Protein AF-0000000080783164 (afdb_homodimer)

Secondary structure (DSSP, 8-state):
--------S--EEEEE--SHHHHHHHHHHHHTT-EEEEE-SSSS------EEEEEHHHHHHHHHH-HHHHHHHHHTT-EESS---TT----EEEEEEEESS--S-TT-TT---EEEEEEEEET-EEEEEHHHHHHHHHHHS-TTSEE-S--EEEEEEPTTS-PEEEEETTS-EEEESEEEE---TT-HHHHHHH-TT-GGGS-EEEEEEEEEEEEEHHHHHHHH-HHHHTS-EEEEETTEEEEEEEETTTTEEEEEEEEE--SPPS-SS--EEEEEHHHHHHHTTTS-HHHHHHHTTS-SEEEEEEEEESSSS--S-SEETTEEE-THHHH---TTSS-HHHHHHHHHHHHHHHHHHHHHHHHH-GGGHHHHHHHHHHHHHHHHHHHHHHHHHHHHHHHHHHT-GGGG-GGGHHHHHTHHHHHHHHHHHHHT--HHHHHHHHHHHHHHHHHHHHHHHH--/--------S--EEEEE--SHHHHHHHHHHHHTT-EEEEE-SSSS------EEEEEHHHHHHHHHH-HHHHHHHHHTT-EESS---TT----EEEEEEEESS--S-TT-TT---EEEEEEEEET-EEEEEHHHHHHHHHHHS-TTTEE-S--EEEEEEPTTS-PEEEEETTS-EEEESEEEE---TT-HHHHHHH-TT-GGGS-EEEEEEEEEEEEEHHHHHHHH-HHHHTS-EEEEETTEEEEEEEETTTTEEEEEEEEE--SPPS-SS--EEEEEHHHHHHHTTTS-HHHHHHHTTS-SEEEEEEEEESSSS--S-SEETTEEE-THHHH---TTSS-HHHHHHHHHHHHHHHHHHHHHHHHH-GGGHHHHHHHHHHHHHHHHHHHHHHHHHHHHHHHHHHT-GGGG-GGGHHHHHTHHHHHHHHHHHHHT--HHHHHHHHHHHHHHHHHHHHHHHH--

Organism: Coccidioides immitis (strain RS) (NCBI:txid246410)

InterPro domains:
  IPR002938 FAD-binding domain [PF01494] (12-357)
  IPR036188 FAD/NAD(P)-binding domain superfamily [G3DSA:3.50.50.60] (12-428)
  IPR036188 FAD/NAD(P)-binding domain superfamily [SSF51905] (11-408)
  IPR051104 FAD-dependent monooxygenase-like [PTHR46720] (3-449)

Radius of gyration: 30.9 Å; Cα contacts (8 Å, |Δi|>4): 1872; chains: 2; bounding box: 73×92×68 Å

Solvent-accessible surface area (backbone atoms only — not comparable to full-atom values): 46858 Å² total; per-residue (Å²): 128,80,78,70,63,65,67,82,70,77,57,34,39,33,31,37,18,70,45,70,47,25,46,53,35,48,53,28,34,43,74,69,70,33,44,61,40,32,31,18,52,48,84,60,81,82,49,78,74,46,79,41,51,34,40,48,50,37,49,52,41,35,38,70,47,38,55,66,51,48,50,20,41,53,70,33,60,42,38,54,63,30,70,32,43,89,87,41,71,56,55,40,19,58,52,33,35,29,46,25,42,36,85,82,41,88,92,37,52,72,50,54,56,78,72,48,73,47,81,53,38,73,54,19,34,39,30,31,37,45,29,43,30,48,53,40,48,53,67,74,47,65,82,81,30,61,40,55,61,35,39,77,64,50,76,44,76,49,86,88,56,72,50,34,36,40,34,28,71,87,69,51,72,50,73,20,58,29,40,37,24,24,42,30,59,77,14,60,55,41,22,66,71,62,29,84,88,36,70,46,31,44,57,42,77,68,38,35,34,37,36,61,39,67,34,52,30,71,59,39,27,72,44,56,33,63,70,54,37,58,25,43,38,32,28,31,20,54,45,25,38,39,38,36,30,48,33,79,90,64,50,25,25,43,38,39,37,40,35,64,38,96,59,82,78,91,47,93,82,58,49,65,42,85,40,44,38,64,63,56,51,60,74,43,59,79,36,14,56,37,54,46,46,51,56,68,56,39,51,62,69,37,49,34,33,54,41,48,21,28,60,80,29,39,55,88,62,39,50,57,64,50,34,31,43,37,32,37,29,45,43,23,38,49,70,68,72,52,45,61,68,33,52,13,42,52,46,35,39,51,50,42,54,42,49,54,53,37,52,57,49,28,73,75,39,42,82,44,40,67,59,43,47,27,39,38,36,53,29,48,37,71,64,43,46,64,60,44,49,43,49,23,51,48,17,55,48,51,46,52,60,43,24,32,64,37,61,74,34,80,85,20,38,61,38,48,59,54,47,54,64,57,51,49,53,57,50,46,57,65,59,64,52,61,63,66,58,52,50,51,48,40,54,51,44,37,51,52,52,46,49,54,48,47,52,51,54,68,70,94,130,77,76,67,60,63,66,83,70,78,57,35,37,33,30,37,19,70,44,70,50,26,46,53,36,48,52,30,36,44,74,68,71,32,46,59,40,33,32,19,52,48,83,62,82,83,48,77,74,46,77,41,52,35,40,48,50,36,48,51,41,35,38,71,47,38,56,65,51,48,50,19,41,52,71,33,60,41,38,54,62,32,70,33,44,88,88,40,72,56,56,42,19,58,53,34,35,29,47,25,38,30,83,83,40,84,90,39,52,73,50,55,55,80,73,47,72,47,80,54,39,72,56,20,34,38,28,30,37,45,32,44,30,46,54,40,47,54,67,73,48,66,81,83,31,62,41,55,62,35,37,76,65,49,76,43,75,49,86,85,57,72,51,34,37,40,35,28,69,88,70,52,71,49,73,20,58,30,41,38,24,24,43,29,59,76,14,60,55,39,23,67,70,62,29,83,87,35,70,46,32,45,57,43,77,68,37,36,34,36,36,61,39,68,32,52,32,70,61,40,27,71,44,56,33,62,69,53,37,56,24,42,38,33,28,31,22,54,46,27,35,39,36,35,30,47,33,80,90,64,50,25,25,42,39,39,37,40,36,64,38,96,62,83,77,92,47,92,81,59,49,64,44,84,40,43,36,63,62,55,51,60,73,43,60,79,36,13,55,38,53,45,45,52,55,70,56,39,51,63,68,37,49,34,32,56,41,47,20,29,60,78,28,39,56,88,61,40,50,58,64,48,33,32,44,35,32,37,30,45,43,23,39,50,70,69,68,52,44,60,68,33,51,14,44,52,46,35,39,50,49,41,54,43,50,53,55,35,52,57,48,28,74,75,38,42,81,45,41,68,60,44,46,26,39,40,35,52,28,46,36,70,64,44,48,64,61,45,48,44,49,23,51,49,18,54,50,52,46,53,60,43,23,33,62,38,61,74,35,82,84,21,41,60,39,48,58,54,47,53,61,57,51,49,51,57,51,47,58,64,58,63,54,61,62,65,58,52,51,50,50,40,54,50,44,38,51,53,54,47,49,54,49,47,52,50,54,68,69,94

pLDDT: mean 91.5, std 12.04, range [27.89, 98.94]

Sequence (920 aa):
MSDTATREGPLDIAIVGSGIVGVVLAVGLIRQKIKVKVYEQAQGFREIGAGMAFTANARQCMDLIDPTITVALRASGSVATSSGDEQDPDPNDYLRWIDGHNQRRKDDPSYQKMLFKIDAGYKGFEGCRRDRFLEELVKILPADVIQCRKRLDTLEEKEGGGKIRLIFCDGTTAEADAVIGCDGIKSRVREIILGEGNPASYAHYTHKIAYRGLIPMAKAIEVLGEYKARNQHIHVGPNAHLIHYPVANQTMINATAFVSDPEEWPDDKRTVAPAIRKDVEDAFEGWSPCVRGLVSQLPEKLDKWAVFDLWDYPAPFYNRGKICLAGDAAHASSPHHGAGACMGIEDVLCLCTLMGEARVLIQKAPTIRDQALISVFDTFNSVRRTRSQWLVNSSRRVCDLYHQPEWADPAKWVKAETCFEEIKDRSHKIWHFDYNVMLQEATQGYKQSLEALIGAVSGLMSDTATREGPLDIAIVGSGIVGVVLAVGLIRQKIKVKVYEQAQGFREIGAGMAFTANARQCMDLIDPTITVALRASGSVATSSGDEQDPDPNDYLRWIDGHNQRRKDDPSYQKMLFKIDAGYKGFEGCRRDRFLEELVKILPADVIQCRKRLDTLEEKEGGGKIRLIFCDGTTAEADAVIGCDGIKSRVREIILGEGNPASYAHYTHKIAYRGLIPMAKAIEVLGEYKARNQHIHVGPNAHLIHYPVANQTMINATAFVSDPEEWPDDKRTVAPAIRKDVEDAFEGWSPCVRGLVSQLPEKLDKWAVFDLWDYPAPFYNRGKICLAGDAAHASSPHHGAGACMGIEDVLCLCTLMGEARVLIQKAPTIRDQALISVFDTFNSVRRTRSQWLVNSSRRVCDLYHQPEWADPAKWVKAETCFEEIKDRSHKIWHFDYNVMLQEATQGYKQSLEALIGAVSGL

Foldseek 3Di:
DPCLPLPDDAAEEEEEALAPLRLLLVLLQVVLVGHYAYEAQAPDLPDDFDKAKAFPVLLVLSVLSPVLLNVLLVVQVKDQLAPCPPVNVAQWAKEWEKAWLQPPDPPDLLDIHTLDMDTCGHCRMIMGTRSSSSVSSVVSDDPRRYDYNFAWDAWDADDPADWIWTAGPVGDIDTGNFYEYPHAQQTPLLCHQVHVPDPLNHWAFLQKKKWKAKFFLVQLCVQNNDVPSAHWYWHFEAQKIKIWTADPVRGIIMIMIMGGHPDGDPDRVDFKDKDALVVVLVRCPSIRSSNNSVSVRGHRITMMGGWIWSLVPADPWQDDQRYGYAFNSHGNAGCQLSCRVSLSSLLSSLLSLLVSVLSVVCNVPSSCNSVSSRLSRVLSRVLRVVVRNVRRVVSSVVVCLRNDNLSVPPVCVVVSSVCVVVVNVVNCCSNVPDSVVSSVSSVVSSVVSVCVVVVVVVVD/DPCLPLPDDAAEEEEEALAPLRLLLVLLQVVLVGHYAYEAQAPDLPDDFDKAKAFPVLLVLSVLSPVLLNVLLVVQVKDQLAPCPPVNVAQWAKEWEKAWLQPPDPPDLQDIHTLDMDTCGHCRMIMGTRSSSSVSSVVSDDPRRYDYNFAWDAWDADDPADWIWTAGPVGDIDTGNFYEYPHAQQTPLLCHQVHVPDPLNHWAFLQKKKWKAKFFLVQLCVQNNDVPSAHWYWHFEAQKIKIWTADPVRGIIMIMIMGGHPDGDPDRVDQKDKDALVVVLVRCPSTRSSNNSVSVRGHRITMMGGWIWSLVPADPWQDDQRYGYAFNSHGNAGCQLSCRVSLSSLLSSLLSLLVSVLSVVCNVPSSCNSVSNRLSRVLSRVLRVVVRNVRRVVSSVVVCLRNDNLRVPPVCVVVSSVCVVVVNVVNCCSNVPDSVVSSVSSVVSSVVSVCVVVVVVVVD

Nearest PDB structures (foldseek):
  6net-assembly2_A  TM=9.746E-01  e=1.159E-63  Talaromyces stipitatus ATCC 10500
  6neu-assembly3_B  TM=9.785E-01  e=6.421E-63  Talaromyces stipitatus ATCC 10500
  6net-assembly3_B  TM=9.787E-01  e=6.421E-63  Talaromyces stipitatus ATCC 10500
  7lo1-assembly2_B  TM=9.317E-01  e=6.517E-48  Aspergillus nidulans FGSC A4
  6foz-assembly1_A  TM=5.412E-01  e=1.505E-19  Pseudomonas fluorescens

Structure (mmCIF, N/CA/C/O backbone):
data_AF-0000000080783164-model_v1
#
loop_
_entity.id
_entity.type
_entity.pdbx_description
1 polymer 'FAD binding domain-containing protein'
#
loop_
_atom_site.group_PDB
_atom_site.id
_atom_site.type_symbol
_atom_site.label_atom_id
_atom_site.label_alt_id
_atom_site.label_comp_id
_atom_site.label_asym_id
_atom_site.label_entity_id
_atom_site.label_seq_id
_atom_site.pdbx_PDB_ins_code
_atom_site.Cartn_x
_atom_site.Cartn_y
_atom_site.Cartn_z
_atom_site.occupancy
_atom_site.B_iso_or_equiv
_atom_site.auth_seq_id
_atom_site.auth_comp_id
_atom_site.auth_asym_id
_atom_site.auth_atom_id
_atom_site.pdbx_PDB_model_num
ATOM 1 N N . MET A 1 1 ? -31.328 42.406 18.406 1 27.89 1 MET A N 1
ATOM 2 C CA . MET A 1 1 ? -31.016 42.688 17.016 1 27.89 1 MET A CA 1
ATOM 3 C C . MET A 1 1 ? -29.516 42.531 16.75 1 27.89 1 MET A C 1
ATOM 5 O O . MET A 1 1 ? -28.75 43.406 17.141 1 27.89 1 MET A O 1
ATOM 9 N N . SER A 1 2 ? -28.953 41.375 17.031 1 33.91 2 SER A N 1
ATOM 10 C CA . SER A 1 2 ? -27.531 41.062 17.094 1 33.91 2 SER A CA 1
ATOM 11 C C . SER A 1 2 ? -26.797 41.656 15.898 1 33.91 2 SER A C 1
ATOM 13 O O . SER A 1 2 ? -27.281 41.594 14.766 1 33.91 2 SER A O 1
ATOM 15 N N . ASP A 1 3 ? -26.25 42.844 16.078 1 34.56 3 ASP A N 1
ATOM 16 C CA . ASP A 1 3 ? -25.531 43.625 15.094 1 34.56 3 ASP A CA 1
ATOM 17 C C . ASP A 1 3 ? -24.734 42.75 14.133 1 34.56 3 ASP A C 1
ATOM 19 O O . ASP A 1 3 ? -23.641 42.312 14.461 1 34.56 3 ASP A O 1
ATOM 23 N N . THR A 1 4 ? -25.328 41.844 13.555 1 43 4 THR A N 1
ATOM 24 C CA . THR A 1 4 ? -24.672 41.188 12.445 1 43 4 THR A CA 1
ATOM 25 C C . THR A 1 4 ? -24.094 42.188 11.469 1 43 4 THR A C 1
ATOM 27 O O . THR A 1 4 ? -24.75 42.594 10.508 1 43 4 THR A O 1
ATOM 30 N N . ALA A 1 5 ? -23.547 43.281 11.992 1 43.91 5 ALA A N 1
ATOM 31 C CA . ALA A 1 5 ? -22.906 44.344 11.234 1 43.91 5 ALA A CA 1
ATOM 32 C C . ALA A 1 5 ? -22.062 43.781 10.086 1 43.91 5 ALA A C 1
ATOM 34 O O . ALA A 1 5 ? -21.25 42.875 10.289 1 43.91 5 ALA A O 1
ATOM 35 N N . THR A 1 6 ? -22.531 43.875 8.922 1 52.53 6 THR A N 1
ATOM 36 C CA . THR A 1 6 ? -21.859 43.625 7.652 1 52.53 6 THR A CA 1
ATOM 37 C C . THR A 1 6 ? -20.406 44.094 7.707 1 52.53 6 THR A C 1
ATOM 39 O O . THR A 1 6 ? -20.141 45.281 7.895 1 52.53 6 THR A O 1
ATOM 42 N N . ARG A 1 7 ? -19.5 43.312 8.367 1 62.16 7 ARG A N 1
ATOM 43 C CA . ARG A 1 7 ? -18.078 43.625 8.383 1 62.16 7 ARG A CA 1
ATOM 44 C C . ARG A 1 7 ? -17.562 43.938 6.977 1 62.16 7 ARG A C 1
ATOM 46 O O . ARG A 1 7 ? -17.594 43.062 6.102 1 62.16 7 ARG A O 1
ATOM 53 N N . GLU A 1 8 ? -17.562 45.281 6.66 1 65.38 8 GLU A N 1
ATOM 54 C CA . GLU A 1 8 ? -17.016 45.812 5.426 1 65.38 8 GLU A CA 1
ATOM 55 C C . GLU A 1 8 ? -15.492 45.938 5.508 1 65.38 8 GLU A C 1
ATOM 57 O O . GLU A 1 8 ? -14.93 46.094 6.598 1 65.38 8 GLU A O 1
ATOM 62 N N . GLY A 1 9 ? -14.625 45.062 4.977 1 74.62 9 GLY A N 1
ATOM 63 C CA . GLY A 1 9 ? -13.172 45.156 4.969 1 74.62 9 GLY A CA 1
ATOM 64 C C . GLY A 1 9 ? -12.484 43.938 4.422 1 74.62 9 GLY A C 1
ATOM 65 O O . GLY A 1 9 ? -13.133 42.938 4.125 1 74.62 9 GLY A O 1
ATOM 66 N N . PRO A 1 10 ? -11.242 44.188 4.344 1 85.94 10 PRO A N 1
ATOM 67 C CA . PRO A 1 10 ? -10.453 43.062 3.805 1 85.94 10 PRO A CA 1
ATOM 68 C C . PRO A 1 10 ? -10.438 41.844 4.734 1 85.94 10 PRO A C 1
ATOM 70 O O . PRO A 1 10 ? -10.594 42 5.949 1 85.94 10 PRO A O 1
ATOM 73 N N . LEU A 1 11 ? -10.438 40.75 4.195 1 92.62 11 LEU A N 1
ATOM 74 C CA . LEU A 1 11 ? -10.312 39.531 4.949 1 92.62 11 LEU A CA 1
ATOM 75 C C . LEU A 1 11 ? -9.039 39.5 5.789 1 92.62 11 LEU A C 1
ATOM 77 O O . LEU A 1 11 ? -7.965 39.875 5.297 1 92.62 11 LEU A O 1
ATOM 81 N N . ASP A 1 12 ? -9.211 39.156 7.051 1 95.12 12 ASP A N 1
ATOM 82 C CA . ASP A 1 12 ? -8.109 39.094 8.008 1 95.12 12 ASP A CA 1
ATOM 83 C C . ASP A 1 12 ? -7.934 37.688 8.555 1 95.12 12 ASP A C 1
ATOM 85 O O . ASP A 1 12 ? -8.781 37.188 9.305 1 95.12 12 ASP A O 1
ATOM 89 N N . ILE A 1 13 ? -6.773 37.125 8.25 1 98.25 13 ILE A N 1
ATOM 90 C CA . ILE A 1 13 ? -6.535 35.719 8.641 1 98.25 13 ILE A CA 1
ATOM 91 C C . ILE A 1 13 ? -5.379 35.656 9.641 1 98.25 13 ILE A C 1
ATOM 93 O O . ILE A 1 13 ? -4.328 36.281 9.422 1 98.25 13 ILE A O 1
ATOM 97 N N . ALA A 1 14 ? -5.547 34.969 10.766 1 98.75 14 ALA A N 1
ATOM 98 C CA . ALA A 1 14 ? -4.473 34.719 11.719 1 98.75 14 ALA A CA 1
ATOM 99 C C . ALA A 1 14 ? -3.902 33.312 11.516 1 98.75 14 ALA A C 1
ATOM 101 O O . ALA A 1 14 ? -4.652 32.344 11.391 1 98.75 14 ALA A O 1
ATOM 102 N N . ILE A 1 15 ? -2.598 33.25 11.414 1 98.88 15 ILE A N 1
ATOM 103 C CA . ILE A 1 15 ? -1.887 31.984 11.367 1 98.88 15 ILE A CA 1
ATOM 104 C C . ILE A 1 15 ? -1.117 31.766 12.672 1 98.88 15 ILE A C 1
ATOM 106 O O . ILE A 1 15 ? -0.369 32.656 13.102 1 98.88 15 ILE A O 1
ATOM 110 N N . VAL A 1 16 ? -1.34 30.672 13.344 1 98.88 16 VAL A N 1
ATOM 111 C CA . VAL A 1 16 ? -0.593 30.359 14.555 1 98.88 16 VAL A CA 1
ATOM 112 C C . VAL A 1 16 ? 0.547 29.391 14.227 1 98.88 16 VAL A C 1
ATOM 114 O O . VAL A 1 16 ? 0.309 28.234 13.875 1 98.88 16 VAL A O 1
ATOM 117 N N . GLY A 1 17 ? 1.801 29.812 14.375 1 98 17 GLY A N 1
ATOM 118 C CA . GLY A 1 17 ? 2.98 29.031 14.039 1 98 17 GLY A CA 1
ATOM 119 C C . GLY A 1 17 ? 3.695 29.547 12.797 1 98 17 GLY A C 1
ATOM 120 O O . GLY A 1 17 ? 3.086 29.688 11.742 1 98 17 GLY A O 1
ATOM 121 N N . SER A 1 18 ? 4.984 29.75 12.945 1 96.62 18 SER A N 1
ATOM 122 C CA . SER A 1 18 ? 5.785 30.266 11.844 1 96.62 18 SER A CA 1
ATOM 123 C C . SER A 1 18 ? 6.797 29.234 11.359 1 96.62 18 SER A C 1
ATOM 125 O O . SER A 1 18 ? 7.953 29.578 11.086 1 96.62 18 SER A O 1
ATOM 127 N N . GLY A 1 19 ? 6.383 27.969 11.383 1 95.19 19 GLY A N 1
ATOM 128 C CA . GLY A 1 19 ? 7.156 26.969 10.68 1 95.19 19 GLY A CA 1
ATOM 129 C C . GLY A 1 19 ? 7.035 27.062 9.172 1 95.19 19 GLY A C 1
ATOM 130 O O . GLY A 1 19 ? 6.453 28.031 8.656 1 95.19 19 GLY A O 1
ATOM 131 N N . ILE A 1 20 ? 7.535 26.094 8.469 1 95.69 20 ILE A N 1
ATOM 132 C CA . ILE A 1 20 ? 7.566 26.109 7.016 1 95.69 20 ILE A CA 1
ATOM 133 C C . ILE A 1 20 ? 6.148 26.281 6.469 1 95.69 20 ILE A C 1
ATOM 135 O O . ILE A 1 20 ? 5.898 27.172 5.652 1 95.69 20 ILE A O 1
ATOM 139 N N . VAL A 1 21 ? 5.215 25.531 6.949 1 98.19 21 VAL A N 1
ATOM 140 C CA . VAL A 1 21 ? 3.848 25.547 6.441 1 98.19 21 VAL A CA 1
ATOM 141 C C . VAL A 1 21 ? 3.201 26.906 6.734 1 98.19 21 VAL A C 1
ATOM 143 O O . VAL A 1 21 ? 2.551 27.484 5.867 1 98.19 21 VAL A O 1
ATOM 146 N N . GLY A 1 22 ? 3.402 27.438 7.93 1 98.5 22 GLY A N 1
ATOM 147 C CA . GLY A 1 22 ? 2.824 28.703 8.312 1 98.5 22 GLY A CA 1
ATOM 148 C C . GLY A 1 22 ? 3.336 29.875 7.48 1 98.5 22 GLY A C 1
ATOM 149 O O . GLY A 1 22 ? 2.553 30.703 7.023 1 98.5 22 GLY A O 1
ATOM 150 N N . VAL A 1 23 ? 4.609 29.906 7.293 1 98 23 VAL A N 1
ATOM 151 C CA . VAL A 1 23 ? 5.219 31.016 6.559 1 98 23 VAL A CA 1
ATOM 152 C C . VAL A 1 23 ? 4.84 30.922 5.082 1 98 23 VAL A C 1
ATOM 154 O O . VAL A 1 23 ? 4.52 31.938 4.457 1 98 23 VAL A O 1
ATOM 157 N N . VAL A 1 24 ? 4.859 29.719 4.52 1 98.69 24 VAL A N 1
ATOM 158 C CA . VAL A 1 24 ? 4.484 29.547 3.117 1 98.69 24 VAL A CA 1
ATOM 159 C C . VAL A 1 24 ? 3.021 29.938 2.926 1 98.69 24 VAL A C 1
ATOM 161 O O . VAL A 1 24 ? 2.668 30.578 1.93 1 98.69 24 VAL A O 1
ATOM 164 N N . LEU A 1 25 ? 2.191 29.578 3.869 1 98.88 25 LEU A N 1
ATOM 165 C CA . LEU A 1 25 ? 0.783 29.969 3.811 1 98.88 25 LEU A CA 1
ATOM 166 C C . LEU A 1 25 ? 0.628 31.484 3.84 1 98.88 25 LEU A C 1
ATOM 168 O O . LEU A 1 25 ? -0.156 32.031 3.072 1 98.88 25 LEU A O 1
ATOM 172 N N . ALA A 1 26 ? 1.366 32.125 4.719 1 98.75 26 ALA A N 1
ATOM 173 C CA . ALA A 1 26 ? 1.328 33.594 4.801 1 98.75 26 ALA A CA 1
ATOM 174 C C . ALA A 1 26 ? 1.702 34.219 3.463 1 98.75 26 ALA A C 1
ATOM 176 O O . ALA A 1 26 ? 1.017 35.125 2.986 1 98.75 26 ALA A O 1
ATOM 177 N N . VAL A 1 27 ? 2.764 33.75 2.844 1 98.62 27 VAL A N 1
ATOM 178 C CA . VAL A 1 27 ? 3.209 34.25 1.551 1 98.62 27 VAL A CA 1
ATOM 179 C C . VAL A 1 27 ? 2.088 34.094 0.524 1 98.62 27 VAL A C 1
ATOM 181 O O . VAL A 1 27 ? 1.777 35.062 -0.201 1 98.62 27 VAL A O 1
ATOM 184 N N . GLY A 1 28 ? 1.492 32.938 0.479 1 98.62 28 GLY A N 1
ATOM 185 C CA . GLY A 1 28 ? 0.445 32.656 -0.492 1 98.62 28 GLY A CA 1
ATOM 186 C C . GLY A 1 28 ? -0.777 33.562 -0.315 1 98.62 28 GLY A C 1
ATOM 187 O O . GLY A 1 28 ? -1.346 34.031 -1.295 1 98.62 28 GLY A O 1
ATOM 188 N N . LEU A 1 29 ? -1.18 33.75 0.91 1 98.31 29 LEU A N 1
ATOM 189 C CA . LEU A 1 29 ? -2.371 34.531 1.192 1 98.31 29 LEU A CA 1
ATOM 190 C C . LEU A 1 29 ? -2.117 36.031 0.908 1 98.31 29 LEU A C 1
ATOM 192 O O . LEU A 1 29 ? -2.984 36.719 0.364 1 98.31 29 LEU A O 1
ATOM 196 N N . ILE A 1 30 ? -0.982 36.5 1.259 1 97.44 30 ILE A N 1
ATOM 197 C CA . ILE A 1 30 ? -0.637 37.906 1.021 1 97.44 30 ILE A CA 1
ATOM 198 C C . ILE A 1 30 ? -0.62 38.188 -0.48 1 97.44 30 ILE A C 1
ATOM 200 O O . ILE A 1 30 ? -1.073 39.25 -0.926 1 97.44 30 ILE A O 1
ATOM 204 N N . ARG A 1 31 ? -0.113 37.25 -1.226 1 95.56 31 ARG A N 1
ATOM 205 C CA . ARG A 1 31 ? -0.114 37.375 -2.68 1 95.56 31 ARG A CA 1
ATOM 206 C C . ARG A 1 31 ? -1.528 37.594 -3.211 1 95.56 31 ARG A C 1
ATOM 208 O O . ARG A 1 31 ? -1.724 38.281 -4.211 1 95.56 31 ARG A O 1
ATOM 215 N N . GLN A 1 32 ? -2.459 37.125 -2.512 1 94.62 32 GLN A N 1
ATOM 216 C CA . GLN A 1 32 ? -3.859 37.219 -2.91 1 94.62 32 GLN A CA 1
ATOM 217 C C . GLN A 1 32 ? -4.527 38.438 -2.271 1 94.62 32 GLN A C 1
ATOM 219 O O . GLN A 1 32 ? -5.754 38.531 -2.271 1 94.62 32 GLN A O 1
ATOM 224 N N . LYS A 1 33 ? -3.781 39.219 -1.663 1 93.38 33 LYS A N 1
ATOM 225 C CA . LYS A 1 33 ? -4.215 40.5 -1.068 1 93.38 33 LYS A CA 1
ATOM 226 C C . LYS A 1 33 ? -5.102 40.25 0.149 1 93.38 33 LYS A C 1
ATOM 228 O O . LYS A 1 33 ? -6.062 41 0.382 1 93.38 33 LYS A O 1
ATOM 233 N N . ILE A 1 34 ? -4.863 39.219 0.779 1 96.44 34 ILE A N 1
ATOM 234 C CA . ILE A 1 34 ? -5.512 38.938 2.059 1 96.44 34 ILE A CA 1
ATOM 235 C C . ILE A 1 34 ? -4.609 39.406 3.201 1 96.44 34 ILE A C 1
ATOM 237 O O . ILE A 1 34 ? -3.396 39.188 3.17 1 96.44 34 ILE A O 1
ATOM 241 N N . LYS A 1 35 ? -5.227 40.094 4.125 1 96.56 35 LYS A N 1
ATOM 242 C CA . LYS A 1 35 ? -4.465 40.531 5.301 1 96.56 35 LYS A CA 1
ATOM 243 C C . LYS A 1 35 ? -4.156 39.312 6.203 1 96.56 35 LYS A C 1
ATOM 245 O O . LYS A 1 35 ? -5.043 38.531 6.52 1 96.56 35 LYS A O 1
ATOM 250 N N . VAL A 1 36 ? -2.844 39.25 6.594 1 98.06 36 VAL A N 1
ATOM 251 C CA . VAL A 1 36 ? -2.42 38.062 7.359 1 98.06 36 VAL A CA 1
ATOM 252 C C . VAL A 1 36 ? -1.533 38.5 8.523 1 98.06 36 VAL A C 1
ATOM 254 O O . VAL A 1 36 ? -0.732 39.438 8.383 1 98.06 36 VAL A O 1
ATOM 257 N N . LYS A 1 37 ? -1.706 37.906 9.656 1 98.31 37 LYS A N 1
ATOM 258 C CA . LYS A 1 37 ? -0.774 37.969 10.773 1 98.31 37 LYS A CA 1
ATOM 259 C C . LYS A 1 37 ? -0.377 36.562 11.234 1 98.31 37 LYS A C 1
ATOM 261 O O . LYS A 1 37 ? -1.226 35.688 11.344 1 98.31 37 LYS A O 1
ATOM 266 N N . VAL A 1 38 ? 0.944 36.406 11.43 1 98.62 38 VAL A N 1
ATOM 267 C CA . VAL A 1 38 ? 1.477 35.125 11.914 1 98.62 38 VAL A CA 1
ATOM 268 C C . VAL A 1 38 ? 1.961 35.281 13.352 1 98.62 38 VAL A C 1
ATOM 270 O O . VAL A 1 38 ? 2.74 36.188 13.656 1 98.62 38 VAL A O 1
ATOM 273 N N . TYR A 1 39 ? 1.525 34.438 14.211 1 98.5 39 TYR A N 1
ATOM 274 C CA . TYR A 1 39 ? 1.93 34.5 15.609 1 98.5 39 TYR A CA 1
ATOM 275 C C . TYR A 1 39 ? 2.824 33.312 15.961 1 98.5 39 TYR A C 1
ATOM 277 O O . TYR A 1 39 ? 2.447 32.156 15.742 1 98.5 39 TYR A O 1
ATOM 285 N N . GLU A 1 40 ? 3.988 33.562 16.469 1 97.38 40 GLU A N 1
ATOM 286 C CA . GLU A 1 40 ? 5 32.562 16.781 1 97.38 40 GLU A CA 1
ATOM 287 C C . GLU A 1 40 ? 5.426 32.656 18.25 1 97.38 40 GLU A C 1
ATOM 289 O O . GLU A 1 40 ? 5.652 33.781 18.766 1 97.38 40 GLU A O 1
ATOM 294 N N . GLN A 1 41 ? 5.477 31.531 18.906 1 95.69 41 GLN A N 1
ATOM 295 C CA . GLN A 1 41 ? 5.812 31.531 20.312 1 95.69 41 GLN A CA 1
ATOM 296 C C . GLN A 1 41 ? 7.297 31.812 20.531 1 95.69 41 GLN A C 1
ATOM 298 O O . GLN A 1 41 ? 7.684 32.375 21.562 1 95.69 41 GLN A O 1
ATOM 303 N N . ALA A 1 42 ? 8.164 31.406 19.609 1 90.62 42 ALA A N 1
ATOM 304 C CA . ALA A 1 42 ? 9.609 31.562 19.75 1 90.62 42 ALA A CA 1
ATOM 305 C C . ALA A 1 42 ? 10.023 33.031 19.672 1 90.62 42 ALA A C 1
ATOM 307 O O . ALA A 1 42 ? 9.273 33.844 19.141 1 90.62 42 ALA A O 1
ATOM 308 N N . GLN A 1 43 ? 11.203 33.281 20.125 1 87.19 43 GLN A N 1
ATOM 309 C CA . GLN A 1 43 ? 11.727 34.625 20.094 1 87.19 43 GLN A CA 1
ATOM 310 C C . GLN A 1 43 ? 12.242 35 18.703 1 87.19 43 GLN A C 1
ATOM 312 O O . GLN A 1 43 ? 12.234 36.156 18.312 1 87.19 43 GLN A O 1
ATOM 317 N N . GLY A 1 44 ? 12.672 34 18.047 1 79.94 44 GLY A N 1
ATOM 318 C CA . GLY A 1 44 ? 13.203 34.156 16.703 1 79.94 44 GLY A CA 1
ATOM 319 C C . GLY A 1 44 ? 13.281 32.875 15.93 1 79.94 44 GLY A C 1
ATOM 320 O O . GLY A 1 44 ? 12.734 31.844 16.359 1 79.94 44 GLY A O 1
ATOM 321 N N . PHE A 1 45 ? 13.797 33.062 14.727 1 70.38 45 PHE A N 1
ATOM 322 C CA . PHE A 1 45 ? 13.805 31.922 13.812 1 70.38 45 PHE A CA 1
ATOM 323 C C . PHE A 1 45 ? 15.055 31.078 14.016 1 70.38 45 PHE A C 1
ATOM 325 O O . PHE A 1 45 ? 15.406 30.266 13.148 1 70.38 45 PHE A O 1
ATOM 332 N N . ARG A 1 46 ? 15.477 30.766 15.266 1 56.38 46 ARG A N 1
ATOM 333 C CA . ARG A 1 46 ? 16.672 29.953 15.461 1 56.38 46 ARG A CA 1
ATOM 334 C C . ARG A 1 46 ? 16.344 28.469 15.359 1 56.38 46 ARG A C 1
ATOM 336 O O . ARG A 1 46 ? 15.664 27.922 16.219 1 56.38 46 ARG A O 1
ATOM 343 N N . GLU A 1 47 ? 16.078 27.953 14.102 1 53.19 47 GLU A N 1
ATOM 344 C CA . GLU A 1 47 ? 15.719 26.547 14 1 53.19 47 GLU A CA 1
ATOM 345 C C . GLU A 1 47 ? 16.953 25.656 13.93 1 53.19 47 GLU A C 1
ATOM 347 O O . GLU A 1 47 ? 18.016 26.109 13.484 1 53.19 47 GLU A O 1
ATOM 352 N N . ILE A 1 48 ? 16.969 24.594 14.781 1 52 48 ILE A N 1
ATOM 353 C CA . ILE A 1 48 ? 17.938 23.516 14.641 1 52 48 ILE A CA 1
ATOM 354 C C . ILE A 1 48 ? 18.031 23.078 13.18 1 52 48 ILE A C 1
ATOM 356 O O . ILE A 1 48 ? 17 22.938 12.508 1 52 48 ILE A O 1
ATOM 360 N N . GLY A 1 49 ? 19.188 23.172 12.523 1 58.66 49 GLY A N 1
ATOM 361 C CA . GLY A 1 49 ? 19.594 22.922 11.148 1 58.66 49 GLY A CA 1
ATOM 362 C C . GLY A 1 49 ? 19.344 21.484 10.711 1 58.66 49 GLY A C 1
ATOM 363 O O . GLY A 1 49 ? 20.266 20.766 10.336 1 58.66 49 GLY A O 1
ATOM 364 N N . ALA A 1 50 ? 18 21.031 10.742 1 66.25 50 ALA A N 1
ATOM 365 C CA . ALA A 1 50 ? 17.75 19.688 10.219 1 66.25 50 ALA A CA 1
ATOM 366 C C . ALA A 1 50 ? 17.547 19.734 8.703 1 66.25 50 ALA A C 1
ATOM 368 O O . ALA A 1 50 ? 17.016 20.703 8.172 1 66.25 50 ALA A O 1
ATOM 369 N N . GLY A 1 51 ? 18.172 18.75 8.047 1 76.69 51 GLY A N 1
ATOM 370 C CA . GLY A 1 51 ? 17.984 18.625 6.613 1 76.69 51 GLY A CA 1
ATOM 371 C C . GLY A 1 51 ? 16.562 18.234 6.227 1 76.69 51 GLY A C 1
ATOM 372 O O . GLY A 1 51 ? 15.914 17.469 6.941 1 76.69 51 GLY A O 1
ATOM 373 N N . MET A 1 52 ? 16.078 18.938 5.234 1 86.94 52 MET A N 1
ATOM 374 C CA . MET A 1 52 ? 14.789 18.578 4.652 1 86.94 52 MET A CA 1
ATOM 375 C C . MET A 1 52 ? 14.875 18.547 3.129 1 86.94 52 MET A C 1
ATOM 377 O O . MET A 1 52 ? 15.781 19.141 2.537 1 86.94 52 MET A O 1
ATOM 381 N N . ALA A 1 53 ? 14.016 17.75 2.604 1 89.5 53 ALA A N 1
ATOM 382 C CA . ALA A 1 53 ? 14 17.656 1.146 1 89.5 53 ALA A CA 1
ATOM 383 C C . ALA A 1 53 ? 12.578 17.781 0.603 1 89.5 53 ALA A C 1
ATOM 385 O O . ALA A 1 53 ? 11.617 17.406 1.276 1 89.5 53 ALA A O 1
ATOM 386 N N . PHE A 1 54 ? 12.508 18.359 -0.607 1 94.81 54 PHE A N 1
ATOM 387 C CA . PHE A 1 54 ? 11.227 18.516 -1.278 1 94.81 54 PHE A CA 1
ATOM 388 C C . PHE A 1 54 ? 11.219 17.766 -2.605 1 94.81 54 PHE A C 1
ATOM 390 O O . PHE A 1 54 ? 12.203 17.797 -3.352 1 94.81 54 PHE A O 1
ATOM 397 N N . THR A 1 55 ? 10.141 17.078 -2.869 1 95.31 55 THR A N 1
ATOM 398 C CA . THR A 1 55 ? 9.953 16.406 -4.145 1 95.31 55 THR A CA 1
ATOM 399 C C . THR A 1 55 ? 9.734 17.406 -5.27 1 95.31 55 THR A C 1
ATOM 401 O O . THR A 1 55 ? 9.445 18.578 -5.012 1 95.31 55 THR A O 1
ATOM 404 N N . ALA A 1 56 ? 9.898 16.906 -6.492 1 94.75 56 ALA A N 1
ATOM 405 C CA . ALA A 1 56 ? 9.586 17.734 -7.648 1 94.75 56 ALA A CA 1
ATOM 406 C C . ALA A 1 56 ? 8.141 18.219 -7.605 1 94.75 56 ALA A C 1
ATOM 408 O O . ALA A 1 56 ? 7.855 19.391 -7.918 1 94.75 56 ALA A O 1
ATOM 409 N N . ASN A 1 57 ? 7.297 17.391 -7.195 1 96.38 57 ASN A N 1
ATOM 410 C CA . ASN A 1 57 ? 5.879 17.719 -7.102 1 96.38 57 ASN A CA 1
ATOM 411 C C . ASN A 1 57 ? 5.625 18.828 -6.086 1 96.38 57 ASN A C 1
ATOM 413 O O . ASN A 1 57 ? 4.852 19.75 -6.348 1 96.38 57 ASN A O 1
ATOM 417 N N . ALA A 1 58 ? 6.215 18.75 -4.926 1 97.19 58 ALA A N 1
ATOM 418 C CA . ALA A 1 58 ? 6.059 19.766 -3.889 1 97.19 58 ALA A CA 1
ATOM 419 C C . ALA A 1 58 ? 6.59 21.125 -4.359 1 97.19 58 ALA A C 1
ATOM 421 O O . ALA A 1 58 ? 6.012 22.172 -4.047 1 97.19 58 ALA A O 1
ATOM 422 N N . ARG A 1 59 ? 7.633 21.109 -5.098 1 96.56 59 ARG A N 1
ATOM 423 C CA . ARG A 1 59 ? 8.211 22.344 -5.617 1 96.56 59 ARG A CA 1
ATOM 424 C C . ARG A 1 59 ? 7.289 22.984 -6.656 1 96.56 59 ARG A C 1
ATOM 426 O O . ARG A 1 59 ? 7.195 24.203 -6.738 1 96.56 59 ARG A O 1
ATOM 433 N N . GLN A 1 60 ? 6.641 22.156 -7.434 1 97.69 60 GLN A N 1
ATOM 434 C CA . GLN A 1 60 ? 5.645 22.688 -8.359 1 97.69 60 GLN A CA 1
ATOM 435 C C . GLN A 1 60 ? 4.488 23.328 -7.609 1 97.69 60 GLN A C 1
ATOM 437 O O . GLN A 1 60 ? 3.994 24.391 -8.008 1 97.69 60 GLN A O 1
ATOM 442 N N . CYS A 1 61 ? 4.105 22.703 -6.539 1 98.56 61 CYS A N 1
ATOM 443 C CA . CYS A 1 61 ? 3.07 23.297 -5.703 1 98.56 61 CYS A CA 1
ATOM 444 C C . CYS A 1 61 ? 3.523 24.641 -5.137 1 98.56 61 CYS A C 1
ATOM 446 O O . CYS A 1 61 ? 2.748 25.594 -5.098 1 98.56 61 CYS A O 1
ATOM 448 N N . MET A 1 62 ? 4.77 24.703 -4.715 1 98.25 62 MET A N 1
ATOM 449 C CA . MET A 1 62 ? 5.328 25.953 -4.215 1 98.25 62 MET A CA 1
ATOM 450 C C . MET A 1 62 ? 5.223 27.047 -5.27 1 98.25 62 MET A C 1
ATOM 452 O O . MET A 1 62 ? 4.812 28.172 -4.961 1 98.25 62 MET A O 1
ATOM 456 N N . ASP A 1 63 ? 5.531 26.688 -6.465 1 98.06 63 ASP A N 1
ATOM 457 C CA . ASP A 1 63 ? 5.512 27.641 -7.57 1 98.06 63 ASP A CA 1
ATOM 458 C C . ASP A 1 63 ? 4.098 28.172 -7.824 1 98.06 63 ASP A C 1
ATOM 460 O O . ASP A 1 63 ? 3.914 29.344 -8.156 1 98.06 63 ASP A O 1
ATOM 464 N N . LEU A 1 64 ? 3.178 27.281 -7.707 1 98.19 64 LEU A N 1
ATOM 465 C CA . LEU A 1 64 ? 1.784 27.641 -7.934 1 98.19 64 LEU A CA 1
ATOM 466 C C . LEU A 1 64 ? 1.271 28.547 -6.82 1 98.19 64 LEU A C 1
ATOM 468 O O . LEU A 1 64 ? 0.417 29.406 -7.055 1 98.19 64 LEU A O 1
ATOM 472 N N . ILE A 1 65 ? 1.79 28.344 -5.625 1 98.62 65 ILE A N 1
ATOM 473 C CA . ILE A 1 65 ? 1.424 29.219 -4.512 1 98.62 65 ILE A CA 1
ATOM 474 C C . ILE A 1 65 ? 2.01 30.609 -4.73 1 98.62 65 ILE A C 1
ATOM 476 O O . ILE A 1 65 ? 1.282 31.609 -4.703 1 98.62 65 ILE A O 1
ATOM 480 N N . ASP A 1 66 ? 3.281 30.672 -4.898 1 98.44 66 ASP A N 1
ATOM 481 C CA . ASP A 1 66 ? 4.051 31.875 -5.188 1 98.44 66 ASP A CA 1
ATOM 482 C C . ASP A 1 66 ? 5.461 31.531 -5.652 1 98.44 66 ASP A C 1
ATOM 484 O O . ASP A 1 66 ? 6.246 30.953 -4.895 1 98.44 66 ASP A O 1
ATOM 488 N N . PRO A 1 67 ? 5.871 31.969 -6.855 1 97.5 67 PRO A N 1
ATOM 489 C CA . PRO A 1 67 ? 7.18 31.594 -7.402 1 97.5 67 PRO A CA 1
ATOM 490 C C . PRO A 1 67 ? 8.336 32.062 -6.523 1 97.5 67 PRO A C 1
ATOM 492 O O . PRO A 1 67 ? 9.445 31.516 -6.625 1 97.5 67 PRO A O 1
ATOM 495 N N . THR A 1 68 ? 8.078 33.031 -5.699 1 97.81 68 THR A N 1
ATOM 496 C CA . THR A 1 68 ? 9.148 33.5 -4.832 1 97.81 68 THR A CA 1
ATOM 497 C C . THR A 1 68 ? 9.531 32.438 -3.799 1 97.81 68 THR A C 1
ATOM 499 O O . THR A 1 68 ? 10.625 32.5 -3.227 1 97.81 68 THR A O 1
ATOM 502 N N . ILE A 1 69 ? 8.672 31.516 -3.57 1 97.75 69 ILE A N 1
ATOM 503 C CA . ILE A 1 69 ? 8.953 30.438 -2.611 1 97.75 69 ILE A CA 1
ATOM 504 C C . ILE A 1 69 ? 10.039 29.531 -3.164 1 97.75 69 ILE A C 1
ATOM 506 O O . ILE A 1 69 ? 10.984 29.172 -2.449 1 97.75 69 ILE A O 1
ATOM 510 N N . THR A 1 70 ? 9.938 29.188 -4.43 1 95.69 70 THR A N 1
ATOM 511 C CA . THR A 1 70 ? 10.953 28.328 -5.043 1 95.69 70 THR A CA 1
ATOM 512 C C . THR A 1 70 ? 12.281 29.078 -5.164 1 95.69 70 THR A C 1
ATOM 514 O O . THR A 1 70 ? 13.352 28.484 -5.047 1 95.69 70 THR A O 1
ATOM 517 N N . VAL A 1 71 ? 12.172 30.359 -5.348 1 95.94 71 VAL A N 1
ATOM 518 C CA . VAL A 1 71 ? 13.375 31.188 -5.371 1 95.94 71 VAL A CA 1
ATOM 519 C C . VAL A 1 71 ? 14.039 31.156 -3.998 1 95.94 71 VAL A C 1
ATOM 521 O O . VAL A 1 71 ? 15.266 31.031 -3.898 1 95.94 71 VAL A O 1
ATOM 524 N N . ALA A 1 72 ? 13.242 31.234 -2.996 1 95.94 72 ALA A N 1
ATOM 525 C CA . ALA A 1 72 ? 13.75 31.156 -1.629 1 95.94 72 ALA A CA 1
ATOM 526 C C . ALA A 1 72 ? 14.406 29.812 -1.354 1 95.94 72 ALA A C 1
ATOM 528 O O . ALA A 1 72 ? 15.43 29.734 -0.665 1 95.94 72 ALA A O 1
ATOM 529 N N . LEU A 1 73 ? 13.844 28.781 -1.866 1 94.19 73 LEU A N 1
ATOM 530 C CA . LEU A 1 73 ? 14.406 27.438 -1.703 1 94.19 73 LEU A CA 1
ATOM 531 C C . LEU A 1 73 ? 15.781 27.344 -2.352 1 94.19 73 LEU A C 1
ATOM 533 O O . LEU A 1 73 ? 16.734 26.859 -1.738 1 94.19 73 LEU A O 1
ATOM 537 N N . ARG A 1 74 ? 15.938 27.875 -3.471 1 90.81 74 ARG A N 1
ATOM 538 C CA . ARG A 1 74 ? 17.219 27.875 -4.168 1 90.81 74 ARG A CA 1
ATOM 539 C C . ARG A 1 74 ? 18.25 28.734 -3.438 1 90.81 74 ARG A C 1
ATOM 541 O O . ARG A 1 74 ? 19.406 28.359 -3.316 1 90.81 74 ARG A O 1
ATOM 548 N N . ALA A 1 75 ? 17.75 29.781 -2.953 1 91.06 75 ALA A N 1
ATOM 549 C CA . ALA A 1 75 ? 18.625 30.719 -2.256 1 91.06 75 ALA A CA 1
ATOM 550 C C . ALA A 1 75 ? 19.125 30.141 -0.941 1 91.06 75 ALA A C 1
ATOM 552 O O . ALA A 1 75 ? 20.172 30.547 -0.43 1 91.06 75 ALA A O 1
ATOM 553 N N . SER A 1 76 ? 18.406 29.203 -0.468 1 87.31 76 SER A N 1
ATOM 554 C CA . SER A 1 76 ? 18.781 28.578 0.789 1 87.31 76 SER A CA 1
ATOM 555 C C . SER A 1 76 ? 19.906 27.547 0.575 1 87.31 76 SER A C 1
ATOM 557 O O . SER A 1 76 ? 20.391 26.953 1.533 1 87.31 76 SER A O 1
ATOM 559 N N . GLY A 1 77 ? 20.344 27.375 -0.617 1 78.38 77 GLY A N 1
ATOM 560 C CA . GLY A 1 77 ? 21.422 26.438 -0.926 1 78.38 77 GLY A CA 1
ATOM 561 C C . GLY A 1 77 ? 20.922 25.031 -1.176 1 78.38 77 GLY A C 1
ATOM 562 O O . GLY A 1 77 ? 21.609 24.062 -0.853 1 78.38 77 GLY A O 1
ATOM 563 N N . SER A 1 78 ? 19.828 24.984 -1.676 1 73.81 78 SER A N 1
ATOM 564 C CA . SER A 1 78 ? 19.266 23.672 -1.938 1 73.81 78 SER A CA 1
ATOM 565 C C . SER A 1 78 ? 20.031 22.953 -3.047 1 73.81 78 SER A C 1
ATOM 567 O O . SER A 1 78 ? 20.453 23.578 -4.02 1 73.81 78 SER A O 1
ATOM 569 N N . VAL A 1 79 ? 20.328 21.656 -2.814 1 69.81 79 VAL A N 1
ATOM 570 C CA . VAL A 1 79 ? 21.062 20.844 -3.777 1 69.81 79 VAL A CA 1
ATOM 571 C C . VAL A 1 79 ? 20.328 19.531 -4.012 1 69.81 79 VAL A C 1
ATOM 573 O O . VAL A 1 79 ? 19.594 19.047 -3.135 1 69.81 79 VAL A O 1
ATOM 576 N N . ALA A 1 80 ? 20.578 19.078 -5.32 1 67.44 80 ALA A N 1
ATOM 577 C CA . ALA A 1 80 ? 20.109 17.719 -5.578 1 67.44 80 ALA A CA 1
ATOM 578 C C . ALA A 1 80 ? 20.766 16.719 -4.633 1 67.44 80 ALA A C 1
ATOM 580 O O . ALA A 1 80 ? 21.922 16.891 -4.25 1 67.44 80 ALA A O 1
ATOM 581 N N . THR A 1 81 ? 20.047 15.75 -4.16 1 63.91 81 THR A N 1
ATOM 582 C CA . THR A 1 81 ? 20.562 14.797 -3.18 1 63.91 81 THR A CA 1
ATOM 583 C C . THR A 1 81 ? 21.531 13.812 -3.834 1 63.91 81 THR A C 1
ATOM 585 O O . THR A 1 81 ? 22.281 13.117 -3.145 1 63.91 81 THR A O 1
ATOM 588 N N . SER A 1 82 ? 21.422 13.68 -5.207 1 61.91 82 SER A N 1
ATOM 589 C CA . SER A 1 82 ? 22.391 12.852 -5.906 1 61.91 82 SER A CA 1
ATOM 590 C C . SER A 1 82 ? 23.297 13.695 -6.801 1 61.91 82 SER A C 1
ATOM 592 O O . SER A 1 82 ? 22.828 14.617 -7.465 1 61.91 82 SER A O 1
ATOM 594 N N . SER A 1 83 ? 24.641 13.977 -6.457 1 55.66 83 SER A N 1
ATOM 595 C CA . SER A 1 83 ? 25.547 14.922 -7.102 1 55.66 83 SER A CA 1
ATOM 596 C C . SER A 1 83 ? 25.906 14.469 -8.508 1 55.66 83 SER A C 1
ATOM 598 O O . SER A 1 83 ? 26.391 15.266 -9.32 1 55.66 83 SER A O 1
ATOM 600 N N . GLY A 1 84 ? 25.219 13.523 -9.094 1 52.31 84 GLY A N 1
ATOM 601 C CA . GLY A 1 84 ? 25.656 13.18 -10.438 1 52.31 84 GLY A CA 1
ATOM 602 C C . GLY A 1 84 ? 27.156 13.297 -10.641 1 52.31 84 GLY A C 1
ATOM 603 O O . GLY A 1 84 ? 27.609 13.711 -11.711 1 52.31 84 GLY A O 1
ATOM 604 N N . ASP A 1 85 ? 27.922 13.07 -9.688 1 50.38 85 ASP A N 1
ATOM 605 C CA . ASP A 1 85 ? 29.359 13.297 -9.898 1 50.38 85 ASP A CA 1
ATOM 606 C C . ASP A 1 85 ? 29.875 12.469 -11.062 1 50.38 85 ASP A C 1
ATOM 608 O O . ASP A 1 85 ? 29.141 11.688 -11.664 1 50.38 85 ASP A O 1
ATOM 612 N N . GLU A 1 86 ? 31.031 12.883 -11.438 1 49.28 86 GLU A N 1
ATOM 613 C CA . GLU A 1 86 ? 31.781 12.352 -12.578 1 49.28 86 GLU A CA 1
ATOM 614 C C . GLU A 1 86 ? 31.688 10.828 -12.633 1 49.28 86 GLU A C 1
ATOM 616 O O . GLU A 1 86 ? 31.625 10.25 -13.719 1 49.28 86 GLU A O 1
ATOM 621 N N . GLN A 1 87 ? 31.594 10.227 -11.547 1 51.19 87 GLN A N 1
ATOM 622 C CA . GLN A 1 87 ? 31.609 8.766 -11.57 1 51.19 87 GLN A CA 1
ATOM 623 C C . GLN A 1 87 ? 30.203 8.195 -11.719 1 51.19 87 GLN A C 1
ATOM 625 O O . GLN A 1 87 ? 30.031 7.047 -12.133 1 51.19 87 GLN A O 1
ATOM 630 N N . ASP A 1 88 ? 29.281 9.039 -11.281 1 57.81 88 ASP A N 1
ATOM 631 C CA . ASP A 1 88 ? 27.922 8.609 -11.586 1 57.81 88 ASP A CA 1
ATOM 632 C C . ASP A 1 88 ? 27.219 9.617 -12.5 1 57.81 88 ASP A C 1
ATOM 634 O O . ASP A 1 88 ? 26.578 10.562 -12.016 1 57.81 88 ASP A O 1
ATOM 638 N N . PRO A 1 89 ? 27.438 9.391 -13.719 1 63.44 89 PRO A N 1
ATOM 639 C CA . PRO A 1 89 ? 26.938 10.336 -14.719 1 63.44 89 PRO A CA 1
ATOM 640 C C . PRO A 1 89 ? 25.422 10.469 -14.703 1 63.44 89 PRO A C 1
ATOM 642 O O . PRO A 1 89 ? 24.859 11.391 -15.312 1 63.44 89 PRO A O 1
ATOM 645 N N . ASP A 1 90 ? 24.859 9.633 -13.898 1 73.12 90 ASP A N 1
ATOM 646 C CA . ASP A 1 90 ? 23.391 9.703 -13.891 1 73.12 90 ASP A CA 1
ATOM 647 C C . ASP A 1 90 ? 22.906 10.844 -13 1 73.12 90 ASP A C 1
ATOM 649 O O . ASP A 1 90 ? 23.078 10.797 -11.781 1 73.12 90 ASP A O 1
ATOM 653 N N . PRO A 1 91 ? 22.359 11.914 -13.57 1 75.88 91 PRO A N 1
ATOM 654 C CA . PRO A 1 91 ? 21.969 13.109 -12.82 1 75.88 91 PRO A CA 1
ATOM 655 C C . PRO A 1 91 ? 20.672 12.914 -12.031 1 75.88 91 PRO A C 1
ATOM 657 O O . PRO A 1 91 ? 20.25 13.812 -11.305 1 75.88 91 PRO A O 1
ATOM 660 N N . ASN A 1 92 ? 20.188 11.688 -12.141 1 82.88 92 ASN A N 1
ATOM 661 C CA . ASN A 1 92 ? 18.906 11.461 -11.469 1 82.88 92 ASN A CA 1
ATOM 662 C C . ASN A 1 92 ? 19.109 11.172 -9.984 1 82.88 92 ASN A C 1
ATOM 664 O O . ASN A 1 92 ? 20.156 10.68 -9.578 1 82.88 92 ASN A O 1
ATOM 668 N N . ASP A 1 93 ? 18.125 11.609 -9.242 1 85.44 93 ASP A N 1
ATOM 669 C CA . ASP A 1 93 ? 18.078 11.25 -7.828 1 85.44 93 ASP A CA 1
ATOM 670 C C . ASP A 1 93 ? 17.469 9.867 -7.629 1 85.44 93 ASP A C 1
ATOM 672 O O . ASP A 1 93 ? 16.531 9.484 -8.344 1 85.44 93 ASP A O 1
ATOM 676 N N . TYR A 1 94 ? 18.078 9.172 -6.652 1 88 94 TYR A N 1
ATOM 677 C CA . TYR A 1 94 ? 17.609 7.824 -6.371 1 88 94 TYR A CA 1
ATOM 678 C C . TYR A 1 94 ? 17.438 7.609 -4.871 1 88 94 TYR A C 1
ATOM 680 O O . TYR A 1 94 ? 18.172 8.188 -4.066 1 88 94 TYR A O 1
ATOM 688 N N . LEU A 1 95 ? 16.438 6.879 -4.488 1 91.62 95 LEU A N 1
ATOM 689 C CA . LEU A 1 95 ? 16.438 6.176 -3.213 1 91.62 95 LEU A CA 1
ATOM 690 C C . LEU A 1 95 ? 17.062 4.789 -3.359 1 91.62 95 LEU A C 1
ATOM 692 O O . LEU A 1 95 ? 16.797 4.086 -4.332 1 91.62 95 LEU A O 1
ATOM 696 N N . ARG A 1 96 ? 17.953 4.496 -2.434 1 94.75 96 ARG A N 1
ATOM 697 C CA . ARG A 1 96 ? 18.672 3.23 -2.504 1 94.75 96 ARG A CA 1
ATOM 698 C C . ARG A 1 96 ? 18.562 2.467 -1.188 1 94.75 96 ARG A C 1
ATOM 700 O O . ARG A 1 96 ? 18.891 3.006 -0.126 1 94.75 96 ARG A O 1
ATOM 707 N N . TRP A 1 97 ? 18.156 1.296 -1.273 1 96.94 97 TRP A N 1
ATOM 708 C CA . TRP A 1 97 ? 18.125 0.396 -0.125 1 96.94 97 TRP A CA 1
ATOM 709 C C . TRP A 1 97 ? 19.188 -0.698 -0.27 1 96.94 97 TRP A C 1
ATOM 711 O O . TRP A 1 97 ? 19.281 -1.332 -1.323 1 96.94 97 TRP A O 1
ATOM 721 N N . ILE A 1 98 ? 19.938 -0.872 0.719 1 95.88 98 ILE A N 1
ATOM 722 C CA . ILE A 1 98 ? 21.047 -1.821 0.697 1 95.88 98 ILE A CA 1
ATOM 723 C C . ILE A 1 98 ? 21 -2.691 1.951 1 95.88 98 ILE A C 1
ATOM 725 O O . ILE A 1 98 ? 20.453 -2.289 2.975 1 95.88 98 ILE A O 1
ATOM 729 N N . ASP A 1 99 ? 21.531 -3.857 1.851 1 95.31 99 ASP A N 1
ATOM 730 C CA . ASP A 1 99 ? 21.562 -4.793 2.973 1 95.31 99 ASP A CA 1
ATOM 731 C C . ASP A 1 99 ? 22.469 -4.273 4.098 1 95.31 99 ASP A C 1
ATOM 733 O O . ASP A 1 99 ? 23.672 -4.113 3.912 1 95.31 99 ASP A O 1
ATOM 737 N N . GLY A 1 100 ? 21.891 -4.062 5.211 1 94.81 100 GLY A N 1
ATOM 738 C CA . GLY A 1 100 ? 22.672 -3.555 6.328 1 94.81 100 GLY A CA 1
ATOM 739 C C . GLY A 1 100 ? 23.141 -4.645 7.277 1 94.81 100 GLY A C 1
ATOM 740 O O . GLY A 1 100 ? 24.047 -4.43 8.086 1 94.81 100 GLY A O 1
ATOM 741 N N . HIS A 1 101 ? 22.688 -5.742 7.301 1 85.5 101 HIS A N 1
ATOM 742 C CA . HIS A 1 101 ? 22.906 -6.766 8.312 1 85.5 101 HIS A CA 1
ATOM 743 C C . HIS A 1 101 ? 23.812 -7.875 7.789 1 85.5 101 HIS A C 1
ATOM 745 O O . HIS A 1 101 ? 24.547 -8.5 8.562 1 85.5 101 HIS A O 1
ATOM 751 N N . ASN A 1 102 ? 24.359 -7.891 6.43 1 64.38 102 ASN A N 1
ATOM 752 C CA . ASN A 1 102 ? 25.422 -8.508 5.652 1 64.38 102 ASN A CA 1
ATOM 753 C C . ASN A 1 102 ? 25.594 -9.984 6.004 1 64.38 102 ASN A C 1
ATOM 755 O O . ASN A 1 102 ? 26.688 -10.414 6.387 1 64.38 102 ASN A O 1
ATOM 759 N N . GLN A 1 103 ? 24.562 -10.844 5.934 1 65.25 103 GLN A N 1
ATOM 760 C CA . GLN A 1 103 ? 24.938 -12.234 6.164 1 65.25 103 GLN A CA 1
ATOM 761 C C . GLN A 1 103 ? 25 -13.016 4.852 1 65.25 103 GLN A C 1
ATOM 763 O O . GLN A 1 103 ? 25.062 -14.25 4.859 1 65.25 103 GLN A O 1
ATOM 768 N N . ARG A 1 104 ? 25.312 -12.266 3.711 1 67.56 104 ARG A N 1
ATOM 769 C CA . ARG A 1 104 ? 25.047 -12.961 2.453 1 67.56 104 ARG A CA 1
ATOM 770 C C . ARG A 1 104 ? 26.344 -13.539 1.872 1 67.56 104 ARG A C 1
ATOM 772 O O . ARG A 1 104 ? 26.312 -14.57 1.199 1 67.56 104 ARG A O 1
ATOM 779 N N . ARG A 1 105 ? 27.484 -12.742 2.182 1 78.19 105 ARG A N 1
ATOM 780 C CA . ARG A 1 105 ? 28.766 -13.234 1.687 1 78.19 105 ARG A CA 1
ATOM 781 C C . ARG A 1 105 ? 29.766 -13.406 2.828 1 78.19 105 ARG A C 1
ATOM 783 O O . ARG A 1 105 ? 30.344 -12.43 3.307 1 78.19 105 ARG A O 1
ATOM 790 N N . LYS A 1 106 ? 30.047 -14.602 3.17 1 74.12 106 LYS A N 1
ATOM 791 C CA . LYS A 1 106 ? 30.953 -14.898 4.266 1 74.12 106 LYS A CA 1
ATOM 792 C C . LYS A 1 106 ? 32.406 -14.523 3.904 1 74.12 106 LYS A C 1
ATOM 794 O O . LYS A 1 106 ? 33.188 -14.117 4.77 1 74.12 106 LYS A O 1
ATOM 799 N N . ASP A 1 107 ? 32.688 -14.547 2.588 1 81.56 107 ASP A N 1
ATOM 800 C CA . ASP A 1 107 ? 34.062 -14.336 2.111 1 81.56 107 ASP A CA 1
ATOM 801 C C . ASP A 1 107 ? 34.344 -12.844 1.962 1 81.56 107 ASP A C 1
ATOM 803 O O . ASP A 1 107 ? 35.531 -12.453 1.844 1 81.56 107 ASP A O 1
ATOM 807 N N . ASP A 1 108 ? 33.344 -12.031 1.996 1 83.44 108 ASP A N 1
ATOM 808 C CA . ASP A 1 108 ? 33.469 -10.578 1.907 1 83.44 108 ASP A CA 1
ATOM 809 C C . ASP A 1 108 ? 32.531 -9.875 2.895 1 83.44 108 ASP A C 1
ATOM 811 O O . ASP A 1 108 ? 31.453 -9.453 2.527 1 83.44 108 ASP A O 1
ATOM 815 N N . PRO A 1 109 ? 33.031 -9.711 4 1 77.44 109 PRO A N 1
ATOM 816 C CA . PRO A 1 109 ? 32.188 -9.141 5.047 1 77.44 109 PRO A CA 1
ATOM 817 C C . PRO A 1 109 ? 31.734 -7.711 4.73 1 77.44 109 PRO A C 1
ATOM 819 O O . PRO A 1 109 ? 30.781 -7.207 5.332 1 77.44 109 PRO A O 1
ATOM 822 N N . SER A 1 110 ? 32.406 -7.129 3.812 1 81.69 110 SER A N 1
ATOM 823 C CA . SER A 1 110 ? 32.062 -5.742 3.496 1 81.69 110 SER A CA 1
ATOM 824 C C . SER A 1 110 ? 31.047 -5.66 2.367 1 81.69 110 SER A C 1
ATOM 826 O O . SER A 1 110 ? 30.516 -4.586 2.084 1 81.69 110 SER A O 1
ATOM 828 N N . TYR A 1 111 ? 30.781 -6.871 1.925 1 87.62 111 TYR A N 1
ATOM 829 C CA . TYR A 1 111 ? 29.812 -6.895 0.842 1 87.62 111 TYR A CA 1
ATOM 830 C C . TYR A 1 111 ? 28.422 -6.539 1.354 1 87.62 111 TYR A C 1
ATOM 832 O O . TYR A 1 111 ? 27.984 -7.023 2.404 1 87.62 111 TYR A O 1
ATOM 840 N N . GLN A 1 112 ? 27.781 -5.617 0.649 1 92.44 112 GLN A N 1
ATOM 841 C CA . GLN A 1 112 ? 26.391 -5.301 0.891 1 92.44 112 GLN A CA 1
ATOM 842 C C . GLN A 1 112 ? 25.578 -5.367 -0.402 1 92.44 112 GLN A C 1
ATOM 844 O O . GLN A 1 112 ? 25.828 -4.613 -1.341 1 92.44 112 GLN A O 1
ATOM 849 N N . LYS A 1 113 ? 24.625 -6.18 -0.401 1 93.19 113 LYS A N 1
ATOM 850 C CA . LYS A 1 113 ? 23.781 -6.344 -1.584 1 93.19 113 LYS A CA 1
ATOM 851 C C . LYS A 1 113 ? 22.891 -5.125 -1.796 1 93.19 113 LYS A C 1
ATOM 853 O O . LYS A 1 113 ? 22.219 -4.668 -0.864 1 93.19 113 LYS A O 1
ATOM 858 N N . MET A 1 114 ? 22.938 -4.543 -3.01 1 93.94 114 MET A N 1
ATOM 859 C CA . MET A 1 114 ? 21.906 -3.576 -3.387 1 93.94 114 MET A CA 1
ATOM 860 C C . MET A 1 114 ? 20.547 -4.25 -3.488 1 93.94 114 MET A C 1
ATOM 862 O O . MET A 1 114 ? 20.344 -5.145 -4.312 1 93.94 114 MET A O 1
ATOM 866 N N . LEU A 1 115 ? 19.656 -3.877 -2.684 1 95.38 115 LEU A N 1
ATOM 867 C CA . LEU A 1 115 ? 18.375 -4.559 -2.604 1 95.38 115 LEU A CA 1
ATOM 868 C C . LEU A 1 115 ? 17.359 -3.936 -3.564 1 95.38 115 LEU A C 1
ATOM 870 O O . LEU A 1 115 ? 16.594 -4.648 -4.207 1 95.38 115 LEU A O 1
ATOM 874 N N . PHE A 1 116 ? 17.375 -2.639 -3.576 1 96.19 116 PHE A N 1
ATOM 875 C CA . PHE A 1 116 ? 16.391 -1.967 -4.418 1 96.19 116 PHE A CA 1
ATOM 876 C C . PHE A 1 116 ? 16.797 -0.514 -4.656 1 96.19 116 PHE A C 1
ATOM 878 O O . PHE A 1 116 ? 17.516 0.078 -3.852 1 96.19 116 PHE A O 1
ATOM 885 N N . LYS A 1 117 ? 16.375 0.005 -5.75 1 94.81 117 LYS A N 1
ATOM 886 C CA . LYS A 1 117 ? 16.609 1.393 -6.133 1 94.81 117 LYS A CA 1
ATOM 887 C C . LYS A 1 117 ? 15.406 1.973 -6.879 1 94.81 117 LYS A C 1
ATOM 889 O O . LYS A 1 117 ? 14.812 1.3 -7.723 1 94.81 117 LYS A O 1
ATOM 894 N N . ILE A 1 118 ? 14.992 3.146 -6.469 1 94.81 118 ILE A N 1
ATOM 895 C CA . ILE A 1 118 ? 13.914 3.828 -7.176 1 94.81 118 ILE A CA 1
ATOM 896 C C . ILE A 1 118 ? 14.438 5.129 -7.781 1 94.81 118 ILE A C 1
ATOM 898 O O . ILE A 1 118 ? 15.094 5.918 -7.098 1 94.81 118 ILE A O 1
ATOM 902 N N . ASP A 1 119 ? 14.133 5.367 -9.008 1 92.25 119 ASP A N 1
ATOM 903 C CA . ASP A 1 119 ? 14.516 6.574 -9.734 1 92.25 119 ASP A CA 1
ATOM 904 C C . ASP A 1 119 ? 13.5 7.691 -9.5 1 92.25 119 ASP A C 1
ATOM 906 O O . ASP A 1 119 ? 12.336 7.574 -9.906 1 92.25 119 ASP A O 1
ATOM 910 N N . ALA A 1 120 ? 13.922 8.711 -8.875 1 91.19 120 ALA A N 1
ATOM 911 C CA . ALA A 1 120 ? 13.039 9.844 -8.609 1 91.19 120 ALA A CA 1
ATOM 912 C C . ALA A 1 120 ? 13.141 10.891 -9.719 1 91.19 120 ALA A C 1
ATOM 914 O O . ALA A 1 120 ? 12.453 11.914 -9.68 1 91.19 120 ALA A O 1
ATOM 915 N N . GLY A 1 121 ? 14.016 10.648 -10.719 1 88.88 121 GLY A N 1
ATOM 916 C CA . GLY A 1 121 ? 14.188 11.547 -11.852 1 88.88 121 GLY A CA 1
ATOM 917 C C . GLY A 1 121 ? 15.156 12.68 -11.578 1 88.88 121 GLY A C 1
ATOM 918 O O . GLY A 1 121 ? 15.789 12.719 -10.516 1 88.88 121 GLY A O 1
ATOM 919 N N . TYR A 1 122 ? 15.273 13.578 -12.594 1 85.75 122 TYR A N 1
ATOM 920 C CA . TYR A 1 122 ? 16.141 14.742 -12.5 1 85.75 122 TYR A CA 1
ATOM 921 C C . TYR A 1 122 ? 15.609 15.742 -11.484 1 85.75 122 TYR A C 1
ATOM 923 O O . TYR A 1 122 ? 14.469 16.203 -11.586 1 85.75 122 TYR A O 1
ATOM 931 N N . LYS A 1 123 ? 16.438 15.992 -10.5 1 85.19 123 LYS A N 1
ATOM 932 C CA . LYS A 1 123 ? 16.031 16.875 -9.414 1 85.19 123 LYS A CA 1
ATOM 933 C C . LYS A 1 123 ? 14.742 16.406 -8.758 1 85.19 123 LYS A C 1
ATOM 935 O O . LYS A 1 123 ? 13.828 17.188 -8.508 1 85.19 123 LYS A O 1
ATOM 940 N N . GLY A 1 124 ? 14.734 15.109 -8.641 1 88.44 124 GLY A N 1
ATOM 941 C CA . GLY A 1 124 ? 13.586 14.516 -7.984 1 88.44 124 GLY A CA 1
ATOM 942 C C . GLY A 1 124 ? 13.406 14.977 -6.551 1 88.44 124 GLY A C 1
ATOM 943 O O . GLY A 1 124 ? 12.281 15.055 -6.055 1 88.44 124 GLY A O 1
ATOM 944 N N . PHE A 1 125 ? 14.547 15.234 -5.914 1 88.5 125 PHE A N 1
ATOM 945 C CA . PHE A 1 125 ? 14.57 15.805 -4.57 1 88.5 125 PHE A CA 1
ATOM 946 C C . PHE A 1 125 ? 15.539 16.984 -4.5 1 88.5 125 PHE A C 1
ATOM 948 O O . PHE A 1 125 ? 16.609 16.938 -5.113 1 88.5 125 PHE A O 1
ATOM 955 N N . GLU A 1 126 ? 15.086 17.922 -3.824 1 87.38 126 GLU A N 1
ATOM 956 C CA . GLU A 1 126 ? 15.992 19.016 -3.479 1 87.38 126 GLU A CA 1
ATOM 957 C C . GLU A 1 126 ? 16.062 19.219 -1.968 1 87.38 126 GLU A C 1
ATOM 959 O O . GLU A 1 126 ? 15.031 19.453 -1.324 1 87.38 126 GLU A O 1
ATOM 964 N N . GLY A 1 127 ? 17.25 19.078 -1.521 1 85.25 127 GLY A N 1
ATOM 965 C CA . GLY A 1 127 ? 17.453 19.188 -0.085 1 85.25 127 GLY A CA 1
ATOM 966 C C . GLY A 1 127 ? 18.016 20.531 0.343 1 85.25 127 GLY A C 1
ATOM 967 O O . GLY A 1 127 ? 18.734 21.172 -0.414 1 85.25 127 GLY A O 1
ATOM 968 N N . CYS A 1 128 ? 17.578 20.969 1.523 1 85.25 128 CYS A N 1
ATOM 969 C CA . CYS A 1 128 ? 18.094 22.203 2.123 1 85.25 128 CYS A CA 1
ATOM 970 C C . CYS A 1 128 ? 18.062 22.109 3.645 1 85.25 128 CYS A C 1
ATOM 972 O O . CYS A 1 128 ? 17.547 21.156 4.207 1 85.25 128 CYS A O 1
ATOM 974 N N . ARG A 1 129 ? 18.734 23 4.156 1 84.44 129 ARG A N 1
ATOM 975 C CA . ARG A 1 129 ? 18.594 23.156 5.602 1 84.44 129 ARG A CA 1
ATOM 976 C C . ARG A 1 129 ? 17.312 23.891 5.953 1 84.44 129 ARG A C 1
ATOM 978 O O . ARG A 1 129 ? 17 24.938 5.363 1 84.44 129 ARG A O 1
ATOM 985 N N . ARG A 1 130 ? 16.703 23.344 6.902 1 88.12 130 ARG A N 1
ATOM 986 C CA . ARG A 1 130 ? 15.406 23.891 7.301 1 88.12 130 ARG A CA 1
ATOM 987 C C . ARG A 1 130 ? 15.531 25.344 7.746 1 88.12 130 ARG A C 1
ATOM 989 O O . ARG A 1 130 ? 14.727 26.188 7.367 1 88.12 130 ARG A O 1
ATOM 996 N N . ASP A 1 131 ? 16.547 25.656 8.547 1 88.06 131 ASP A N 1
ATOM 997 C CA . ASP A 1 131 ? 16.719 26.984 9.109 1 88.06 131 ASP A CA 1
ATOM 998 C C . ASP A 1 131 ? 17.031 28 8.008 1 88.06 131 ASP A C 1
ATOM 1000 O O . ASP A 1 131 ? 16.484 29.109 8.008 1 88.06 131 ASP A O 1
ATOM 1004 N N . ARG A 1 132 ? 17.781 27.578 7.004 1 88.25 132 ARG A N 1
ATOM 1005 C CA . ARG A 1 132 ? 18.125 28.484 5.906 1 88.25 132 ARG A CA 1
ATOM 1006 C C . ARG A 1 132 ? 16.922 28.75 5.012 1 88.25 132 ARG A C 1
ATOM 1008 O O . ARG A 1 132 ? 16.703 29.875 4.562 1 88.25 132 ARG A O 1
ATOM 1015 N N . PHE A 1 133 ? 16.234 27.734 4.738 1 93.38 133 PHE A N 1
ATOM 1016 C CA . PHE A 1 133 ? 15.031 27.906 3.928 1 93.38 133 PHE A CA 1
ATOM 1017 C C . PHE A 1 133 ? 14.031 28.812 4.621 1 93.38 133 PHE A C 1
ATOM 1019 O O . PHE A 1 133 ? 13.469 29.719 3.992 1 93.38 133 PHE A O 1
ATOM 1026 N N . LEU A 1 134 ? 13.828 28.625 5.902 1 93.44 134 LEU A N 1
ATOM 1027 C CA . LEU A 1 134 ? 12.906 29.453 6.668 1 93.44 134 LEU A CA 1
ATOM 1028 C C . LEU A 1 134 ? 13.359 30.906 6.68 1 93.44 134 LEU A C 1
ATOM 1030 O O . LEU A 1 134 ? 12.531 31.812 6.543 1 93.44 134 LEU A O 1
ATOM 1034 N N . GLU A 1 135 ? 14.586 31.109 6.805 1 92.62 135 GLU A N 1
ATOM 1035 C CA . GLU A 1 135 ? 15.141 32.469 6.777 1 92.62 135 GLU A CA 1
ATOM 1036 C C . GLU A 1 135 ? 14.852 33.156 5.445 1 92.62 135 GLU A C 1
ATOM 1038 O O . GLU A 1 135 ? 14.469 34.312 5.418 1 92.62 135 GLU A O 1
ATOM 1043 N N . GLU A 1 136 ? 15.031 32.406 4.41 1 94.81 136 GLU A N 1
ATOM 1044 C CA . GLU A 1 136 ? 14.781 32.969 3.084 1 94.81 136 GLU A CA 1
ATOM 1045 C C . GLU A 1 136 ? 13.289 33.25 2.879 1 94.81 136 GLU A C 1
ATOM 1047 O O . GLU A 1 136 ? 12.922 34.25 2.246 1 94.81 136 GLU A O 1
ATOM 1052 N N . LEU A 1 137 ? 12.516 32.406 3.404 1 95.88 137 LEU A N 1
ATOM 1053 C CA . LEU A 1 137 ? 11.07 32.594 3.283 1 95.88 137 LEU A CA 1
ATOM 1054 C C . LEU A 1 137 ? 10.602 33.844 4.02 1 95.88 137 LEU A C 1
ATOM 1056 O O . LEU A 1 137 ? 9.766 34.594 3.508 1 95.88 137 LEU A O 1
ATOM 1060 N N . VAL A 1 138 ? 11.102 34.031 5.176 1 95.12 138 VAL A N 1
ATOM 1061 C CA . VAL A 1 138 ? 10.695 35.156 6.027 1 95.12 138 VAL A CA 1
ATOM 1062 C C . VAL A 1 138 ? 11.008 36.469 5.336 1 95.12 138 VAL A C 1
ATOM 1064 O O . VAL A 1 138 ? 10.273 37.438 5.484 1 95.12 138 VAL A O 1
ATOM 1067 N N . LYS A 1 139 ? 11.992 36.5 4.48 1 95 139 LYS A N 1
ATOM 1068 C CA . LYS A 1 139 ? 12.398 37.688 3.768 1 95 139 LYS A CA 1
ATOM 1069 C C . LYS A 1 139 ? 11.328 38.125 2.762 1 95 139 LYS A C 1
ATOM 1071 O O . LYS A 1 139 ? 11.273 39.281 2.365 1 95 139 LYS A O 1
ATOM 1076 N N . ILE A 1 140 ? 10.586 37.188 2.369 1 96.31 140 ILE A N 1
ATOM 1077 C CA . ILE A 1 140 ? 9.539 37.469 1.388 1 96.31 140 ILE A CA 1
ATOM 1078 C C . ILE A 1 140 ? 8.422 38.281 2.043 1 96.31 140 ILE A C 1
ATOM 1080 O O . ILE A 1 140 ? 7.75 39.062 1.378 1 96.31 140 ILE A O 1
ATOM 1084 N N . LEU A 1 141 ? 8.234 38.125 3.342 1 96.69 141 LEU A N 1
ATOM 1085 C CA . LEU A 1 141 ? 7.109 38.688 4.066 1 96.69 141 LEU A CA 1
ATOM 1086 C C . LEU A 1 141 ? 7.434 40.125 4.527 1 96.69 141 LEU A C 1
ATOM 1088 O O . LEU A 1 141 ? 8.578 40.406 4.895 1 96.69 141 LEU A O 1
ATOM 1092 N N . PRO A 1 142 ? 6.371 41 4.527 1 95.25 142 PRO A N 1
ATOM 1093 C CA . PRO A 1 142 ? 6.566 42.312 5.188 1 95.25 142 PRO A CA 1
ATOM 1094 C C . PRO A 1 142 ? 6.945 42.156 6.66 1 95.25 142 PRO A C 1
ATOM 1096 O O . PRO A 1 142 ? 6.527 41.219 7.32 1 95.25 142 PRO A O 1
ATOM 1099 N N . ALA A 1 143 ? 7.691 43.031 7.211 1 90.81 143 ALA A N 1
ATOM 1100 C CA . ALA A 1 143 ? 8.297 42.969 8.539 1 90.81 143 ALA A CA 1
ATOM 1101 C C . ALA A 1 143 ? 7.238 42.875 9.625 1 90.81 143 ALA A C 1
ATOM 1103 O O . ALA A 1 143 ? 7.477 42.281 10.68 1 90.81 143 ALA A O 1
ATOM 1104 N N . ASP A 1 144 ? 6.09 43.344 9.438 1 92.56 144 ASP A N 1
ATOM 1105 C CA . ASP A 1 144 ? 5.117 43.438 10.523 1 92.56 144 ASP A CA 1
ATOM 1106 C C . ASP A 1 144 ? 4.148 42.25 10.484 1 92.56 144 ASP A C 1
ATOM 1108 O O . ASP A 1 144 ? 3.238 42.156 11.312 1 92.56 144 ASP A O 1
ATOM 1112 N N . VAL A 1 145 ? 4.418 41.281 9.664 1 96.94 145 VAL A N 1
ATOM 1113 C CA . VAL A 1 145 ? 3.471 40.188 9.469 1 96.94 145 VAL A CA 1
ATOM 1114 C C . VAL A 1 145 ? 3.672 39.156 10.562 1 96.94 145 VAL A C 1
ATOM 1116 O O . VAL A 1 145 ? 2.703 38.625 11.125 1 96.94 145 VAL A O 1
ATOM 1119 N N . ILE A 1 146 ? 4.93 38.812 10.867 1 97.5 146 ILE A N 1
ATOM 1120 C CA . ILE A 1 146 ? 5.219 37.812 11.867 1 97.5 146 ILE A CA 1
ATOM 1121 C C . ILE A 1 146 ? 5.43 38.469 13.227 1 97.5 146 ILE A C 1
ATOM 1123 O O . ILE A 1 146 ? 6.242 39.375 13.359 1 97.5 146 ILE A O 1
ATOM 1127 N N . GLN A 1 147 ? 4.676 38.062 14.195 1 97.12 147 GLN A N 1
ATOM 1128 C CA . GLN A 1 147 ? 4.848 38.5 15.578 1 97.12 147 GLN A CA 1
ATOM 1129 C C . GLN A 1 147 ? 5.395 37.375 16.438 1 97.12 147 GLN A C 1
ATOM 1131 O O . GLN A 1 147 ? 4.711 36.375 16.672 1 97.12 147 GLN A O 1
ATOM 1136 N N . CYS A 1 148 ? 6.578 37.531 16.953 1 95.5 148 CYS A N 1
ATOM 1137 C CA . CYS A 1 148 ? 7.23 36.531 17.797 1 95.5 148 CYS A CA 1
ATOM 1138 C C . CYS A 1 148 ? 6.832 36.719 19.25 1 95.5 148 CYS A C 1
ATOM 1140 O O . CYS A 1 148 ? 6.121 37.656 19.594 1 95.5 148 CYS A O 1
ATOM 1142 N N . ARG A 1 149 ? 7.188 35.781 20.062 1 96.06 149 ARG A N 1
ATOM 1143 C CA . ARG A 1 149 ? 6.91 35.75 21.484 1 96.06 149 ARG A CA 1
ATOM 1144 C C . ARG A 1 149 ? 5.41 35.781 21.75 1 96.06 149 ARG A C 1
ATOM 1146 O O . ARG A 1 149 ? 4.949 36.469 22.656 1 96.06 149 ARG A O 1
ATOM 1153 N N . LYS A 1 150 ? 4.699 35.156 20.891 1 97.5 150 LYS A N 1
ATOM 1154 C CA . LYS A 1 150 ? 3.25 35.031 21.031 1 97.5 150 LYS A CA 1
ATOM 1155 C C . LYS A 1 150 ? 2.82 33.594 21.141 1 97.5 150 LYS A C 1
ATOM 1157 O O . LYS A 1 150 ? 2.488 32.938 20.141 1 97.5 150 LYS A O 1
ATOM 1162 N N . ARG A 1 151 ? 2.807 33.156 22.328 1 97.75 151 ARG A N 1
ATOM 1163 C CA . ARG A 1 151 ? 2.291 31.828 22.594 1 97.75 151 ARG A CA 1
ATOM 1164 C C . ARG A 1 151 ? 0.776 31.844 22.766 1 97.75 151 ARG A C 1
ATOM 1166 O O . ARG A 1 151 ? 0.256 32.562 23.641 1 97.75 151 ARG A O 1
ATOM 1173 N N . LEU A 1 152 ? 0.088 31.094 21.953 1 98.75 152 LEU A N 1
ATOM 1174 C CA . LEU A 1 152 ? -1.369 31.062 22.016 1 98.75 152 LEU A CA 1
ATOM 1175 C C . LEU A 1 152 ? -1.843 30.375 23.297 1 98.75 152 LEU A C 1
ATOM 1177 O O . LEU A 1 152 ? -1.331 29.312 23.656 1 98.75 152 LEU A O 1
ATOM 1181 N N . ASP A 1 153 ? -2.74 31 23.922 1 98.31 153 ASP A N 1
ATOM 1182 C CA . ASP A 1 153 ? -3.387 30.391 25.078 1 98.31 153 ASP A CA 1
ATOM 1183 C C . ASP A 1 153 ? -4.723 29.75 24.688 1 98.31 153 ASP A C 1
ATOM 1185 O O . ASP A 1 153 ? -4.914 28.547 24.875 1 98.31 153 ASP A O 1
ATOM 1189 N N . THR A 1 154 ? -5.562 30.562 24.109 1 98.12 154 THR A N 1
ATOM 1190 C CA . THR A 1 154 ? -6.867 30.047 23.719 1 98.12 154 THR A CA 1
ATOM 1191 C C . THR A 1 154 ? -7.484 30.906 22.609 1 98.12 154 THR A C 1
ATOM 1193 O O . THR A 1 154 ? -6.914 31.922 22.219 1 98.12 154 THR A O 1
ATOM 1196 N N . LEU A 1 155 ? -8.547 30.391 22.062 1 97.94 155 LEU A N 1
ATOM 1197 C CA . LEU A 1 155 ? -9.367 31.078 21.062 1 97.94 155 LEU A CA 1
ATOM 1198 C C . LEU A 1 155 ? -10.797 31.25 21.562 1 97.94 155 LEU A C 1
ATOM 1200 O O . LEU A 1 155 ? -11.352 30.344 22.188 1 97.94 155 LEU A O 1
ATOM 1204 N N . GLU A 1 156 ? -11.344 32.438 21.297 1 95.19 156 GLU A N 1
ATOM 1205 C CA . GLU A 1 156 ? -12.727 32.688 21.688 1 95.19 156 GLU A CA 1
ATOM 1206 C C . GLU A 1 156 ? -13.562 33.125 20.484 1 95.19 156 GLU A C 1
ATOM 1208 O O . GLU A 1 156 ? -13.219 34.062 19.781 1 95.19 156 GLU A O 1
ATOM 1213 N N . GLU A 1 157 ? -14.516 32.312 20.328 1 89.38 157 GLU A N 1
ATOM 1214 C CA . GLU A 1 157 ? -15.484 32.688 19.312 1 89.38 157 GLU A CA 1
ATOM 1215 C C . GLU A 1 157 ? -16.656 33.469 19.922 1 89.38 157 GLU A C 1
ATOM 1217 O O . GLU A 1 157 ? -17.094 33.188 21.031 1 89.38 157 GLU A O 1
ATOM 1222 N N . LYS A 1 158 ? -17 34.562 19.281 1 79.12 158 LYS A N 1
ATOM 1223 C CA . LYS A 1 158 ? -18.141 35.344 19.766 1 79.12 158 LYS A CA 1
ATOM 1224 C C . LYS A 1 158 ? -19.453 34.688 19.375 1 79.12 158 LYS A C 1
ATOM 1226 O O . LYS A 1 158 ? -19.562 34.094 18.297 1 79.12 158 LYS A O 1
ATOM 1231 N N . GLU A 1 159 ? -20.375 34.844 20.344 1 75.12 159 GLU A N 1
ATOM 1232 C CA . GLU A 1 159 ? -21.734 34.375 20.047 1 75.12 159 GLU A CA 1
ATOM 1233 C C . GLU A 1 159 ? -22.344 35.188 18.891 1 75.12 159 GLU A C 1
ATOM 1235 O O . GLU A 1 159 ? -22.219 36.406 18.844 1 75.12 159 GLU A O 1
ATOM 1240 N N . GLY A 1 160 ? -22.859 34.719 17.844 1 67.75 160 GLY A N 1
ATOM 1241 C CA . GLY A 1 160 ? -23.531 35.375 16.75 1 67.75 160 GLY A CA 1
ATOM 1242 C C . GLY A 1 160 ? -22.641 35.562 15.531 1 67.75 160 GLY A C 1
ATOM 1243 O O . GLY A 1 160 ? -23.031 36.219 14.555 1 67.75 160 GLY A O 1
ATOM 1244 N N . GLY A 1 161 ? -21.531 35.219 15.719 1 73.44 161 GLY A N 1
ATOM 1245 C CA . GLY A 1 161 ? -20.656 35.344 14.562 1 73.44 161 GLY A CA 1
ATOM 1246 C C . GLY A 1 161 ? -19.688 36.5 14.68 1 73.44 161 GLY A C 1
ATOM 1247 O O . GLY A 1 161 ? -19.656 37.188 15.695 1 73.44 161 GLY A O 1
ATOM 1248 N N . GLY A 1 162 ? -18.688 36.656 13.82 1 86.81 162 GLY A N 1
ATOM 1249 C CA . GLY A 1 162 ? -17.703 37.719 13.812 1 86.81 162 GLY A CA 1
ATOM 1250 C C . GLY A 1 162 ? -16.281 37.219 13.891 1 86.81 162 GLY A C 1
ATOM 1251 O O . GLY A 1 162 ? -15.992 36.094 13.484 1 86.81 162 GLY A O 1
ATOM 1252 N N . LYS A 1 163 ? -15.484 38.125 14.383 1 93.69 163 LYS A N 1
ATOM 1253 C CA . LYS A 1 163 ? -14.062 37.781 14.398 1 93.69 163 LYS A CA 1
ATOM 1254 C C . LYS A 1 163 ? -13.734 36.844 15.57 1 93.69 163 LYS A C 1
ATOM 1256 O O . LYS A 1 163 ? -14.422 36.875 16.594 1 93.69 163 LYS A O 1
ATOM 1261 N N . ILE A 1 164 ? -12.766 36.094 15.414 1 96.88 164 ILE A N 1
ATOM 1262 C CA . ILE A 1 164 ? -12.219 35.219 16.469 1 96.88 164 ILE A CA 1
ATOM 1263 C C . ILE A 1 164 ? -11.18 36 17.281 1 96.88 164 ILE A C 1
ATOM 1265 O O . ILE A 1 164 ? -10.32 36.656 16.719 1 96.88 164 ILE A O 1
ATOM 1269 N N . ARG A 1 165 ? -11.336 35.938 18.562 1 97.38 165 ARG A N 1
ATOM 1270 C CA . ARG A 1 165 ? -10.359 36.562 19.438 1 97.38 165 ARG A CA 1
ATOM 1271 C C . ARG A 1 165 ? -9.273 35.562 19.844 1 97.38 165 ARG A C 1
ATOM 1273 O O . ARG A 1 165 ? -9.57 34.5 20.359 1 97.38 165 ARG A O 1
ATOM 1280 N N . LEU A 1 166 ? -8.039 35.875 19.562 1 98.5 166 LEU A N 1
ATOM 1281 C CA . LEU A 1 166 ? -6.875 35.125 20.016 1 98.5 166 LEU A CA 1
ATOM 1282 C C . LEU A 1 166 ? -6.336 35.688 21.328 1 98.5 166 LEU A C 1
ATOM 1284 O O . LEU A 1 166 ? -6.059 36.875 21.422 1 98.5 166 LEU A O 1
ATOM 1288 N N . ILE A 1 167 ? -6.215 34.875 22.281 1 98.56 167 ILE A N 1
ATOM 1289 C CA . ILE A 1 167 ? -5.641 35.25 23.562 1 98.56 167 ILE A CA 1
ATOM 1290 C C . ILE A 1 167 ? -4.277 34.594 23.734 1 98.56 167 ILE A C 1
ATOM 1292 O O . ILE A 1 167 ? -4.156 33.375 23.594 1 98.56 167 ILE A O 1
ATOM 1296 N N . PHE A 1 168 ? -3.305 35.375 24.047 1 98.5 168 PHE A N 1
ATOM 1297 C CA . PHE A 1 168 ? -1.947 34.844 24.188 1 98.5 168 PHE A CA 1
ATOM 1298 C C . PHE A 1 168 ? -1.552 34.75 25.656 1 98.5 168 PHE A C 1
ATOM 1300 O O . PHE A 1 168 ? -2.139 35.438 26.5 1 98.5 168 PHE A O 1
ATOM 1307 N N . CYS A 1 169 ? -0.567 34 25.938 1 97.69 169 CYS A N 1
ATOM 1308 C CA . CYS A 1 169 ? -0.136 33.75 27.297 1 97.69 169 CYS A CA 1
ATOM 1309 C C . CYS A 1 169 ? 0.441 35 27.953 1 97.69 169 CYS A C 1
ATOM 1311 O O . CYS A 1 169 ? 0.447 35.125 29.172 1 97.69 169 CYS A O 1
ATOM 1313 N N . ASP A 1 170 ? 0.902 35.969 27.156 1 97 170 ASP A N 1
ATOM 1314 C CA . ASP A 1 170 ? 1.461 37.188 27.719 1 97 170 ASP A CA 1
ATOM 1315 C C . ASP A 1 170 ? 0.359 38.188 28.047 1 97 170 ASP A C 1
ATOM 1317 O O . ASP A 1 170 ? 0.642 39.312 28.438 1 97 170 ASP A O 1
ATOM 1321 N N . GLY A 1 171 ? -0.849 37.844 27.75 1 96.56 171 GLY A N 1
ATOM 1322 C CA . GLY A 1 171 ? -1.985 38.688 28.125 1 96.56 171 GLY A CA 1
ATOM 1323 C C . GLY A 1 171 ? -2.508 39.531 26.969 1 96.56 171 GLY A C 1
ATOM 1324 O O . GLY A 1 171 ? -3.607 40.062 27.047 1 96.56 171 GLY A O 1
ATOM 1325 N N . THR A 1 172 ? -1.805 39.562 25.906 1 97.94 172 THR A N 1
ATOM 1326 C CA . THR A 1 172 ? -2.254 40.344 24.766 1 97.94 172 THR A CA 1
ATOM 1327 C C . THR A 1 172 ? -3.299 39.594 23.969 1 97.94 172 THR A C 1
ATOM 1329 O O . THR A 1 172 ? -3.494 38.375 24.188 1 97.94 172 THR A O 1
ATOM 1332 N N . THR A 1 173 ? -4.016 40.312 23.141 1 97.88 173 THR A N 1
ATOM 1333 C CA . THR A 1 173 ? -5.066 39.719 22.328 1 97.88 173 THR A CA 1
ATOM 1334 C C . THR A 1 173 ? -4.988 40.188 20.891 1 97.88 173 THR A C 1
ATOM 1336 O O . THR A 1 173 ? -4.328 41.188 20.609 1 97.88 173 THR A O 1
ATOM 1339 N N . ALA A 1 174 ? -5.508 39.5 20.031 1 97.56 174 ALA A N 1
ATOM 1340 C CA . ALA A 1 174 ? -5.703 39.844 18.625 1 97.56 174 ALA A CA 1
ATOM 1341 C C . ALA A 1 174 ? -7.031 39.312 18.109 1 97.56 174 ALA A C 1
ATOM 1343 O O . ALA A 1 174 ? -7.672 38.469 18.75 1 97.56 174 ALA A O 1
ATOM 1344 N N . GLU A 1 175 ? -7.477 39.844 17 1 96.38 175 GLU A N 1
ATOM 1345 C CA . GLU A 1 175 ? -8.711 39.406 16.375 1 96.38 175 GLU A CA 1
ATOM 1346 C C . GLU A 1 175 ? -8.5 39.094 14.898 1 96.38 175 GLU A C 1
ATOM 1348 O O . GLU A 1 175 ? -7.699 39.781 14.234 1 96.38 175 GLU A O 1
ATOM 1353 N N . ALA A 1 176 ? -9.219 38.156 14.375 1 97.06 176 ALA A N 1
ATOM 1354 C CA . ALA A 1 176 ? -9.148 37.812 12.961 1 97.06 176 ALA A CA 1
ATOM 1355 C C . ALA A 1 176 ? -10.461 37.156 12.492 1 97.06 176 ALA A C 1
ATOM 1357 O O . ALA A 1 176 ? -11.273 36.719 13.312 1 97.06 176 ALA A O 1
ATOM 1358 N N . ASP A 1 177 ? -10.68 37.188 11.188 1 96.31 177 ASP A N 1
ATOM 1359 C CA . ASP A 1 177 ? -11.875 36.594 10.625 1 96.31 177 ASP A CA 1
ATOM 1360 C C . ASP A 1 177 ? -11.805 35.062 10.719 1 96.31 177 ASP A C 1
ATOM 1362 O O . ASP A 1 177 ? -12.828 34.375 10.836 1 96.31 177 ASP A O 1
ATOM 1366 N N . ALA A 1 178 ? -10.648 34.5 10.602 1 97.56 178 ALA A N 1
ATOM 1367 C CA . ALA A 1 178 ? -10.398 33.094 10.711 1 97.56 178 ALA A CA 1
ATOM 1368 C C . ALA A 1 178 ? -9 32.812 11.258 1 97.56 178 ALA A C 1
ATOM 1370 O O . ALA A 1 178 ? -8.125 33.656 11.195 1 97.56 178 ALA A O 1
ATOM 1371 N N . VAL A 1 179 ? -8.844 31.609 11.859 1 98.75 179 VAL A N 1
ATOM 1372 C CA . VAL A 1 179 ? -7.574 31.203 12.438 1 98.75 179 VAL A CA 1
ATOM 1373 C C . VAL A 1 179 ? -7.133 29.875 11.82 1 98.75 179 VAL A C 1
ATOM 1375 O O . VAL A 1 179 ? -7.922 28.922 11.734 1 98.75 179 VAL A O 1
ATOM 1378 N N . ILE A 1 180 ? -5.91 29.812 11.336 1 98.94 180 ILE A N 1
ATOM 1379 C CA . ILE A 1 180 ? -5.34 28.578 10.82 1 98.94 180 ILE A CA 1
ATOM 1380 C C . ILE A 1 180 ? -4.156 28.156 11.688 1 98.94 180 ILE A C 1
ATOM 1382 O O . ILE A 1 180 ? -3.16 28.875 11.789 1 98.94 180 ILE A O 1
ATOM 1386 N N . GLY A 1 181 ? -4.297 27.031 12.352 1 98.88 181 GLY A N 1
ATOM 1387 C CA . GLY A 1 181 ? -3.225 26.469 13.164 1 98.88 181 GLY A CA 1
ATOM 1388 C C . GLY A 1 181 ? -2.162 25.766 12.344 1 98.88 181 GLY A C 1
ATOM 1389 O O . GLY A 1 181 ? -2.424 24.719 11.75 1 98.88 181 GLY A O 1
ATOM 1390 N N . CYS A 1 182 ? -0.993 26.281 12.32 1 98.75 182 CYS A N 1
ATOM 1391 C CA . CYS A 1 182 ? 0.218 25.703 11.75 1 98.75 182 CYS A CA 1
ATOM 1392 C C . CYS A 1 182 ? 1.299 25.547 12.812 1 98.75 182 CYS A C 1
ATOM 1394 O O . CYS A 1 182 ? 2.482 25.734 12.531 1 98.75 182 CYS A O 1
ATOM 1396 N N . ASP A 1 183 ? 0.863 25.203 13.992 1 98.25 183 ASP A N 1
ATOM 1397 C CA . ASP A 1 183 ? 1.748 25.281 15.156 1 98.25 183 ASP A CA 1
ATOM 1398 C C . ASP A 1 183 ? 2.348 23.906 15.477 1 98.25 183 ASP A C 1
ATOM 1400 O O . ASP A 1 183 ? 2.689 23.625 16.625 1 98.25 183 ASP A O 1
ATOM 1404 N N . GLY A 1 184 ? 2.424 23.078 14.539 1 97 184 GLY A N 1
ATOM 1405 C CA . GLY A 1 184 ? 3.275 21.906 14.57 1 97 184 GLY A CA 1
ATOM 1406 C C . GLY A 1 184 ? 2.664 20.75 15.344 1 97 184 GLY A C 1
ATOM 1407 O O . GLY A 1 184 ? 1.454 20.719 15.57 1 97 184 GLY A O 1
ATOM 1408 N N . ILE A 1 185 ? 3.49 19.75 15.656 1 96.31 185 ILE A N 1
ATOM 1409 C CA . ILE A 1 185 ? 3.102 18.453 16.188 1 96.31 185 ILE A CA 1
ATOM 1410 C C . ILE A 1 185 ? 2.531 18.625 17.594 1 96.31 185 ILE A C 1
ATOM 1412 O O . ILE A 1 185 ? 1.716 17.812 18.047 1 96.31 185 ILE A O 1
ATOM 1416 N N . LYS A 1 186 ? 2.859 19.703 18.312 1 95.75 186 LYS A N 1
ATOM 1417 C CA . LYS A 1 186 ? 2.326 20.016 19.641 1 95.75 186 LYS A CA 1
ATOM 1418 C C . LYS A 1 186 ? 1.282 21.125 19.578 1 95.75 186 LYS A C 1
ATOM 1420 O O . LYS A 1 186 ? 1.228 21.984 20.453 1 95.75 186 LYS A O 1
ATOM 1425 N N . SER A 1 187 ? 0.548 21.094 18.656 1 98 187 SER A N 1
ATOM 1426 C CA . SER A 1 187 ? -0.38 22.156 18.297 1 98 187 SER A CA 1
ATOM 1427 C C . SER A 1 187 ? -1.348 22.469 19.422 1 98 187 SER A C 1
ATOM 1429 O O . SER A 1 187 ? -2.113 21.594 19.844 1 98 187 SER A O 1
ATOM 1431 N N . ARG A 1 188 ? -1.344 23.703 19.844 1 98.38 188 ARG A N 1
ATOM 1432 C CA . ARG A 1 188 ? -2.336 24.234 20.781 1 98.38 188 ARG A CA 1
ATOM 1433 C C . ARG A 1 188 ? -3.688 24.406 20.094 1 98.38 188 ARG A C 1
ATOM 1435 O O . ARG A 1 188 ? -4.734 24.188 20.703 1 98.38 188 ARG A O 1
ATOM 1442 N N . VAL A 1 189 ? -3.689 24.781 18.859 1 98.75 189 VAL A N 1
ATOM 1443 C CA . VAL A 1 189 ? -4.926 24.969 18.109 1 98.75 189 VAL A CA 1
ATOM 1444 C C . VAL A 1 189 ? -5.664 23.641 18 1 98.75 189 VAL A C 1
ATOM 1446 O O . VAL A 1 189 ? -6.887 23.578 18.141 1 98.75 189 VAL A O 1
ATOM 1449 N N . ARG A 1 190 ? -4.938 22.562 17.703 1 98.62 190 ARG A N 1
ATOM 1450 C CA . ARG A 1 190 ? -5.551 21.234 17.656 1 98.62 190 ARG A CA 1
ATOM 1451 C C . ARG A 1 190 ? -6.242 20.891 18.969 1 98.62 190 ARG A C 1
ATOM 1453 O O . ARG A 1 190 ? -7.371 20.391 18.969 1 98.62 190 ARG A O 1
ATOM 1460 N N . GLU A 1 191 ? -5.551 21.156 20.062 1 98.25 191 GLU A N 1
ATOM 1461 C CA . GLU A 1 191 ? -6.113 20.922 21.391 1 98.25 191 GLU A CA 1
ATOM 1462 C C . GLU A 1 191 ? -7.406 21.703 21.594 1 98.25 191 GLU A C 1
ATOM 1464 O O . GLU A 1 191 ? -8.359 21.188 22.172 1 98.25 191 GLU A O 1
ATOM 1469 N N . ILE A 1 192 ? -7.422 22.891 21.109 1 97.94 192 ILE A N 1
ATOM 1470 C CA . ILE A 1 192 ? -8.578 23.75 21.266 1 97.94 192 ILE A CA 1
ATOM 1471 C C . ILE A 1 192 ? -9.75 23.219 20.453 1 97.94 192 ILE A C 1
ATOM 1473 O O . ILE A 1 192 ? -10.891 23.172 20.938 1 97.94 192 ILE A O 1
ATOM 1477 N N . ILE A 1 193 ? -9.5 22.75 19.266 1 96.81 193 ILE A N 1
ATOM 1478 C CA . ILE A 1 193 ? -10.57 22.328 18.375 1 96.81 193 ILE A CA 1
ATOM 1479 C C . ILE A 1 193 ? -11.094 20.953 18.781 1 96.81 193 ILE A C 1
ATOM 1481 O O . ILE A 1 193 ? -12.289 20.703 18.703 1 96.81 193 ILE A O 1
ATOM 1485 N N . LEU A 1 194 ? -10.195 20.094 19.234 1 97 194 LEU A N 1
ATOM 1486 C CA . LEU A 1 194 ? -10.594 18.719 19.5 1 97 194 LEU A CA 1
ATOM 1487 C C . LEU A 1 194 ? -10.953 18.531 20.969 1 97 194 LEU A C 1
ATOM 1489 O O . LEU A 1 194 ? -11.695 17.609 21.328 1 97 194 LEU A O 1
ATOM 1493 N N . GLY A 1 195 ? -10.367 19.297 21.812 1 96.94 195 GLY A N 1
ATOM 1494 C CA . GLY A 1 195 ? -10.617 19.203 23.234 1 96.94 195 GLY A CA 1
ATOM 1495 C C . GLY A 1 195 ? -9.445 18.625 24 1 96.94 195 GLY A C 1
ATOM 1496 O O . GLY A 1 195 ? -8.758 17.719 23.516 1 96.94 195 GLY A O 1
ATOM 1497 N N . GLU A 1 196 ? -9.227 19.047 25.219 1 93.88 196 GLU A N 1
ATOM 1498 C CA . GLU A 1 196 ? -8.094 18.641 26.047 1 93.88 196 GLU A CA 1
ATOM 1499 C C . GLU A 1 196 ? -8.203 17.188 26.469 1 93.88 196 GLU A C 1
ATOM 1501 O O . GLU A 1 196 ? -7.188 16.5 26.656 1 93.88 196 GLU A O 1
ATOM 1506 N N . GLY A 1 197 ? -9.32 16.703 26.594 1 94.5 197 GLY A N 1
ATOM 1507 C CA . GLY A 1 197 ? -9.516 15.328 27.016 1 94.5 197 GLY A CA 1
ATOM 1508 C C . GLY A 1 197 ? -9.484 14.336 25.875 1 94.5 197 GLY A C 1
ATOM 1509 O O . GLY A 1 197 ? -9.555 13.125 26.094 1 94.5 197 GLY A O 1
ATOM 1510 N N . ASN A 1 198 ? -9.312 14.789 24.703 1 96.5 198 ASN A N 1
ATOM 1511 C CA . ASN A 1 198 ? -9.289 13.945 23.516 1 96.5 198 ASN A CA 1
ATOM 1512 C C . ASN A 1 198 ? -7.879 13.477 23.188 1 96.5 198 ASN A C 1
ATOM 1514 O O . ASN A 1 198 ? -6.984 14.289 22.953 1 96.5 198 ASN A O 1
ATOM 1518 N N . PRO A 1 199 ? -7.633 12.164 23.078 1 96.31 199 PRO A N 1
ATOM 1519 C CA . PRO A 1 199 ? -6.285 11.68 22.781 1 96.31 199 PRO A CA 1
ATOM 1520 C C . PRO A 1 199 ? -5.785 12.148 21.406 1 96.31 199 PRO A C 1
ATOM 1522 O O . PRO A 1 199 ? -4.574 12.266 21.203 1 96.31 199 PRO A O 1
ATOM 1525 N N . ALA A 1 200 ? -6.648 12.484 20.516 1 97.5 200 ALA A N 1
ATOM 1526 C CA . ALA A 1 200 ? -6.277 12.953 19.188 1 97.5 200 ALA A CA 1
ATOM 1527 C C . ALA A 1 200 ? -5.668 14.352 19.25 1 97.5 200 ALA A C 1
ATOM 1529 O O . ALA A 1 200 ? -5.082 14.828 18.281 1 97.5 200 ALA A O 1
ATOM 1530 N N . SER A 1 201 ? -5.801 15 20.375 1 97.69 201 SER A N 1
ATOM 1531 C CA . SER A 1 201 ? -5.234 16.344 20.562 1 97.69 201 SER A CA 1
ATOM 1532 C C . SER A 1 201 ? -3.719 16.281 20.719 1 97.69 201 SER A C 1
ATOM 1534 O O . SER A 1 201 ? -3.039 17.297 20.609 1 97.69 201 SER A O 1
ATOM 1536 N N . TYR A 1 202 ? -3.219 15.062 20.891 1 96 202 TYR A N 1
ATOM 1537 C CA . TYR A 1 202 ? -1.812 14.93 21.25 1 96 202 TYR A CA 1
ATOM 1538 C C . TYR A 1 202 ? -1.107 13.93 20.328 1 96 202 TYR A C 1
ATOM 1540 O O . TYR A 1 202 ? -1.74 13.016 19.797 1 96 202 TYR A O 1
ATOM 1548 N N . ALA A 1 203 ? 0.179 14.156 20.109 1 96.06 203 ALA A N 1
ATOM 1549 C CA . ALA A 1 203 ? 0.997 13.188 19.391 1 96.06 203 ALA A CA 1
ATOM 1550 C C . ALA A 1 203 ? 1.349 12 20.297 1 96.06 203 ALA A C 1
ATOM 1552 O O . ALA A 1 203 ? 1.33 12.109 21.516 1 96.06 203 ALA A O 1
ATOM 1553 N N . HIS A 1 204 ? 1.669 10.922 19.703 1 95.81 204 HIS A N 1
ATOM 1554 C CA . HIS A 1 204 ? 1.983 9.703 20.422 1 95.81 204 HIS A CA 1
ATOM 1555 C C . HIS A 1 204 ? 3.305 9.102 19.953 1 95.81 204 HIS A C 1
ATOM 1557 O O . HIS A 1 204 ? 3.676 9.25 18.797 1 95.81 204 HIS A O 1
ATOM 1563 N N . TYR A 1 205 ? 3.941 8.438 20.906 1 96.69 205 TYR A N 1
ATOM 1564 C CA . TYR A 1 205 ? 5.242 7.824 20.656 1 96.69 205 TYR A CA 1
ATOM 1565 C C . TYR A 1 205 ? 5.125 6.656 19.688 1 96.69 205 TYR A C 1
ATOM 1567 O O . TYR A 1 205 ? 4.246 5.805 19.844 1 96.69 205 TYR A O 1
ATOM 1575 N N . THR A 1 206 ? 6.008 6.586 18.688 1 97.12 206 THR A N 1
ATOM 1576 C CA . THR A 1 206 ? 5.93 5.57 17.641 1 97.12 206 THR A CA 1
ATOM 1577 C C . THR A 1 206 ? 6.703 4.32 18.047 1 97.12 206 THR A C 1
ATOM 1579 O O . THR A 1 206 ? 6.684 3.314 17.328 1 97.12 206 THR A O 1
ATOM 1582 N N . HIS A 1 207 ? 7.48 4.395 19.109 1 97.44 207 HIS A N 1
ATOM 1583 C CA . HIS A 1 207 ? 8.367 3.33 19.562 1 97.44 207 HIS A CA 1
ATOM 1584 C C . HIS A 1 207 ? 9.586 3.199 18.656 1 97.44 207 HIS A C 1
ATOM 1586 O O . HIS A 1 207 ? 10.078 2.092 18.438 1 97.44 207 HIS A O 1
ATOM 1592 N N . LYS A 1 208 ? 9.945 4.312 18.078 1 98 208 LYS A N 1
ATOM 1593 C CA . LYS A 1 208 ? 11.18 4.438 17.312 1 98 208 LYS A CA 1
ATOM 1594 C C . LYS A 1 208 ? 12.047 5.574 17.859 1 98 208 LYS A C 1
ATOM 1596 O O . LYS A 1 208 ? 11.531 6.637 18.219 1 98 208 LYS A O 1
ATOM 1601 N N . ILE A 1 209 ? 13.305 5.316 17.922 1 97.5 209 ILE A N 1
ATOM 1602 C CA . ILE A 1 209 ? 14.281 6.309 18.359 1 97.5 209 ILE A CA 1
ATOM 1603 C C . ILE A 1 209 ? 15.242 6.629 17.203 1 97.5 209 ILE A C 1
ATOM 1605 O O . ILE A 1 209 ? 15.68 5.73 16.484 1 97.5 209 ILE A O 1
ATOM 1609 N N . ALA A 1 210 ? 15.508 7.891 17.094 1 97.12 210 ALA A N 1
ATOM 1610 C CA . ALA A 1 210 ? 16.469 8.328 16.078 1 97.12 210 ALA A CA 1
ATOM 1611 C C . ALA A 1 210 ? 17.75 8.844 16.734 1 97.12 210 ALA A C 1
ATOM 1613 O O . ALA A 1 210 ? 17.703 9.586 17.719 1 97.12 210 ALA A O 1
ATOM 1614 N N . TYR A 1 211 ? 18.875 8.414 16.25 1 96.81 211 TYR A N 1
ATOM 1615 C CA . TYR A 1 211 ? 20.203 8.93 16.562 1 96.81 211 TYR A CA 1
ATOM 1616 C C . TYR A 1 211 ? 20.828 9.602 15.344 1 96.81 211 TYR A C 1
ATOM 1618 O O . TYR A 1 211 ? 20.938 8.984 14.281 1 96.81 211 TYR A O 1
ATOM 1626 N N . ARG A 1 212 ? 21.219 10.797 15.539 1 93.12 212 ARG A N 1
ATOM 1627 C CA . ARG A 1 212 ? 21.75 11.547 14.406 1 93.12 212 ARG A CA 1
ATOM 1628 C C . ARG A 1 212 ? 23.188 12 14.672 1 93.12 212 ARG A C 1
ATOM 1630 O O . ARG A 1 212 ? 23.562 12.242 15.82 1 93.12 212 ARG A O 1
ATOM 1637 N N . GLY A 1 213 ? 23.938 12.062 13.555 1 92.25 213 GLY A N 1
ATOM 1638 C CA . GLY A 1 213 ? 25.297 12.586 13.648 1 92.25 213 GLY A CA 1
ATOM 1639 C C . GLY A 1 213 ? 25.875 12.984 12.305 1 92.25 213 GLY A C 1
ATOM 1640 O O . G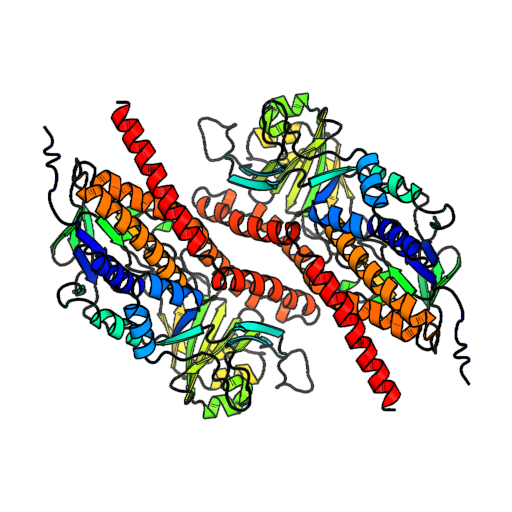LY A 1 213 ? 25.391 12.531 11.266 1 92.25 213 GLY A O 1
ATOM 1641 N N . LEU A 1 214 ? 26.797 13.82 12.383 1 92.81 214 LEU A N 1
ATOM 1642 C CA . LEU A 1 214 ? 27.578 14.219 11.219 1 92.81 214 LEU A CA 1
ATOM 1643 C C . LEU A 1 214 ? 28.938 13.523 11.211 1 92.81 214 LEU A C 1
ATOM 1645 O O . LEU A 1 214 ? 29.578 13.391 12.258 1 92.81 214 LEU A O 1
ATOM 1649 N N . ILE A 1 215 ? 29.234 13.07 10.039 1 96.06 215 ILE A N 1
ATOM 1650 C CA . ILE A 1 215 ? 30.484 12.336 9.867 1 96.06 215 ILE A CA 1
ATOM 1651 C C . ILE A 1 215 ? 31.281 12.953 8.719 1 96.06 215 ILE A C 1
ATOM 1653 O O . ILE A 1 215 ? 30.75 13.211 7.645 1 96.06 215 ILE A O 1
ATOM 1657 N N . PRO A 1 216 ? 32.562 13.227 8.953 1 96.81 216 PRO A N 1
ATOM 1658 C CA . PRO A 1 216 ? 33.406 13.742 7.852 1 96.81 216 PRO A CA 1
ATOM 1659 C C . PRO A 1 216 ? 33.406 12.812 6.641 1 96.81 216 PRO A C 1
ATOM 1661 O O . PRO A 1 216 ? 33.469 11.594 6.797 1 96.81 216 PRO A O 1
ATOM 1664 N N . MET A 1 217 ? 33.406 13.414 5.465 1 95.5 217 MET A N 1
ATOM 1665 C CA . MET A 1 217 ? 33.344 12.664 4.219 1 95.5 217 MET A CA 1
ATOM 1666 C C . MET A 1 217 ? 34.5 11.695 4.078 1 95.5 217 MET A C 1
ATOM 1668 O O . MET A 1 217 ? 34.312 10.547 3.676 1 95.5 217 MET A O 1
ATOM 1672 N N . ALA A 1 218 ? 35.656 12.141 4.453 1 97.31 218 ALA A N 1
ATOM 1673 C CA . ALA A 1 218 ? 36.844 11.305 4.332 1 97.31 218 ALA A CA 1
ATOM 1674 C C . ALA A 1 218 ? 36.688 10.023 5.148 1 97.31 218 ALA A C 1
ATOM 1676 O O . ALA A 1 218 ? 37.062 8.938 4.688 1 97.31 218 ALA A O 1
ATOM 1677 N N . LYS A 1 219 ? 36.125 10.172 6.297 1 97.5 219 LYS A N 1
ATOM 1678 C CA . LYS A 1 219 ? 35.906 9.016 7.164 1 97.5 219 LYS A CA 1
ATOM 1679 C C . LYS A 1 219 ? 34.812 8.102 6.609 1 97.5 219 LYS A C 1
ATOM 1681 O O . LYS A 1 219 ? 34.906 6.879 6.684 1 97.5 219 LYS A O 1
ATOM 1686 N N . ALA A 1 220 ? 33.781 8.688 6.113 1 96.69 220 ALA A N 1
ATOM 1687 C CA . ALA A 1 220 ? 32.688 7.926 5.508 1 96.69 220 ALA A CA 1
ATOM 1688 C C . ALA A 1 220 ? 33.188 7.113 4.316 1 96.69 220 ALA A C 1
ATOM 1690 O O . ALA A 1 220 ? 32.812 5.949 4.148 1 96.69 220 ALA A O 1
ATOM 1691 N N . ILE A 1 221 ? 34.062 7.723 3.523 1 95.94 221 ILE A N 1
ATOM 1692 C CA . ILE A 1 221 ? 34.594 7.051 2.352 1 95.94 221 ILE A CA 1
ATOM 1693 C C . ILE A 1 221 ? 35.469 5.867 2.791 1 95.94 221 ILE A C 1
ATOM 1695 O O . ILE A 1 221 ? 35.406 4.801 2.17 1 95.94 221 ILE A O 1
ATOM 1699 N N . GLU A 1 222 ? 36.125 6.031 3.834 1 96.19 222 GLU A N 1
ATOM 1700 C CA . GLU A 1 222 ? 36.969 4.965 4.355 1 96.19 222 GLU A CA 1
ATOM 1701 C C . GLU A 1 222 ? 36.156 3.738 4.738 1 96.19 222 GLU A C 1
ATOM 1703 O O . GLU A 1 222 ? 36.594 2.604 4.508 1 96.19 222 GLU A O 1
ATOM 1708 N N . VAL A 1 223 ? 35 4.008 5.223 1 94.81 223 VAL A N 1
ATOM 1709 C CA . VAL A 1 223 ? 34.219 2.922 5.809 1 94.81 223 VAL A CA 1
ATOM 1710 C C . VAL A 1 223 ? 33.25 2.369 4.766 1 94.81 223 VAL A C 1
ATOM 1712 O O . VAL A 1 223 ? 33.031 1.16 4.715 1 94.81 223 VAL A O 1
ATOM 1715 N N . LEU A 1 224 ? 32.688 3.16 3.924 1 94.12 224 LEU A N 1
ATOM 1716 C CA . LEU A 1 224 ? 31.594 2.779 3.041 1 94.12 224 LEU A CA 1
ATOM 1717 C C . LEU A 1 224 ? 32.094 2.596 1.609 1 94.12 224 LEU A C 1
ATOM 1719 O O . LEU A 1 224 ? 31.438 1.924 0.806 1 94.12 224 LEU A O 1
ATOM 1723 N N . GLY A 1 225 ? 33.188 3.17 1.311 1 92.69 225 GLY A N 1
ATOM 1724 C CA . GLY A 1 225 ? 33.562 3.367 -0.079 1 92.69 225 GLY A CA 1
ATOM 1725 C C . GLY A 1 225 ? 33 4.641 -0.679 1 92.69 225 GLY A C 1
ATOM 1726 O O . GLY A 1 225 ? 32.031 5.195 -0.164 1 92.69 225 GLY A O 1
ATOM 1727 N N . GLU A 1 226 ? 33.562 5.125 -1.74 1 91.75 226 GLU A N 1
ATOM 1728 C CA . GLU A 1 226 ? 33.25 6.418 -2.346 1 91.75 226 GLU A CA 1
ATOM 1729 C C . GLU A 1 226 ? 31.812 6.469 -2.828 1 91.75 226 GLU A C 1
ATOM 1731 O O . GLU A 1 226 ? 31.094 7.438 -2.566 1 91.75 226 GLU A O 1
ATOM 1736 N N . TYR A 1 227 ? 31.328 5.434 -3.504 1 88.81 227 TYR A N 1
ATOM 1737 C CA . TYR A 1 227 ? 30 5.418 -4.098 1 88.81 227 TYR A CA 1
ATOM 1738 C C . TYR A 1 227 ? 28.922 5.559 -3.031 1 88.81 227 TYR A C 1
ATOM 1740 O O . TYR A 1 227 ? 28.047 6.422 -3.131 1 88.81 227 TYR A O 1
ATOM 1748 N N . LYS A 1 228 ? 29.047 4.793 -2.033 1 91.81 228 LYS A N 1
ATOM 1749 C CA . LYS A 1 228 ? 28.016 4.816 -0.99 1 91.81 228 LYS A CA 1
ATOM 1750 C C . LYS A 1 228 ? 28.094 6.105 -0.177 1 91.81 228 LYS A C 1
ATOM 1752 O O . LYS A 1 228 ? 27.062 6.684 0.18 1 91.81 228 LYS A O 1
ATOM 1757 N N . ALA A 1 229 ? 29.281 6.559 0.094 1 92.44 229 ALA A N 1
ATOM 1758 C CA . ALA A 1 229 ? 29.453 7.77 0.896 1 92.44 229 ALA A CA 1
ATOM 1759 C C . ALA A 1 229 ? 28.891 8.992 0.176 1 92.44 229 ALA A C 1
ATOM 1761 O O . ALA A 1 229 ? 28.344 9.898 0.811 1 92.44 229 ALA A O 1
ATOM 1762 N N . ARG A 1 230 ? 28.969 9.008 -1.099 1 89.44 230 ARG A N 1
ATOM 1763 C CA . ARG A 1 230 ? 28.609 10.211 -1.854 1 89.44 230 ARG A CA 1
ATOM 1764 C C . ARG A 1 230 ? 27.172 10.133 -2.35 1 89.44 230 ARG A C 1
ATOM 1766 O O . ARG A 1 230 ? 26.688 11.047 -3.027 1 89.44 230 ARG A O 1
ATOM 1773 N N . ASN A 1 231 ? 26.484 9.047 -2.043 1 88.25 231 ASN A N 1
ATOM 1774 C CA . ASN A 1 231 ? 25.078 8.883 -2.42 1 88.25 231 ASN A CA 1
ATOM 1775 C C . ASN A 1 231 ? 24.219 8.461 -1.227 1 88.25 231 ASN A C 1
ATOM 1777 O O . ASN A 1 231 ? 24.719 7.832 -0.291 1 88.25 231 ASN A O 1
ATOM 1781 N N . GLN A 1 232 ? 23.031 8.852 -1.281 1 91.31 232 GLN A N 1
ATOM 1782 C CA . GLN A 1 232 ? 22.109 8.453 -0.216 1 91.31 232 GLN A CA 1
ATOM 1783 C C . GLN A 1 232 ? 21.875 6.941 -0.23 1 91.31 232 GLN A C 1
ATOM 1785 O O . GLN A 1 232 ? 21.641 6.355 -1.288 1 91.31 232 GLN A O 1
ATOM 1790 N N . HIS A 1 233 ? 22 6.293 0.865 1 94.25 233 HIS A N 1
ATOM 1791 C CA . HIS A 1 233 ? 21.703 4.875 1.04 1 94.25 233 HIS A CA 1
ATOM 1792 C C . HIS A 1 233 ? 20.938 4.633 2.338 1 94.25 233 HIS A C 1
ATOM 1794 O O . HIS A 1 233 ? 21.188 5.301 3.344 1 94.25 233 HIS A O 1
ATOM 1800 N N . ILE A 1 234 ? 20.031 3.746 2.275 1 97.38 234 ILE A N 1
ATOM 1801 C CA . ILE A 1 234 ? 19.328 3.246 3.451 1 97.38 234 ILE A CA 1
ATOM 1802 C C . ILE A 1 234 ? 19.734 1.8 3.721 1 97.38 234 ILE A C 1
ATOM 1804 O O . ILE A 1 234 ? 19.375 0.896 2.959 1 97.38 234 ILE A O 1
ATOM 1808 N N . HIS A 1 235 ? 20.484 1.589 4.758 1 97.69 235 HIS A N 1
ATOM 1809 C CA . HIS A 1 235 ? 20.844 0.246 5.203 1 97.69 235 HIS A CA 1
ATOM 1810 C C . HIS A 1 235 ? 19.734 -0.369 6.039 1 97.69 235 HIS A C 1
ATOM 1812 O O . HIS A 1 235 ? 19.422 0.118 7.133 1 97.69 235 HIS A O 1
ATOM 1818 N N . VAL A 1 236 ? 19.141 -1.453 5.578 1 97.81 236 VAL A N 1
ATOM 1819 C CA . VAL A 1 236 ? 17.984 -2.016 6.273 1 97.81 236 VAL A CA 1
ATOM 1820 C C . VAL A 1 236 ? 18.391 -3.303 6.988 1 97.81 236 VAL A C 1
ATOM 1822 O O . VAL A 1 236 ? 19.344 -3.98 6.57 1 97.81 236 VAL A O 1
ATOM 1825 N N . GLY A 1 237 ? 17.719 -3.633 7.996 1 96.81 237 GLY A N 1
ATOM 1826 C CA . GLY A 1 237 ? 17.922 -4.824 8.805 1 96.81 237 GLY A CA 1
ATOM 1827 C C . GLY A 1 237 ? 16.891 -4.996 9.891 1 96.81 237 GLY A C 1
ATOM 1828 O O . GLY A 1 237 ? 15.93 -4.227 9.969 1 96.81 237 GLY A O 1
ATOM 1829 N N . PRO A 1 238 ? 17.078 -6.078 10.703 1 96.25 238 PRO A N 1
ATOM 1830 C CA . PRO A 1 238 ? 16.062 -6.352 11.727 1 96.25 238 PRO A CA 1
ATOM 1831 C C . PRO A 1 238 ? 16.016 -5.281 12.812 1 96.25 238 PRO A C 1
ATOM 1833 O O . PRO A 1 238 ? 17.031 -5.016 13.461 1 96.25 238 PRO A O 1
ATOM 1836 N N . ASN A 1 239 ? 14.891 -4.594 12.977 1 97.06 239 ASN A N 1
ATOM 1837 C CA . ASN A 1 239 ? 14.547 -3.719 14.094 1 97.06 239 ASN A CA 1
ATOM 1838 C C . ASN A 1 239 ? 15.25 -2.371 13.984 1 97.06 239 ASN A C 1
ATOM 1840 O O . ASN A 1 239 ? 15.195 -1.559 14.906 1 97.06 239 ASN A O 1
ATOM 1844 N N . ALA A 1 240 ? 15.969 -2.139 12.969 1 98.12 240 ALA A N 1
ATOM 1845 C CA . ALA A 1 240 ? 16.656 -0.86 12.812 1 98.12 240 ALA A CA 1
ATOM 1846 C C . ALA A 1 240 ? 16.953 -0.574 11.344 1 98.12 240 ALA A C 1
ATOM 1848 O O . ALA A 1 240 ? 16.797 -1.449 10.492 1 98.12 240 ALA A O 1
ATOM 1849 N N . HIS A 1 241 ? 17.266 0.623 11.047 1 98.44 241 HIS A N 1
ATOM 1850 C CA . HIS A 1 241 ? 17.875 1.009 9.773 1 98.44 241 HIS A CA 1
ATOM 1851 C C . HIS A 1 241 ? 18.734 2.252 9.93 1 98.44 241 HIS A C 1
ATOM 1853 O O . HIS A 1 241 ? 18.641 2.961 10.93 1 98.44 241 HIS A O 1
ATOM 1859 N N . LEU A 1 242 ? 19.656 2.453 9.047 1 98.19 242 LEU A N 1
ATOM 1860 C CA . LEU A 1 242 ? 20.531 3.617 9.031 1 98.19 242 LEU A CA 1
ATOM 1861 C C . LEU A 1 242 ? 20.516 4.289 7.66 1 98.19 242 LEU A C 1
ATOM 1863 O O . LEU A 1 242 ? 20.781 3.641 6.645 1 98.19 242 LEU A O 1
ATOM 1867 N N . ILE A 1 243 ? 20.203 5.535 7.637 1 96.88 243 ILE A N 1
ATOM 1868 C CA . ILE A 1 243 ? 20.219 6.312 6.402 1 96.88 243 ILE A CA 1
ATOM 1869 C C . ILE A 1 243 ? 21.328 7.367 6.465 1 96.88 243 ILE A C 1
ATOM 1871 O O . ILE A 1 243 ? 21.562 7.957 7.52 1 96.88 243 ILE A O 1
ATOM 1875 N N . HIS A 1 244 ? 21.984 7.512 5.367 1 94.19 244 HIS A N 1
ATOM 1876 C CA . HIS A 1 244 ? 22.984 8.57 5.273 1 94.19 244 HIS A CA 1
ATOM 1877 C C . HIS A 1 244 ? 22.969 9.227 3.898 1 94.19 244 HIS A C 1
ATOM 1879 O O . HIS A 1 244 ? 22.547 8.609 2.916 1 94.19 244 HIS A O 1
ATOM 1885 N N . TYR A 1 245 ? 23.359 10.422 3.838 1 90.5 245 TYR A N 1
ATOM 1886 C CA . TYR A 1 245 ? 23.484 11.188 2.605 1 90.5 245 TYR A CA 1
ATOM 1887 C C . TYR A 1 245 ? 24.469 12.336 2.783 1 90.5 245 TYR A C 1
ATOM 1889 O O . TYR A 1 245 ? 24.672 12.828 3.896 1 90.5 245 TYR A O 1
ATOM 1897 N N . PRO A 1 246 ? 25.047 12.75 1.707 1 88.75 246 PRO A N 1
ATOM 1898 C CA . PRO A 1 246 ? 26.031 13.828 1.805 1 88.75 246 PRO A CA 1
ATOM 1899 C C . PRO A 1 246 ? 25.406 15.18 2.094 1 88.75 246 PRO A C 1
ATOM 1901 O O . PRO A 1 246 ? 24.312 15.477 1.597 1 88.75 246 PRO A O 1
ATOM 1904 N N . VAL A 1 247 ? 26.109 15.93 2.865 1 84.12 247 VAL A N 1
ATOM 1905 C CA . VAL A 1 247 ? 25.672 17.281 3.195 1 84.12 247 VAL A CA 1
ATOM 1906 C C . VAL A 1 247 ? 26.891 18.219 3.191 1 84.12 247 VAL A C 1
ATOM 1908 O O . VAL A 1 247 ? 28 17.797 2.895 1 84.12 247 VAL A O 1
ATOM 1911 N N . ALA A 1 248 ? 26.609 19.453 3.436 1 81.44 248 ALA A N 1
ATOM 1912 C CA . ALA A 1 248 ? 27.672 20.453 3.535 1 81.44 248 ALA A CA 1
ATOM 1913 C C . ALA A 1 248 ? 28.578 20.422 2.305 1 81.44 248 ALA A C 1
ATOM 1915 O O . ALA A 1 248 ? 29.797 20.312 2.428 1 81.44 248 ALA A O 1
ATOM 1916 N N . ASN A 1 249 ? 27.922 20.422 1.165 1 80.19 249 ASN A N 1
ATOM 1917 C CA . ASN A 1 249 ? 28.641 20.422 -0.104 1 80.19 249 ASN A CA 1
ATOM 1918 C C . ASN A 1 249 ? 29.594 19.234 -0.215 1 80.19 249 ASN A C 1
ATOM 1920 O O . ASN A 1 249 ? 30.766 19.406 -0.544 1 80.19 249 ASN A O 1
ATOM 1924 N N . GLN A 1 250 ? 29.234 18.141 0.271 1 84.38 250 GLN A N 1
ATOM 1925 C CA . GLN A 1 250 ? 29.891 16.844 0.117 1 84.38 250 GLN A CA 1
ATOM 1926 C C . GLN A 1 250 ? 31.125 16.75 1.005 1 84.38 250 GLN A C 1
ATOM 1928 O O . GLN A 1 250 ? 32.031 15.945 0.739 1 84.38 250 GLN A O 1
ATOM 1933 N N . THR A 1 251 ? 31.125 17.531 2.039 1 88.94 251 THR A N 1
ATOM 1934 C CA . THR A 1 251 ? 32.281 17.453 2.938 1 88.94 251 THR A CA 1
ATOM 1935 C C . THR A 1 251 ? 31.938 16.594 4.156 1 88.94 251 THR A C 1
ATOM 1937 O O . THR A 1 251 ? 32.844 16.172 4.887 1 88.94 251 THR A O 1
ATOM 1940 N N . MET A 1 252 ? 30.703 16.422 4.359 1 91.75 252 MET A N 1
ATOM 1941 C CA . MET A 1 252 ? 30.219 15.602 5.461 1 91.75 252 MET A CA 1
ATOM 1942 C C . MET A 1 252 ? 29.062 14.711 5.004 1 91.75 252 MET A C 1
ATOM 1944 O O . MET A 1 252 ? 28.516 14.914 3.924 1 91.75 252 MET A O 1
ATOM 1948 N N . ILE A 1 253 ? 28.781 13.711 5.785 1 91.94 253 ILE A N 1
ATOM 1949 C CA . ILE A 1 253 ? 27.516 13.016 5.602 1 91.94 253 ILE A CA 1
ATOM 1950 C C . ILE A 1 253 ? 26.656 13.164 6.859 1 91.94 253 ILE A C 1
ATOM 1952 O O . ILE A 1 253 ? 27.188 13.266 7.969 1 91.94 253 ILE A O 1
ATOM 1956 N N . ASN A 1 254 ? 25.406 13.273 6.629 1 92.31 254 ASN A N 1
ATOM 1957 C CA . ASN A 1 254 ? 24.422 13.094 7.699 1 92.31 254 ASN A CA 1
ATOM 1958 C C . ASN A 1 254 ? 24.031 11.625 7.867 1 92.31 254 ASN A C 1
ATOM 1960 O O . ASN A 1 254 ? 23.625 10.977 6.902 1 92.31 254 ASN A O 1
ATOM 1964 N N . ALA A 1 255 ? 24.234 11.117 9.039 1 95.5 255 ALA A N 1
ATOM 1965 C CA . ALA A 1 255 ? 23.844 9.75 9.344 1 95.5 255 ALA A CA 1
ATOM 1966 C C . ALA A 1 255 ? 22.766 9.711 10.43 1 95.5 255 ALA A C 1
ATOM 1968 O O . ALA A 1 255 ? 22.938 10.32 11.492 1 95.5 255 ALA A O 1
ATOM 1969 N N . THR A 1 256 ? 21.719 9.062 10.125 1 96.44 256 THR A N 1
ATOM 1970 C CA . THR A 1 256 ? 20.641 8.891 11.094 1 96.44 256 THR A CA 1
ATOM 1971 C C . THR A 1 256 ? 20.312 7.414 11.281 1 96.44 256 THR A C 1
ATOM 1973 O O . THR A 1 256 ? 20 6.715 10.312 1 96.44 256 THR A O 1
ATOM 1976 N N . ALA A 1 257 ? 20.406 6.949 12.508 1 98 257 ALA A N 1
ATOM 1977 C CA . ALA A 1 257 ? 20.031 5.594 12.883 1 98 257 ALA A CA 1
ATOM 1978 C C . ALA A 1 257 ? 18.656 5.57 13.539 1 98 257 ALA A C 1
ATOM 1980 O O . ALA A 1 257 ? 18.406 6.289 14.516 1 98 257 ALA A O 1
ATOM 1981 N N . PHE A 1 258 ? 17.781 4.832 12.984 1 98.44 258 PHE A N 1
ATOM 1982 C CA . PHE A 1 258 ? 16.484 4.59 13.602 1 98.44 258 PHE A CA 1
ATOM 1983 C C . PHE A 1 258 ? 16.438 3.205 14.234 1 98.44 258 PHE A C 1
ATOM 1985 O O . PHE A 1 258 ? 16.734 2.207 13.578 1 98.44 258 PHE A O 1
ATOM 1992 N N . VAL A 1 259 ? 16.031 3.121 15.508 1 98.31 259 VAL A N 1
ATOM 1993 C CA . VAL A 1 259 ? 16.016 1.873 16.266 1 98.31 259 VAL A CA 1
ATOM 1994 C C . VAL A 1 259 ? 14.641 1.661 16.891 1 98.31 259 VAL A C 1
ATOM 1996 O O . VAL A 1 259 ? 14.055 2.596 17.438 1 98.31 259 VAL A O 1
ATOM 1999 N N . SER A 1 260 ? 14.133 0.409 16.734 1 98.06 260 SER A N 1
ATOM 2000 C CA . SER A 1 260 ? 12.891 0.059 17.406 1 98.06 260 SER A CA 1
ATOM 2001 C C . SER A 1 260 ? 13.07 0.064 18.922 1 98.06 260 SER A C 1
ATOM 2003 O O . SER A 1 260 ? 14.086 -0.402 19.438 1 98.06 260 SER A O 1
ATOM 2005 N N . ASP A 1 261 ? 12.109 0.672 19.578 1 96.31 261 ASP A N 1
ATOM 2006 C CA . ASP A 1 261 ? 12.102 0.784 21.031 1 96.31 261 ASP A CA 1
ATOM 2007 C C . ASP A 1 261 ? 10.836 0.167 21.625 1 96.31 261 ASP A C 1
ATOM 2009 O O . ASP A 1 261 ? 9.75 0.758 21.547 1 96.31 261 ASP A O 1
ATOM 2013 N N . PRO A 1 262 ? 10.914 -0.993 22.266 1 93.5 262 PRO A N 1
ATOM 2014 C CA . PRO A 1 262 ? 9.727 -1.64 22.812 1 93.5 262 PRO A CA 1
ATOM 2015 C C . PRO A 1 262 ? 9.195 -0.934 24.062 1 93.5 262 PRO A C 1
ATOM 2017 O O . PRO A 1 262 ? 8.078 -1.207 24.5 1 93.5 262 PRO A O 1
ATOM 2020 N N . GLU A 1 263 ? 9.898 -0.01 24.609 1 92.69 263 GLU A N 1
ATOM 2021 C CA . GLU A 1 263 ? 9.5 0.669 25.844 1 92.69 263 GLU A CA 1
ATOM 2022 C C . GLU A 1 263 ? 8.711 1.94 25.547 1 92.69 263 GLU A C 1
ATOM 2024 O O . GLU A 1 263 ? 8.727 2.432 24.406 1 92.69 263 GLU A O 1
ATOM 2029 N N . GLU A 1 264 ? 8.078 2.398 26.547 1 92.31 264 GLU A N 1
ATOM 2030 C CA . GLU A 1 264 ? 7.406 3.688 26.453 1 92.31 264 GLU A CA 1
ATOM 2031 C C . GLU A 1 264 ? 8.383 4.844 26.641 1 92.31 264 GLU A C 1
ATOM 2033 O O . GLU A 1 264 ? 9.414 4.684 27.297 1 92.31 264 GLU A O 1
ATOM 2038 N N . TRP A 1 265 ? 8.062 5.934 26.016 1 91.19 265 TRP A N 1
ATOM 2039 C CA . TRP A 1 265 ? 8.844 7.148 26.234 1 91.19 265 TRP A CA 1
ATOM 2040 C C . TRP A 1 265 ? 8.367 7.875 27.484 1 91.19 265 TRP A C 1
ATOM 2042 O O . TRP A 1 265 ? 7.168 8.078 27.688 1 91.19 265 TRP A O 1
ATOM 2052 N N . PRO A 1 266 ? 9.18 8.188 28.375 1 82.81 266 PRO A N 1
ATOM 2053 C CA . PRO A 1 266 ? 8.797 8.648 29.719 1 82.81 266 PRO A CA 1
ATOM 2054 C C . PRO A 1 266 ? 8.203 10.055 29.703 1 82.81 266 PRO A C 1
ATOM 2056 O O . PRO A 1 266 ? 7.527 10.453 30.656 1 82.81 266 PRO A O 1
ATOM 2059 N N . ASP A 1 267 ? 8.484 10.891 28.734 1 73.88 267 ASP A N 1
ATOM 2060 C CA . ASP A 1 267 ? 8.078 12.289 28.781 1 73.88 267 ASP A CA 1
ATOM 2061 C C . ASP A 1 267 ? 7.297 12.672 27.516 1 73.88 267 ASP A C 1
ATOM 2063 O O . ASP A 1 267 ? 7.773 12.469 26.406 1 73.88 267 ASP A O 1
ATOM 2067 N N . ASP A 1 268 ? 6.207 13.234 27.719 1 67.81 268 ASP A N 1
ATOM 2068 C CA . ASP A 1 268 ? 5.406 13.609 26.562 1 67.81 268 ASP A CA 1
ATOM 2069 C C . ASP A 1 268 ? 5.859 14.953 25.984 1 67.81 268 ASP A C 1
ATOM 2071 O O . ASP A 1 268 ? 5.551 15.281 24.844 1 67.81 268 ASP A O 1
ATOM 2075 N N . LYS A 1 269 ? 6.508 15.648 26.828 1 71.31 269 LYS A N 1
ATOM 2076 C CA . LYS A 1 269 ? 6.879 16.984 26.391 1 71.31 269 LYS A CA 1
ATOM 2077 C C . LYS A 1 269 ? 8.289 17 25.797 1 71.31 269 LYS A C 1
ATOM 2079 O O . LYS A 1 269 ? 8.523 17.641 24.766 1 71.31 269 LYS A O 1
ATOM 2084 N N . ARG A 1 270 ? 9.164 16.281 26.438 1 81.25 270 ARG A N 1
ATOM 2085 C CA . ARG A 1 270 ? 10.539 16.219 25.953 1 81.25 270 ARG A CA 1
ATOM 2086 C C . ARG A 1 270 ? 10.727 15.039 25 1 81.25 270 ARG A C 1
ATOM 2088 O O . ARG A 1 270 ? 10.578 13.883 25.406 1 81.25 270 ARG A O 1
ATOM 2095 N N . THR A 1 271 ? 11.086 15.352 23.797 1 90 271 THR A N 1
ATOM 2096 C CA . THR A 1 271 ? 11.203 14.305 22.797 1 90 271 THR A CA 1
ATOM 2097 C C . THR A 1 271 ? 12.664 14 22.5 1 90 271 THR A C 1
ATOM 2099 O O . THR A 1 271 ? 12.969 13.172 21.641 1 90 271 THR A O 1
ATOM 2102 N N . VAL A 1 272 ? 13.609 14.695 23.25 1 91.62 272 VAL A N 1
ATOM 2103 C CA . VAL A 1 272 ? 15.039 14.492 23.062 1 91.62 272 VAL A CA 1
ATOM 2104 C C . VAL A 1 272 ? 15.695 14.148 24.391 1 91.62 272 VAL A C 1
ATOM 2106 O O . VAL A 1 272 ? 15.32 14.688 25.438 1 91.62 272 VAL A O 1
ATOM 2109 N N . ALA A 1 273 ? 16.594 13.242 24.391 1 92.62 273 ALA A N 1
ATOM 2110 C CA . ALA A 1 273 ? 17.359 12.844 25.562 1 92.62 273 ALA A CA 1
ATOM 2111 C C . ALA A 1 273 ? 18.812 12.57 25.203 1 92.62 273 ALA A C 1
ATOM 2113 O O . ALA A 1 273 ? 19.125 12.266 24.062 1 92.62 273 ALA A O 1
ATOM 2114 N N . PRO A 1 274 ? 19.656 12.836 26.172 1 94.06 274 PRO A N 1
ATOM 2115 C CA . PRO A 1 274 ? 21.047 12.484 25.922 1 94.06 274 PRO A CA 1
ATOM 2116 C C . PRO A 1 274 ? 21.266 10.984 25.719 1 94.06 274 PRO A C 1
ATOM 2118 O O . PRO A 1 274 ? 20.562 10.18 26.328 1 94.06 274 PRO A O 1
ATOM 2121 N N . ALA A 1 275 ? 22.188 10.727 24.859 1 95.94 275 ALA A N 1
ATOM 2122 C CA . ALA A 1 275 ? 22.578 9.344 24.609 1 95.94 275 ALA A CA 1
ATOM 2123 C C . ALA A 1 275 ? 24.078 9.234 24.359 1 95.94 275 ALA A C 1
ATOM 2125 O O . ALA A 1 275 ? 24.797 10.242 24.391 1 95.94 275 ALA A O 1
ATOM 2126 N N . ILE A 1 276 ? 24.531 7.996 24.328 1 97 276 ILE A N 1
ATOM 2127 C CA . ILE A 1 276 ? 25.938 7.746 24.031 1 97 276 ILE A CA 1
ATOM 2128 C C . ILE A 1 276 ? 26.062 6.832 22.812 1 97 276 ILE A C 1
ATOM 2130 O O . ILE A 1 276 ? 25.125 6.078 22.5 1 97 276 ILE A O 1
ATOM 2134 N N . ARG A 1 277 ? 27.156 6.969 22.172 1 97.5 277 ARG A N 1
ATOM 2135 C CA . ARG A 1 277 ? 27.391 6.18 20.969 1 97.5 277 ARG A CA 1
ATOM 2136 C C . ARG A 1 277 ? 27.203 4.691 21.234 1 97.5 277 ARG A C 1
ATOM 2138 O O . ARG A 1 277 ? 26.734 3.951 20.375 1 97.5 277 ARG A O 1
ATOM 2145 N N . LYS A 1 278 ? 27.531 4.223 22.391 1 97.56 278 LYS A N 1
ATOM 2146 C CA . LYS A 1 278 ? 27.422 2.812 22.75 1 97.56 278 LYS A CA 1
ATOM 2147 C C . LYS A 1 278 ? 26 2.301 22.578 1 97.56 278 LYS A C 1
ATOM 2149 O O . LYS A 1 278 ? 25.781 1.14 22.219 1 97.56 278 LYS A O 1
ATOM 2154 N N . ASP A 1 279 ? 25.016 3.182 22.812 1 96.62 279 ASP A N 1
ATOM 2155 C CA . ASP A 1 279 ? 23.609 2.812 22.609 1 96.62 279 ASP A CA 1
ATOM 2156 C C . ASP A 1 279 ? 23.375 2.393 21.156 1 96.62 279 ASP A C 1
ATOM 2158 O O . ASP A 1 279 ? 22.672 1.409 20.891 1 96.62 279 ASP A O 1
ATOM 2162 N N . VAL A 1 280 ? 23.984 3.135 20.266 1 98 280 VAL A N 1
ATOM 2163 C CA . VAL A 1 280 ? 23.828 2.869 18.844 1 98 280 VAL A CA 1
ATOM 2164 C C . VAL A 1 280 ? 24.625 1.632 18.453 1 98 280 VAL A C 1
ATOM 2166 O O . VAL A 1 280 ? 24.156 0.787 17.688 1 98 280 VAL A O 1
ATOM 2169 N N . GLU A 1 281 ? 25.828 1.546 18.984 1 98 281 GLU A N 1
ATOM 2170 C CA . GLU A 1 281 ? 26.672 0.384 18.719 1 98 281 GLU A CA 1
ATOM 2171 C C . GLU A 1 281 ? 25.984 -0.908 19.156 1 98 281 GLU A C 1
ATOM 2173 O O . GLU A 1 281 ? 26.031 -1.914 18.438 1 98 281 GLU A O 1
ATOM 2178 N N . ASP A 1 282 ? 25.328 -0.849 20.25 1 97.12 282 ASP A N 1
ATOM 2179 C CA . ASP A 1 282 ? 24.625 -2.02 20.766 1 97.12 282 ASP A CA 1
ATOM 2180 C C . ASP A 1 282 ? 23.453 -2.393 19.859 1 97.12 282 ASP A C 1
ATOM 2182 O O . ASP A 1 282 ? 23.219 -3.574 19.609 1 97.12 282 ASP A O 1
ATOM 2186 N N . ALA A 1 283 ? 22.75 -1.442 19.391 1 96.5 283 ALA A N 1
ATOM 2187 C CA . ALA A 1 283 ? 21.609 -1.671 18.531 1 96.5 283 ALA A CA 1
ATOM 2188 C C . ALA A 1 283 ? 22.031 -2.287 17.203 1 96.5 283 ALA A C 1
ATOM 2190 O O . ALA A 1 283 ? 21.266 -3.025 16.578 1 96.5 283 ALA A O 1
ATOM 2191 N N . PHE A 1 284 ? 23.25 -2.039 16.766 1 96.62 284 PHE A N 1
ATOM 2192 C CA . PHE A 1 284 ? 23.719 -2.502 15.461 1 96.62 284 PHE A CA 1
ATOM 2193 C C . PHE A 1 284 ? 24.75 -3.613 15.617 1 96.62 284 PHE A C 1
ATOM 2195 O O . PHE A 1 284 ? 25.516 -3.885 14.695 1 96.62 284 PHE A O 1
ATOM 2202 N N . GLU A 1 285 ? 24.641 -4.172 16.781 1 93.31 285 GLU A N 1
ATOM 2203 C CA . GLU A 1 285 ? 25.5 -5.336 16.969 1 93.31 285 GLU A CA 1
ATOM 2204 C C . GLU A 1 285 ? 25.203 -6.418 15.938 1 93.31 285 GLU A C 1
ATOM 2206 O O . GLU A 1 285 ? 24.047 -6.746 15.688 1 93.31 285 GLU A O 1
ATOM 2211 N N . GLY A 1 286 ? 26.172 -6.949 15.258 1 88.69 286 GLY A N 1
ATOM 2212 C CA . GLY A 1 286 ? 25.984 -8.023 14.289 1 88.69 286 GLY A CA 1
ATOM 2213 C C . GLY A 1 286 ? 25.719 -7.527 12.883 1 88.69 286 GLY A C 1
ATOM 2214 O O . GLY A 1 286 ? 25.594 -8.32 11.953 1 88.69 286 GLY A O 1
ATOM 2215 N N . TRP A 1 287 ? 25.562 -6.27 12.742 1 94 287 TRP A N 1
ATOM 2216 C CA . TRP A 1 287 ? 25.312 -5.703 11.422 1 94 287 TRP A CA 1
ATOM 2217 C C . TRP A 1 287 ? 26.594 -5.711 10.578 1 94 287 TRP A C 1
ATOM 2219 O O . TRP A 1 287 ? 27.656 -6.125 11.047 1 94 287 TRP A O 1
ATOM 2229 N N . SER A 1 288 ? 26.484 -5.328 9.336 1 93.19 288 SER A N 1
ATOM 2230 C CA . SER A 1 288 ? 27.609 -5.316 8.422 1 93.19 288 SER A CA 1
ATOM 2231 C C . SER A 1 288 ? 28.75 -4.438 8.945 1 93.19 288 SER A C 1
ATOM 2233 O O . SER A 1 288 ? 28.5 -3.416 9.586 1 93.19 288 SER A O 1
ATOM 2235 N N . PRO A 1 289 ? 29.953 -4.797 8.625 1 93.25 289 PRO A N 1
ATOM 2236 C CA . PRO A 1 289 ? 31.094 -3.971 9.039 1 93.25 289 PRO A CA 1
ATOM 2237 C C . PRO A 1 289 ? 31 -2.533 8.531 1 93.25 289 PRO A C 1
ATOM 2239 O O . PRO A 1 289 ? 31.469 -1.607 9.203 1 93.25 289 PRO A O 1
ATOM 2242 N N . CYS A 1 290 ? 30.359 -2.377 7.418 1 93.81 290 CYS A N 1
ATOM 2243 C CA . CYS A 1 290 ? 30.188 -1.034 6.879 1 93.81 290 CYS A CA 1
ATOM 2244 C C . CYS A 1 290 ? 29.312 -0.189 7.797 1 93.81 290 CYS A C 1
ATOM 2246 O O . CYS A 1 290 ? 29.656 0.948 8.117 1 93.81 290 CYS A O 1
ATOM 2248 N N . VAL A 1 291 ? 28.234 -0.768 8.258 1 96.31 291 VAL A N 1
ATOM 2249 C CA . VAL A 1 291 ? 27.297 -0.052 9.117 1 96.31 291 VAL A CA 1
ATOM 2250 C C . VAL A 1 291 ? 27.938 0.188 10.484 1 96.31 291 VAL A C 1
ATOM 2252 O O . VAL A 1 291 ? 27.875 1.298 11.016 1 96.31 291 VAL A O 1
ATOM 2255 N N . ARG A 1 292 ? 28.562 -0.812 11 1 96.12 292 ARG A N 1
ATOM 2256 C CA . ARG A 1 292 ? 29.234 -0.679 12.289 1 96.12 292 ARG A CA 1
ATOM 2257 C C . ARG A 1 292 ? 30.359 0.351 12.219 1 96.12 292 ARG A C 1
ATOM 2259 O O . ARG A 1 292 ? 30.578 1.096 13.172 1 96.12 292 ARG A O 1
ATOM 2266 N N . GLY A 1 293 ? 31.078 0.32 11.125 1 96.31 293 GLY A N 1
ATOM 2267 C CA . GLY A 1 293 ? 32.094 1.318 10.898 1 96.31 293 GLY A CA 1
ATOM 2268 C C . GLY A 1 293 ? 31.578 2.738 10.914 1 96.31 293 GLY A C 1
ATOM 2269 O O . GLY A 1 293 ? 32.188 3.631 11.508 1 96.31 293 GLY A O 1
ATOM 2270 N N . LEU A 1 294 ? 30.484 2.91 10.25 1 96.88 294 LEU A N 1
ATOM 2271 C CA . LEU A 1 294 ? 29.875 4.23 10.227 1 96.88 294 LEU A CA 1
ATOM 2272 C C . LEU A 1 294 ? 29.438 4.656 11.625 1 96.88 294 LEU A C 1
ATOM 2274 O O . LEU A 1 294 ? 29.656 5.801 12.023 1 96.88 294 LEU A O 1
ATOM 2278 N N . VAL A 1 295 ? 28.797 3.75 12.336 1 97.88 295 VAL A N 1
ATOM 2279 C CA . VAL A 1 295 ? 28.312 4.004 13.688 1 97.88 295 VAL A CA 1
ATOM 2280 C C . VAL A 1 295 ? 29.484 4.402 14.586 1 97.88 295 VAL A C 1
ATOM 2282 O O . VAL A 1 295 ? 29.344 5.285 15.438 1 97.88 295 VAL A O 1
ATOM 2285 N N . SER A 1 296 ? 30.641 3.818 14.367 1 97.56 296 SER A N 1
ATOM 2286 C CA . SER A 1 296 ? 31.812 4.082 15.195 1 97.56 296 SER A CA 1
ATOM 2287 C C . SER A 1 296 ? 32.344 5.496 14.977 1 97.56 296 SER A C 1
ATOM 2289 O O . SER A 1 296 ? 33.156 5.992 15.758 1 97.56 296 SER A O 1
ATOM 2291 N N . GLN A 1 297 ? 31.844 6.113 13.891 1 97.25 297 GLN A N 1
ATOM 2292 C CA . GLN A 1 297 ? 32.281 7.469 13.586 1 97.25 297 GLN A CA 1
ATOM 2293 C C . GLN A 1 297 ? 31.375 8.508 14.219 1 97.25 297 GLN A C 1
ATOM 2295 O O . GLN A 1 297 ? 31.656 9.703 14.18 1 97.25 297 GLN A O 1
ATOM 2300 N N . LEU A 1 298 ? 30.281 8.047 14.82 1 96.69 298 LEU A N 1
ATOM 2301 C CA . LEU A 1 298 ? 29.391 8.969 15.523 1 96.69 298 LEU A CA 1
ATOM 2302 C C . LEU A 1 298 ? 30.062 9.531 16.766 1 96.69 298 LEU A C 1
ATOM 2304 O O . LEU A 1 298 ? 30.969 8.898 17.328 1 96.69 298 LEU A O 1
ATOM 2308 N N . PRO A 1 299 ? 29.578 10.727 17.203 1 95.25 299 PRO A N 1
ATOM 2309 C CA . PRO A 1 299 ? 30.141 11.266 18.438 1 95.25 299 PRO A CA 1
ATOM 2310 C C . PRO A 1 299 ? 29.859 10.391 19.656 1 95.25 299 PRO A C 1
ATOM 2312 O O . PRO A 1 299 ? 28.828 9.719 19.703 1 95.25 299 PRO A O 1
ATOM 2315 N N . GLU A 1 300 ? 30.781 10.406 20.547 1 96.19 300 GLU A N 1
ATOM 2316 C CA . GLU A 1 300 ? 30.609 9.609 21.766 1 96.19 300 GLU A CA 1
ATOM 2317 C C . GLU A 1 300 ? 29.328 9.992 22.5 1 96.19 300 GLU A C 1
ATOM 2319 O O . GLU A 1 300 ? 28.625 9.125 23.016 1 96.19 300 GLU A O 1
ATOM 2324 N N . LYS A 1 301 ? 29.219 11.312 22.609 1 96 301 LYS A N 1
ATOM 2325 C CA . LYS A 1 301 ? 27.969 11.836 23.156 1 96 301 LYS A CA 1
ATOM 2326 C C . LYS A 1 301 ? 27.062 12.383 22.047 1 96 301 LYS A C 1
A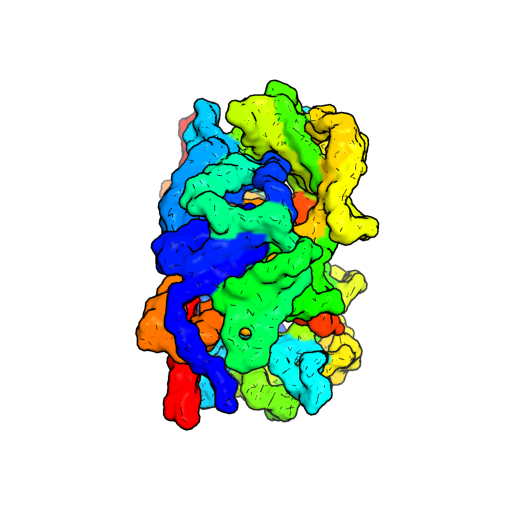TOM 2328 O O . LYS A 1 301 ? 27.516 13.141 21.188 1 96 301 LYS A O 1
ATOM 2333 N N . LEU A 1 302 ? 25.906 11.891 22.062 1 94.56 302 LEU A N 1
ATOM 2334 C CA . LEU A 1 302 ? 24.922 12.359 21.109 1 94.56 302 LEU A CA 1
ATOM 2335 C C . LEU A 1 302 ? 23.516 12.391 21.719 1 94.56 302 LEU A C 1
ATOM 2337 O O . LEU A 1 302 ? 23.375 12.227 22.938 1 94.56 302 LEU A O 1
ATOM 2341 N N . ASP A 1 303 ? 22.578 12.781 20.938 1 92.69 303 ASP A N 1
ATOM 2342 C CA . ASP A 1 303 ? 21.188 12.852 21.391 1 92.69 303 ASP A CA 1
ATOM 2343 C C . ASP A 1 303 ? 20.344 11.75 20.766 1 92.69 303 ASP A C 1
ATOM 2345 O O . ASP A 1 303 ? 20.625 11.305 19.641 1 92.69 303 ASP A O 1
ATOM 2349 N N . LYS A 1 304 ? 19.453 11.25 21.562 1 94.12 304 LYS A N 1
ATOM 2350 C CA . LYS A 1 304 ? 18.422 10.406 20.969 1 94.12 304 LYS A CA 1
ATOM 2351 C C . LYS A 1 304 ? 17.094 11.148 20.906 1 94.12 304 LYS A C 1
ATOM 2353 O O . LYS A 1 304 ? 16.734 11.891 21.812 1 94.12 304 LYS A O 1
ATOM 2358 N N . TRP A 1 305 ? 16.484 11 19.797 1 94.31 305 TRP A N 1
ATOM 2359 C CA . TRP A 1 305 ? 15.203 11.656 19.516 1 94.31 305 TRP A CA 1
ATOM 2360 C C . TRP A 1 305 ? 14.078 10.633 19.453 1 94.31 305 TRP A C 1
ATOM 2362 O O . TRP A 1 305 ? 14.109 9.711 18.641 1 94.31 305 TRP A O 1
ATOM 2372 N N . ALA A 1 306 ? 13.078 10.781 20.344 1 96.5 306 ALA A N 1
ATOM 2373 C CA . ALA A 1 306 ? 11.875 9.969 20.25 1 96.5 306 ALA A CA 1
ATOM 2374 C C . ALA A 1 306 ? 10.992 10.438 19.094 1 96.5 306 ALA A C 1
ATOM 2376 O O . ALA A 1 306 ? 10.695 11.625 18.984 1 96.5 306 ALA A O 1
ATOM 2377 N N . VAL A 1 307 ? 10.617 9.531 18.266 1 96.5 307 VAL A N 1
ATOM 2378 C CA . VAL A 1 307 ? 9.781 9.883 17.125 1 96.5 307 VAL A CA 1
ATOM 2379 C C . VAL A 1 307 ? 8.312 9.805 17.516 1 96.5 307 VAL A C 1
ATOM 2381 O O . VAL A 1 307 ? 7.844 8.773 18 1 96.5 307 VAL A O 1
ATOM 2384 N N . PHE A 1 308 ? 7.602 10.922 17.344 1 96.75 308 PHE A N 1
ATOM 2385 C CA . PHE A 1 308 ? 6.172 11 17.609 1 96.75 308 PHE A CA 1
ATOM 2386 C C . PHE A 1 308 ? 5.391 11.281 16.328 1 96.75 308 PHE A C 1
ATOM 2388 O O . PHE A 1 308 ? 5.945 11.805 15.367 1 96.75 308 PHE A O 1
ATOM 2395 N N . ASP A 1 309 ? 4.137 10.883 16.297 1 97.62 309 ASP A N 1
ATOM 2396 C CA . ASP A 1 309 ? 3.24 11.227 15.203 1 97.62 309 ASP A CA 1
ATOM 2397 C C . ASP A 1 309 ? 1.781 11.164 15.648 1 97.62 309 ASP A C 1
ATOM 2399 O O . ASP A 1 309 ? 1.493 11.094 16.844 1 97.62 309 ASP A O 1
ATOM 2403 N N . LEU A 1 310 ? 0.86 11.281 14.719 1 98.31 310 LEU A N 1
ATOM 2404 C CA . LEU A 1 310 ? -0.564 11.297 15.031 1 98.31 310 LEU A CA 1
ATOM 2405 C C . LEU A 1 310 ? -1.249 10.031 14.531 1 98.31 310 LEU A C 1
ATOM 2407 O O . LEU A 1 310 ? -2.449 10.039 14.25 1 98.31 310 LEU A O 1
ATOM 2411 N N . TRP A 1 311 ? -0.545 8.945 14.477 1 98.12 311 TRP A N 1
ATOM 2412 C CA . TRP A 1 311 ? -1.029 7.711 13.867 1 98.12 311 TRP A CA 1
ATOM 2413 C C . TRP A 1 311 ? -2.027 7.004 14.773 1 98.12 311 TRP A C 1
ATOM 2415 O O . TRP A 1 311 ? -3.043 6.484 14.305 1 98.12 311 TRP A O 1
ATOM 2425 N N . ASP A 1 312 ? -1.826 6.965 16.062 1 97.25 312 ASP A N 1
ATOM 2426 C CA . ASP A 1 312 ? -2.637 6.191 17 1 97.25 312 ASP A CA 1
ATOM 2427 C C . ASP A 1 312 ? -4.051 6.758 17.109 1 97.25 312 ASP A C 1
ATOM 2429 O O . ASP A 1 312 ? -5.016 6.004 17.266 1 97.25 312 ASP A O 1
ATOM 2433 N N . TYR A 1 313 ? -4.137 8.07 17.047 1 98 313 TYR A N 1
ATOM 2434 C CA . TYR A 1 313 ? -5.398 8.797 17.094 1 98 313 TYR A CA 1
ATOM 2435 C C . TYR A 1 313 ? -5.414 9.938 16.094 1 98 313 TYR A C 1
ATOM 2437 O O . TYR A 1 313 ? -5.25 11.102 16.453 1 98 313 TYR A O 1
ATOM 2445 N N . PRO A 1 314 ? -5.691 9.617 14.82 1 98.12 314 PRO A N 1
ATOM 2446 C CA . PRO A 1 314 ? -5.734 10.672 13.812 1 98.12 314 PRO A CA 1
ATOM 2447 C C . PRO A 1 314 ? -6.836 11.695 14.07 1 98.12 314 PRO A C 1
ATOM 2449 O O . PRO A 1 314 ? -7.883 11.352 14.633 1 98.12 314 PRO A O 1
ATOM 2452 N N . ALA A 1 315 ? -6.547 12.898 13.672 1 97.81 315 ALA A N 1
ATOM 2453 C CA . ALA A 1 315 ? -7.57 13.93 13.82 1 97.81 315 ALA A CA 1
ATOM 2454 C C . ALA A 1 315 ? -8.82 13.578 13.008 1 97.81 315 ALA A C 1
ATOM 2456 O O . ALA A 1 315 ? -8.734 13.367 11.797 1 97.81 315 ALA A O 1
ATOM 2457 N N . PRO A 1 316 ? -9.984 13.555 13.656 1 97 316 PRO A N 1
ATOM 2458 C CA . PRO A 1 316 ? -11.203 13.195 12.938 1 97 316 PRO A CA 1
ATOM 2459 C C . PRO A 1 316 ? -11.664 14.289 11.977 1 97 316 PRO A C 1
ATOM 2461 O O . PRO A 1 316 ? -12.469 14.031 11.078 1 97 316 PRO A O 1
ATOM 2464 N N . PHE A 1 317 ? -11.211 15.492 12.25 1 97.81 317 PHE A N 1
ATOM 2465 C CA . PHE A 1 317 ? -11.461 16.656 11.414 1 97.81 317 PHE A CA 1
ATOM 2466 C C . PHE A 1 317 ? -10.344 17.688 11.562 1 97.81 317 PHE A C 1
ATOM 2468 O O . PHE A 1 317 ? -9.664 17.719 12.594 1 97.81 317 PHE A O 1
ATOM 2475 N N . TYR A 1 318 ? -10.195 18.5 10.539 1 98.62 318 TYR A N 1
ATOM 2476 C CA . TYR A 1 318 ? -9.133 19.5 10.555 1 98.62 318 TYR A CA 1
ATOM 2477 C C . TYR A 1 318 ? -9.68 20.875 10.922 1 98.62 318 TYR A C 1
ATOM 2479 O O . TYR A 1 318 ? -8.914 21.828 11.094 1 98.62 318 TYR A O 1
ATOM 2487 N N . ASN A 1 319 ? -11.047 20.938 11.078 1 98.25 319 ASN A N 1
ATOM 2488 C CA . ASN A 1 319 ? -11.594 22.281 11.273 1 98.25 319 ASN A CA 1
ATOM 2489 C C . ASN A 1 319 ? -12.797 22.266 12.211 1 98.25 319 ASN A C 1
ATOM 2491 O O . ASN A 1 319 ? -13.43 21.219 12.391 1 98.25 319 ASN A O 1
ATOM 2495 N N . ARG A 1 320 ? -13.062 23.312 12.82 1 96.69 320 ARG A N 1
ATOM 2496 C CA . ARG A 1 320 ? -14.273 23.641 13.547 1 96.69 320 ARG A CA 1
ATOM 2497 C C . ARG A 1 320 ? -14.664 25.094 13.312 1 96.69 320 ARG A C 1
ATOM 2499 O O . ARG A 1 320 ? -14.023 26.016 13.828 1 96.69 320 ARG A O 1
ATOM 2506 N N . GLY A 1 321 ? -15.727 25.266 12.508 1 95.19 321 GLY A N 1
ATOM 2507 C CA . GLY A 1 321 ? -16.094 26.625 12.141 1 95.19 321 GLY A CA 1
ATOM 2508 C C . GLY A 1 321 ? -15.023 27.328 11.336 1 95.19 321 GLY A C 1
ATOM 2509 O O . GLY A 1 321 ? -14.57 26.828 10.305 1 95.19 321 GLY A O 1
ATOM 2510 N N . LYS A 1 322 ? -14.57 28.469 11.914 1 97.06 322 LYS A N 1
ATOM 2511 C CA . LYS A 1 322 ? -13.625 29.328 11.203 1 97.06 322 LYS A CA 1
ATOM 2512 C C . LYS A 1 322 ? -12.195 29.078 11.695 1 97.06 322 LYS A C 1
ATOM 2514 O O . LYS A 1 322 ? -11.32 29.922 11.508 1 97.06 322 LYS A O 1
ATOM 2519 N N . ILE A 1 323 ? -11.992 27.938 12.344 1 98.19 323 ILE A N 1
ATOM 2520 C CA . ILE A 1 323 ? -10.672 27.516 12.781 1 98.19 323 ILE A CA 1
ATOM 2521 C C . ILE A 1 323 ? -10.258 26.25 12.031 1 98.19 323 ILE A C 1
ATOM 2523 O O . ILE A 1 323 ? -11.055 25.312 11.898 1 98.19 323 ILE A O 1
ATOM 2527 N N . CYS A 1 324 ? -9.016 26.234 11.531 1 98.56 324 CYS A N 1
ATOM 2528 C CA . CYS A 1 324 ? -8.555 25.109 10.734 1 98.56 324 CYS A CA 1
ATOM 2529 C C . CYS A 1 324 ? -7.117 24.734 11.086 1 98.56 324 CYS A C 1
ATOM 2531 O O . CYS A 1 324 ? -6.359 25.578 11.578 1 98.56 324 CYS A O 1
ATOM 2533 N N . LEU A 1 325 ? -6.777 23.453 10.891 1 98.88 325 LEU A N 1
ATOM 2534 C CA . LEU A 1 325 ? -5.418 22.953 11.07 1 98.88 325 LEU A CA 1
ATOM 2535 C C . LEU A 1 325 ? -4.762 22.688 9.719 1 98.88 325 LEU A C 1
ATOM 2537 O O . LEU A 1 325 ? -5.43 22.266 8.773 1 98.88 325 LEU A O 1
ATOM 2541 N N . ALA A 1 326 ? -3.445 22.859 9.641 1 98.81 326 ALA A N 1
ATOM 2542 C CA . ALA A 1 326 ? -2.674 22.5 8.453 1 98.81 326 ALA A CA 1
ATOM 2543 C C . ALA A 1 326 ? -1.267 22.047 8.836 1 98.81 326 ALA A C 1
ATOM 2545 O O . ALA A 1 326 ? -0.735 22.453 9.867 1 98.81 326 ALA A O 1
ATOM 2546 N N . GLY A 1 327 ? -0.662 21.203 7.996 1 98.62 327 GLY A N 1
ATOM 2547 C CA . GLY A 1 327 ? 0.671 20.688 8.266 1 98.62 327 GLY A CA 1
ATOM 2548 C C . GLY A 1 327 ? 0.713 19.719 9.43 1 98.62 327 GLY A C 1
ATOM 2549 O O . GLY A 1 327 ? -0.223 18.953 9.641 1 98.62 327 GLY A O 1
ATOM 2550 N N . ASP A 1 328 ? 1.815 19.781 10.18 1 98.12 328 ASP A N 1
ATOM 2551 C CA . ASP A 1 328 ? 2.033 18.844 11.273 1 98.12 328 ASP A CA 1
ATOM 2552 C C . ASP A 1 328 ? 1.001 19.047 12.383 1 98.12 328 ASP A C 1
ATOM 2554 O O . ASP A 1 328 ? 0.738 18.141 13.164 1 98.12 328 ASP A O 1
ATOM 2558 N N . ALA A 1 329 ? 0.411 20.234 12.422 1 98.75 329 ALA A N 1
ATOM 2559 C CA . ALA A 1 329 ? -0.673 20.453 13.383 1 98.75 329 ALA A CA 1
ATOM 2560 C C . ALA A 1 329 ? -1.853 19.516 13.086 1 98.75 329 ALA A C 1
ATOM 2562 O O . ALA A 1 329 ? -2.58 19.125 14 1 98.75 329 ALA A O 1
ATOM 2563 N N . ALA A 1 330 ? -2.016 19.156 11.852 1 98.81 330 ALA A N 1
ATOM 2564 C CA . ALA A 1 330 ? -3.158 18.344 11.43 1 98.81 330 ALA A CA 1
ATOM 2565 C C . ALA A 1 330 ? -2.764 16.891 11.258 1 98.81 330 ALA A C 1
ATOM 2567 O O . ALA A 1 330 ? -3.557 15.984 11.531 1 98.81 330 ALA A O 1
ATOM 2568 N N . HIS A 1 331 ? -1.55 16.656 10.789 1 98.69 331 HIS A N 1
ATOM 2569 C CA . HIS A 1 331 ? -1.219 15.305 10.336 1 98.69 331 HIS A CA 1
ATOM 2570 C C . HIS A 1 331 ? 0.27 15.016 10.5 1 98.69 331 HIS A C 1
ATOM 2572 O O . HIS A 1 331 ? 0.925 14.555 9.562 1 98.69 331 HIS A O 1
ATOM 2578 N N . ALA A 1 332 ? 0.791 15.258 11.656 1 98.44 332 ALA A N 1
ATOM 2579 C CA . ALA A 1 332 ? 2.197 14.969 11.914 1 98.44 332 ALA A CA 1
ATOM 2580 C C . ALA A 1 332 ? 2.518 13.508 11.633 1 98.44 332 ALA A C 1
ATOM 2582 O O . ALA A 1 332 ? 1.817 12.609 12.109 1 98.44 332 ALA A O 1
ATOM 2583 N N . SER A 1 333 ? 3.545 13.305 10.844 1 98.06 333 SER A N 1
ATOM 2584 C CA . SER A 1 333 ? 3.969 11.961 10.461 1 98.06 333 SER A CA 1
ATOM 2585 C C . SER A 1 333 ? 5.379 11.664 10.961 1 98.06 333 SER A C 1
ATOM 2587 O O . SER A 1 333 ? 6.156 12.578 11.219 1 98.06 333 SER A O 1
ATOM 2589 N N . SER A 1 334 ? 5.672 10.375 11.133 1 97.69 334 SER A N 1
ATOM 2590 C CA . SER A 1 334 ? 7.066 9.969 11.273 1 97.69 334 SER A CA 1
ATOM 2591 C C . SER A 1 334 ? 7.859 10.273 10.008 1 97.69 334 SER A C 1
ATOM 2593 O O . SER A 1 334 ? 7.281 10.555 8.961 1 97.69 334 SER A O 1
ATOM 2595 N N . PRO A 1 335 ? 9.125 10.273 10.062 1 96.25 335 PRO A N 1
ATOM 2596 C CA . PRO A 1 335 ? 9.914 10.852 8.969 1 96.25 335 PRO A CA 1
ATOM 2597 C C . PRO A 1 335 ? 10.336 9.812 7.93 1 96.25 335 PRO A C 1
ATOM 2599 O O . PRO A 1 335 ? 11.25 10.062 7.141 1 96.25 335 PRO A O 1
ATOM 2602 N N . HIS A 1 336 ? 9.688 8.734 7.805 1 97.38 336 HIS A N 1
ATOM 2603 C CA . HIS A 1 336 ? 10.266 7.613 7.066 1 97.38 336 HIS A CA 1
ATOM 2604 C C . HIS A 1 336 ? 10.055 7.773 5.566 1 97.38 336 HIS A C 1
ATOM 2606 O O . HIS A 1 336 ? 10.734 7.125 4.766 1 97.38 336 HIS A O 1
ATOM 2612 N N . HIS A 1 337 ? 9.133 8.609 5.164 1 96.56 337 HIS A N 1
ATOM 2613 C CA . HIS A 1 337 ? 9.023 8.992 3.762 1 96.56 337 HIS A CA 1
ATOM 2614 C C . HIS A 1 337 ? 9.734 10.32 3.496 1 96.56 337 HIS A C 1
ATOM 2616 O O . HIS A 1 337 ? 9.961 10.688 2.34 1 96.56 337 HIS A O 1
ATOM 2622 N N . GLY A 1 338 ? 10.016 11.055 4.535 1 94.56 338 GLY A N 1
ATOM 2623 C CA . GLY A 1 338 ? 10.547 12.398 4.371 1 94.56 338 GLY A CA 1
ATOM 2624 C C . GLY A 1 338 ? 9.617 13.32 3.615 1 94.56 338 GLY A C 1
ATOM 2625 O O . GLY A 1 338 ? 10.062 14.172 2.842 1 94.56 338 GLY A O 1
ATOM 2626 N N . ALA A 1 339 ? 8.336 13.172 3.789 1 96.62 339 ALA A N 1
ATOM 2627 C CA . ALA A 1 339 ? 7.406 13.883 2.926 1 96.62 339 ALA A CA 1
ATOM 2628 C C . ALA A 1 339 ? 6.457 14.758 3.746 1 96.62 339 ALA A C 1
ATOM 2630 O O . ALA A 1 339 ? 5.48 15.289 3.217 1 96.62 339 ALA A O 1
ATOM 2631 N N . GLY A 1 340 ? 6.68 14.922 5.051 1 96.75 340 GLY A N 1
ATOM 2632 C CA . GLY A 1 340 ? 5.797 15.719 5.891 1 96.75 340 GLY A CA 1
ATOM 2633 C C . GLY A 1 340 ? 5.66 17.156 5.426 1 96.75 340 GLY A C 1
ATOM 2634 O O . GLY A 1 340 ? 4.547 17.656 5.277 1 96.75 340 GLY A O 1
ATOM 2635 N N . ALA A 1 341 ? 6.793 17.75 5.203 1 96.38 341 ALA A N 1
ATOM 2636 C CA . ALA A 1 341 ? 6.777 19.141 4.75 1 96.38 341 ALA A CA 1
ATOM 2637 C C . ALA A 1 341 ? 6.141 19.266 3.369 1 96.38 341 ALA A C 1
ATOM 2639 O O . ALA A 1 341 ? 5.449 20.25 3.082 1 96.38 341 ALA A O 1
ATOM 2640 N N . CYS A 1 342 ? 6.41 18.266 2.512 1 98 342 CYS A N 1
ATOM 2641 C CA . CYS A 1 342 ? 5.801 18.25 1.187 1 98 342 CYS A CA 1
ATOM 2642 C C . CYS A 1 342 ? 4.281 18.219 1.284 1 98 342 CYS A C 1
ATOM 2644 O O . CYS A 1 342 ? 3.6 18.953 0.569 1 98 342 CYS A O 1
ATOM 2646 N N . MET A 1 343 ? 3.77 17.422 2.176 1 98.44 343 MET A N 1
ATOM 2647 C CA . MET A 1 343 ? 2.328 17.344 2.396 1 98.44 343 MET A CA 1
ATOM 2648 C C . MET A 1 343 ? 1.784 18.672 2.918 1 98.44 343 MET A C 1
ATOM 2650 O O . MET A 1 343 ? 0.682 19.078 2.551 1 98.44 343 MET A O 1
ATOM 2654 N N . GLY A 1 344 ? 2.539 19.281 3.762 1 98.62 344 GLY A N 1
ATOM 2655 C CA . GLY A 1 344 ? 2.168 20.609 4.234 1 98.62 344 GLY A CA 1
ATOM 2656 C C . GLY A 1 344 ? 2.051 21.625 3.117 1 98.62 344 GLY A C 1
ATOM 2657 O O . GLY A 1 344 ? 1.146 22.469 3.127 1 98.62 344 GLY A O 1
ATOM 2658 N N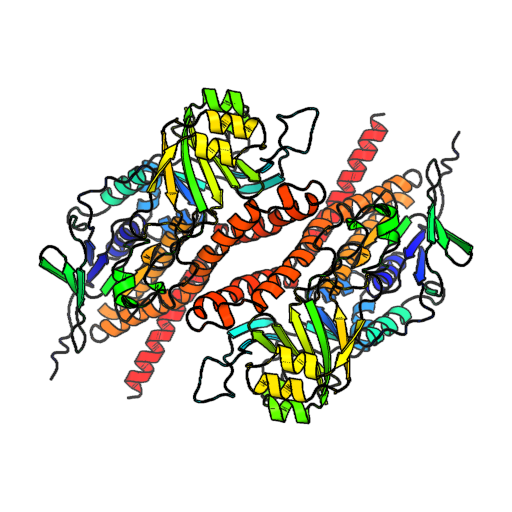 . ILE A 1 345 ? 2.951 21.578 2.164 1 98.75 345 ILE A N 1
ATOM 2659 C CA . ILE A 1 345 ? 2.928 22.469 1.02 1 98.75 345 ILE A CA 1
ATOM 2660 C C . ILE A 1 345 ? 1.66 22.234 0.202 1 98.75 345 ILE A C 1
ATOM 2662 O O . ILE A 1 345 ? 1.04 23.188 -0.282 1 98.75 345 ILE A O 1
ATOM 2666 N N . GLU A 1 346 ? 1.276 20.969 0.049 1 98.88 346 GLU A N 1
ATOM 2667 C CA . GLU A 1 346 ? 0.025 20.641 -0.629 1 98.88 346 GLU A CA 1
ATOM 2668 C C . GLU A 1 346 ? -1.17 21.25 0.099 1 98.88 346 GLU A C 1
ATOM 2670 O O . GLU A 1 346 ? -2.104 21.75 -0.537 1 98.88 346 GLU A O 1
ATOM 2675 N N . ASP A 1 347 ? -1.131 21.188 1.453 1 98.88 347 ASP A N 1
ATOM 2676 C CA . ASP A 1 347 ? -2.178 21.828 2.244 1 98.88 347 ASP A CA 1
ATOM 2677 C C . ASP A 1 347 ? -2.285 23.312 1.913 1 98.88 347 ASP A C 1
ATOM 2679 O O . ASP A 1 347 ? -3.387 23.828 1.715 1 98.88 347 ASP A O 1
ATOM 2683 N N . VAL A 1 348 ? -1.158 23.938 1.858 1 98.94 348 VAL A N 1
ATOM 2684 C CA . VAL A 1 348 ? -1.11 25.391 1.644 1 98.94 348 VAL A CA 1
ATOM 2685 C C . VAL A 1 348 ? -1.684 25.719 0.269 1 98.94 348 VAL A C 1
ATOM 2687 O O . VAL A 1 348 ? -2.463 26.672 0.128 1 98.94 348 VAL A O 1
ATOM 2690 N N . LEU A 1 349 ? -1.288 24.922 -0.72 1 98.94 349 LEU A N 1
ATOM 2691 C CA . LEU A 1 349 ? -1.811 25.156 -2.061 1 98.94 349 LEU A CA 1
ATOM 2692 C C . LEU A 1 349 ? -3.332 25.062 -2.078 1 98.94 349 LEU A C 1
ATOM 2694 O O . LEU A 1 349 ? -4.008 25.906 -2.67 1 98.94 349 LEU A O 1
ATOM 2698 N N . CYS A 1 350 ? -3.855 24.094 -1.416 1 98.88 350 CYS A N 1
ATOM 2699 C CA . CYS A 1 350 ? -5.297 23.906 -1.335 1 98.88 350 CYS A CA 1
ATOM 2700 C C . CYS A 1 350 ? -5.969 25.078 -0.626 1 98.88 350 CYS A C 1
ATOM 2702 O O . CYS A 1 350 ? -6.926 25.656 -1.143 1 98.88 350 CYS A O 1
ATOM 2704 N N . LEU A 1 351 ? -5.445 25.469 0.504 1 98.88 351 LEU A N 1
ATOM 2705 C CA . LEU A 1 351 ? -6.016 26.547 1.304 1 98.88 351 LEU A CA 1
ATOM 2706 C C . LEU A 1 351 ? -5.973 27.875 0.544 1 98.88 351 LEU A C 1
ATOM 2708 O O . LEU A 1 351 ? -6.941 28.641 0.556 1 98.88 351 LEU A O 1
ATOM 2712 N N . CYS A 1 352 ? -4.836 28.141 -0.068 1 98.75 352 CYS A N 1
ATOM 2713 C CA . CYS A 1 352 ? -4.699 29.375 -0.825 1 98.75 352 CYS A CA 1
ATOM 2714 C C . CYS A 1 352 ? -5.719 29.438 -1.958 1 98.75 352 CYS A C 1
ATOM 2716 O O . CYS A 1 352 ? -6.316 30.484 -2.205 1 98.75 352 CYS A O 1
ATOM 2718 N N . THR A 1 353 ? -5.887 28.328 -2.621 1 98.56 353 THR A N 1
ATOM 2719 C CA . THR A 1 353 ? -6.848 28.266 -3.717 1 98.56 353 THR A CA 1
ATOM 2720 C C . THR A 1 353 ? -8.266 28.531 -3.215 1 98.56 353 THR A C 1
ATOM 2722 O O . THR A 1 353 ? -8.984 29.359 -3.791 1 98.56 353 THR A O 1
ATOM 2725 N N . LEU A 1 354 ? -8.633 27.922 -2.17 1 98.56 354 LEU A N 1
ATOM 2726 C CA . LEU A 1 354 ? -9.969 28.078 -1.602 1 98.56 354 LEU A CA 1
ATOM 2727 C C . LEU A 1 354 ? -10.172 29.484 -1.049 1 98.56 354 LEU A C 1
ATOM 2729 O O . LEU A 1 354 ? -11.242 30.062 -1.222 1 98.56 354 LEU A O 1
ATOM 2733 N N . MET A 1 355 ? -9.18 30.062 -0.394 1 98.12 355 MET A N 1
ATOM 2734 C CA . MET A 1 355 ? -9.266 31.406 0.183 1 98.12 355 MET A CA 1
ATOM 2735 C C . MET A 1 355 ? -9.406 32.469 -0.909 1 98.12 355 MET A C 1
ATOM 2737 O O . MET A 1 355 ? -10.078 33.469 -0.714 1 98.12 355 MET A O 1
ATOM 2741 N N . GLY A 1 356 ? -8.711 32.188 -2 1 96.38 356 GLY A N 1
ATOM 2742 C CA . GLY A 1 356 ? -8.883 33.062 -3.143 1 96.38 356 GLY A CA 1
ATOM 2743 C C . GLY A 1 356 ? -10.32 33.125 -3.635 1 96.38 356 GLY A C 1
ATOM 2744 O O . GLY A 1 356 ? -10.844 34.219 -3.902 1 96.38 356 GLY A O 1
ATOM 2745 N N . GLU A 1 357 ? -10.93 32 -3.713 1 95.38 357 GLU A N 1
ATOM 2746 C CA . GLU A 1 357 ? -12.336 31.922 -4.098 1 95.38 357 GLU A CA 1
ATOM 2747 C C . GLU A 1 357 ? -13.227 32.625 -3.082 1 95.38 357 GLU A C 1
ATOM 2749 O O . GLU A 1 357 ? -14.148 33.375 -3.455 1 95.38 357 GLU A O 1
ATOM 2754 N N . ALA A 1 358 ? -12.953 32.406 -1.882 1 95.62 358 ALA A N 1
ATOM 2755 C CA . ALA A 1 358 ? -13.75 33 -0.809 1 95.62 358 ALA A CA 1
ATOM 2756 C C . ALA A 1 358 ? -13.633 34.531 -0.813 1 95.62 358 ALA A C 1
ATOM 2758 O O . ALA A 1 358 ? -14.617 35.25 -0.587 1 95.62 358 ALA A O 1
ATOM 2759 N N . ARG A 1 359 ? -12.469 35.031 -1.031 1 94.5 359 ARG A N 1
ATOM 2760 C CA . ARG A 1 359 ? -12.234 36.469 -1.055 1 94.5 359 ARG A CA 1
ATOM 2761 C C . ARG A 1 359 ? -13.109 37.156 -2.104 1 94.5 359 ARG A C 1
ATOM 2763 O O . ARG A 1 359 ? -13.742 38.156 -1.825 1 94.5 359 ARG A O 1
ATOM 2770 N N . VAL A 1 360 ? -13.133 36.531 -3.26 1 92.12 360 VAL A N 1
ATOM 2771 C CA . VAL A 1 360 ? -13.914 37.094 -4.359 1 92.12 360 VAL A CA 1
ATOM 2772 C C . VAL A 1 360 ? -15.398 37.062 -3.996 1 92.12 360 VAL A C 1
ATOM 2774 O O . VAL A 1 360 ? -16.109 38.062 -4.227 1 92.12 360 VAL A O 1
ATOM 2777 N N . LEU A 1 361 ? -15.82 36.062 -3.438 1 90.81 361 LEU A N 1
ATOM 2778 C CA . LEU A 1 361 ? -17.219 35.906 -3.068 1 90.81 361 LEU A CA 1
ATOM 2779 C C . LEU A 1 361 ? -17.609 36.906 -1.979 1 90.81 361 LEU A C 1
ATOM 2781 O O . LEU A 1 361 ? -18.688 37.5 -2.037 1 90.81 361 LEU A O 1
ATOM 2785 N N . ILE A 1 362 ? -16.797 37.062 -1.007 1 91.69 362 ILE A N 1
ATOM 2786 C CA . ILE A 1 362 ? -17.062 37.906 0.133 1 91.69 362 ILE A CA 1
ATOM 2787 C C . ILE A 1 362 ? -17.094 39.375 -0.324 1 91.69 362 ILE A C 1
ATOM 2789 O O . ILE A 1 362 ? -17.891 40.188 0.175 1 91.69 362 ILE A O 1
ATOM 2793 N N . GLN A 1 363 ? -16.25 39.688 -1.29 1 89.56 363 GLN A N 1
ATOM 2794 C CA . GLN A 1 363 ? -16.266 41.031 -1.855 1 89.56 363 GLN A CA 1
ATOM 2795 C C . GLN A 1 363 ? -17.609 41.344 -2.51 1 89.56 363 GLN A C 1
ATOM 2797 O O . GLN A 1 363 ? -18.109 42.469 -2.412 1 89.56 363 GLN A O 1
ATOM 2802 N N . LYS A 1 364 ? -18.156 40.312 -3.098 1 87.75 364 LYS A N 1
ATOM 2803 C CA . LYS A 1 364 ? -19.438 40.469 -3.789 1 87.75 364 LYS A CA 1
ATOM 2804 C C . LYS A 1 364 ? -20.594 40.406 -2.809 1 87.75 364 LYS A C 1
ATOM 2806 O O . LYS A 1 364 ? -21.625 41.062 -3.012 1 87.75 364 LYS A O 1
ATOM 2811 N N . ALA A 1 365 ? -20.453 39.656 -1.821 1 88.25 365 ALA A N 1
ATOM 2812 C CA . ALA A 1 365 ? -21.516 39.438 -0.838 1 88.25 365 ALA A CA 1
ATOM 2813 C C . ALA A 1 365 ? -20.938 39.406 0.577 1 88.25 365 ALA A C 1
ATOM 2815 O O . ALA A 1 365 ? -20.828 38.312 1.161 1 88.25 365 ALA A O 1
ATOM 2816 N N . PRO A 1 366 ? -20.766 40.5 1.162 1 87.94 366 PRO A N 1
ATOM 2817 C CA . PRO A 1 366 ? -20.109 40.562 2.471 1 87.94 366 PRO A CA 1
ATOM 2818 C C . PRO A 1 366 ? -20.938 39.906 3.576 1 87.94 366 PRO A C 1
ATOM 2820 O O . PRO A 1 366 ? -20.391 39.5 4.609 1 87.94 366 PRO A O 1
ATOM 2823 N N . THR A 1 367 ? -22.188 39.719 3.371 1 86.5 367 THR A N 1
ATOM 2824 C CA . THR A 1 367 ? -23.094 39.219 4.395 1 86.5 367 THR A CA 1
ATOM 2825 C C . THR A 1 367 ? -22.875 37.719 4.625 1 86.5 367 THR A C 1
ATOM 2827 O O . THR A 1 367 ? -23.297 37.188 5.645 1 86.5 367 THR A O 1
ATOM 2830 N N . ILE A 1 368 ? -22.156 37.094 3.699 1 88.69 368 ILE A N 1
ATOM 2831 C CA . ILE A 1 368 ? -21.984 35.656 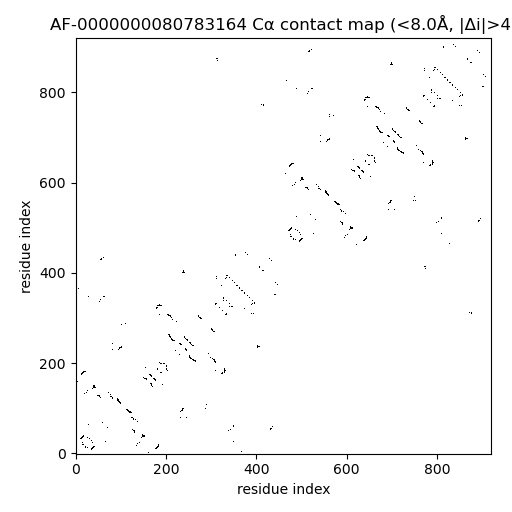3.848 1 88.69 368 ILE A CA 1
ATOM 2832 C C . ILE A 1 368 ? -20.547 35.344 4.227 1 88.69 368 ILE A C 1
ATOM 2834 O O . ILE A 1 368 ? -20.062 34.219 4.012 1 88.69 368 ILE A O 1
ATOM 2838 N N . ARG A 1 369 ? -19.875 36.281 4.738 1 91.75 369 ARG A N 1
ATOM 2839 C CA . ARG A 1 369 ? -18.453 36.188 5.059 1 91.75 369 ARG A CA 1
ATOM 2840 C C . ARG A 1 369 ? -18.156 34.969 5.93 1 91.75 369 ARG A C 1
ATOM 2842 O O . ARG A 1 369 ? -17.281 34.156 5.605 1 91.75 369 ARG A O 1
ATOM 2849 N N . ASP A 1 370 ? -18.891 34.812 6.988 1 92.88 370 ASP A N 1
ATOM 2850 C CA . ASP A 1 370 ? -18.641 33.719 7.918 1 92.88 370 ASP A CA 1
ATOM 2851 C C . ASP A 1 370 ? -18.906 32.375 7.254 1 92.88 370 ASP A C 1
ATOM 2853 O O . ASP A 1 370 ? -18.094 31.453 7.363 1 92.88 370 ASP A O 1
ATOM 2857 N N . GLN A 1 371 ? -19.953 32.312 6.508 1 92.62 371 GLN A N 1
ATOM 2858 C CA . GLN A 1 371 ? -20.312 31.062 5.832 1 92.62 371 GLN A CA 1
ATOM 2859 C C . GLN A 1 371 ? -19.297 30.719 4.754 1 92.62 371 GLN A C 1
ATOM 2861 O O . GLN A 1 371 ? -19 29.531 4.543 1 92.62 371 GLN A O 1
ATOM 2866 N N . ALA A 1 372 ? -18.844 31.719 4.09 1 94.38 372 ALA A N 1
ATOM 2867 C CA . ALA A 1 372 ? -17.844 31.5 3.049 1 94.38 372 ALA A CA 1
ATOM 2868 C C . ALA A 1 372 ? -16.562 30.922 3.633 1 94.38 372 ALA A C 1
ATOM 2870 O O . ALA A 1 372 ? -15.969 30 3.055 1 94.38 372 ALA A O 1
ATOM 2871 N N . LEU A 1 373 ? -16.219 31.422 4.773 1 96.25 373 LEU A N 1
ATOM 2872 C CA . LEU A 1 373 ? -15 30.953 5.414 1 96.25 373 LEU A CA 1
ATOM 2873 C C . LEU A 1 373 ? -15.172 29.547 5.973 1 96.25 373 LEU A C 1
ATOM 2875 O O . LEU A 1 373 ? -14.273 28.719 5.848 1 96.25 373 LEU A O 1
ATOM 2879 N N . ILE A 1 374 ? -16.266 29.297 6.574 1 96.44 374 ILE A N 1
ATOM 2880 C CA . ILE A 1 374 ? -16.562 27.969 7.094 1 96.44 374 ILE A CA 1
ATOM 2881 C C . ILE A 1 374 ? -16.516 26.953 5.961 1 96.44 374 ILE A C 1
ATOM 2883 O O . ILE A 1 374 ? -15.922 25.875 6.109 1 96.44 374 ILE A O 1
ATOM 2887 N N . SER A 1 375 ? -17.016 27.328 4.805 1 97.31 375 SER A N 1
ATOM 2888 C CA . SER A 1 375 ? -17.047 26.438 3.652 1 97.31 375 SER A CA 1
ATOM 2889 C C . SER A 1 375 ? -15.641 26.156 3.133 1 97.31 375 SER A C 1
ATOM 2891 O O . SER A 1 375 ? -15.367 25.047 2.641 1 97.31 375 SER A O 1
ATOM 2893 N N . VAL A 1 376 ? -14.766 27.125 3.238 1 98.38 376 VAL A N 1
ATOM 2894 C CA . VAL A 1 376 ? -13.375 26.922 2.859 1 98.38 376 VAL A CA 1
ATOM 2895 C C . VAL A 1 376 ? -12.773 25.781 3.674 1 98.38 376 VAL A C 1
ATOM 2897 O O . VAL A 1 376 ? -12.188 24.844 3.113 1 98.38 376 VAL A O 1
ATOM 2900 N N . PHE A 1 377 ? -13 25.859 4.918 1 98.56 377 PHE A N 1
ATOM 2901 C CA . PHE A 1 377 ? -12.328 24.906 5.805 1 98.56 377 PHE A CA 1
ATOM 2902 C C . PHE A 1 377 ? -13.008 23.547 5.754 1 98.56 377 PHE A C 1
ATOM 2904 O O . PHE A 1 377 ? -12.344 22.516 5.875 1 98.56 377 PHE A O 1
ATOM 2911 N N . ASP A 1 378 ? -14.305 23.531 5.539 1 97.94 378 ASP A N 1
ATOM 2912 C CA . ASP A 1 378 ? -15 22.266 5.328 1 97.94 378 ASP A CA 1
ATOM 2913 C C . ASP A 1 378 ? -14.484 21.562 4.074 1 97.94 378 ASP A C 1
ATOM 2915 O O . ASP A 1 378 ? -14.266 20.344 4.082 1 97.94 378 ASP A O 1
ATOM 2919 N N . THR A 1 379 ? -14.344 22.344 3.047 1 98.5 379 THR A N 1
ATOM 2920 C CA . THR A 1 379 ? -13.875 21.781 1.786 1 98.5 379 THR A CA 1
ATOM 2921 C C . THR A 1 379 ? -12.43 21.312 1.911 1 98.5 379 THR A C 1
ATOM 2923 O O . THR A 1 379 ? -12.078 20.234 1.431 1 98.5 379 THR A O 1
ATOM 2926 N N . PHE A 1 380 ? -11.633 22.125 2.564 1 98.81 380 PHE A N 1
ATOM 2927 C CA . PHE A 1 380 ? -10.242 21.75 2.812 1 98.81 380 PHE A CA 1
ATOM 2928 C C . PHE A 1 380 ? -10.164 20.422 3.545 1 98.81 380 PHE A C 1
ATOM 2930 O O . PHE A 1 380 ? -9.414 19.531 3.139 1 98.81 380 PHE A O 1
ATOM 2937 N N . ASN A 1 381 ? -10.875 20.312 4.598 1 98.56 381 ASN A N 1
ATOM 2938 C CA . ASN A 1 381 ? -10.945 19.062 5.355 1 98.56 381 ASN A CA 1
ATOM 2939 C C . ASN A 1 381 ? -11.32 17.891 4.461 1 98.56 381 ASN A C 1
ATOM 2941 O O . ASN A 1 381 ? -10.672 16.844 4.504 1 98.56 381 ASN A O 1
ATOM 2945 N N . SER A 1 382 ? -12.289 18.047 3.633 1 97.5 382 SER A N 1
ATOM 2946 C CA . SER A 1 382 ? -12.797 16.984 2.775 1 97.5 382 SER A CA 1
ATOM 2947 C C . SER A 1 382 ? -11.758 16.578 1.733 1 97.5 382 SER A C 1
ATOM 2949 O O . SER A 1 382 ? -11.656 15.398 1.384 1 97.5 382 SER A O 1
ATOM 2951 N N . VAL A 1 383 ? -10.977 17.484 1.312 1 98.12 383 VAL A N 1
ATOM 2952 C CA . VAL A 1 383 ? -10.078 17.266 0.184 1 98.12 383 VAL A CA 1
ATOM 2953 C C . VAL A 1 383 ? -8.742 16.719 0.686 1 98.12 383 VAL A C 1
ATOM 2955 O O . VAL A 1 383 ? -8.133 15.859 0.049 1 98.12 383 VAL A O 1
ATOM 2958 N N . ARG A 1 384 ? -8.344 17.156 1.842 1 98.62 384 ARG A N 1
ATOM 2959 C CA . ARG A 1 384 ? -6.953 16.922 2.219 1 98.62 384 ARG A CA 1
ATOM 2960 C C . ARG A 1 384 ? -6.844 15.82 3.264 1 98.62 384 ARG A C 1
ATOM 2962 O O . ARG A 1 384 ? -5.805 15.172 3.377 1 98.62 384 ARG A O 1
ATOM 2969 N N . ARG A 1 385 ? -7.836 15.562 4.043 1 98.25 385 ARG A N 1
ATOM 2970 C CA . ARG A 1 385 ? -7.719 14.727 5.234 1 98.25 385 ARG A CA 1
ATOM 2971 C C . ARG A 1 385 ? -7.324 13.305 4.859 1 98.25 385 ARG A C 1
ATOM 2973 O O . ARG A 1 385 ? -6.398 12.734 5.445 1 98.25 385 ARG A O 1
ATOM 2980 N N . THR A 1 386 ? -7.934 12.711 3.842 1 97.44 386 THR A N 1
ATOM 2981 C CA . THR A 1 386 ? -7.66 11.328 3.461 1 97.44 386 THR A CA 1
ATOM 2982 C C . THR A 1 386 ? -6.203 11.156 3.043 1 97.44 386 THR A C 1
ATOM 2984 O O . THR A 1 386 ? -5.5 10.289 3.561 1 97.44 386 THR A O 1
ATOM 2987 N N . ARG A 1 387 ? -5.734 12.008 2.168 1 97.81 387 ARG A N 1
ATOM 2988 C CA . ARG A 1 387 ? -4.375 11.898 1.646 1 97.81 387 ARG A CA 1
ATOM 2989 C C . ARG A 1 387 ? -3.346 12.117 2.748 1 97.81 387 ARG A C 1
ATOM 2991 O O . ARG A 1 387 ? -2.375 11.367 2.855 1 97.81 387 ARG A O 1
ATOM 2998 N N . SER A 1 388 ? -3.57 13.125 3.541 1 98.31 388 SER A N 1
ATOM 2999 C CA . SER A 1 388 ? -2.584 13.453 4.566 1 98.31 388 SER A CA 1
ATOM 3000 C C . SER A 1 388 ? -2.547 12.391 5.656 1 98.31 388 SER A C 1
ATOM 3002 O O . SER A 1 388 ? -1.477 12.047 6.168 1 98.31 388 SER A O 1
ATOM 3004 N N . GLN A 1 389 ? -3.666 11.852 6 1 97.75 389 GLN A N 1
ATOM 3005 C CA . GLN A 1 389 ? -3.689 10.773 6.988 1 97.75 389 GLN A CA 1
ATOM 3006 C C . GLN A 1 389 ? -3.096 9.492 6.418 1 97.75 389 GLN A C 1
ATOM 3008 O O . GLN A 1 389 ? -2.463 8.719 7.141 1 97.75 389 GLN A O 1
ATOM 3013 N N . TRP A 1 390 ? -3.312 9.234 5.141 1 98.12 390 TRP A N 1
ATOM 3014 C CA . TRP A 1 390 ? -2.652 8.109 4.488 1 98.12 390 TRP A CA 1
ATOM 3015 C C . TRP A 1 390 ? -1.138 8.203 4.633 1 98.12 390 TRP A C 1
ATOM 3017 O O . TRP A 1 390 ? -0.465 7.199 4.863 1 98.12 390 TRP A O 1
ATOM 3027 N N . LEU A 1 391 ? -0.57 9.406 4.492 1 98.56 391 LEU A N 1
ATOM 3028 C CA . LEU A 1 391 ? 0.871 9.57 4.648 1 98.56 391 LEU A CA 1
ATOM 3029 C C . LEU A 1 391 ? 1.321 9.125 6.035 1 98.56 391 LEU A C 1
ATOM 3031 O O . LEU A 1 391 ? 2.365 8.484 6.18 1 98.56 391 LEU A O 1
ATOM 3035 N N . VAL A 1 392 ? 0.542 9.539 7.035 1 98.62 392 VAL A N 1
ATOM 3036 C CA . VAL A 1 392 ? 0.88 9.18 8.406 1 98.62 392 VAL A CA 1
ATOM 3037 C C . VAL A 1 392 ? 0.913 7.656 8.547 1 98.62 392 VAL A C 1
ATOM 3039 O O . VAL A 1 392 ? 1.872 7.098 9.078 1 98.62 392 VAL A O 1
ATOM 3042 N N . ASN A 1 393 ? -0.035 6.945 7.965 1 97.81 393 ASN A N 1
ATOM 3043 C CA . ASN A 1 393 ? -0.081 5.488 7.953 1 97.81 393 ASN A CA 1
ATOM 3044 C C . ASN A 1 393 ? 1.096 4.895 7.184 1 97.81 393 ASN A C 1
ATOM 3046 O O . ASN A 1 393 ? 1.746 3.961 7.656 1 97.81 393 ASN A O 1
ATOM 3050 N N . SER A 1 394 ? 1.249 5.469 6.066 1 98.5 394 SER A N 1
ATOM 3051 C CA . SER A 1 394 ? 2.264 4.945 5.16 1 98.5 394 SER A CA 1
ATOM 3052 C C . SER A 1 394 ? 3.66 5.07 5.762 1 98.5 394 SER A C 1
ATOM 3054 O O . SER A 1 394 ? 4.5 4.188 5.582 1 98.5 394 SER A O 1
ATOM 3056 N N . SER A 1 395 ? 3.879 6.164 6.43 1 98.56 395 SER A N 1
ATOM 3057 C CA . SER A 1 395 ? 5.184 6.379 7.043 1 98.56 395 SER A CA 1
ATOM 3058 C C . SER A 1 395 ? 5.48 5.324 8.102 1 98.56 395 SER A C 1
ATOM 3060 O O . SER A 1 395 ? 6.582 4.777 8.148 1 98.56 395 SER A O 1
ATOM 3062 N N . ARG A 1 396 ? 4.535 4.941 8.914 1 98 396 ARG A N 1
ATOM 3063 C CA . ARG A 1 396 ? 4.695 3.861 9.883 1 98 396 ARG A CA 1
ATOM 3064 C C . ARG A 1 396 ? 4.938 2.529 9.18 1 98 396 ARG A C 1
ATOM 3066 O O . ARG A 1 396 ? 5.816 1.762 9.586 1 98 396 ARG A O 1
ATOM 3073 N N . ARG A 1 397 ? 4.203 2.34 8.164 1 97.94 397 ARG A N 1
ATOM 3074 C CA . ARG A 1 397 ? 4.277 1.077 7.441 1 97.94 397 ARG A CA 1
ATOM 3075 C C . ARG A 1 397 ? 5.652 0.885 6.816 1 97.94 397 ARG A C 1
ATOM 3077 O O . ARG A 1 397 ? 6.242 -0.194 6.914 1 97.94 397 ARG A O 1
ATOM 3084 N N . VAL A 1 398 ? 6.16 1.856 6.227 1 98.38 398 VAL A N 1
ATOM 3085 C CA . VAL A 1 398 ? 7.453 1.761 5.555 1 98.38 398 VAL A CA 1
ATOM 3086 C C . VAL A 1 398 ? 8.547 1.453 6.574 1 98.38 398 VAL A C 1
ATOM 3088 O O . VAL A 1 398 ? 9.438 0.645 6.312 1 98.38 398 VAL A O 1
ATOM 3091 N N . CYS A 1 399 ? 8.438 2.074 7.707 1 98.56 399 CYS A N 1
ATOM 3092 C CA . CYS A 1 399 ? 9.414 1.773 8.75 1 98.56 399 CYS A CA 1
ATOM 3093 C C . CYS A 1 399 ? 9.336 0.308 9.156 1 98.56 399 CYS A C 1
ATOM 3095 O O . CYS A 1 399 ? 10.367 -0.347 9.328 1 98.56 399 CYS A O 1
ATOM 3097 N N . ASP A 1 400 ? 8.172 -0.189 9.312 1 97.62 400 ASP A N 1
ATOM 3098 C CA . ASP A 1 400 ? 7.988 -1.598 9.648 1 97.62 400 ASP A CA 1
ATOM 3099 C C . ASP A 1 400 ? 8.617 -2.502 8.586 1 97.62 400 ASP A C 1
ATOM 3101 O O . ASP A 1 400 ? 9.195 -3.541 8.914 1 97.62 400 ASP A O 1
ATOM 3105 N N . LEU A 1 401 ? 8.43 -2.105 7.375 1 98.06 401 LEU A N 1
ATOM 3106 C CA . LEU A 1 401 ? 8.992 -2.889 6.277 1 98.06 401 LEU A CA 1
ATOM 3107 C C . LEU A 1 401 ? 10.516 -2.857 6.312 1 98.06 401 LEU A C 1
ATOM 3109 O O . LEU A 1 401 ? 11.172 -3.865 6.031 1 98.06 401 LEU A O 1
ATOM 3113 N N . TYR A 1 402 ? 11.086 -1.716 6.695 1 98.06 402 TYR A N 1
ATOM 3114 C CA . TYR A 1 402 ? 12.531 -1.619 6.863 1 98.06 402 TYR A CA 1
ATOM 3115 C C . TYR A 1 402 ? 13.023 -2.549 7.965 1 98.06 402 TYR A C 1
ATOM 3117 O O . TYR A 1 402 ? 14.078 -3.164 7.844 1 98.06 402 TYR A O 1
ATOM 3125 N N . HIS A 1 403 ? 12.266 -2.682 9 1 98 403 HIS A N 1
ATOM 3126 C CA . HIS A 1 403 ? 12.703 -3.279 10.258 1 98 403 HIS A CA 1
ATOM 3127 C C . HIS A 1 403 ? 12.281 -4.742 10.352 1 98 403 HIS A C 1
ATOM 3129 O O . HIS A 1 403 ? 12.258 -5.316 11.438 1 98 403 HIS A O 1
ATOM 3135 N N . GLN A 1 404 ? 11.891 -5.34 9.281 1 96.69 404 GLN A N 1
ATOM 3136 C CA . GLN A 1 404 ? 11.383 -6.703 9.297 1 96.69 404 GLN A CA 1
ATOM 3137 C C . GLN A 1 404 ? 12.359 -7.648 9.992 1 96.69 404 GLN A C 1
ATOM 3139 O O . GLN A 1 404 ? 13.555 -7.641 9.703 1 96.69 404 GLN A O 1
ATOM 3144 N N . PRO A 1 405 ? 11.859 -8.492 10.859 1 95.56 405 PRO A N 1
ATOM 3145 C CA . PRO A 1 405 ? 12.734 -9.484 11.492 1 95.56 405 PRO A CA 1
ATOM 3146 C C . PRO A 1 405 ? 13.289 -10.5 10.5 1 95.56 405 PRO A C 1
ATOM 3148 O O . PRO A 1 405 ? 14.344 -11.094 10.75 1 95.56 405 PRO A O 1
ATOM 3151 N N . GLU A 1 406 ? 12.625 -10.664 9.383 1 95.31 406 GLU A N 1
ATOM 3152 C CA . GLU A 1 406 ? 13 -11.641 8.359 1 95.31 406 GLU A CA 1
ATOM 3153 C C . GLU A 1 406 ? 14.398 -11.367 7.82 1 95.31 406 GLU A C 1
ATOM 3155 O O . GLU A 1 406 ? 15.07 -12.273 7.328 1 95.31 406 GLU A O 1
ATOM 3160 N N . TRP A 1 407 ? 14.875 -10.141 7.953 1 95.12 407 TRP A N 1
ATOM 3161 C CA . TRP A 1 407 ? 16.219 -9.805 7.5 1 95.12 407 TRP A CA 1
ATOM 3162 C C . TRP A 1 407 ? 17.266 -10.633 8.25 1 95.12 407 TRP A C 1
ATOM 3164 O O . TRP A 1 407 ? 18.359 -10.859 7.738 1 95.12 407 TRP A O 1
ATOM 3174 N N . ALA A 1 408 ? 16.953 -11.109 9.461 1 93.25 408 ALA A N 1
ATOM 3175 C CA . ALA A 1 408 ? 17.906 -11.836 10.297 1 93.25 408 ALA A CA 1
ATOM 3176 C C . ALA A 1 408 ? 17.891 -13.328 9.977 1 93.25 408 ALA A C 1
ATOM 3178 O O . ALA A 1 408 ? 18.703 -14.086 10.508 1 93.25 408 ALA A O 1
ATOM 3179 N N . ASP A 1 409 ? 17.016 -13.789 9.102 1 92.94 409 ASP A N 1
ATOM 3180 C CA . ASP A 1 409 ? 16.859 -15.203 8.773 1 92.94 409 ASP A CA 1
ATOM 3181 C C . ASP A 1 409 ? 17.125 -15.453 7.285 1 92.94 409 ASP A C 1
ATOM 3183 O O . ASP A 1 409 ? 16.25 -15.172 6.449 1 92.94 409 ASP A O 1
ATOM 3187 N N . PRO A 1 410 ? 18.234 -16.031 6.992 1 89.81 410 PRO A N 1
ATOM 3188 C CA . PRO A 1 410 ? 18.578 -16.266 5.586 1 89.81 410 PRO A CA 1
ATOM 3189 C C . PRO A 1 410 ? 17.484 -17.016 4.828 1 89.81 410 PRO A C 1
ATOM 3191 O O . PRO A 1 410 ? 17.297 -16.781 3.631 1 89.81 410 PRO A O 1
ATOM 3194 N N . ALA A 1 411 ? 16.781 -17.797 5.492 1 90.38 411 ALA A N 1
ATOM 3195 C CA . ALA A 1 411 ? 15.719 -18.578 4.852 1 90.38 411 ALA A CA 1
ATOM 3196 C C . ALA A 1 411 ? 14.547 -17.672 4.453 1 90.38 411 ALA A C 1
ATOM 3198 O O . ALA A 1 411 ? 13.688 -18.078 3.67 1 90.38 411 ALA A O 1
ATOM 3199 N N . LYS A 1 412 ? 14.57 -16.422 4.93 1 94.69 412 LYS A N 1
ATOM 3200 C CA . LYS A 1 412 ? 13.422 -15.555 4.711 1 94.69 412 LYS A CA 1
ATOM 3201 C C . LYS A 1 412 ? 13.82 -14.289 3.959 1 94.69 412 LYS A C 1
ATOM 3203 O O . LYS A 1 412 ? 13.055 -13.32 3.916 1 94.69 412 LYS A O 1
ATOM 3208 N N . TRP A 1 413 ? 14.977 -14.336 3.381 1 93.5 413 TRP A N 1
ATOM 3209 C CA . TRP A 1 413 ? 15.438 -13.148 2.662 1 93.5 413 TRP A CA 1
ATOM 3210 C C . TRP A 1 413 ? 14.547 -12.859 1.462 1 93.5 413 TRP A C 1
ATOM 3212 O O . TRP A 1 413 ? 14.25 -11.695 1.173 1 93.5 413 TRP A O 1
ATOM 3222 N N . VAL A 1 414 ? 14.109 -13.938 0.814 1 93.75 414 VAL A N 1
ATOM 3223 C CA . VAL A 1 414 ? 13.234 -13.75 -0.338 1 93.75 414 VAL A CA 1
ATOM 3224 C C . VAL A 1 414 ? 11.953 -13.055 0.099 1 93.75 414 VAL A C 1
ATOM 3226 O O . VAL A 1 414 ? 11.516 -12.086 -0.534 1 93.75 414 VAL A O 1
ATOM 3229 N N . LYS A 1 415 ? 11.461 -13.453 1.223 1 96.31 415 LYS A N 1
ATOM 3230 C CA . LYS A 1 415 ? 10.266 -12.828 1.783 1 96.31 415 LYS A CA 1
ATOM 3231 C C . LYS A 1 415 ? 10.516 -11.367 2.129 1 96.31 415 LYS A C 1
ATOM 3233 O O . LYS A 1 415 ? 9.727 -10.492 1.772 1 96.31 415 LYS A O 1
ATOM 3238 N N . ALA A 1 416 ? 11.578 -11.125 2.777 1 95.88 416 ALA A N 1
ATOM 3239 C CA . ALA A 1 416 ? 11.906 -9.766 3.199 1 95.88 416 ALA A CA 1
ATOM 3240 C C . ALA A 1 416 ? 12.016 -8.828 1.998 1 95.88 416 ALA A C 1
ATOM 3242 O O . ALA A 1 416 ? 11.523 -7.699 2.035 1 95.88 416 ALA A O 1
ATOM 3243 N N . GLU A 1 417 ? 12.547 -9.336 0.964 1 95.5 417 GLU A N 1
ATOM 3244 C CA . GLU A 1 417 ? 12.852 -8.516 -0.207 1 95.5 417 GLU A CA 1
ATOM 3245 C C . GLU A 1 417 ? 11.578 -8.18 -0.98 1 95.5 417 GLU A C 1
ATOM 3247 O O . GLU A 1 417 ? 11.57 -7.262 -1.806 1 95.5 417 GLU A O 1
ATOM 3252 N N . THR A 1 418 ? 10.469 -8.844 -0.682 1 95.62 418 THR A N 1
ATOM 3253 C CA . THR A 1 418 ? 9.219 -8.57 -1.383 1 95.62 418 THR A CA 1
ATOM 3254 C C . THR A 1 418 ? 8.648 -7.215 -0.956 1 95.62 418 THR A C 1
ATOM 3256 O O . THR A 1 418 ? 7.758 -6.676 -1.613 1 95.62 418 THR A O 1
ATOM 3259 N N . CYS A 1 419 ? 9.18 -6.57 0.036 1 96.81 419 CYS A N 1
ATOM 3260 C CA . CYS A 1 419 ? 8.625 -5.344 0.592 1 96.81 419 CYS A CA 1
ATOM 3261 C C . CYS A 1 419 ? 8.836 -4.172 -0.358 1 96.81 419 CYS A C 1
ATOM 3263 O O . CYS A 1 419 ? 8.109 -3.174 -0.291 1 96.81 419 CYS A O 1
ATOM 3265 N N . PHE A 1 420 ? 9.789 -4.324 -1.262 1 97.44 420 PHE A N 1
ATOM 3266 C CA . PHE A 1 420 ? 10.227 -3.146 -2.006 1 97.44 420 PHE A CA 1
ATOM 3267 C C . PHE A 1 420 ? 9.203 -2.766 -3.066 1 97.44 420 PHE A C 1
ATOM 3269 O O . PHE A 1 420 ? 9.094 -1.597 -3.441 1 97.44 420 PHE A O 1
ATOM 3276 N N . GLU A 1 421 ? 8.391 -3.756 -3.525 1 97.62 421 GLU A N 1
ATOM 3277 C CA . GLU A 1 421 ? 7.301 -3.396 -4.426 1 97.62 421 GLU A CA 1
ATOM 3278 C C . GLU A 1 421 ? 6.297 -2.477 -3.74 1 97.62 421 GLU A C 1
ATOM 3280 O O . GLU A 1 421 ? 5.82 -1.51 -4.34 1 97.62 421 GLU A O 1
ATOM 3285 N N . GLU A 1 422 ? 6 -2.791 -2.512 1 97.94 422 GLU A N 1
ATOM 3286 C CA . GLU A 1 422 ? 5.094 -1.946 -1.737 1 97.94 422 GLU A CA 1
ATOM 3287 C C . GLU A 1 422 ? 5.711 -0.579 -1.464 1 97.94 422 GLU A C 1
ATOM 3289 O O . GLU A 1 422 ? 5.035 0.447 -1.57 1 97.94 422 GLU A O 1
ATOM 3294 N N . ILE A 1 423 ? 6.953 -0.537 -1.106 1 98.25 423 ILE A N 1
ATOM 3295 C CA . ILE A 1 423 ? 7.668 0.708 -0.839 1 98.25 423 ILE A CA 1
ATOM 3296 C C . ILE A 1 423 ? 7.672 1.579 -2.094 1 98.25 423 ILE A C 1
ATOM 3298 O O . ILE A 1 423 ? 7.441 2.789 -2.016 1 98.25 423 ILE A O 1
ATOM 3302 N N . LYS A 1 424 ? 7.898 0.94 -3.215 1 98.06 424 LYS A N 1
ATOM 3303 C CA . LYS A 1 424 ? 7.863 1.646 -4.492 1 98.06 424 LYS A CA 1
ATOM 3304 C C . LYS A 1 424 ? 6.488 2.266 -4.738 1 98.06 424 LYS A C 1
ATOM 3306 O O . LYS A 1 424 ? 6.387 3.447 -5.078 1 98.06 424 LYS A O 1
ATOM 3311 N N . ASP A 1 425 ? 5.453 1.499 -4.523 1 97.94 425 ASP A N 1
ATOM 3312 C CA . ASP A 1 425 ? 4.094 1.983 -4.727 1 97.94 425 ASP A CA 1
ATOM 3313 C C . ASP A 1 425 ? 3.809 3.203 -3.852 1 97.94 425 ASP A C 1
ATOM 3315 O O . ASP A 1 425 ? 3.252 4.195 -4.324 1 97.94 425 ASP A O 1
ATOM 3319 N N . ARG A 1 426 ? 4.148 3.119 -2.65 1 98.25 426 ARG A N 1
ATOM 3320 C CA . ARG A 1 426 ? 3.885 4.184 -1.69 1 98.25 426 ARG A CA 1
ATOM 3321 C C . ARG A 1 426 ? 4.691 5.434 -2.023 1 98.25 426 ARG A C 1
ATOM 3323 O O . ARG A 1 426 ? 4.18 6.555 -1.927 1 98.25 426 ARG A O 1
ATOM 3330 N N . SER A 1 427 ? 5.965 5.27 -2.418 1 98 427 SER A N 1
ATOM 3331 C CA . SER A 1 427 ? 6.797 6.398 -2.824 1 98 427 SER A CA 1
ATOM 3332 C C . SER A 1 427 ? 6.215 7.105 -4.043 1 98 427 SER A C 1
ATOM 3334 O O . SER A 1 427 ? 6.094 8.336 -4.055 1 98 427 SER A O 1
ATOM 3336 N N . HIS A 1 428 ? 5.812 6.32 -4.988 1 97.75 428 HIS A N 1
ATOM 3337 C CA . HIS A 1 428 ? 5.281 6.883 -6.227 1 97.75 428 HIS A CA 1
ATOM 3338 C C . HIS A 1 428 ? 3.973 7.621 -5.98 1 97.75 428 HIS A C 1
ATOM 3340 O O . HIS A 1 428 ? 3.691 8.625 -6.637 1 97.75 428 HIS A O 1
ATOM 3346 N N . LYS A 1 429 ? 3.17 7.129 -5.062 1 98 429 LYS A N 1
ATOM 3347 C CA . LYS A 1 429 ? 1.919 7.801 -4.727 1 98 429 LYS A CA 1
ATOM 3348 C C . LYS A 1 429 ? 2.178 9.203 -4.188 1 98 429 LYS A C 1
ATOM 3350 O O . LYS A 1 429 ? 1.369 10.117 -4.391 1 98 429 LYS A O 1
ATOM 3355 N N . ILE A 1 430 ? 3.27 9.367 -3.516 1 98.06 430 ILE A N 1
ATOM 3356 C CA . ILE A 1 430 ? 3.645 10.68 -2.99 1 98.06 430 ILE A CA 1
ATOM 3357 C C . ILE A 1 430 ? 4.223 11.539 -4.109 1 98.06 430 ILE A C 1
ATOM 3359 O O . ILE A 1 430 ? 3.77 12.664 -4.332 1 98.06 430 ILE A O 1
ATOM 3363 N N . TRP A 1 431 ? 5.137 10.953 -4.934 1 97.12 431 TRP A N 1
ATOM 3364 C CA . TRP A 1 431 ? 5.93 11.711 -5.898 1 97.12 431 TRP A CA 1
ATOM 3365 C C . TRP A 1 431 ? 5.082 12.125 -7.098 1 97.12 431 TRP A C 1
ATOM 3367 O O . TRP A 1 431 ? 5.34 13.148 -7.723 1 97.12 431 TRP A O 1
ATOM 3377 N N . HIS A 1 432 ? 4.078 11.32 -7.375 1 96.5 432 HIS A N 1
ATOM 3378 C CA . HIS A 1 432 ? 3.318 11.547 -8.602 1 96.5 432 HIS A CA 1
ATOM 3379 C C . HIS A 1 432 ? 1.902 12.023 -8.289 1 96.5 432 HIS A C 1
ATOM 3381 O O . HIS A 1 432 ? 0.994 11.859 -9.109 1 96.5 432 HIS A O 1
ATOM 3387 N N . PHE A 1 433 ? 1.735 12.578 -7.16 1 97.38 433 PHE A N 1
ATOM 3388 C CA . PHE A 1 433 ? 0.448 13.141 -6.77 1 97.38 433 PHE A CA 1
ATOM 3389 C C . PHE A 1 433 ? -0.03 14.156 -7.797 1 97.38 433 PHE A C 1
ATOM 3391 O O . PHE A 1 433 ? 0.731 15.039 -8.211 1 97.38 433 PHE A O 1
ATOM 3398 N N . ASP A 1 434 ? -1.265 14.047 -8.188 1 97.5 434 ASP A N 1
ATOM 3399 C CA . ASP A 1 434 ? -1.851 14.977 -9.148 1 97.5 434 ASP A CA 1
ATOM 3400 C C . ASP A 1 434 ? -2.531 16.141 -8.43 1 97.5 434 ASP A C 1
ATOM 3402 O O . ASP A 1 434 ? -3.727 16.094 -8.141 1 97.5 434 ASP A O 1
ATOM 3406 N N . TYR A 1 435 ? -1.782 17.203 -8.211 1 97.94 435 TYR A N 1
ATOM 3407 C CA . TYR A 1 435 ? -2.326 18.344 -7.5 1 97.94 435 TYR A CA 1
ATOM 3408 C C . TYR A 1 435 ? -3.389 19.062 -8.336 1 97.94 435 TYR A C 1
ATOM 3410 O O . TYR A 1 435 ? -4.195 19.828 -7.805 1 97.94 435 TYR A O 1
ATOM 3418 N N . ASN A 1 436 ? -3.43 18.859 -9.703 1 97.94 436 ASN A N 1
ATOM 3419 C CA . ASN A 1 436 ? -4.484 19.438 -10.523 1 97.94 436 ASN A CA 1
ATOM 3420 C C . ASN A 1 436 ? -5.852 18.859 -10.18 1 97.94 436 ASN A C 1
ATOM 3422 O O . ASN A 1 436 ? -6.848 19.594 -10.125 1 97.94 436 ASN A O 1
ATOM 3426 N N . VAL A 1 437 ? -5.848 17.594 -9.961 1 97.81 437 VAL A N 1
ATOM 3427 C CA . VAL A 1 437 ? -7.098 16.938 -9.562 1 97.81 437 VAL A CA 1
ATOM 3428 C C . VAL A 1 437 ? -7.531 17.469 -8.195 1 97.81 437 VAL A C 1
ATOM 3430 O O . VAL A 1 437 ? -8.719 17.719 -7.973 1 97.81 437 VAL A O 1
ATOM 3433 N N . MET A 1 438 ? -6.609 17.609 -7.258 1 98.06 438 MET A N 1
ATOM 3434 C CA . MET A 1 438 ? -6.906 18.156 -5.938 1 98.06 438 MET A CA 1
ATOM 3435 C C . MET A 1 438 ? -7.535 19.547 -6.055 1 98.06 438 MET A C 1
ATOM 3437 O O . MET A 1 438 ? -8.531 19.844 -5.398 1 98.06 438 MET A O 1
ATOM 3441 N N . LEU A 1 439 ? -6.965 20.406 -6.902 1 98.38 439 LEU A N 1
ATOM 3442 C CA . LEU A 1 439 ? -7.441 21.781 -7.066 1 98.38 439 LEU A CA 1
ATOM 3443 C C . LEU A 1 439 ? -8.844 21.797 -7.672 1 98.38 439 LEU A C 1
ATOM 3445 O O . LEU A 1 439 ? -9.688 22.609 -7.277 1 98.38 439 LEU A O 1
ATOM 3449 N N . GLN A 1 440 ? -9.062 20.891 -8.625 1 98.19 440 GLN A N 1
ATOM 3450 C CA . GLN A 1 440 ? -10.391 20.766 -9.211 1 98.19 440 GLN A CA 1
ATOM 3451 C C . GLN A 1 440 ? -11.414 20.328 -8.172 1 98.19 440 GLN A C 1
ATOM 3453 O O . GLN A 1 440 ? -12.516 20.891 -8.102 1 98.19 440 GLN A O 1
ATOM 3458 N N . GLU A 1 441 ? -11.039 19.375 -7.391 1 97.94 441 GLU A N 1
ATOM 3459 C CA . GLU A 1 441 ? -11.922 18.906 -6.332 1 97.94 441 GLU A CA 1
ATOM 3460 C C . GLU A 1 441 ? -12.195 20 -5.305 1 97.94 441 GLU A C 1
ATOM 3462 O O . GLU A 1 441 ? -13.32 20.141 -4.824 1 97.94 441 GLU A O 1
ATOM 3467 N N . ALA A 1 442 ? -11.195 20.734 -4.957 1 98.19 442 ALA A N 1
ATOM 3468 C CA . ALA A 1 442 ? -11.328 21.812 -3.98 1 98.19 442 ALA A CA 1
ATOM 3469 C C . ALA A 1 442 ? -12.273 22.906 -4.488 1 98.19 442 ALA A C 1
ATOM 3471 O O . ALA A 1 442 ? -13.203 23.297 -3.787 1 98.19 442 ALA A O 1
ATOM 3472 N N . THR A 1 443 ? -12.07 23.344 -5.703 1 97.69 443 THR A N 1
ATOM 3473 C CA . THR A 1 443 ? -12.875 24.422 -6.266 1 97.69 443 THR A CA 1
ATOM 3474 C C . THR A 1 443 ? -14.32 23.969 -6.469 1 97.69 443 THR A C 1
ATOM 3476 O O . THR A 1 443 ? -15.25 24.703 -6.121 1 97.69 443 THR A O 1
ATOM 3479 N N . GLN A 1 444 ? -14.469 22.75 -7.012 1 97.19 444 GLN A N 1
ATOM 3480 C CA . GLN A 1 444 ? -15.812 22.234 -7.23 1 97.19 444 GLN A CA 1
ATOM 3481 C C . GLN A 1 444 ? -16.531 21.984 -5.902 1 97.19 444 GLN A C 1
ATOM 3483 O O . GLN A 1 444 ? -17.719 22.281 -5.773 1 97.19 444 GLN A O 1
ATOM 3488 N N . GLY A 1 445 ? -15.773 21.391 -5 1 96.75 445 GLY A N 1
ATOM 3489 C CA . GLY A 1 445 ? -16.359 21.172 -3.686 1 96.75 445 GLY A CA 1
ATOM 3490 C C . GLY A 1 445 ? -16.797 22.438 -2.994 1 96.75 445 GLY A C 1
ATOM 3491 O O . GLY A 1 445 ? -17.859 22.469 -2.361 1 96.75 445 GLY A O 1
ATOM 3492 N N . TYR A 1 446 ? -16.016 23.484 -3.096 1 97 446 TYR A N 1
ATOM 3493 C CA . TYR A 1 446 ? -16.328 24.781 -2.5 1 97 446 TYR A CA 1
ATOM 3494 C C . TYR A 1 446 ? -17.594 25.359 -3.121 1 97 446 TYR A C 1
ATOM 3496 O O . TYR A 1 446 ? -18.484 25.828 -2.408 1 97 446 TYR A O 1
ATOM 3504 N N . LYS A 1 447 ? -17.703 25.281 -4.441 1 94.62 447 LYS A N 1
ATOM 3505 C CA . LYS A 1 447 ? -18.875 25.797 -5.148 1 94.62 447 LYS A CA 1
ATOM 3506 C C . LYS A 1 447 ? -20.141 25.031 -4.746 1 94.62 447 LYS A C 1
ATOM 3508 O O . LYS A 1 447 ? -21.188 25.641 -4.516 1 94.62 447 LYS A O 1
ATOM 3513 N N . GLN A 1 448 ? -20 23.766 -4.641 1 93.88 448 GLN A N 1
ATOM 3514 C CA . GLN A 1 448 ? -21.141 22.938 -4.262 1 93.88 448 GLN A CA 1
ATOM 3515 C C . GLN A 1 448 ? -21.594 23.25 -2.838 1 93.88 448 GLN A C 1
ATOM 3517 O O . GLN A 1 448 ? -22.797 23.25 -2.551 1 93.88 448 GLN A O 1
ATOM 3522 N N . SER A 1 449 ? -20.641 23.484 -1.997 1 92.06 449 SER A N 1
ATOM 3523 C CA . SER A 1 449 ? -20.953 23.766 -0.601 1 92.06 449 SER A CA 1
ATOM 3524 C C . SER A 1 449 ? -21.703 25.094 -0.462 1 92.06 449 SER A C 1
ATOM 3526 O O . SER A 1 449 ? -22.578 25.219 0.386 1 92.06 449 SER A O 1
ATOM 3528 N N . LEU A 1 450 ? -21.484 26.062 -1.243 1 89.31 450 LEU A N 1
ATOM 3529 C CA . LEU A 1 450 ? -22.109 27.375 -1.192 1 89.31 450 LEU A CA 1
ATOM 3530 C C . LEU A 1 450 ? -23.5 27.344 -1.826 1 89.31 450 LEU A C 1
ATOM 3532 O O . LEU A 1 450 ? -24.406 28.031 -1.369 1 89.31 450 LEU A O 1
ATOM 3536 N N . GLU A 1 451 ? -23.562 26.594 -2.943 1 85.94 451 GLU A N 1
ATOM 3537 C CA . GLU A 1 451 ? -24.875 26.438 -3.566 1 85.94 451 GLU A CA 1
ATOM 3538 C C . GLU A 1 451 ? -25.875 25.812 -2.6 1 85.94 451 GLU A C 1
ATOM 3540 O O . GLU A 1 451 ? -27.047 26.219 -2.555 1 85.94 451 GLU A O 1
ATOM 3545 N N . ALA A 1 452 ? -25.375 24.938 -1.896 1 77.69 452 ALA A N 1
ATOM 3546 C CA . ALA A 1 452 ? -26.219 24.281 -0.9 1 77.69 452 ALA A CA 1
ATOM 3547 C C . ALA A 1 452 ? -26.656 25.281 0.176 1 77.69 452 ALA A C 1
ATOM 3549 O O . ALA A 1 452 ? -27.781 25.219 0.664 1 77.69 452 ALA A O 1
ATOM 3550 N N . LEU A 1 453 ? -25.812 26.234 0.483 1 73.94 453 LEU A N 1
ATOM 3551 C CA . LEU A 1 453 ? -26.078 27.25 1.492 1 73.94 453 LEU A CA 1
ATOM 3552 C C . LEU A 1 453 ? -27.047 28.312 0.956 1 73.94 453 LEU A C 1
ATOM 3554 O O . LEU A 1 453 ? -27.969 28.734 1.66 1 73.94 453 LEU A O 1
ATOM 3558 N N . ILE A 1 454 ? -26.781 28.688 -0.335 1 68.5 454 ILE A N 1
ATOM 3559 C CA . ILE A 1 454 ? -27.656 29.688 -0.944 1 68.5 454 ILE A CA 1
ATOM 3560 C C . ILE A 1 454 ? -29.047 29.094 -1.169 1 68.5 454 ILE A C 1
ATOM 3562 O O . ILE A 1 454 ? -30.062 29.766 -0.936 1 68.5 454 ILE A O 1
ATOM 3566 N N . GLY A 1 455 ? -28.984 27.891 -1.758 1 61.62 455 GLY A N 1
ATOM 3567 C CA . GLY A 1 455 ? -30.281 27.25 -1.915 1 61.62 455 GLY A CA 1
ATOM 3568 C C . GLY A 1 455 ? -31.031 27.078 -0.604 1 61.62 455 GLY A C 1
ATOM 3569 O O . GLY A 1 455 ? -32.25 27.219 -0.556 1 61.62 455 GLY A O 1
ATOM 3570 N N . ALA A 1 456 ? -30.344 26.859 0.422 1 56.16 456 ALA A N 1
ATOM 3571 C CA . ALA A 1 456 ? -30.953 26.719 1.741 1 56.16 456 ALA A CA 1
ATOM 3572 C C . ALA A 1 456 ? -31.469 28.062 2.264 1 56.16 456 ALA A C 1
ATOM 3574 O O . ALA A 1 456 ? -32.5 28.109 2.943 1 56.16 456 ALA A O 1
ATOM 3575 N N . VAL A 1 457 ? -30.703 29.141 1.919 1 54.5 457 VAL A N 1
ATOM 3576 C CA . VAL A 1 457 ? -31.109 30.469 2.355 1 54.5 457 VAL A CA 1
ATOM 3577 C C . VAL A 1 457 ? -32.281 30.969 1.495 1 54.5 457 VAL A C 1
ATOM 3579 O O . VAL A 1 457 ? -33.188 31.625 1.995 1 54.5 457 VAL A O 1
ATOM 3582 N N . SER A 1 458 ? -32.094 30.641 0.179 1 51.06 458 SER A N 1
ATOM 3583 C CA . SER A 1 458 ? -33.219 31.047 -0.663 1 51.06 458 SER A CA 1
ATOM 3584 C C . SER A 1 458 ? -34.469 30.219 -0.378 1 51.06 458 SER A C 1
ATOM 3586 O O . SER A 1 458 ? -35.562 30.656 -0.676 1 51.06 458 SER A O 1
ATOM 3588 N N . GLY A 1 459 ? -34.344 29.031 -0.01 1 42.5 459 GLY A N 1
ATOM 3589 C CA . GLY A 1 459 ? -35.5 28.234 0.371 1 42.5 459 GLY A CA 1
ATOM 3590 C C . GLY A 1 459 ? -36.062 28.578 1.744 1 42.5 459 GLY A C 1
ATOM 3591 O O . GLY A 1 459 ? -37.031 28 2.191 1 42.5 459 GLY A O 1
ATOM 3592 N N . LEU A 1 460 ? -35.406 29.156 2.58 1 35.38 460 LEU A N 1
ATOM 3593 C CA . LEU A 1 460 ? -36 29.688 3.801 1 35.38 460 LEU A CA 1
ATOM 3594 C C . LEU A 1 460 ? -36.688 31.016 3.535 1 35.38 460 LEU A C 1
ATOM 3596 O O . LEU A 1 460 ? -36.156 31.844 2.777 1 35.38 460 LEU A O 1
ATOM 3600 N N . MET B 1 1 ? 30.609 -37.812 -28.578 1 28.62 1 MET B N 1
ATOM 3601 C CA . MET B 1 1 ? 29.922 -36.969 -29.547 1 28.62 1 MET B CA 1
ATOM 3602 C C . MET B 1 1 ? 28.422 -36.906 -29.219 1 28.62 1 MET B C 1
ATOM 3604 O O . MET B 1 1 ? 27.688 -37.875 -29.422 1 28.62 1 MET B O 1
ATOM 3608 N N . SER B 1 2 ? 28.078 -36.344 -28.062 1 33.12 2 SER B N 1
ATOM 3609 C CA . SER B 1 2 ? 26.766 -36.344 -27.422 1 33.12 2 SER B CA 1
ATOM 3610 C C . SER B 1 2 ? 25.688 -35.938 -28.422 1 33.12 2 SER B C 1
ATOM 3612 O O . SER B 1 2 ? 25.875 -35 -29.219 1 33.12 2 SER B O 1
ATOM 3614 N N . ASP B 1 3 ? 25.078 -36.938 -28.953 1 35.78 3 ASP B N 1
ATOM 3615 C CA . ASP B 1 3 ? 24.047 -36.812 -29.969 1 35.78 3 ASP B CA 1
ATOM 3616 C C . ASP B 1 3 ? 23.109 -35.625 -29.672 1 35.78 3 ASP B C 1
ATOM 3618 O O . ASP B 1 3 ? 22.172 -35.75 -28.875 1 35.78 3 ASP B O 1
ATOM 3622 N N . THR B 1 4 ? 23.688 -34.469 -29.359 1 42 4 THR B N 1
ATOM 3623 C CA . THR B 1 4 ? 22.812 -33.312 -29.406 1 42 4 THR B CA 1
ATOM 3624 C C . THR B 1 4 ? 21.984 -33.312 -30.688 1 42 4 THR B C 1
ATOM 3626 O O . THR B 1 4 ? 22.375 -32.719 -31.688 1 42 4 THR B O 1
ATOM 3629 N N . ALA B 1 5 ? 21.625 -34.469 -31.078 1 47.25 5 ALA B N 1
ATOM 3630 C CA . ALA B 1 5 ? 20.797 -34.688 -32.281 1 47.25 5 ALA B CA 1
ATOM 3631 C C . ALA B 1 5 ? 19.734 -33.625 -32.406 1 47.25 5 ALA B C 1
ATOM 3633 O O . ALA B 1 5 ? 19 -33.344 -31.438 1 47.25 5 ALA B O 1
ATOM 3634 N N . THR B 1 6 ? 19.906 -32.75 -33.188 1 53.81 6 THR B N 1
ATOM 3635 C CA . THR B 1 6 ? 18.984 -31.734 -33.656 1 53.81 6 THR B CA 1
ATOM 3636 C C . THR B 1 6 ? 17.547 -32.25 -33.688 1 53.81 6 THR B C 1
ATOM 3638 O O . THR B 1 6 ? 17.25 -33.219 -34.375 1 53.81 6 THR B O 1
ATOM 3641 N N . ARG B 1 7 ? 16.812 -32.25 -32.531 1 62.19 7 ARG B N 1
ATOM 3642 C CA . ARG B 1 7 ? 15.398 -32.656 -32.469 1 62.19 7 ARG B CA 1
ATOM 3643 C C . ARG B 1 7 ? 14.555 -31.844 -33.438 1 62.19 7 ARG B C 1
ATOM 3645 O O . ARG B 1 7 ? 14.438 -30.625 -33.312 1 62.19 7 ARG B O 1
ATOM 3652 N N . GLU B 1 8 ? 14.289 -32.5 -34.656 1 65.56 8 GLU B N 1
ATOM 3653 C CA . GLU B 1 8 ? 13.422 -31.984 -35.719 1 65.56 8 GLU B CA 1
ATOM 3654 C C . GLU B 1 8 ? 11.953 -32.281 -35.438 1 65.56 8 GLU B C 1
ATOM 3656 O O . GLU B 1 8 ? 11.648 -33.25 -34.719 1 65.56 8 GLU B O 1
ATOM 3661 N N . GLY B 1 9 ? 11.062 -31.391 -34.938 1 74.81 9 GLY B N 1
ATOM 3662 C CA . GLY B 1 9 ? 9.641 -31.609 -34.719 1 74.81 9 GLY B CA 1
ATOM 3663 C C . GLY B 1 9 ? 8.977 -30.484 -33.969 1 74.81 9 GLY B C 1
ATOM 3664 O O . GLY B 1 9 ? 9.641 -29.562 -33.5 1 74.81 9 GLY B O 1
ATOM 3665 N N . PRO B 1 10 ? 7.699 -30.734 -33.938 1 85.75 10 PRO B N 1
ATOM 3666 C CA . PRO B 1 10 ? 6.934 -29.688 -33.219 1 85.75 10 PRO B CA 1
ATOM 3667 C C . PRO B 1 10 ? 7.242 -29.641 -31.734 1 85.75 10 PRO B C 1
ATOM 3669 O O . PRO B 1 10 ? 7.645 -30.641 -31.156 1 85.75 10 PRO B O 1
ATOM 3672 N N . LEU B 1 11 ? 7.242 -28.562 -31.234 1 92.62 11 LEU B N 1
ATOM 3673 C CA . LEU B 1 11 ? 7.414 -28.359 -29.797 1 92.62 11 LEU B CA 1
ATOM 3674 C C . LEU B 1 11 ? 6.363 -29.125 -29.016 1 92.62 11 LEU B C 1
ATOM 3676 O O . LEU B 1 11 ? 5.176 -29.094 -29.344 1 92.62 11 LEU B O 1
ATOM 3680 N N . ASP B 1 12 ? 6.844 -29.844 -28.016 1 95.06 12 ASP B N 1
ATOM 3681 C CA . ASP B 1 12 ? 5.996 -30.656 -27.156 1 95.06 12 ASP B CA 1
ATOM 3682 C C . ASP B 1 12 ? 6.09 -30.203 -25.703 1 95.06 12 ASP B C 1
ATOM 3684 O O . ASP B 1 12 ? 7.129 -30.359 -25.047 1 95.06 12 ASP B O 1
ATOM 3688 N N . ILE B 1 13 ? 4.965 -29.734 -25.203 1 98.19 13 ILE B N 1
ATOM 3689 C CA . ILE B 1 13 ? 4.961 -29.172 -23.859 1 98.19 13 ILE B CA 1
ATOM 3690 C C . ILE B 1 13 ? 4.066 -30.016 -22.953 1 98.19 13 ILE B C 1
ATOM 3692 O O . ILE B 1 13 ? 2.936 -30.344 -23.312 1 98.19 13 ILE B O 1
ATOM 3696 N N . ALA B 1 14 ? 4.555 -30.406 -21.766 1 98.75 14 ALA B N 1
ATOM 3697 C CA . ALA B 1 14 ? 3.748 -31.078 -20.75 1 98.75 14 ALA B CA 1
ATOM 3698 C C . ALA B 1 14 ? 3.297 -30.094 -19.672 1 98.75 14 ALA B C 1
ATOM 3700 O O . ALA B 1 14 ? 4.102 -29.297 -19.172 1 98.75 14 ALA B O 1
ATOM 3701 N N . ILE B 1 15 ? 2.008 -30.109 -19.406 1 98.88 15 ILE B N 1
ATOM 3702 C CA . ILE B 1 15 ? 1.442 -29.344 -18.312 1 98.88 15 ILE B CA 1
ATOM 3703 C C . ILE B 1 15 ? 1.004 -30.281 -17.188 1 98.88 15 ILE B C 1
ATOM 3705 O O . ILE B 1 15 ? 0.283 -31.266 -17.438 1 98.88 15 ILE B O 1
ATOM 3709 N N . VAL B 1 16 ? 1.487 -30.078 -15.984 1 98.88 16 VAL B N 1
ATOM 3710 C CA . VAL B 1 16 ? 1.062 -30.875 -14.844 1 98.88 16 VAL B CA 1
ATOM 3711 C C . VAL B 1 16 ? -0.013 -30.141 -14.055 1 98.88 16 VAL B C 1
ATOM 3713 O O . VAL B 1 16 ? 0.265 -29.109 -13.43 1 98.88 16 VAL B O 1
ATOM 3716 N N . GLY B 1 17 ? -1.25 -30.656 -14.016 1 98 17 GLY B N 1
ATOM 3717 C CA . GLY B 1 17 ? -2.383 -30.016 -13.359 1 98 17 GLY B CA 1
ATOM 3718 C C . GLY B 1 17 ? -3.402 -29.469 -14.336 1 98 17 GLY B C 1
ATOM 3719 O O . GLY B 1 17 ? -3.061 -28.672 -15.219 1 98 17 GLY B O 1
ATOM 3720 N N . SER B 1 18 ? -4.637 -29.844 -14.141 1 96.56 18 SER B N 1
ATOM 3721 C CA . SER B 1 18 ? -5.711 -29.422 -15.031 1 96.56 18 SER B CA 1
ATOM 3722 C C . SER B 1 18 ? -6.695 -28.5 -14.305 1 96.56 18 SER B C 1
ATOM 3724 O O . SER B 1 18 ? -7.906 -28.625 -14.477 1 96.56 18 SER B O 1
ATOM 3726 N N . GLY B 1 19 ? -6.152 -27.672 -13.414 1 95.12 19 GLY B N 1
ATOM 3727 C CA . GLY B 1 19 ? -6.957 -26.578 -12.898 1 95.12 19 GLY B CA 1
ATOM 3728 C C . GLY B 1 19 ? -7.18 -25.469 -13.922 1 95.12 19 GLY B C 1
ATOM 3729 O O . GLY B 1 19 ? -6.828 -25.625 -15.094 1 95.12 19 GLY B O 1
ATOM 3730 N N . ILE B 1 20 ? -7.711 -24.375 -13.5 1 95.69 20 ILE B N 1
ATOM 3731 C CA . ILE B 1 20 ? -8.062 -23.281 -14.398 1 95.69 20 ILE B CA 1
ATOM 3732 C C . ILE B 1 20 ? -6.828 -22.828 -15.172 1 95.69 20 ILE B C 1
ATOM 3734 O O . ILE B 1 20 ? -6.855 -22.75 -16.406 1 95.69 20 ILE B O 1
ATOM 3738 N N . VAL B 1 21 ? -5.742 -22.609 -14.5 1 98.19 21 VAL B N 1
ATOM 3739 C CA . VAL B 1 21 ? -4.527 -22.094 -15.117 1 98.19 21 VAL B CA 1
ATOM 3740 C C . VAL B 1 21 ? -3.977 -23.109 -16.109 1 98.19 21 VAL B C 1
ATOM 3742 O O . VAL B 1 21 ? -3.596 -22.75 -17.234 1 98.19 21 VAL B O 1
ATOM 3745 N N . GLY B 1 22 ? -3.965 -24.375 -15.75 1 98.5 22 GLY B N 1
ATOM 3746 C CA . GLY B 1 22 ? -3.453 -25.422 -16.625 1 98.5 22 GLY B CA 1
ATOM 3747 C C . GLY B 1 22 ? -4.254 -25.578 -17.906 1 98.5 22 GLY B C 1
ATOM 3748 O O . GLY B 1 22 ? -3.682 -25.672 -19 1 98.5 22 GLY B O 1
ATOM 3749 N N . VAL B 1 23 ? -5.535 -25.578 -17.766 1 98 23 VAL B N 1
ATOM 3750 C CA . VAL B 1 23 ? -6.398 -25.781 -18.922 1 98 23 VAL B CA 1
ATOM 3751 C C . VAL B 1 23 ? -6.348 -24.562 -19.844 1 98 23 VAL B C 1
ATOM 3753 O O . VAL B 1 23 ? -6.273 -24.688 -21.062 1 98 23 VAL B O 1
ATOM 3756 N N . VAL B 1 24 ? -6.367 -23.375 -19.25 1 98.69 24 VAL B N 1
ATOM 3757 C CA . VAL B 1 24 ? -6.289 -22.156 -20.062 1 98.69 24 VAL B CA 1
ATOM 3758 C C . VAL B 1 24 ? -4.953 -22.109 -20.797 1 98.69 24 VAL B C 1
ATOM 3760 O O . VAL B 1 24 ? -4.895 -21.719 -21.969 1 98.69 24 VAL B O 1
ATOM 3763 N N . LEU B 1 25 ? -3.902 -22.516 -20.125 1 98.88 25 LEU B N 1
ATOM 3764 C CA . LEU B 1 25 ? -2.59 -22.562 -20.766 1 98.88 25 LEU B CA 1
ATOM 3765 C C . LEU B 1 25 ? -2.594 -23.531 -21.938 1 98.88 25 LEU B C 1
ATOM 3767 O O . LEU B 1 25 ? -2.066 -23.219 -23 1 98.88 25 LEU B O 1
ATOM 3771 N N . ALA B 1 26 ? -3.182 -24.703 -21.734 1 98.75 26 ALA B N 1
ATOM 3772 C CA . ALA B 1 26 ? -3.281 -25.688 -22.812 1 98.75 26 ALA B CA 1
ATOM 3773 C C . ALA B 1 26 ? -4.004 -25.109 -24.031 1 98.75 26 ALA B C 1
ATOM 3775 O O . ALA B 1 26 ? -3.537 -25.25 -25.156 1 98.75 26 ALA B O 1
ATOM 3776 N N . VAL B 1 27 ? -5.113 -24.422 -23.797 1 98.62 27 VAL B N 1
ATOM 3777 C CA . VAL B 1 27 ? -5.883 -23.812 -24.875 1 98.62 27 VAL B CA 1
ATOM 3778 C C . VAL B 1 27 ? -5.004 -22.812 -25.641 1 98.62 27 VAL B C 1
ATOM 3780 O O . VAL B 1 27 ? -4.957 -22.828 -26.859 1 98.62 27 VAL B O 1
ATOM 3783 N N . GLY B 1 28 ? -4.316 -21.984 -24.906 1 98.62 28 GLY B N 1
ATOM 3784 C CA . GLY B 1 28 ? -3.482 -20.969 -25.516 1 98.62 28 GLY B CA 1
ATOM 3785 C C . GLY B 1 28 ? -2.352 -21.531 -26.344 1 98.62 28 GLY B C 1
ATOM 3786 O O . GLY B 1 28 ? -2.066 -21.047 -27.438 1 98.62 28 GLY B O 1
ATOM 3787 N N . LEU B 1 29 ? -1.712 -22.562 -25.844 1 98.25 29 LEU B N 1
ATOM 3788 C CA . LEU B 1 29 ? -0.58 -23.156 -26.547 1 98.25 29 LEU B CA 1
ATOM 3789 C C . LEU B 1 29 ? -1.042 -23.906 -27.797 1 98.25 29 LEU B C 1
ATOM 3791 O O . LEU B 1 29 ? -0.394 -23.844 -28.844 1 98.25 29 LEU B O 1
ATOM 3795 N N . ILE B 1 30 ? -2.123 -24.594 -27.703 1 97.38 30 ILE B N 1
ATOM 3796 C CA . ILE B 1 30 ? -2.658 -25.344 -28.844 1 97.38 30 ILE B CA 1
ATOM 3797 C C . ILE B 1 30 ? -3.033 -24.375 -29.953 1 97.38 30 ILE B C 1
ATOM 3799 O O . ILE B 1 30 ? -2.801 -24.656 -31.141 1 97.38 30 ILE B O 1
ATOM 3803 N N . ARG B 1 31 ? -3.594 -23.266 -29.578 1 95.56 31 ARG B N 1
ATOM 3804 C CA . ARG B 1 31 ? -3.926 -22.234 -30.562 1 95.56 31 ARG B CA 1
ATOM 3805 C C . ARG B 1 31 ? -2.693 -21.812 -31.359 1 95.56 31 ARG B C 1
ATOM 3807 O O . ARG B 1 31 ? -2.795 -21.469 -32.531 1 95.56 31 ARG B O 1
ATOM 3814 N N . GLN B 1 32 ? -1.587 -21.953 -30.766 1 94.5 32 GLN B N 1
ATOM 3815 C CA . GLN B 1 32 ? -0.327 -21.562 -31.391 1 94.5 32 GLN B CA 1
ATOM 3816 C C . GLN B 1 32 ? 0.334 -22.75 -32.062 1 94.5 32 GLN B C 1
ATOM 3818 O O . GLN B 1 32 ? 1.514 -22.688 -32.438 1 94.5 32 GLN B O 1
ATOM 3823 N N . LYS B 1 33 ? -0.333 -23.812 -32.156 1 93.31 33 LYS B N 1
ATOM 3824 C CA . LYS B 1 33 ? 0.088 -25.016 -32.844 1 93.31 33 LYS B CA 1
ATOM 3825 C C . LYS B 1 33 ? 1.242 -25.703 -32.125 1 93.31 33 LYS B C 1
ATOM 3827 O O . LYS B 1 33 ? 2.145 -26.25 -32.75 1 93.31 33 LYS B O 1
ATOM 3832 N N . ILE B 1 34 ? 1.251 -25.547 -30.906 1 96.38 34 ILE B N 1
ATOM 3833 C CA . ILE B 1 34 ? 2.186 -26.281 -30.062 1 96.38 34 ILE B CA 1
ATOM 3834 C C . ILE B 1 34 ? 1.515 -27.547 -29.516 1 96.38 34 ILE B C 1
ATOM 3836 O O . ILE B 1 34 ? 0.354 -27.516 -29.109 1 96.38 34 ILE B O 1
ATOM 3840 N N . LYS B 1 35 ? 2.236 -28.641 -29.641 1 96.5 35 LYS B N 1
ATOM 3841 C CA . LYS B 1 35 ? 1.714 -29.875 -29.078 1 96.5 35 LYS B CA 1
ATOM 3842 C C . LYS B 1 35 ? 1.736 -29.844 -27.547 1 96.5 35 LYS B C 1
ATOM 3844 O O . LYS B 1 35 ? 2.75 -29.484 -26.938 1 96.5 35 LYS B O 1
ATOM 3849 N N . VAL B 1 36 ? 0.563 -30.219 -26.969 1 98 36 VAL B N 1
ATOM 3850 C CA . VAL B 1 36 ? 0.442 -30.109 -25.516 1 98 36 VAL B CA 1
ATOM 3851 C C . VAL B 1 36 ? -0.209 -31.375 -24.953 1 98 36 VAL B C 1
ATOM 3853 O O . VAL B 1 36 ? -1.114 -31.938 -25.562 1 98 36 VAL B O 1
ATOM 3856 N N . LYS B 1 37 ? 0.273 -31.828 -23.844 1 98.31 37 LYS B N 1
ATOM 3857 C CA . LYS B 1 37 ? -0.391 -32.812 -23 1 98.31 37 LYS B CA 1
ATOM 3858 C C . LYS B 1 37 ? -0.529 -32.312 -21.562 1 98.31 37 LYS B C 1
ATOM 3860 O O . LYS B 1 37 ? 0.412 -31.766 -21 1 98.31 37 LYS B O 1
ATOM 3865 N N . VAL B 1 38 ? -1.758 -32.5 -21.031 1 98.62 38 VAL B N 1
ATOM 3866 C CA . VAL B 1 38 ? -2.033 -32.125 -19.656 1 98.62 38 VAL B CA 1
ATOM 3867 C C . VAL B 1 38 ? -2.207 -33.375 -18.797 1 98.62 38 VAL B C 1
ATOM 3869 O O . VA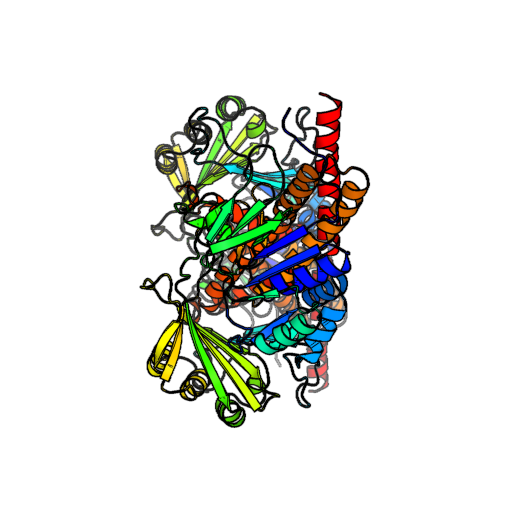L B 1 38 ? -2.986 -34.25 -19.141 1 98.62 38 VAL B O 1
ATOM 3872 N N . TYR B 1 39 ? -1.502 -33.438 -17.719 1 98.5 39 TYR B N 1
ATOM 3873 C CA . TYR B 1 39 ? -1.593 -34.594 -16.812 1 98.5 39 TYR B CA 1
ATOM 3874 C C . TYR B 1 39 ? -2.262 -34.188 -15.508 1 98.5 39 TYR B C 1
ATOM 3876 O O . TYR B 1 39 ? -1.826 -33.25 -14.836 1 98.5 39 TYR B O 1
ATOM 3884 N N . GLU B 1 40 ? -3.318 -34.875 -15.156 1 97.31 40 GLU B N 1
ATOM 3885 C CA . GLU B 1 40 ? -4.125 -34.594 -13.969 1 97.31 40 GLU B CA 1
ATOM 3886 C C . GLU B 1 40 ? -4.227 -35.812 -13.062 1 97.31 40 GLU B C 1
ATOM 3888 O O . GLU B 1 40 ? -4.453 -36.938 -13.531 1 97.31 40 GLU B O 1
ATOM 3893 N N . GLN B 1 41 ? -4 -35.594 -11.781 1 95.56 41 GLN B N 1
ATOM 3894 C CA . GLN B 1 41 ? -4.016 -36.719 -10.836 1 95.56 41 GLN B CA 1
ATOM 3895 C C . GLN B 1 41 ? -5.438 -37.188 -10.594 1 95.56 41 GLN B C 1
ATOM 3897 O O . GLN B 1 41 ? -5.648 -38.375 -10.328 1 95.56 41 GLN B O 1
ATOM 3902 N N . ALA B 1 42 ? -6.445 -36.344 -10.656 1 90.44 42 ALA B N 1
ATOM 3903 C CA . ALA B 1 42 ? -7.836 -36.688 -10.367 1 90.44 42 ALA B CA 1
ATOM 3904 C C . ALA B 1 42 ? -8.406 -37.594 -11.453 1 90.44 42 ALA B C 1
ATOM 3906 O O . ALA B 1 42 ? -7.883 -37.656 -12.57 1 90.44 42 ALA B O 1
ATOM 3907 N N . GLN B 1 43 ? -9.461 -38.25 -11.102 1 86.94 43 GLN B N 1
ATOM 3908 C CA . GLN B 1 43 ? -10.125 -39.156 -12.047 1 86.94 43 GLN B CA 1
ATOM 3909 C C . GLN B 1 43 ? -10.961 -38.375 -13.055 1 86.94 43 GLN B C 1
ATOM 3911 O O . GLN B 1 43 ? -11.156 -38.812 -14.188 1 86.94 43 GLN B O 1
ATOM 3916 N N . GLY B 1 44 ? -11.43 -37.281 -12.594 1 79.88 44 GLY B N 1
ATOM 3917 C CA . GLY B 1 44 ? -12.25 -36.406 -13.422 1 79.88 44 GLY B CA 1
ATOM 3918 C C . GLY B 1 44 ? -12.367 -35 -12.875 1 79.88 44 GLY B C 1
ATOM 3919 O O . GLY B 1 44 ? -11.648 -34.625 -11.945 1 79.88 44 GLY B O 1
ATOM 3920 N N . PHE B 1 45 ? -13.148 -34.25 -13.656 1 70.44 45 PHE B N 1
ATOM 3921 C CA . PHE B 1 45 ? -13.242 -32.844 -13.336 1 70.44 45 PHE B CA 1
ATOM 3922 C C . PHE B 1 45 ? -14.312 -32.594 -12.289 1 70.44 45 PHE B C 1
ATOM 3924 O O . PHE B 1 45 ? -14.742 -31.453 -12.086 1 70.44 45 PHE B O 1
ATOM 3931 N N . ARG B 1 46 ? -14.406 -33.375 -11.172 1 56.44 46 ARG B N 1
ATOM 3932 C CA . ARG B 1 46 ? -15.43 -33.125 -10.164 1 56.44 46 ARG B CA 1
ATOM 3933 C C . ARG B 1 46 ? -14.977 -32.031 -9.18 1 56.44 46 ARG B C 1
ATOM 3935 O O . ARG B 1 46 ? -14.047 -32.25 -8.406 1 56.44 46 ARG B O 1
ATOM 3942 N N . GLU B 1 47 ? -14.938 -30.75 -9.641 1 52.97 47 GLU B N 1
ATOM 3943 C CA . GLU B 1 47 ? -14.469 -29.719 -8.711 1 52.97 47 GLU B CA 1
ATOM 3944 C C . GLU B 1 47 ? -15.594 -29.25 -7.801 1 52.97 47 GLU B C 1
ATOM 3946 O O . GLU B 1 47 ? -16.766 -29.297 -8.172 1 52.97 47 GLU B O 1
ATOM 3951 N N . ILE B 1 48 ? -15.328 -29.234 -6.473 1 51.94 48 ILE B N 1
ATOM 3952 C CA . ILE B 1 48 ? -16.188 -28.547 -5.512 1 51.94 48 ILE B CA 1
ATOM 3953 C C . ILE B 1 48 ? -16.562 -27.172 -6.039 1 51.94 48 ILE B C 1
ATOM 3955 O O . ILE B 1 48 ? -15.703 -26.453 -6.559 1 51.94 48 ILE B O 1
ATOM 3959 N N . GLY B 1 49 ? -17.844 -26.844 -6.25 1 58.38 49 GLY B N 1
ATOM 3960 C CA . GLY B 1 49 ? -18.516 -25.672 -6.785 1 58.38 49 GLY B CA 1
ATOM 3961 C C . GLY B 1 49 ? -18.203 -24.406 -6.012 1 58.38 49 GLY B C 1
ATOM 3962 O O . GLY B 1 49 ? -19.109 -23.781 -5.438 1 58.38 49 GLY B O 1
ATOM 3963 N N . ALA B 1 50 ? -16.859 -23.984 -5.957 1 66.12 50 ALA B N 1
ATOM 3964 C CA . ALA B 1 50 ? -16.578 -22.703 -5.309 1 66.12 50 ALA B CA 1
ATOM 3965 C C . ALA B 1 50 ? -16.719 -21.547 -6.297 1 66.12 50 ALA B C 1
ATOM 3967 O O . ALA B 1 50 ? -16.422 -21.703 -7.484 1 66.12 50 ALA B O 1
ATOM 3968 N N . GLY B 1 51 ? -17.359 -20.5 -5.812 1 76.62 51 GLY B N 1
ATOM 3969 C CA . GLY B 1 51 ? -17.484 -19.297 -6.625 1 76.62 51 GLY B CA 1
ATOM 3970 C C . GLY B 1 51 ? -16.156 -18.609 -6.871 1 76.62 51 GLY B C 1
ATOM 3971 O O . GLY B 1 51 ? -15.281 -18.594 -5.996 1 76.62 51 GLY B O 1
ATOM 3972 N N . MET B 1 52 ? -15.977 -18.25 -8.109 1 87.12 52 MET B N 1
ATOM 3973 C CA . MET B 1 52 ? -14.812 -17.438 -8.469 1 87.12 52 MET B CA 1
ATOM 3974 C C . MET B 1 52 ? -15.227 -16.25 -9.344 1 87.12 52 MET B C 1
ATOM 3976 O O . MET B 1 52 ? -16.297 -16.281 -9.961 1 87.12 52 MET B O 1
ATOM 3980 N N . ALA B 1 53 ? -14.422 -15.25 -9.242 1 89.56 53 ALA B N 1
ATOM 3981 C CA . ALA B 1 53 ? -14.711 -14.078 -10.055 1 89.56 53 ALA B CA 1
ATOM 3982 C C . ALA B 1 53 ? -13.469 -13.594 -10.797 1 89.56 53 ALA B C 1
ATOM 3984 O O . ALA B 1 53 ? -12.344 -13.766 -10.312 1 89.56 53 ALA B O 1
ATOM 3985 N N . PHE B 1 54 ? -13.734 -13.039 -11.992 1 94.81 54 PHE B N 1
ATOM 3986 C CA . PHE B 1 54 ? -12.648 -12.484 -12.789 1 94.81 54 PHE B CA 1
ATOM 3987 C C . PHE B 1 54 ? -12.852 -10.992 -13.023 1 94.81 54 PHE B C 1
ATOM 3989 O O . PHE B 1 54 ? -13.969 -10.547 -13.281 1 94.81 54 PHE B O 1
ATOM 3996 N N . THR B 1 55 ? -11.789 -10.242 -12.898 1 95.31 55 THR B N 1
ATOM 3997 C CA . THR B 1 55 ? -11.812 -8.812 -13.188 1 95.31 55 THR B CA 1
ATOM 3998 C C . THR B 1 55 ? -11.961 -8.57 -14.688 1 95.31 55 THR B C 1
ATOM 4000 O O . THR B 1 55 ? -11.742 -9.477 -15.492 1 95.31 55 THR B O 1
ATOM 4003 N N . ALA B 1 56 ? -12.328 -7.336 -15.016 1 94.75 56 ALA B N 1
ATOM 4004 C CA . ALA B 1 56 ? -12.367 -6.945 -16.422 1 94.75 56 ALA B CA 1
ATOM 4005 C C . ALA B 1 56 ? -11.008 -7.133 -17.078 1 94.75 56 ALA B C 1
ATOM 4007 O O . ALA B 1 56 ? -10.922 -7.605 -18.219 1 94.75 56 ALA B O 1
ATOM 4008 N N . ASN B 1 57 ? -10.016 -6.828 -16.375 1 96.31 57 ASN B N 1
ATOM 4009 C CA . ASN B 1 57 ? -8.648 -6.961 -16.891 1 96.31 57 ASN B CA 1
ATOM 4010 C C . ASN B 1 57 ? -8.297 -8.422 -17.172 1 96.31 57 ASN B C 1
ATOM 4012 O O . ASN B 1 57 ? -7.703 -8.727 -18.203 1 96.31 57 ASN B O 1
ATOM 4016 N N . ALA B 1 58 ? -8.609 -9.328 -16.297 1 97.25 58 ALA B N 1
ATOM 4017 C CA . ALA B 1 58 ? -8.336 -10.75 -16.469 1 97.25 58 ALA B CA 1
ATOM 4018 C C . ALA B 1 58 ? -9.094 -11.305 -17.688 1 97.25 58 ALA B C 1
ATOM 4020 O O . ALA B 1 58 ? -8.57 -12.141 -18.422 1 97.25 58 ALA B O 1
ATOM 4021 N N . ARG B 1 59 ? -10.266 -10.828 -17.875 1 96.56 59 ARG B N 1
ATOM 4022 C CA . ARG B 1 59 ? -11.062 -11.281 -19.016 1 96.56 59 ARG B CA 1
ATOM 4023 C C . ARG B 1 59 ? -10.469 -10.797 -20.328 1 96.56 59 ARG B C 1
ATOM 4025 O O . ARG B 1 59 ? -10.523 -11.5 -21.344 1 96.56 59 ARG B O 1
ATOM 4032 N N . GLN B 1 60 ? -9.922 -9.609 -20.312 1 97.62 60 GLN B N 1
ATOM 4033 C CA . GLN B 1 60 ? -9.211 -9.133 -21.484 1 97.62 60 GLN B CA 1
ATOM 4034 C C . GLN B 1 60 ? -7.996 -10 -21.781 1 97.62 60 GLN B C 1
ATOM 4036 O O . GLN B 1 60 ? -7.715 -10.312 -22.953 1 97.62 60 GLN B O 1
ATOM 4041 N N . CYS B 1 61 ? -7.32 -10.383 -20.75 1 98.56 61 CYS B N 1
ATOM 4042 C CA . CYS B 1 61 ? -6.191 -11.289 -20.922 1 98.56 61 CYS B CA 1
ATOM 4043 C C . CYS B 1 61 ? -6.648 -12.617 -21.5 1 98.56 61 CYS B C 1
ATOM 4045 O O . CYS B 1 61 ? -5.988 -13.18 -22.391 1 98.56 61 CYS B O 1
ATOM 4047 N N . MET B 1 62 ? -7.777 -13.109 -21.031 1 98.25 62 MET B N 1
ATOM 4048 C CA . MET B 1 62 ? -8.344 -14.352 -21.562 1 98.25 62 MET B CA 1
ATOM 4049 C C . MET B 1 62 ? -8.586 -14.234 -23.062 1 98.25 62 MET B C 1
ATOM 4051 O O . MET B 1 62 ? -8.234 -15.133 -23.828 1 98.25 62 MET B O 1
ATOM 4055 N N . ASP B 1 63 ? -9.102 -13.125 -23.438 1 98 63 ASP B N 1
ATOM 4056 C CA . ASP B 1 63 ? -9.43 -12.883 -24.844 1 98 63 ASP B CA 1
ATOM 4057 C C . ASP B 1 63 ? -8.172 -12.867 -25.703 1 98 63 ASP B C 1
ATOM 4059 O O . ASP B 1 63 ? -8.188 -13.344 -26.844 1 98 63 ASP B O 1
ATOM 4063 N N . LEU B 1 64 ? -7.156 -12.297 -25.156 1 98.12 64 LEU B N 1
ATOM 4064 C CA . LEU B 1 64 ? -5.891 -12.203 -25.875 1 98.12 64 LEU B CA 1
ATOM 4065 C C . LEU B 1 64 ? -5.242 -13.578 -26.016 1 98.12 64 LEU B C 1
ATOM 4067 O O . LEU B 1 64 ? -4.555 -13.859 -27 1 98.12 64 LEU B O 1
ATOM 4071 N N . ILE B 1 65 ? -5.469 -14.43 -25.016 1 98.56 65 ILE B N 1
ATOM 4072 C CA . ILE B 1 65 ? -4.961 -15.789 -25.094 1 98.56 65 ILE B CA 1
ATOM 4073 C C . ILE B 1 65 ? -5.723 -16.562 -26.172 1 98.56 65 ILE B C 1
ATOM 4075 O O . ILE B 1 65 ? -5.117 -17.141 -27.078 1 98.56 65 ILE B O 1
ATOM 4079 N N . ASP B 1 66 ? -7 -16.609 -26.031 1 98.38 66 ASP B N 1
ATOM 4080 C CA . ASP B 1 66 ? -7.934 -17.234 -26.969 1 98.38 66 ASP B CA 1
ATOM 4081 C C . ASP B 1 66 ? -9.375 -16.812 -26.672 1 98.38 66 ASP B C 1
ATOM 4083 O O . ASP B 1 66 ? -9.906 -17.109 -25.594 1 98.38 66 ASP B O 1
ATOM 4087 N N . PRO B 1 67 ? -10.086 -16.203 -27.641 1 97.44 67 PRO B N 1
ATOM 4088 C CA . PRO B 1 67 ? -11.438 -15.688 -27.406 1 97.44 67 PRO B CA 1
ATOM 4089 C C . PRO B 1 67 ? -12.414 -16.781 -26.969 1 97.44 67 PRO B C 1
ATOM 4091 O O . PRO B 1 67 ? -13.453 -16.469 -26.375 1 97.44 67 PRO B O 1
ATOM 4094 N N . THR B 1 68 ? -12.07 -18 -27.25 1 97.75 68 THR B N 1
ATOM 4095 C CA . THR B 1 68 ? -12.969 -19.078 -26.859 1 97.75 68 THR B CA 1
ATOM 4096 C C . THR B 1 68 ? -13.008 -19.234 -25.344 1 97.75 68 THR B C 1
ATOM 4098 O O . THR B 1 68 ? -13.945 -19.828 -24.797 1 97.75 68 THR B O 1
ATOM 4101 N N . ILE B 1 69 ? -12.016 -18.719 -24.672 1 97.75 69 ILE B N 1
ATOM 4102 C CA . ILE B 1 69 ? -11.969 -18.812 -23.219 1 97.75 69 ILE B CA 1
ATOM 4103 C C . ILE B 1 69 ? -13.047 -17.906 -22.609 1 97.75 69 ILE B C 1
ATOM 4105 O O . ILE B 1 69 ? -13.766 -18.328 -21.703 1 97.75 69 ILE B O 1
ATOM 4109 N N . THR B 1 70 ? -13.195 -16.719 -23.141 1 95.69 70 THR B N 1
ATOM 4110 C CA . THR B 1 70 ? -14.227 -15.812 -22.641 1 95.69 70 THR B CA 1
ATOM 4111 C C . THR B 1 70 ? -15.617 -16.328 -23 1 95.69 70 THR B C 1
ATOM 4113 O O . THR B 1 70 ? -16.562 -16.141 -22.234 1 95.69 70 THR B O 1
ATOM 4116 N N . VAL B 1 71 ? -15.68 -16.984 -24.109 1 95.88 71 VAL B N 1
ATOM 4117 C CA . VAL B 1 71 ? -16.938 -17.625 -24.484 1 95.88 71 VAL B CA 1
ATOM 4118 C C . VAL B 1 71 ? -17.281 -18.719 -23.484 1 95.88 71 VAL B C 1
ATOM 4120 O O . VAL B 1 71 ? -18.438 -18.844 -23.062 1 95.88 71 VAL B O 1
ATOM 4123 N N . ALA B 1 72 ? -16.297 -19.453 -23.109 1 95.94 72 ALA B N 1
ATOM 4124 C CA . ALA B 1 72 ? -16.484 -20.516 -22.125 1 95.94 72 ALA B CA 1
ATOM 4125 C C . ALA B 1 72 ? -16.922 -19.922 -20.781 1 95.94 72 ALA B C 1
ATOM 4127 O O . ALA B 1 72 ? -17.75 -20.516 -20.078 1 95.94 72 ALA B O 1
ATOM 4128 N N . LEU B 1 73 ? -16.391 -18.828 -20.422 1 94.06 73 LEU B N 1
ATOM 4129 C CA . LEU B 1 73 ? -16.75 -18.156 -19.188 1 94.06 73 LEU B CA 1
ATOM 4130 C C . LEU B 1 73 ? -18.219 -17.75 -19.203 1 94.06 73 LEU B C 1
ATOM 4132 O O . LEU B 1 73 ? -18.953 -18 -18.25 1 94.06 73 LEU B O 1
ATOM 4136 N N . ARG B 1 74 ? -18.672 -17.234 -20.25 1 90.75 74 ARG B N 1
ATOM 4137 C CA . ARG B 1 74 ? -20.062 -16.844 -20.391 1 90.75 74 ARG B CA 1
ATOM 4138 C C . ARG B 1 74 ? -20.984 -18.047 -20.391 1 90.75 74 ARG B C 1
ATOM 4140 O O . ARG B 1 74 ? -22.062 -18.031 -19.766 1 90.75 74 ARG B O 1
ATOM 4147 N N . ALA B 1 75 ? -20.516 -19.031 -21 1 91 75 ALA B N 1
ATOM 4148 C CA . ALA B 1 75 ? -21.297 -20.25 -21.109 1 91 75 ALA B CA 1
ATOM 4149 C C . ALA B 1 75 ? -21.453 -20.938 -19.75 1 91 75 ALA B C 1
ATOM 4151 O O . ALA B 1 75 ? -22.391 -21.703 -19.531 1 91 75 ALA B O 1
ATOM 4152 N N . SER B 1 76 ? -20.562 -20.641 -18.906 1 87.25 76 SER B N 1
ATOM 4153 C CA . SER B 1 76 ? -20.594 -21.234 -17.578 1 87.25 76 SER B CA 1
ATOM 4154 C C . SER B 1 76 ? -21.609 -20.531 -16.688 1 87.25 76 SER B C 1
ATOM 4156 O O . SER B 1 76 ? -21.812 -20.922 -15.539 1 87.25 76 SER B O 1
ATOM 4158 N N . GLY B 1 77 ? -22.281 -19.547 -17.172 1 78.31 77 GLY B N 1
ATOM 4159 C CA . GLY B 1 77 ? -23.297 -18.828 -16.406 1 78.31 77 GLY B CA 1
ATOM 4160 C C . GLY B 1 77 ? -22.719 -17.688 -15.586 1 78.31 77 GLY B C 1
ATOM 4161 O O . GLY B 1 77 ? -23.219 -17.406 -14.5 1 78.31 77 GLY B O 1
ATOM 4162 N N . SER B 1 78 ? -21.766 -17.172 -16.094 1 73.75 78 SER B N 1
ATOM 4163 C CA . SER B 1 78 ? -21.125 -16.078 -15.367 1 73.75 78 SER B CA 1
ATOM 4164 C C . SER B 1 78 ? -22.047 -14.852 -15.312 1 73.75 78 SER B C 1
ATOM 4166 O O . SER B 1 78 ? -22.734 -14.547 -16.281 1 73.75 78 SER B O 1
ATOM 4168 N N . VAL B 1 79 ? -22.125 -14.234 -14.117 1 69.75 79 VAL B N 1
ATOM 4169 C CA . VAL B 1 79 ? -22.969 -13.055 -13.914 1 69.75 79 VAL B CA 1
ATOM 4170 C C . VAL B 1 79 ? -22.156 -11.969 -13.203 1 69.75 79 VAL B C 1
ATOM 4172 O O . VAL B 1 79 ? -21.203 -12.266 -12.477 1 69.75 79 VAL B O 1
ATOM 4175 N N . ALA B 1 80 ? -22.672 -10.703 -13.57 1 67.5 80 ALA B N 1
ATOM 4176 C CA . ALA B 1 80 ? -22.109 -9.602 -12.789 1 67.5 80 ALA B CA 1
ATOM 4177 C C . ALA B 1 80 ? -22.422 -9.766 -11.305 1 67.5 80 ALA B C 1
ATOM 4179 O O . ALA B 1 80 ? -23.469 -10.289 -10.945 1 67.5 80 ALA B O 1
ATOM 4180 N N . THR B 1 81 ? -21.531 -9.438 -10.43 1 64.06 81 THR B N 1
ATOM 4181 C CA . THR B 1 81 ? -21.688 -9.648 -9 1 64.06 81 THR B CA 1
ATOM 4182 C C . THR B 1 81 ? -22.672 -8.625 -8.422 1 64.06 81 THR B C 1
ATOM 4184 O O . THR B 1 81 ? -23.172 -8.805 -7.305 1 64.06 81 THR B O 1
ATOM 4187 N N . SER B 1 82 ? -22.844 -7.469 -9.156 1 62.5 82 SER B N 1
ATOM 4188 C CA . SER B 1 82 ? -23.844 -6.508 -8.711 1 62.5 82 SER B CA 1
ATOM 4189 C C . SER B 1 82 ? -25.031 -6.461 -9.664 1 62.5 82 SER B C 1
ATOM 4191 O O . SER B 1 82 ? -24.859 -6.516 -10.883 1 62.5 82 SER B O 1
ATOM 4193 N N . SER B 1 83 ? -26.312 -7.012 -9.312 1 55.97 83 SER B N 1
ATOM 4194 C CA . SER B 1 83 ? -27.469 -7.219 -10.18 1 55.97 83 SER B CA 1
ATOM 4195 C C . SER B 1 83 ? -28.094 -5.895 -10.586 1 55.97 83 SER B C 1
ATOM 4197 O O . SER B 1 83 ? -28.859 -5.836 -11.555 1 55.97 83 SER B O 1
ATOM 4199 N N . GLY B 1 84 ? -27.438 -4.766 -10.492 1 52.69 84 GLY B N 1
ATOM 4200 C CA . GLY B 1 84 ? -28.109 -3.555 -10.93 1 52.69 84 GLY B CA 1
ATOM 4201 C C . GLY B 1 84 ? -29.625 -3.613 -10.734 1 52.69 84 GLY B C 1
ATOM 4202 O O . GLY B 1 84 ? -30.375 -3.104 -11.562 1 52.69 84 GLY B O 1
ATOM 4203 N N . ASP B 1 85 ? -30.094 -4.227 -9.773 1 50.72 85 ASP B N 1
ATOM 4204 C CA . ASP B 1 85 ? -31.547 -4.34 -9.688 1 50.72 85 ASP B CA 1
ATOM 4205 C C . ASP B 1 85 ? -32.219 -2.965 -9.688 1 50.72 85 ASP B C 1
ATOM 4207 O O . ASP B 1 85 ? -31.531 -1.94 -9.688 1 50.72 85 ASP B O 1
ATOM 4211 N N . GLU B 1 86 ? -33.469 -3.051 -9.945 1 49.47 86 GLU B N 1
ATOM 4212 C CA . GLU B 1 86 ? -34.375 -1.916 -10.07 1 49.47 86 GLU B CA 1
ATOM 4213 C C . GLU B 1 86 ? -34.094 -0.866 -9 1 49.47 86 GLU B C 1
ATOM 4215 O O . GLU B 1 86 ? -34.219 0.334 -9.25 1 49.47 86 GLU B O 1
ATOM 4220 N N . GLN B 1 87 ? -33.688 -1.279 -7.898 1 51.41 87 GLN B N 1
ATOM 4221 C CA . GLN B 1 87 ? -33.5 -0.307 -6.824 1 51.41 87 GLN B CA 1
ATOM 4222 C C . GLN B 1 87 ? -32.125 0.309 -6.863 1 51.41 87 GLN B C 1
ATOM 4224 O O . GLN B 1 87 ? -31.891 1.388 -6.309 1 51.41 87 GLN B O 1
ATOM 4229 N N . ASP B 1 88 ? -31.25 -0.485 -7.453 1 57.84 88 ASP B N 1
ATOM 4230 C CA . ASP B 1 88 ? -29.938 0.137 -7.676 1 57.84 88 ASP B CA 1
ATOM 4231 C C . ASP B 1 88 ? -29.609 0.203 -9.164 1 57.84 88 ASP B C 1
ATOM 4233 O O . ASP B 1 88 ? -29.016 -0.726 -9.719 1 57.84 88 ASP B O 1
ATOM 4237 N N . PRO B 1 89 ? -30.094 1.232 -9.719 1 63.5 89 PRO B N 1
ATOM 4238 C CA . PRO B 1 89 ? -29.953 1.387 -11.172 1 63.5 89 PRO B CA 1
ATOM 4239 C C . PRO B 1 89 ? -28.5 1.441 -11.633 1 63.5 89 PRO B C 1
ATOM 4241 O O . PRO B 1 89 ? -28.219 1.336 -12.828 1 63.5 89 PRO B O 1
ATOM 4244 N N . ASP B 1 90 ? -27.656 1.44 -10.641 1 73 90 ASP B N 1
ATOM 4245 C CA . ASP B 1 90 ? -26.266 1.539 -11.031 1 73 90 ASP B CA 1
ATOM 4246 C C . ASP B 1 90 ? -25.719 0.179 -11.461 1 73 90 ASP B C 1
ATOM 4248 O O . ASP B 1 90 ? -25.625 -0.743 -10.648 1 73 90 ASP B O 1
ATOM 4252 N N . PRO B 1 91 ? -25.438 -0.022 -12.758 1 75.94 91 PRO B N 1
ATOM 4253 C CA . PRO B 1 91 ? -25.016 -1.32 -13.289 1 75.94 91 PRO B CA 1
ATOM 4254 C C . PRO B 1 91 ? -23.578 -1.663 -12.945 1 75.94 91 PRO B C 1
ATOM 4256 O O . PRO B 1 91 ? -23.094 -2.748 -13.281 1 75.94 91 PRO B O 1
ATOM 4259 N N . ASN B 1 92 ? -22.984 -0.751 -12.195 1 82.94 92 ASN B N 1
ATOM 4260 C CA . ASN B 1 92 ? -21.578 -0.987 -11.891 1 82.94 92 ASN B CA 1
ATOM 4261 C C . ASN B 1 92 ? -21.422 -1.961 -10.727 1 82.94 92 ASN B C 1
ATOM 4263 O O . ASN B 1 92 ? -22.297 -2.07 -9.875 1 82.94 92 ASN B O 1
ATOM 4267 N N . ASP B 1 93 ? -20.359 -2.709 -10.82 1 85.94 93 ASP B N 1
ATOM 4268 C CA . ASP B 1 93 ? -19.969 -3.562 -9.703 1 85.94 93 ASP B CA 1
ATOM 4269 C C . ASP B 1 93 ? -19.188 -2.771 -8.648 1 85.94 93 ASP B C 1
ATOM 4271 O O . ASP B 1 93 ? -18.406 -1.88 -8.992 1 85.94 93 ASP B O 1
ATOM 4275 N N . TYR B 1 94 ? -19.5 -3.139 -7.395 1 88.38 94 TYR B N 1
ATOM 4276 C CA . TYR B 1 94 ? -18.828 -2.447 -6.293 1 88.38 94 TYR B CA 1
ATOM 4277 C C . TYR B 1 94 ? -18.312 -3.439 -5.262 1 88.38 94 TYR B C 1
ATOM 4279 O O . TYR B 1 94 ? -18.906 -4.5 -5.055 1 88.38 94 TYR B O 1
ATOM 4287 N N . LEU B 1 95 ? -17.203 -3.168 -4.688 1 91.81 95 LEU B N 1
ATOM 4288 C CA . LEU B 1 95 ? -16.859 -3.699 -3.373 1 91.81 95 LEU B CA 1
ATOM 4289 C C . LEU B 1 95 ? -17.344 -2.773 -2.264 1 91.81 95 LEU B C 1
ATOM 4291 O O . LEU B 1 95 ? -17.219 -1.552 -2.371 1 91.81 95 LEU B O 1
ATOM 4295 N N . ARG B 1 96 ? -17.969 -3.387 -1.288 1 95 96 ARG B N 1
ATOM 4296 C CA . ARG B 1 96 ? -18.547 -2.604 -0.204 1 95 96 ARG B CA 1
ATOM 4297 C C . ARG B 1 96 ? -18.078 -3.113 1.154 1 95 96 ARG B C 1
ATOM 4299 O O . ARG B 1 96 ? -18.219 -4.301 1.455 1 95 96 ARG B O 1
ATOM 4306 N N . TRP B 1 97 ? -17.578 -2.266 1.916 1 97.44 97 TRP B N 1
ATOM 4307 C CA . TRP B 1 97 ? -17.219 -2.568 3.295 1 97.44 97 TRP B CA 1
ATOM 4308 C C . TRP B 1 97 ? -18.156 -1.875 4.273 1 97.44 97 TRP B C 1
ATOM 4310 O O . TRP B 1 97 ? -18.422 -0.676 4.148 1 97.44 97 TRP B O 1
ATOM 4320 N N . ILE B 1 98 ? -18.641 -2.594 5.168 1 96.81 98 ILE B N 1
ATOM 4321 C CA . ILE B 1 98 ? -19.625 -2.094 6.121 1 96.81 98 ILE B CA 1
ATOM 4322 C C . ILE B 1 98 ? -19.234 -2.506 7.535 1 96.81 98 ILE B C 1
ATOM 4324 O O . ILE B 1 98 ? -18.516 -3.492 7.723 1 96.81 98 ILE B O 1
ATOM 4328 N N . ASP B 1 99 ? -19.656 -1.741 8.484 1 96.44 99 ASP B N 1
ATOM 4329 C CA . ASP B 1 99 ? -19.344 -2.031 9.883 1 96.44 99 ASP B CA 1
ATOM 4330 C C . ASP B 1 99 ? -20.016 -3.328 10.328 1 96.44 99 ASP B C 1
ATOM 4332 O O . ASP B 1 99 ? -21.25 -3.43 10.328 1 96.44 99 ASP B O 1
ATOM 4336 N N . GLY B 1 100 ? -19.25 -4.258 10.75 1 96.5 100 GLY B N 1
ATOM 4337 C CA . GLY B 1 100 ? -19.812 -5.527 11.195 1 96.5 100 GLY B CA 1
ATOM 4338 C C . GLY B 1 100 ? -19.969 -5.613 12.703 1 96.5 100 GLY B C 1
ATOM 4339 O O . GLY B 1 100 ? -20.656 -6.492 13.211 1 96.5 100 GLY B O 1
ATOM 4340 N N . HIS B 1 101 ? -19.516 -4.777 13.391 1 90.69 101 HIS B N 1
ATOM 4341 C CA . HIS B 1 101 ? -19.422 -4.914 14.844 1 90.69 101 HIS B CA 1
ATOM 4342 C C . HIS B 1 101 ? -20.422 -4.008 15.547 1 90.69 101 HIS B C 1
ATOM 4344 O O . HIS B 1 101 ? -20.906 -4.328 16.641 1 90.69 101 HIS B O 1
ATOM 4350 N N . ASN B 1 102 ? -21.094 -2.875 14.852 1 72.25 102 ASN B N 1
ATOM 4351 C CA . ASN B 1 102 ? -22.25 -2.018 15.133 1 72.25 102 ASN B CA 1
ATOM 4352 C C . ASN B 1 102 ? -22.141 -1.371 16.516 1 72.25 102 ASN B C 1
ATOM 4354 O O . ASN B 1 102 ? -23.141 -1.229 17.219 1 72.25 102 ASN B O 1
ATOM 4358 N N . GLN B 1 103 ? -20.953 -0.924 16.938 1 76.19 103 GLN B N 1
ATOM 4359 C CA . GLN B 1 103 ? -20.891 -0.236 18.234 1 76.19 103 GLN B CA 1
ATOM 4360 C C . GLN B 1 103 ? -21.016 1.274 18.047 1 76.19 103 GLN B C 1
ATOM 4362 O O . GLN B 1 103 ? -20.969 2.025 19.031 1 76.19 103 GLN B O 1
ATOM 4367 N N . ARG B 1 104 ? -21.516 1.708 16.906 1 77.38 104 ARG B N 1
ATOM 4368 C CA . ARG B 1 104 ? -21.516 3.125 16.562 1 77.38 104 ARG B CA 1
ATOM 4369 C C . ARG B 1 104 ? -22.828 3.789 16.953 1 77.38 104 ARG B C 1
ATOM 4371 O O . ARG B 1 104 ? -22.859 4.98 17.266 1 77.38 104 ARG B O 1
ATOM 4378 N N . ARG B 1 105 ? -23.953 3.051 16.891 1 82.31 105 ARG B N 1
ATOM 4379 C CA . ARG B 1 105 ? -25.266 3.557 17.281 1 82.31 105 ARG B CA 1
ATOM 4380 C C . ARG B 1 105 ? -25.922 2.646 18.312 1 82.31 105 ARG B C 1
ATOM 4382 O O . ARG B 1 105 ? -26.594 1.679 17.969 1 82.31 105 ARG B O 1
ATOM 4389 N N . LYS B 1 106 ? -25.906 2.975 19.5 1 78.69 106 LYS B N 1
ATOM 4390 C CA . LYS B 1 106 ? -26.453 2.16 20.594 1 78.69 106 LYS B CA 1
ATOM 4391 C C . LYS B 1 106 ? -27.969 2.117 20.531 1 78.69 106 LYS B C 1
ATOM 4393 O O . LYS B 1 106 ? -28.578 1.124 20.922 1 78.69 106 LYS B O 1
ATOM 4398 N N . ASP B 1 107 ? -28.562 3.146 19.922 1 85.69 107 ASP B N 1
ATOM 4399 C CA . ASP B 1 107 ? -30.016 3.285 19.875 1 85.69 107 ASP B CA 1
ATOM 4400 C C . ASP B 1 107 ? -30.609 2.482 18.719 1 85.69 107 ASP B C 1
ATOM 4402 O O . ASP B 1 107 ? -31.828 2.258 18.672 1 85.69 107 ASP B O 1
ATOM 4406 N N . ASP B 1 108 ? -29.75 2.049 17.828 1 87.62 108 ASP B N 1
ATOM 4407 C CA . ASP B 1 108 ? -30.172 1.23 16.703 1 87.62 108 ASP B CA 1
ATOM 4408 C C . ASP B 1 108 ? -29.188 0.085 16.453 1 87.62 108 ASP B C 1
ATOM 4410 O O . ASP B 1 108 ? -28.297 0.193 15.609 1 87.62 108 ASP B O 1
ATOM 4414 N N . PRO B 1 109 ? -29.453 -0.934 17.047 1 81.19 109 PRO B N 1
ATOM 4415 C CA . PRO B 1 109 ? -28.516 -2.055 16.984 1 81.19 109 PRO B CA 1
ATOM 4416 C C . PRO B 1 109 ? -28.422 -2.648 15.578 1 81.19 109 PRO B C 1
ATOM 4418 O O . PRO B 1 109 ? -27.469 -3.389 15.281 1 81.19 109 PRO B O 1
ATOM 4421 N N . SER B 1 110 ? -29.297 -2.307 14.758 1 84.69 110 SER B N 1
ATOM 4422 C CA . SER B 1 110 ? -29.281 -2.879 13.414 1 84.69 110 SER B CA 1
ATOM 4423 C C . SER B 1 110 ? -28.547 -1.965 12.438 1 84.69 110 SER B C 1
ATOM 4425 O O . SER B 1 110 ? -28.281 -2.355 11.297 1 84.69 110 SER B O 1
ATOM 4427 N N . TYR B 1 111 ? -28.203 -0.852 13.031 1 89.88 111 TYR B N 1
ATOM 4428 C CA . TYR B 1 111 ? -27.516 0.093 12.164 1 89.88 111 TYR B CA 1
ATOM 4429 C C . TYR B 1 111 ? -26.109 -0.397 11.844 1 89.88 111 TYR B C 1
ATOM 4431 O O . TYR B 1 111 ? -25.391 -0.882 12.727 1 89.88 111 TYR B O 1
ATOM 4439 N N . GLN B 1 112 ? -25.781 -0.361 10.555 1 94.06 112 GLN B N 1
ATOM 4440 C CA . GLN B 1 112 ? -24.406 -0.612 10.109 1 94.06 112 GLN B CA 1
ATOM 4441 C C . GLN B 1 112 ? -23.922 0.513 9.211 1 94.06 112 GLN B C 1
ATOM 4443 O O . GLN B 1 112 ? -24.469 0.739 8.125 1 94.06 112 GLN B O 1
ATOM 4448 N N . LYS B 1 113 ? -22.891 1.119 9.617 1 94.56 113 LYS B N 1
ATOM 4449 C CA . LYS B 1 113 ? -22.312 2.217 8.844 1 94.56 113 LYS B CA 1
ATOM 4450 C C . LYS B 1 113 ? -21.625 1.702 7.582 1 94.56 113 LYS B C 1
ATOM 4452 O O . LYS B 1 113 ? -20.844 0.759 7.645 1 94.56 113 LYS B O 1
ATOM 4457 N N . MET B 1 114 ? -22 2.264 6.41 1 95.06 114 MET B N 1
ATOM 4458 C CA . MET B 1 114 ? -21.188 2.055 5.215 1 95.06 114 MET B CA 1
ATOM 4459 C C . MET B 1 114 ? -19.812 2.697 5.367 1 95.06 114 MET B C 1
ATOM 4461 O O . MET B 1 114 ? -19.703 3.914 5.523 1 95.06 114 MET B O 1
ATOM 4465 N N . LEU B 1 115 ? -18.812 1.938 5.363 1 96.38 115 LEU B N 1
ATOM 4466 C CA . LEU B 1 115 ? -17.469 2.439 5.652 1 96.38 115 LEU B CA 1
ATOM 4467 C C . LEU B 1 115 ? -16.766 2.887 4.371 1 96.38 115 LEU B C 1
ATOM 4469 O O . LEU B 1 115 ? -16.078 3.908 4.363 1 96.38 115 LEU B O 1
ATOM 4473 N N . PHE B 1 116 ? -16.922 2.082 3.371 1 96.75 116 PHE B N 1
ATOM 4474 C CA . PHE B 1 116 ? -16.234 2.404 2.131 1 96.75 116 PHE B CA 1
ATOM 4475 C C . PHE B 1 116 ? -16.812 1.622 0.961 1 96.75 116 PHE B C 1
ATOM 4477 O O . PHE B 1 116 ? -17.406 0.556 1.153 1 96.75 116 PHE B O 1
ATOM 4484 N N . LYS B 1 117 ? -16.703 2.168 -0.192 1 95 117 LYS B N 1
ATOM 4485 C CA . LYS B 1 117 ? -17.156 1.558 -1.435 1 95 117 LYS B CA 1
ATOM 4486 C C . LYS B 1 117 ? -16.219 1.883 -2.592 1 95 117 LYS B C 1
ATOM 4488 O O . LYS B 1 117 ? -15.75 3.016 -2.715 1 95 117 LYS B O 1
ATOM 4493 N N . ILE B 1 118 ? -15.852 0.871 -3.338 1 94.94 118 ILE B N 1
ATOM 4494 C CA . ILE B 1 118 ? -15.031 1.092 -4.523 1 94.94 118 ILE B CA 1
ATOM 4495 C C . ILE B 1 118 ? -15.805 0.677 -5.77 1 94.94 118 ILE B C 1
ATOM 4497 O O . ILE B 1 118 ? -16.375 -0.414 -5.82 1 94.94 118 ILE B O 1
ATOM 4501 N N . ASP B 1 119 ? -15.805 1.503 -6.758 1 92.31 119 ASP B N 1
ATOM 4502 C CA . ASP B 1 119 ? -16.453 1.251 -8.039 1 92.31 119 ASP B CA 1
ATOM 4503 C C . ASP B 1 119 ? -15.539 0.478 -8.984 1 92.31 119 ASP B C 1
ATOM 4505 O O . ASP B 1 119 ? -14.484 0.982 -9.391 1 92.31 119 ASP B O 1
ATOM 4509 N N . ALA B 1 120 ? -15.914 -0.705 -9.297 1 91.31 120 ALA B N 1
ATOM 4510 C CA . ALA B 1 120 ? -15.117 -1.531 -10.195 1 91.31 120 ALA B CA 1
ATOM 4511 C C . ALA B 1 120 ? -15.562 -1.355 -11.648 1 91.31 120 ALA B C 1
ATOM 4513 O O . ALA B 1 120 ? -14.992 -1.959 -12.555 1 91.31 120 ALA B O 1
ATOM 4514 N N . GLY B 1 121 ? -16.609 -0.526 -11.875 1 88.88 121 GLY B N 1
ATOM 4515 C CA . GLY B 1 121 ? -17.109 -0.241 -13.211 1 88.88 121 GLY B CA 1
ATOM 4516 C C . GLY B 1 121 ? -18.109 -1.271 -13.703 1 88.88 121 GLY B C 1
ATOM 4517 O O . GLY B 1 121 ? -18.5 -2.176 -12.953 1 88.88 121 GLY B O 1
ATOM 4518 N N . TYR B 1 122 ? -18.531 -1.086 -14.977 1 85.75 122 TYR B N 1
ATOM 4519 C CA . TYR B 1 122 ? -19.484 -1.987 -15.625 1 85.75 122 TYR B CA 1
ATOM 4520 C C . TYR B 1 122 ? -18.844 -3.348 -15.891 1 85.75 122 TYR B C 1
ATOM 4522 O O . TYR B 1 122 ? -17.797 -3.438 -16.547 1 85.75 122 TYR B O 1
ATOM 4530 N N . LYS B 1 123 ? -19.453 -4.348 -15.312 1 84.94 123 LYS B N 1
ATOM 4531 C CA . LYS B 1 123 ? -18.922 -5.703 -15.422 1 84.94 123 LYS B CA 1
ATOM 4532 C C . LYS B 1 123 ? -17.469 -5.766 -14.938 1 84.94 123 LYS B C 1
ATOM 4534 O O . LYS B 1 123 ? -16.625 -6.359 -15.602 1 84.94 123 LYS B O 1
ATOM 4539 N N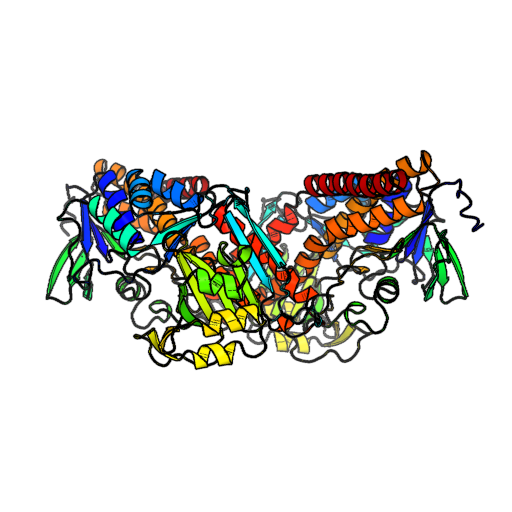 . GLY B 1 124 ? -17.312 -5.035 -13.883 1 88.5 124 GLY B N 1
ATOM 4540 C CA . GLY B 1 124 ? -15.992 -5.039 -13.281 1 88.5 124 GLY B CA 1
ATOM 4541 C C . GLY B 1 124 ? -15.555 -6.41 -12.805 1 88.5 124 GLY B C 1
ATOM 4542 O O . GLY B 1 124 ? -14.359 -6.727 -12.82 1 88.5 124 GLY B O 1
ATOM 4543 N N . PHE B 1 125 ? -16.547 -7.191 -12.375 1 88.56 125 PHE B N 1
ATOM 4544 C CA . PHE B 1 125 ? -16.328 -8.586 -11.992 1 88.56 125 PHE B CA 1
ATOM 4545 C C . PHE B 1 125 ? -17.375 -9.484 -12.633 1 88.56 125 PHE B C 1
ATOM 4547 O O . PHE B 1 125 ? -18.547 -9.109 -12.75 1 88.56 125 PHE B O 1
ATOM 4554 N N . GLU B 1 126 ? -16.891 -10.555 -13.031 1 87.31 126 GLU B N 1
ATOM 4555 C CA . GLU B 1 126 ? -17.797 -11.609 -13.461 1 87.31 126 GLU B CA 1
ATOM 4556 C C . GLU B 1 126 ? -17.547 -12.906 -12.688 1 87.31 126 GLU B C 1
ATOM 4558 O O . GLU B 1 126 ? -16.438 -13.438 -12.703 1 87.31 126 GLU B O 1
ATOM 4563 N N . GLY B 1 127 ? -18.594 -13.289 -12.055 1 85.38 127 GLY B N 1
ATOM 4564 C CA . GLY B 1 127 ? -18.484 -14.469 -11.219 1 85.38 127 GLY B CA 1
ATOM 4565 C C . GLY B 1 127 ? -19.078 -15.711 -11.867 1 85.38 127 GLY B C 1
ATOM 4566 O O . GLY B 1 127 ? -20.031 -15.617 -12.648 1 85.38 127 GLY B O 1
ATOM 4567 N N . CYS B 1 128 ? -18.453 -16.844 -11.586 1 85.12 128 CYS B N 1
ATOM 4568 C CA . CYS B 1 128 ? -18.938 -18.141 -12.055 1 85.12 128 CYS B CA 1
ATOM 4569 C C . CYS B 1 128 ? -18.562 -19.25 -11.078 1 85.12 128 CYS B C 1
ATOM 4571 O O . CYS B 1 128 ? -17.828 -19.016 -10.117 1 85.12 128 CYS B O 1
ATOM 4573 N N . ARG B 1 129 ? -19.203 -20.281 -11.289 1 84.19 129 ARG B N 1
ATOM 4574 C CA . ARG B 1 129 ? -18.766 -21.469 -10.562 1 84.19 129 ARG B CA 1
ATOM 4575 C C . ARG B 1 129 ? -17.516 -22.062 -11.195 1 84.19 129 ARG B C 1
ATOM 4577 O O . ARG B 1 129 ? -17.453 -22.234 -12.414 1 84.19 129 ARG B O 1
ATOM 4584 N N . ARG B 1 130 ? -16.672 -22.375 -10.344 1 88 130 ARG B N 1
ATOM 4585 C CA . ARG B 1 130 ? -15.383 -22.891 -10.805 1 88 130 ARG B CA 1
ATOM 4586 C C . ARG B 1 130 ? -15.562 -24.172 -11.617 1 88 130 ARG B C 1
ATOM 4588 O O . ARG B 1 130 ? -14.945 -24.328 -12.672 1 88 130 ARG B O 1
ATOM 4595 N N . ASP B 1 131 ? -16.391 -25.078 -11.141 1 87.94 131 ASP B N 1
ATOM 4596 C CA . ASP B 1 131 ? -16.594 -26.375 -11.789 1 87.94 131 ASP B CA 1
ATOM 4597 C C . ASP B 1 131 ? -17.219 -26.219 -13.164 1 87.94 131 ASP B C 1
ATOM 4599 O O . ASP B 1 131 ? -16.812 -26.859 -14.125 1 87.94 131 ASP B O 1
ATOM 4603 N N . ARG B 1 132 ? -18.125 -25.25 -13.281 1 88.06 132 ARG B N 1
ATOM 4604 C CA . ARG B 1 132 ? -18.797 -25.016 -14.555 1 88.06 132 ARG B CA 1
ATOM 4605 C C . ARG B 1 132 ? -17.844 -24.375 -15.562 1 88.06 132 ARG B C 1
ATOM 4607 O O . ARG B 1 132 ? -17.859 -24.719 -16.75 1 88.06 132 ARG B O 1
ATOM 4614 N N . PHE B 1 133 ? -17.141 -23.453 -15.117 1 93.44 133 PHE B N 1
ATOM 4615 C CA . PHE B 1 133 ? -16.172 -22.812 -15.992 1 93.44 133 PHE B CA 1
ATOM 4616 C C . PHE B 1 133 ? -15.148 -23.828 -16.5 1 93.44 133 PHE B C 1
ATOM 4618 O O . PHE B 1 133 ? -14.836 -23.859 -17.688 1 93.44 133 PHE B O 1
ATOM 4625 N N . LEU B 1 134 ? -14.648 -24.672 -15.617 1 93.44 134 LEU B N 1
ATOM 4626 C CA . LEU B 1 134 ? -13.672 -25.688 -15.984 1 93.44 134 LEU B CA 1
ATOM 4627 C C . LEU B 1 134 ? -14.258 -26.656 -17 1 93.44 134 LEU B C 1
ATOM 4629 O O . LEU B 1 134 ? -13.586 -27.047 -17.953 1 93.44 134 LEU B O 1
ATOM 4633 N N . GLU B 1 135 ? -15.445 -27.016 -16.797 1 92.5 135 GLU B N 1
ATOM 4634 C CA . GLU B 1 135 ? -16.125 -27.906 -17.734 1 92.5 135 GLU B CA 1
ATOM 4635 C C . GLU B 1 135 ? -16.203 -27.297 -19.125 1 92.5 135 GLU B C 1
ATOM 4637 O O . GLU B 1 135 ? -15.969 -27.984 -20.125 1 92.5 135 GLU B O 1
ATOM 4642 N N . GLU B 1 136 ? -16.531 -26.062 -19.156 1 94.75 136 GLU B N 1
ATOM 4643 C CA . GLU B 1 136 ? -16.641 -25.375 -20.438 1 94.75 136 GLU B CA 1
ATOM 4644 C C . GLU B 1 136 ? -15.266 -25.25 -21.094 1 94.75 136 GLU B C 1
ATOM 4646 O O . GLU B 1 136 ? -15.148 -25.344 -22.328 1 94.75 136 GLU B O 1
ATOM 4651 N N . LEU B 1 137 ? -14.305 -25.031 -20.312 1 95.81 137 LEU B N 1
ATOM 4652 C CA . LEU B 1 137 ? -12.953 -24.891 -20.828 1 95.81 137 LEU B CA 1
ATOM 4653 C C . LEU B 1 137 ? -12.469 -26.203 -21.438 1 95.81 137 LEU B C 1
ATOM 4655 O O . LEU B 1 137 ? -11.844 -26.203 -22.516 1 95.81 137 LEU B O 1
ATOM 4659 N N . VAL B 1 138 ? -12.727 -27.266 -20.781 1 95 138 VAL B N 1
ATOM 4660 C CA . VAL B 1 138 ? -12.258 -28.578 -21.203 1 95 138 VAL B CA 1
ATOM 4661 C C . VAL B 1 138 ? -12.852 -28.922 -22.562 1 95 138 VAL B C 1
ATOM 4663 O O . VAL B 1 138 ? -12.211 -29.594 -23.391 1 95 138 VAL B O 1
ATOM 4666 N N . LYS B 1 139 ? -13.992 -28.391 -22.891 1 94.94 139 LYS B N 1
ATOM 4667 C CA . LYS B 1 139 ? -14.672 -28.656 -24.156 1 94.94 139 LYS B CA 1
ATOM 4668 C C . LYS B 1 139 ? -13.898 -28.047 -25.328 1 94.94 139 LYS B C 1
ATOM 4670 O O . LYS B 1 139 ? -14.062 -28.469 -26.469 1 94.94 139 LYS B O 1
ATOM 4675 N N . ILE B 1 140 ? -13.172 -27.062 -25 1 96.25 140 ILE B N 1
ATOM 4676 C CA . ILE B 1 140 ? -12.406 -26.391 -26.047 1 96.25 140 ILE B CA 1
ATOM 4677 C C . ILE B 1 140 ? -11.266 -27.281 -26.516 1 96.25 140 ILE B C 1
ATOM 4679 O O . ILE B 1 140 ? -10.836 -27.219 -27.672 1 96.25 140 ILE B O 1
ATOM 4683 N N . LEU B 1 141 ? -10.766 -28.172 -25.641 1 96.62 141 LEU B N 1
ATOM 4684 C CA . LEU B 1 141 ? -9.578 -28.969 -25.906 1 96.62 141 LEU B CA 1
ATOM 4685 C C . LEU B 1 141 ? -9.938 -30.266 -26.625 1 96.62 141 LEU B C 1
ATOM 4687 O O . LEU B 1 141 ? -10.992 -30.844 -26.375 1 96.62 141 LEU B O 1
ATOM 4691 N N . PRO B 1 142 ? -9 -30.719 -27.547 1 95.19 142 PRO B N 1
ATOM 4692 C CA . PRO B 1 142 ? -9.188 -32.062 -28.094 1 95.19 142 PRO B CA 1
ATOM 4693 C C . PRO B 1 142 ? -9.211 -33.125 -27 1 95.19 142 PRO B C 1
ATOM 4695 O O . PRO B 1 142 ? -8.57 -33 -25.969 1 95.19 142 PRO B O 1
ATOM 4698 N N . ALA B 1 143 ? -9.914 -34.188 -27.172 1 90.81 143 ALA B N 1
ATOM 4699 C CA . ALA B 1 143 ? -10.203 -35.219 -26.188 1 90.81 143 ALA B CA 1
ATOM 4700 C C . ALA B 1 143 ? -8.922 -35.875 -25.688 1 90.81 143 ALA B C 1
ATOM 4702 O O . ALA B 1 143 ? -8.859 -36.344 -24.547 1 90.81 143 ALA B O 1
ATOM 4703 N N . ASP B 1 144 ? -7.887 -35.938 -26.422 1 92.5 144 ASP B N 1
ATOM 4704 C CA . ASP B 1 144 ? -6.715 -36.719 -26.031 1 92.5 144 ASP B CA 1
ATOM 4705 C C . ASP B 1 144 ? -5.66 -35.844 -25.375 1 92.5 144 ASP B C 1
ATOM 4707 O O . ASP B 1 144 ? -4.586 -36.312 -25 1 92.5 144 ASP B O 1
ATOM 4711 N N . VAL B 1 145 ? -6.023 -34.625 -25.078 1 96.88 145 VAL B N 1
ATOM 4712 C CA . VAL B 1 145 ? -5.031 -33.688 -24.562 1 96.88 145 VAL B CA 1
ATOM 4713 C C . VAL B 1 145 ? -4.875 -33.875 -23.062 1 96.88 145 VAL B C 1
ATOM 4715 O O . VAL B 1 145 ? -3.756 -33.875 -22.531 1 96.88 145 VAL B O 1
ATOM 4718 N N . ILE B 1 146 ? -5.988 -34.031 -22.344 1 97.5 146 ILE B N 1
ATOM 4719 C CA . ILE B 1 146 ? -5.941 -34.188 -20.906 1 97.5 146 ILE B CA 1
ATOM 4720 C C . ILE B 1 146 ? -5.922 -35.656 -20.531 1 97.5 146 ILE B C 1
ATOM 4722 O O . ILE B 1 146 ? -6.781 -36.438 -20.969 1 97.5 146 ILE B O 1
ATOM 4726 N N . GLN B 1 147 ? -4.934 -36.062 -19.812 1 97.06 147 GLN B N 1
ATOM 4727 C CA . GLN B 1 147 ? -4.848 -37.406 -19.266 1 97.06 147 GLN B CA 1
ATOM 4728 C C . GLN B 1 147 ? -5.07 -37.406 -17.75 1 97.06 147 GLN B C 1
ATOM 4730 O O . GLN B 1 147 ? -4.246 -36.906 -17 1 97.06 147 GLN B O 1
ATOM 4735 N N . CYS B 1 148 ? -6.133 -38.031 -17.312 1 95.44 148 CYS B N 1
ATOM 4736 C CA . CYS B 1 148 ? -6.477 -38.125 -15.891 1 95.44 148 CYS B CA 1
ATOM 4737 C C . CYS B 1 148 ? -5.793 -39.312 -15.227 1 95.44 148 CYS B C 1
ATOM 4739 O O . CYS B 1 148 ? -5.129 -40.094 -15.891 1 95.44 148 CYS B O 1
ATOM 4741 N N . ARG B 1 149 ? -5.836 -39.344 -13.953 1 96 149 ARG B N 1
ATOM 4742 C CA . ARG B 1 149 ? -5.25 -40.406 -13.125 1 96 149 ARG B CA 1
ATOM 4743 C C . ARG B 1 149 ? -3.736 -40.469 -13.312 1 96 149 ARG B C 1
ATOM 4745 O O . ARG B 1 149 ? -3.162 -41.531 -13.406 1 96 149 ARG B O 1
ATOM 4752 N N . LYS B 1 150 ? -3.182 -39.344 -13.523 1 97.44 150 LYS B N 1
ATOM 4753 C CA . LYS B 1 150 ? -1.734 -39.219 -13.672 1 97.44 150 LYS B CA 1
ATOM 4754 C C . LYS B 1 150 ? -1.14 -38.312 -12.586 1 97.44 150 LYS B C 1
ATOM 4756 O O . LYS B 1 150 ? -0.968 -37.125 -12.781 1 97.44 150 LYS B O 1
ATOM 4761 N N . ARG B 1 151 ? -0.832 -38.969 -11.539 1 97.75 151 ARG B N 1
ATOM 4762 C CA . ARG B 1 151 ? -0.132 -38.25 -10.461 1 97.75 151 ARG B CA 1
ATOM 4763 C C . ARG B 1 151 ? 1.373 -38.25 -10.703 1 97.75 151 ARG B C 1
ATOM 4765 O O . ARG B 1 151 ? 1.993 -39.312 -10.828 1 97.75 151 ARG B O 1
ATOM 4772 N N . LEU B 1 152 ? 1.945 -37.062 -10.781 1 98.75 152 LEU B N 1
ATOM 4773 C CA . LEU B 1 152 ? 3.377 -36.969 -11.039 1 98.75 152 LEU B CA 1
ATOM 4774 C C . LEU B 1 152 ? 4.188 -37.438 -9.844 1 98.75 152 LEU B C 1
ATOM 4776 O O . LEU B 1 152 ? 3.883 -37.094 -8.703 1 98.75 152 LEU B O 1
ATOM 4780 N N . ASP B 1 153 ? 5.125 -38.219 -10.125 1 98.31 153 ASP B N 1
ATOM 4781 C CA . ASP B 1 153 ? 6.07 -38.656 -9.102 1 98.31 153 ASP B CA 1
ATOM 4782 C C . ASP B 1 153 ? 7.348 -37.812 -9.141 1 98.31 153 ASP B C 1
ATOM 4784 O O . ASP B 1 153 ? 7.695 -37.156 -8.156 1 98.31 153 ASP B O 1
ATOM 4788 N N . THR B 1 154 ? 7.945 -37.781 -10.305 1 98.12 154 THR B N 1
ATOM 4789 C CA . THR B 1 154 ? 9.18 -37.031 -10.438 1 98.12 154 THR B CA 1
ATOM 4790 C C . THR B 1 154 ? 9.445 -36.688 -11.898 1 98.12 154 THR B C 1
ATOM 4792 O O . THR B 1 154 ? 8.703 -37.094 -12.789 1 98.12 154 THR B O 1
ATOM 4795 N N . LEU B 1 155 ? 10.422 -35.812 -12.086 1 97.94 155 LEU B N 1
ATOM 4796 C CA . LEU B 1 155 ? 10.922 -35.406 -13.391 1 97.94 155 LEU B CA 1
ATOM 4797 C C . LEU B 1 155 ? 12.406 -35.75 -13.531 1 97.94 155 LEU B C 1
ATOM 4799 O O . LEU B 1 155 ? 13.172 -35.594 -12.586 1 97.94 155 LEU B O 1
ATOM 4803 N N . GLU B 1 156 ? 12.742 -36.25 -14.703 1 95.25 156 GLU B N 1
ATOM 4804 C CA . GLU B 1 156 ? 14.141 -36.562 -14.969 1 95.25 156 GLU B CA 1
ATOM 4805 C C . GLU B 1 156 ? 14.648 -35.844 -16.203 1 95.25 156 GLU B C 1
ATOM 4807 O O . GLU B 1 156 ? 14.055 -35.938 -17.281 1 95.25 156 GLU B O 1
ATOM 4812 N N . GLU B 1 157 ? 15.625 -35.094 -15.906 1 89.44 157 GLU B N 1
ATOM 4813 C CA . GLU B 1 157 ? 16.312 -34.469 -17.031 1 89.44 157 GLU B CA 1
ATOM 4814 C C . GLU B 1 157 ? 17.5 -35.281 -17.5 1 89.44 157 GLU B C 1
ATOM 4816 O O . GLU B 1 157 ? 18.188 -35.906 -16.688 1 89.44 157 GLU B O 1
ATOM 4821 N N . LYS B 1 158 ? 17.578 -35.469 -18.797 1 79.12 158 LYS B N 1
ATOM 4822 C CA . LYS B 1 158 ? 18.719 -36.188 -19.328 1 79.12 158 LYS B CA 1
ATOM 4823 C C . LYS B 1 158 ? 19.969 -35.344 -19.359 1 79.12 158 LYS B C 1
ATOM 4825 O O . LYS B 1 158 ? 19.891 -34.125 -19.578 1 79.12 158 LYS B O 1
ATOM 4830 N N . GLU B 1 159 ? 21.078 -36.094 -19.094 1 74.81 159 GLU B N 1
ATOM 4831 C CA . GLU B 1 159 ? 22.359 -35.438 -19.219 1 74.81 159 GLU B CA 1
ATOM 4832 C C . GLU B 1 159 ? 22.625 -35 -20.656 1 74.81 159 GLU B C 1
ATOM 4834 O O . GLU B 1 159 ? 22.359 -35.75 -21.609 1 74.81 159 GLU B O 1
ATOM 4839 N N . GLY B 1 160 ? 22.938 -33.812 -21.062 1 67.81 160 GLY B N 1
ATOM 4840 C CA . GLY B 1 160 ? 23.266 -33.344 -22.406 1 67.81 160 GLY B CA 1
ATOM 4841 C C . GLY B 1 160 ? 22.109 -32.625 -23.078 1 67.81 160 GLY B C 1
ATOM 4842 O O . GLY B 1 160 ? 22.219 -32.25 -24.25 1 67.81 160 GLY B O 1
ATOM 4843 N N . GLY B 1 161 ? 21.109 -32.656 -22.453 1 73.44 161 GLY B N 1
ATOM 4844 C CA . GLY B 1 161 ? 20 -31.969 -23.062 1 73.44 161 GLY B CA 1
ATOM 4845 C C . GLY B 1 161 ? 18.953 -32.875 -23.656 1 73.44 161 GLY B C 1
ATOM 4846 O O . GLY B 1 161 ? 19.062 -34.125 -23.531 1 73.44 161 GLY B O 1
ATOM 4847 N N . GLY B 1 162 ? 17.781 -32.438 -24.094 1 86.75 162 GLY B N 1
ATOM 4848 C CA . GLY B 1 162 ? 16.719 -33.219 -24.703 1 86.75 162 GLY B CA 1
ATOM 4849 C C . GLY B 1 162 ? 15.398 -33.094 -23.953 1 86.75 162 GLY B C 1
ATOM 4850 O O . GLY B 1 162 ? 15.148 -32.094 -23.281 1 86.75 162 GLY B O 1
ATOM 4851 N N . LYS B 1 163 ? 14.656 -34.156 -24.156 1 93.62 163 LYS B N 1
ATOM 4852 C CA . LYS B 1 163 ? 13.32 -34.094 -23.578 1 93.62 163 LYS B CA 1
ATOM 4853 C C . LYS B 1 163 ? 13.352 -34.438 -22.094 1 93.62 163 LYS B C 1
ATOM 4855 O O . LYS B 1 163 ? 14.234 -35.156 -21.641 1 93.62 163 LYS B O 1
ATOM 4860 N N . ILE B 1 164 ? 12.453 -33.938 -21.375 1 96.81 164 ILE B N 1
ATOM 4861 C CA . ILE B 1 164 ? 12.25 -34.219 -19.969 1 96.81 164 ILE B CA 1
ATOM 4862 C C . ILE B 1 164 ? 11.336 -35.438 -19.828 1 96.81 164 ILE B C 1
ATOM 4864 O O . ILE B 1 164 ? 10.312 -35.531 -20.5 1 96.81 164 ILE B O 1
ATOM 4868 N N . ARG B 1 165 ? 11.781 -36.375 -19.047 1 97.38 165 ARG B N 1
ATOM 4869 C CA . ARG B 1 165 ? 10.953 -37.531 -18.781 1 97.38 165 ARG B CA 1
ATOM 4870 C C . ARG B 1 165 ? 10.094 -37.344 -17.531 1 97.38 165 ARG B C 1
ATOM 4872 O O . ARG B 1 165 ? 10.609 -37 -16.469 1 97.38 165 ARG B O 1
ATOM 4879 N N . LEU B 1 166 ? 8.797 -37.438 -17.672 1 98.5 166 LEU B N 1
ATOM 4880 C CA . LEU B 1 166 ? 7.848 -37.438 -16.562 1 98.5 166 LEU B CA 1
ATOM 4881 C C . LEU B 1 166 ? 7.551 -38.844 -16.078 1 98.5 166 LEU B C 1
ATOM 4883 O O . LEU B 1 166 ? 7.184 -39.719 -16.875 1 98.5 166 LEU B O 1
ATOM 4887 N N . ILE B 1 167 ? 7.727 -39.062 -14.859 1 98.56 167 ILE B N 1
ATOM 4888 C CA . ILE B 1 167 ? 7.406 -40.344 -14.25 1 98.56 167 ILE B CA 1
ATOM 4889 C C . ILE B 1 167 ? 6.195 -40.219 -13.336 1 98.56 167 ILE B C 1
ATOM 4891 O O . ILE B 1 167 ? 6.172 -39.344 -12.469 1 98.56 167 ILE B O 1
ATOM 4895 N N . PHE B 1 168 ? 5.242 -41.062 -13.531 1 98.5 168 PHE B N 1
ATOM 4896 C CA . PHE B 1 168 ? 4.008 -40.969 -12.758 1 98.5 168 PHE B CA 1
ATOM 4897 C C . PHE B 1 168 ? 3.957 -42.062 -11.711 1 98.5 168 PHE B C 1
ATOM 4899 O O . PHE B 1 168 ? 4.648 -43.094 -11.828 1 98.5 168 PHE B O 1
ATOM 4906 N N . CYS B 1 169 ? 3.145 -41.906 -10.734 1 97.69 169 CYS B N 1
ATOM 4907 C CA . CYS B 1 169 ? 3.055 -42.844 -9.609 1 97.69 169 CYS B CA 1
ATOM 4908 C C . CYS B 1 169 ? 2.51 -44.188 -10.047 1 97.69 169 CYS B C 1
ATOM 4910 O O . CYS B 1 169 ? 2.76 -45.188 -9.398 1 97.69 169 CYS B O 1
ATOM 4912 N N . ASP B 1 170 ? 1.79 -44.25 -11.164 1 97 170 ASP B N 1
ATOM 4913 C CA . ASP B 1 170 ? 1.244 -45.5 -11.648 1 97 170 ASP B CA 1
ATOM 4914 C C . ASP B 1 170 ? 2.283 -46.281 -12.453 1 97 170 ASP B C 1
ATOM 4916 O O . ASP B 1 170 ? 1.981 -47.344 -13.016 1 97 170 ASP B O 1
ATOM 4920 N N . GLY B 1 171 ? 3.42 -45.719 -12.648 1 96.56 171 GLY B N 1
ATOM 4921 C CA . GLY B 1 171 ? 4.52 -46.406 -13.305 1 96.56 171 GLY B CA 1
ATOM 4922 C C . GLY B 1 171 ? 4.684 -46 -14.758 1 96.56 171 GLY B C 1
ATOM 4923 O O . GLY B 1 171 ? 5.711 -46.312 -15.375 1 96.56 171 GLY B O 1
ATOM 4924 N N . THR B 1 172 ? 3.762 -45.312 -15.289 1 97.94 172 THR B N 1
ATOM 4925 C CA . THR B 1 172 ? 3.863 -44.875 -16.672 1 97.94 172 THR B CA 1
ATOM 4926 C C . THR B 1 172 ? 4.781 -43.656 -16.797 1 97.94 172 THR B C 1
ATOM 4928 O O . THR B 1 172 ? 5.148 -43.031 -15.797 1 97.94 172 THR B O 1
ATOM 4931 N N . THR B 1 173 ? 5.215 -43.406 -18.016 1 97.88 173 THR B N 1
ATOM 4932 C CA . THR B 1 173 ? 6.117 -42.312 -18.281 1 97.88 173 THR B CA 1
ATOM 4933 C C . THR B 1 173 ? 5.676 -41.531 -19.516 1 97.88 173 THR B C 1
ATOM 4935 O O . THR B 1 173 ? 4.871 -42.031 -20.297 1 97.88 173 THR B O 1
ATOM 4938 N N . ALA B 1 174 ? 6.062 -40.344 -19.594 1 97.5 174 ALA B N 1
ATOM 4939 C CA . ALA B 1 174 ? 5.906 -39.5 -20.766 1 97.5 174 ALA B CA 1
ATOM 4940 C C . ALA B 1 174 ? 7.137 -38.625 -20.953 1 97.5 174 ALA B C 1
ATOM 4942 O O . ALA B 1 174 ? 7.977 -38.5 -20.062 1 97.5 174 ALA B O 1
ATOM 4943 N N . GLU B 1 175 ? 7.277 -38.094 -22.141 1 96.31 175 GLU B N 1
ATOM 4944 C CA . GLU B 1 175 ? 8.383 -37.188 -22.438 1 96.31 175 GLU B CA 1
ATOM 4945 C C . GLU B 1 175 ? 7.887 -35.875 -23.062 1 96.31 175 GLU B C 1
ATOM 4947 O O . GLU B 1 175 ? 6.895 -35.875 -23.797 1 96.31 175 GLU B O 1
ATOM 4952 N N . ALA B 1 176 ? 8.562 -34.812 -22.812 1 97 176 ALA B N 1
ATOM 4953 C CA . ALA B 1 176 ? 8.219 -33.5 -23.375 1 97 176 ALA B CA 1
ATOM 4954 C C . ALA B 1 176 ? 9.453 -32.625 -23.469 1 97 176 ALA B C 1
ATOM 4956 O O . ALA B 1 176 ? 10.477 -32.875 -22.828 1 97 176 ALA B O 1
ATOM 4957 N N . ASP B 1 177 ? 9.383 -31.609 -24.328 1 96.25 177 ASP B N 1
ATOM 4958 C CA . ASP B 1 177 ? 10.484 -30.656 -24.469 1 96.25 177 ASP B CA 1
ATOM 4959 C C . ASP B 1 177 ? 10.594 -29.766 -23.234 1 96.25 177 ASP B C 1
ATOM 4961 O O . ASP B 1 177 ? 11.688 -29.328 -22.875 1 96.25 177 ASP B O 1
ATOM 4965 N N . ALA B 1 178 ? 9.508 -29.453 -22.625 1 97.56 178 ALA B N 1
ATOM 4966 C CA . ALA B 1 178 ? 9.445 -28.656 -21.406 1 97.56 178 ALA B CA 1
ATOM 4967 C C . ALA B 1 178 ? 8.234 -29.047 -20.562 1 97.56 178 ALA B C 1
ATOM 4969 O O . ALA B 1 178 ? 7.277 -29.625 -21.078 1 97.56 178 ALA B O 1
ATOM 4970 N N . VAL B 1 179 ? 8.344 -28.766 -19.25 1 98.75 179 VAL B N 1
ATOM 4971 C CA . VAL B 1 179 ? 7.277 -29.078 -18.312 1 98.75 179 VAL B CA 1
ATOM 4972 C C . VAL B 1 179 ? 6.855 -27.797 -17.578 1 98.75 179 VAL B C 1
ATOM 4974 O O . VAL B 1 179 ? 7.699 -27.062 -17.078 1 98.75 179 VAL B O 1
ATOM 4977 N N . ILE B 1 180 ? 5.562 -27.531 -17.562 1 98.94 180 ILE B N 1
ATOM 4978 C CA . ILE B 1 180 ? 5.023 -26.406 -16.797 1 98.94 180 ILE B CA 1
ATOM 4979 C C . ILE B 1 180 ? 4.109 -26.922 -15.688 1 98.94 180 ILE B C 1
ATOM 4981 O O . ILE B 1 180 ? 3.092 -27.562 -15.961 1 98.94 180 ILE B O 1
ATOM 4985 N N . GLY B 1 181 ? 4.516 -26.688 -14.445 1 98.88 181 GLY B N 1
ATOM 4986 C CA . GLY B 1 181 ? 3.711 -27.062 -13.297 1 98.88 181 GLY B CA 1
ATOM 4987 C C . GLY B 1 181 ? 2.572 -26.109 -13.023 1 98.88 181 GLY B C 1
ATOM 4988 O O . GLY B 1 181 ? 2.803 -24.953 -12.648 1 98.88 181 GLY B O 1
ATOM 4989 N N . CYS B 1 182 ? 1.373 -26.547 -13.172 1 98.75 182 CYS B N 1
ATOM 4990 C CA . CYS B 1 182 ? 0.135 -25.859 -12.805 1 98.75 182 CYS B CA 1
ATOM 4991 C C . CYS B 1 182 ? -0.667 -26.688 -11.812 1 98.75 182 CYS B C 1
ATOM 4993 O O . CYS B 1 182 ? -1.896 -26.734 -11.875 1 98.75 182 CYS B O 1
ATOM 4995 N N . ASP B 1 183 ? 0.057 -27.344 -10.93 1 98.19 183 ASP B N 1
ATOM 4996 C CA . ASP B 1 183 ? -0.557 -28.359 -10.094 1 98.19 183 ASP B CA 1
ATOM 4997 C C . ASP B 1 183 ? -0.929 -27.797 -8.727 1 98.19 183 ASP B C 1
ATOM 4999 O O . ASP B 1 183 ? -0.994 -28.547 -7.738 1 98.19 183 ASP B O 1
ATOM 5003 N N . GLY B 1 184 ? -1.114 -26.562 -8.633 1 97 184 GLY B N 1
ATOM 5004 C CA . GLY B 1 184 ? -1.808 -25.922 -7.527 1 97 184 GLY B CA 1
ATOM 5005 C C . GLY B 1 184 ? -0.926 -25.719 -6.309 1 97 184 GLY B C 1
ATOM 5006 O O . GLY B 1 184 ? 0.302 -25.75 -6.414 1 97 184 GLY B O 1
ATOM 5007 N N . ILE B 1 185 ? -1.552 -25.406 -5.18 1 96.25 185 ILE B N 1
ATOM 5008 C CA . ILE B 1 185 ? -0.921 -24.953 -3.947 1 96.25 185 ILE B CA 1
ATOM 5009 C C . ILE B 1 185 ? -0.078 -26.078 -3.352 1 96.25 185 ILE B C 1
ATOM 5011 O O . ILE B 1 185 ? 0.897 -25.828 -2.643 1 96.25 185 ILE B O 1
ATOM 5015 N N . LYS B 1 186 ? -0.353 -27.344 -3.682 1 95.75 186 LYS B N 1
ATOM 5016 C CA . LYS B 1 186 ? 0.42 -28.5 -3.227 1 95.75 186 LYS B CA 1
ATOM 5017 C C . LYS B 1 186 ? 1.302 -29.047 -4.344 1 95.75 186 LYS B C 1
ATOM 5019 O O . LYS B 1 186 ? 1.452 -30.266 -4.484 1 95.75 186 LYS B O 1
ATOM 5024 N N . SER B 1 187 ? 1.812 -28.25 -5.031 1 98 187 SER B N 1
ATOM 5025 C CA . SER B 1 187 ? 2.523 -28.547 -6.273 1 98 187 SER B CA 1
ATOM 5026 C C . SER B 1 187 ? 3.676 -29.516 -6.027 1 98 187 SER B C 1
ATOM 5028 O O . SER B 1 187 ? 4.602 -29.203 -5.273 1 98 187 SER B O 1
ATOM 5030 N N . ARG B 1 188 ? 3.637 -30.625 -6.707 1 98.38 188 ARG B N 1
ATOM 5031 C CA . ARG B 1 188 ? 4.746 -31.562 -6.773 1 98.38 188 ARG B CA 1
ATOM 5032 C C . ARG B 1 188 ? 5.891 -31.016 -7.617 1 98.38 188 ARG B C 1
ATOM 5034 O O . ARG B 1 188 ? 7.062 -31.234 -7.301 1 98.38 188 ARG B O 1
ATOM 5041 N N . VAL B 1 189 ? 5.586 -30.312 -8.648 1 98.75 189 VAL B N 1
ATOM 5042 C CA . VAL B 1 189 ? 6.602 -29.734 -9.516 1 98.75 189 VAL B CA 1
ATOM 5043 C C . VAL B 1 189 ? 7.43 -28.719 -8.734 1 98.75 189 VAL B C 1
ATOM 5045 O O . VAL B 1 189 ? 8.656 -28.672 -8.867 1 98.75 189 VAL B O 1
ATOM 5048 N N . ARG B 1 190 ? 6.773 -27.891 -7.918 1 98.62 190 ARG B N 1
ATOM 5049 C CA . ARG B 1 190 ? 7.492 -26.938 -7.078 1 98.62 190 ARG B CA 1
ATOM 5050 C C . ARG B 1 190 ? 8.484 -27.656 -6.168 1 98.62 190 ARG B C 1
ATOM 5052 O O . ARG B 1 190 ? 9.633 -27.219 -6.035 1 98.62 190 ARG B O 1
ATOM 5059 N N . GLU B 1 191 ? 8.031 -28.734 -5.566 1 98.19 191 GLU B N 1
ATOM 5060 C CA . GLU B 1 191 ? 8.898 -29.531 -4.699 1 98.19 191 GLU B CA 1
ATOM 5061 C C . GLU B 1 191 ? 10.117 -30.047 -5.457 1 98.19 191 GLU B C 1
ATOM 5063 O O . GLU B 1 191 ? 11.227 -30.062 -4.918 1 98.19 191 GLU B O 1
ATOM 5068 N N . ILE B 1 192 ? 9.891 -30.422 -6.66 1 97.94 192 ILE B N 1
ATOM 5069 C CA . ILE B 1 192 ? 10.961 -30.984 -7.48 1 97.94 192 ILE B CA 1
ATOM 5070 C C . ILE B 1 192 ? 11.977 -29.891 -7.816 1 97.94 192 ILE B C 1
ATOM 5072 O O . ILE B 1 192 ? 13.188 -30.125 -7.738 1 97.94 192 ILE B O 1
ATOM 5076 N N . ILE B 1 193 ? 11.516 -28.719 -8.125 1 96.69 193 ILE B N 1
ATOM 5077 C CA . ILE B 1 193 ? 12.398 -27.641 -8.586 1 96.69 193 ILE B CA 1
ATOM 5078 C C . ILE B 1 193 ? 13.141 -27.031 -7.395 1 96.69 193 ILE B C 1
ATOM 5080 O O . ILE B 1 193 ? 14.32 -26.688 -7.508 1 96.69 193 ILE B O 1
ATOM 5084 N N . LEU B 1 194 ? 12.469 -26.938 -6.258 1 97 194 LEU B N 1
ATOM 5085 C CA . LEU B 1 194 ? 13.055 -26.219 -5.129 1 97 194 LEU B CA 1
ATOM 5086 C C . LEU B 1 194 ? 13.75 -27.188 -4.176 1 97 194 LEU B C 1
ATOM 5088 O O . LEU B 1 194 ? 14.641 -26.797 -3.422 1 97 194 LEU B O 1
ATOM 5092 N N . GLY B 1 195 ? 13.281 -28.375 -4.137 1 96.88 195 GLY B N 1
ATOM 5093 C CA . GLY B 1 195 ? 13.844 -29.375 -3.246 1 96.88 195 GLY B CA 1
ATOM 5094 C C . GLY B 1 195 ? 12.938 -29.719 -2.084 1 96.88 195 GLY B C 1
ATOM 5095 O O . GLY B 1 195 ? 12.25 -28.859 -1.543 1 96.88 195 GLY B O 1
ATOM 5096 N N . GLU B 1 196 ? 12.945 -30.953 -1.617 1 93.88 196 GLU B N 1
ATOM 5097 C CA . GLU B 1 196 ? 12.07 -31.453 -0.562 1 93.88 196 GLU B CA 1
ATOM 5098 C C . GLU B 1 196 ? 12.422 -30.828 0.787 1 93.88 196 GLU B C 1
ATOM 5100 O O . GLU B 1 196 ? 11.555 -30.656 1.641 1 93.88 196 GLU B O 1
ATOM 5105 N N . GLY B 1 197 ? 13.594 -30.5 0.981 1 94.5 197 GLY B N 1
ATOM 5106 C CA . GLY B 1 197 ? 14.016 -29.938 2.252 1 94.5 197 GLY B CA 1
ATOM 5107 C C . GLY B 1 197 ? 13.836 -28.422 2.322 1 94.5 197 GLY B C 1
ATOM 5108 O O . GLY B 1 197 ? 14.086 -27.812 3.363 1 94.5 197 GLY B O 1
ATOM 5109 N N . ASN B 1 198 ? 13.367 -27.828 1.291 1 96.38 198 ASN B N 1
ATOM 5110 C CA . ASN B 1 198 ? 13.172 -26.391 1.221 1 96.38 198 ASN B CA 1
ATOM 5111 C C . ASN B 1 198 ? 11.781 -25.984 1.692 1 96.38 198 ASN B C 1
ATOM 5113 O O . ASN B 1 198 ? 10.773 -26.422 1.13 1 96.38 198 ASN B O 1
ATOM 5117 N N . PRO B 1 199 ? 11.664 -25.109 2.691 1 96.12 199 PRO B N 1
ATOM 5118 C CA . PRO B 1 199 ? 10.336 -24.703 3.172 1 96.12 199 PRO B CA 1
ATOM 5119 C C . PRO B 1 199 ? 9.508 -24.016 2.096 1 96.12 199 PRO B C 1
ATOM 5121 O O . PRO B 1 199 ? 8.273 -24.047 2.146 1 96.12 199 PRO B O 1
ATOM 5124 N N . ALA B 1 200 ? 10.109 -23.453 1.115 1 97.31 200 ALA B N 1
ATOM 5125 C CA . ALA B 1 200 ? 9.406 -22.766 0.03 1 97.31 200 ALA B CA 1
ATOM 5126 C C . ALA B 1 200 ? 8.68 -23.766 -0.865 1 97.31 200 ALA B C 1
ATOM 5128 O O . ALA B 1 200 ? 7.852 -23.391 -1.69 1 97.31 200 ALA B O 1
ATOM 5129 N N . SER B 1 201 ? 8.992 -25.031 -0.708 1 97.62 201 SER B N 1
ATOM 5130 C CA . SER B 1 201 ? 8.344 -26.078 -1.499 1 97.62 201 SER B CA 1
ATOM 5131 C C . SER B 1 201 ? 6.914 -26.312 -1.025 1 97.62 201 SER B C 1
ATOM 5133 O O . SER B 1 201 ? 6.125 -26.969 -1.72 1 97.62 201 SER B O 1
ATOM 5135 N N . TYR B 1 202 ? 6.594 -25.719 0.122 1 95.94 202 TYR B N 1
ATOM 5136 C CA . TYR B 1 202 ? 5.32 -26.062 0.747 1 95.94 202 TYR B CA 1
ATOM 5137 C C . TYR B 1 202 ? 4.539 -24.797 1.116 1 95.94 202 TYR B C 1
ATOM 5139 O O . TYR B 1 202 ? 5.133 -23.75 1.365 1 95.94 202 TYR B O 1
ATOM 5147 N N . ALA B 1 203 ? 3.219 -24.922 1.079 1 96.06 203 ALA B N 1
ATOM 5148 C CA . ALA B 1 203 ? 2.367 -23.844 1.565 1 96.06 203 ALA B CA 1
ATOM 5149 C C . ALA B 1 203 ? 2.346 -23.797 3.09 1 96.06 203 ALA B C 1
ATOM 5151 O O . ALA B 1 203 ? 2.613 -24.812 3.748 1 96.06 203 ALA B O 1
ATOM 5152 N N . HIS B 1 204 ? 2.029 -22.688 3.631 1 95.75 204 HIS B N 1
ATOM 5153 C CA . HIS B 1 204 ? 2.014 -22.5 5.078 1 95.75 204 HIS B CA 1
ATOM 5154 C C . HIS B 1 204 ? 0.691 -21.906 5.539 1 95.75 204 HIS B C 1
ATOM 5156 O O . HIS B 1 204 ? 0.061 -21.125 4.809 1 95.75 204 HIS B O 1
ATOM 5162 N N . TYR B 1 205 ? 0.349 -22.266 6.758 1 96.69 205 TYR B N 1
ATOM 5163 C CA . TYR B 1 205 ? -0.905 -21.828 7.363 1 96.69 205 TYR B CA 1
ATOM 5164 C C . TYR B 1 205 ? -0.883 -20.328 7.645 1 96.69 205 TYR B C 1
ATOM 5166 O O . TYR B 1 205 ? 0.09 -19.812 8.195 1 96.69 205 TYR B O 1
ATOM 5174 N N . THR B 1 206 ? -1.956 -19.609 7.289 1 97.12 206 THR B N 1
ATOM 5175 C CA . THR B 1 206 ? -2.004 -18.156 7.414 1 97.12 206 THR B CA 1
ATOM 5176 C C . THR B 1 206 ? -2.535 -17.75 8.789 1 97.12 206 THR B C 1
ATOM 5178 O O . THR B 1 206 ? -2.57 -16.578 9.117 1 97.12 206 THR B O 1
ATOM 5181 N N . HIS B 1 207 ? -3.051 -18.703 9.547 1 97.44 207 HIS B N 1
ATOM 5182 C CA . HIS B 1 207 ? -3.701 -18.469 10.836 1 97.44 207 HIS B CA 1
ATOM 5183 C C . HIS B 1 207 ? -5.066 -17.812 10.648 1 97.44 207 HIS B C 1
ATOM 5185 O O . HIS B 1 207 ? -5.48 -16.984 11.461 1 97.44 207 HIS B O 1
ATOM 5191 N N . LYS B 1 208 ? -5.664 -18.125 9.531 1 98.06 208 LYS B N 1
ATOM 5192 C CA . LYS B 1 208 ? -7.047 -17.75 9.242 1 98.06 208 LYS B CA 1
ATOM 5193 C C . LYS B 1 208 ? -7.883 -18.984 8.883 1 98.06 208 LYS B C 1
ATOM 5195 O O . LYS B 1 208 ? -7.418 -19.875 8.172 1 98.06 208 LYS B O 1
ATOM 5200 N N . ILE B 1 209 ? -9.062 -18.984 9.391 1 97.56 209 ILE B N 1
ATOM 5201 C CA . ILE B 1 209 ? -10.016 -20.047 9.117 1 97.56 209 ILE B CA 1
ATOM 5202 C C . ILE B 1 209 ? -11.234 -19.484 8.383 1 97.56 209 ILE B C 1
ATOM 5204 O O . ILE B 1 209 ? -11.727 -18.406 8.734 1 97.56 209 ILE B O 1
ATOM 5208 N N . ALA B 1 210 ? -11.656 -20.219 7.398 1 97.25 210 ALA B N 1
ATOM 5209 C CA . ALA B 1 210 ? -12.859 -19.828 6.668 1 97.25 210 ALA B CA 1
ATOM 5210 C C . ALA B 1 210 ? -14.008 -20.797 6.945 1 97.25 210 ALA B C 1
ATOM 5212 O O . ALA B 1 210 ? -13.82 -22.016 6.953 1 97.25 210 ALA B O 1
ATOM 5213 N N . TYR B 1 211 ? -15.148 -20.266 7.23 1 96.88 211 TYR B N 1
ATOM 5214 C CA . TYR B 1 211 ? -16.422 -20.969 7.309 1 96.88 211 TYR B CA 1
ATOM 5215 C C . TYR B 1 211 ? -17.359 -20.531 6.195 1 96.88 211 TYR B C 1
ATOM 5217 O O . TYR B 1 211 ? -17.641 -19.344 6.047 1 96.88 211 TYR B O 1
ATOM 5225 N N . ARG B 1 212 ? -17.844 -21.484 5.484 1 93.12 212 ARG B N 1
ATOM 5226 C CA . ARG B 1 212 ? -18.688 -21.156 4.344 1 93.12 212 ARG B CA 1
ATOM 5227 C C . ARG B 1 212 ? -20.062 -21.797 4.469 1 93.12 212 ARG B C 1
ATOM 5229 O O . ARG B 1 212 ? -20.203 -22.875 5.062 1 93.12 212 ARG B O 1
ATOM 5236 N N . GLY B 1 213 ? -21.031 -21.062 3.914 1 92.19 213 GLY B N 1
ATOM 5237 C CA . GLY B 1 213 ? -22.375 -21.609 3.865 1 92.19 213 GLY B CA 1
ATOM 5238 C C . GLY B 1 213 ? -23.281 -20.891 2.875 1 92.19 213 GLY B C 1
ATOM 5239 O O . GLY B 1 213 ? -23 -19.766 2.482 1 92.19 213 GLY B O 1
ATOM 5240 N N . LEU B 1 214 ? -24.25 -21.578 2.479 1 92.81 214 LEU B N 1
ATOM 5241 C CA . LEU B 1 214 ? -25.312 -21.031 1.64 1 92.81 214 LEU B CA 1
ATOM 5242 C C . LEU B 1 214 ? -26.562 -20.719 2.467 1 92.81 214 LEU B C 1
ATOM 5244 O O . LEU B 1 214 ? -26.938 -21.516 3.334 1 92.81 214 LEU B O 1
ATOM 5248 N N . ILE B 1 215 ? -27.047 -19.562 2.18 1 96 215 ILE B N 1
ATOM 5249 C CA . ILE B 1 215 ? -28.234 -19.109 2.906 1 96 215 ILE B CA 1
ATOM 5250 C C . ILE B 1 215 ? -29.328 -18.703 1.917 1 96 215 ILE B C 1
ATOM 5252 O O . ILE B 1 215 ? -29.062 -17.984 0.948 1 96 215 ILE B O 1
ATOM 5256 N N . PRO B 1 216 ? -30.547 -19.188 2.119 1 96.81 216 PRO B N 1
ATOM 5257 C CA . PRO B 1 216 ? -31.641 -18.766 1.236 1 96.81 216 PRO B CA 1
ATOM 5258 C C . PRO B 1 216 ? -31.828 -17.25 1.218 1 96.81 216 PRO B C 1
ATOM 5260 O O . PRO B 1 216 ? -31.719 -16.594 2.262 1 96.81 216 PRO B O 1
ATOM 5263 N N . MET B 1 217 ? -32.125 -16.734 0.047 1 95.5 217 MET B N 1
ATOM 5264 C CA . MET B 1 217 ? -32.25 -15.289 -0.152 1 95.5 217 MET B CA 1
ATOM 5265 C C . MET B 1 217 ? -33.312 -14.688 0.754 1 95.5 217 MET B C 1
ATOM 5267 O O . MET B 1 217 ? -33.125 -13.633 1.352 1 95.5 217 MET B O 1
ATOM 5271 N N . ALA B 1 218 ? -34.375 -15.383 0.886 1 97.38 218 ALA B N 1
ATOM 5272 C CA . ALA B 1 218 ? -35.469 -14.883 1.708 1 97.38 218 ALA B CA 1
ATOM 5273 C C . ALA B 1 218 ? -35.031 -14.68 3.152 1 97.38 218 ALA B C 1
ATOM 5275 O O . ALA B 1 218 ? -35.406 -13.672 3.781 1 97.38 218 ALA B O 1
ATOM 5276 N N . LYS B 1 219 ? -34.25 -15.594 3.613 1 97.56 219 LYS B N 1
ATOM 5277 C CA . LYS B 1 219 ? -33.75 -15.492 4.98 1 97.56 219 LYS B CA 1
ATOM 5278 C C . LYS B 1 219 ? -32.719 -14.375 5.102 1 97.56 219 LYS B C 1
ATOM 5280 O O . LYS B 1 219 ? -32.688 -13.664 6.109 1 97.56 219 LYS B O 1
ATOM 5285 N N . ALA B 1 220 ? -31.875 -14.266 4.133 1 96.81 220 ALA B N 1
ATOM 5286 C CA . ALA B 1 220 ? -30.875 -13.203 4.113 1 96.81 220 ALA B CA 1
ATOM 5287 C C . ALA B 1 220 ? -31.547 -11.828 4.121 1 96.81 220 ALA B C 1
ATOM 5289 O O . ALA B 1 220 ? -31.094 -10.922 4.828 1 96.81 220 ALA B O 1
ATOM 5290 N N . ILE B 1 221 ? -32.594 -11.695 3.357 1 96.12 221 ILE B N 1
ATOM 5291 C CA . ILE B 1 221 ? -33.312 -10.422 3.283 1 96.12 221 ILE B CA 1
ATOM 5292 C C . ILE B 1 221 ? -33.938 -10.102 4.641 1 96.12 221 ILE B C 1
ATOM 5294 O O . ILE B 1 221 ? -33.906 -8.945 5.074 1 96.12 221 ILE B O 1
ATOM 5298 N N . GLU B 1 222 ? -34.375 -11.07 5.293 1 96.5 222 GLU B N 1
ATOM 5299 C CA . GLU B 1 222 ? -35 -10.883 6.605 1 96.5 222 GLU B CA 1
ATOM 5300 C C . GLU B 1 222 ? -34 -10.312 7.602 1 96.5 222 GLU B C 1
ATOM 5302 O O . GLU B 1 222 ? -34.344 -9.453 8.422 1 96.5 222 GLU B O 1
ATOM 5307 N N . VAL B 1 223 ? -32.781 -10.742 7.441 1 95.38 223 VAL B N 1
ATOM 5308 C CA . VAL B 1 223 ? -31.797 -10.414 8.461 1 95.38 223 VAL B CA 1
ATOM 5309 C C . VAL B 1 223 ? -31.016 -9.164 8.039 1 95.38 223 VAL B C 1
ATOM 5311 O O . VAL B 1 223 ? -30.688 -8.328 8.883 1 95.38 223 VAL B O 1
ATOM 5314 N N . LEU B 1 224 ? -30.734 -8.961 6.809 1 94.69 224 LEU B N 1
ATOM 5315 C CA . LEU B 1 224 ? -29.812 -7.93 6.328 1 94.69 224 LEU B CA 1
ATOM 5316 C C . LEU B 1 224 ? -30.594 -6.766 5.711 1 94.69 224 LEU B C 1
ATOM 5318 O O . LEU B 1 224 ? -30.062 -5.656 5.602 1 94.69 224 LEU B O 1
ATOM 5322 N N . GLY B 1 225 ? -31.781 -7.012 5.324 1 93.25 225 GLY B N 1
ATOM 5323 C CA . GLY B 1 225 ? -32.469 -6.113 4.414 1 93.25 225 GLY B CA 1
ATOM 5324 C C . GLY B 1 225 ? -32.188 -6.406 2.955 1 93.25 225 GLY B C 1
ATOM 5325 O O . GLY B 1 225 ? -31.188 -7.047 2.629 1 93.25 225 GLY B O 1
ATOM 5326 N N . GLU B 1 226 ? -33.031 -5.957 2.059 1 92.12 226 GLU B N 1
ATOM 5327 C CA . GLU B 1 226 ? -32.969 -6.285 0.636 1 92.12 226 GLU B CA 1
ATOM 5328 C C . GLU B 1 226 ? -31.688 -5.793 -0.012 1 92.12 226 GLU B C 1
ATOM 5330 O O . GLU B 1 226 ? -31.031 -6.535 -0.747 1 92.12 226 GLU B O 1
ATOM 5335 N N . TYR B 1 227 ? -31.281 -4.574 0.268 1 89.19 227 TYR B N 1
ATOM 5336 C CA . TYR B 1 227 ? -30.125 -3.969 -0.372 1 89.19 227 TYR B CA 1
ATOM 5337 C C . TYR B 1 227 ? -28.859 -4.762 -0.069 1 89.19 227 TYR B C 1
ATOM 5339 O O . TYR B 1 227 ? -28.125 -5.141 -0.983 1 89.19 227 TYR B O 1
ATOM 5347 N N . LYS B 1 228 ? -28.672 -5.051 1.144 1 92.38 228 LYS B N 1
ATOM 5348 C CA . LYS B 1 228 ? -27.453 -5.758 1.533 1 92.38 228 LYS B CA 1
ATOM 5349 C C . LYS B 1 228 ? -27.484 -7.203 1.053 1 92.38 228 LYS B C 1
ATOM 5351 O O . LYS B 1 228 ? -26.469 -7.734 0.6 1 92.38 228 LYS B O 1
ATOM 5356 N N . ALA B 1 229 ? -28.625 -7.816 1.133 1 92.75 229 ALA B N 1
ATOM 5357 C CA . ALA B 1 229 ? -28.734 -9.219 0.731 1 92.75 229 ALA B CA 1
ATOM 5358 C C . ALA B 1 229 ? -28.469 -9.383 -0.762 1 92.75 229 ALA B C 1
ATOM 5360 O O . ALA B 1 229 ? -27.891 -10.391 -1.189 1 92.75 229 ALA B O 1
ATOM 5361 N N . ARG B 1 230 ? -28.828 -8.438 -1.536 1 89.56 230 ARG B N 1
ATOM 5362 C CA . ARG B 1 230 ? -28.766 -8.578 -2.986 1 89.56 230 ARG B CA 1
ATOM 5363 C C . ARG B 1 230 ? -27.469 -8.008 -3.545 1 89.56 230 ARG B C 1
ATOM 5365 O O . ARG B 1 230 ? -27.234 -8.031 -4.754 1 89.56 230 ARG B O 1
ATOM 5372 N N . ASN B 1 231 ? -26.625 -7.473 -2.678 1 88.5 231 ASN B N 1
ATOM 5373 C CA . ASN B 1 231 ? -25.328 -6.934 -3.082 1 88.5 231 ASN B CA 1
ATOM 5374 C C . ASN B 1 231 ? -24.203 -7.492 -2.225 1 88.5 231 ASN B C 1
ATOM 5376 O O . ASN B 1 231 ? -24.422 -7.863 -1.068 1 88.5 231 ASN B O 1
ATOM 5380 N N . GLN B 1 232 ? -23.094 -7.586 -2.824 1 91.44 232 GLN B N 1
ATOM 5381 C CA . GLN B 1 232 ? -21.938 -8.047 -2.07 1 91.44 232 GLN B CA 1
ATOM 5382 C C . GLN B 1 232 ? -21.547 -7.055 -0.976 1 91.44 232 GLN B C 1
ATOM 5384 O O . GLN B 1 232 ? -21.5 -5.848 -1.217 1 91.44 232 GLN B O 1
ATOM 5389 N N . HIS B 1 233 ? -21.359 -7.492 0.217 1 94.56 233 HIS B N 1
ATOM 5390 C CA . HIS B 1 233 ? -20.875 -6.695 1.338 1 94.56 233 HIS B CA 1
ATOM 5391 C C . HIS B 1 233 ? -19.812 -7.449 2.141 1 94.56 233 HIS B C 1
ATOM 5393 O O . HIS B 1 233 ? -19.906 -8.672 2.291 1 94.56 233 HIS B O 1
ATOM 5399 N N . ILE B 1 234 ? -18.875 -6.742 2.586 1 97.69 234 ILE B N 1
ATOM 5400 C CA . ILE B 1 234 ? -17.875 -7.25 3.527 1 97.69 234 ILE B CA 1
ATOM 5401 C C . ILE B 1 234 ? -18.062 -6.578 4.887 1 97.69 234 ILE B C 1
ATOM 5403 O O . ILE B 1 234 ? -17.797 -5.387 5.039 1 97.69 234 ILE B O 1
ATOM 5407 N N . HIS B 1 235 ? -18.547 -7.316 5.84 1 98.19 235 HIS B N 1
ATOM 5408 C CA . HIS B 1 235 ? -18.656 -6.844 7.215 1 98.19 235 HIS B CA 1
ATOM 5409 C C . HIS B 1 235 ? -17.328 -6.969 7.949 1 98.19 235 HIS B C 1
ATOM 5411 O O . HIS B 1 235 ? -16.844 -8.078 8.172 1 98.19 235 HIS B O 1
ATOM 5417 N N . VAL B 1 236 ? -16.766 -5.871 8.367 1 98.19 236 VAL B N 1
ATOM 5418 C CA . VAL B 1 236 ? -15.438 -5.922 8.977 1 98.19 236 VAL B CA 1
ATOM 5419 C C . VAL B 1 236 ? -15.547 -5.688 10.484 1 98.19 236 VAL B C 1
ATOM 5421 O O . VAL B 1 236 ? -16.484 -5.039 10.945 1 98.19 236 VAL B O 1
ATOM 5424 N N . GLY B 1 237 ? -14.648 -6.172 11.195 1 97.69 237 GLY B N 1
ATOM 5425 C CA . GLY B 1 237 ? -14.547 -6.051 12.641 1 97.69 237 GLY B CA 1
ATOM 5426 C C . GLY B 1 237 ? -13.281 -6.66 13.211 1 97.69 237 GLY B C 1
ATOM 5427 O O . GLY B 1 237 ? -12.406 -7.102 12.453 1 97.69 237 GLY B O 1
ATOM 5428 N N . PRO B 1 238 ? -13.164 -6.605 14.562 1 97.06 238 PRO B N 1
ATOM 5429 C CA . PRO B 1 238 ? -11.93 -7.102 15.172 1 97.06 238 PRO B CA 1
ATOM 5430 C C . PRO B 1 238 ? -11.75 -8.609 15 1 97.06 238 PRO B C 1
ATOM 5432 O O . PRO B 1 238 ? -12.609 -9.391 15.414 1 97.06 238 PRO B O 1
ATOM 5435 N N . ASN B 1 239 ? -10.688 -9.039 14.328 1 97.5 239 ASN B N 1
ATOM 5436 C CA . ASN B 1 239 ? -10.188 -10.406 14.258 1 97.5 239 ASN B CA 1
ATOM 5437 C C . ASN B 1 239 ? -11.031 -11.266 13.312 1 97.5 239 ASN B C 1
ATOM 5439 O O . ASN B 1 239 ? -10.844 -12.477 13.242 1 97.5 239 ASN B O 1
ATOM 5443 N N . ALA B 1 240 ? -11.969 -10.727 12.68 1 98.38 240 ALA B N 1
ATOM 5444 C CA . ALA B 1 240 ? -12.797 -11.5 11.758 1 98.38 240 ALA B CA 1
ATOM 5445 C C . ALA B 1 240 ? -13.445 -10.594 10.719 1 98.38 240 ALA B C 1
ATOM 5447 O O . ALA B 1 240 ? -13.391 -9.367 10.836 1 98.38 240 ALA B O 1
ATOM 5448 N N . HIS B 1 241 ? -13.945 -11.164 9.688 1 98.62 241 HIS B N 1
ATOM 5449 C CA . HIS B 1 241 ? -14.852 -10.5 8.75 1 98.62 241 HIS B CA 1
ATOM 5450 C C . HIS B 1 241 ? -15.781 -11.5 8.086 1 98.62 241 HIS B C 1
ATOM 5452 O O . HIS B 1 241 ? -15.539 -12.711 8.133 1 98.62 241 HIS B O 1
ATOM 5458 N N . LEU B 1 242 ? -16.891 -11.062 7.602 1 98.38 242 LEU B N 1
ATOM 5459 C CA . LEU B 1 242 ? -17.859 -11.883 6.891 1 98.38 242 LEU B CA 1
ATOM 5460 C C . LEU B 1 242 ? -18.219 -11.258 5.543 1 98.38 242 LEU B C 1
ATOM 5462 O O . LEU B 1 242 ? -18.625 -10.102 5.48 1 98.38 242 LEU B O 1
ATOM 5466 N N . ILE B 1 243 ? -18.047 -12 4.504 1 97.06 243 ILE B N 1
ATOM 5467 C CA . ILE B 1 243 ? -18.406 -11.555 3.162 1 97.06 243 ILE B CA 1
ATOM 5468 C C . ILE B 1 243 ? -19.578 -12.383 2.637 1 97.06 243 ILE B C 1
ATOM 5470 O O . ILE B 1 243 ? -19.641 -13.594 2.877 1 97.06 243 ILE B O 1
ATOM 5474 N N . HIS B 1 244 ? -20.469 -11.703 2.008 1 94.25 244 HIS B N 1
ATOM 5475 C CA . HIS B 1 244 ? -21.578 -12.414 1.357 1 94.25 244 HIS B CA 1
ATOM 5476 C C . HIS B 1 244 ? -21.922 -11.781 0.018 1 94.25 244 HIS B C 1
ATOM 5478 O O . HIS B 1 244 ? -21.688 -10.586 -0.19 1 94.25 244 HIS B O 1
ATOM 5484 N N . TYR B 1 245 ? -22.438 -12.531 -0.843 1 90.56 245 TYR B N 1
ATOM 5485 C CA . TYR B 1 245 ? -22.922 -12.086 -2.148 1 90.56 245 TYR B CA 1
ATOM 5486 C C . TYR B 1 245 ? -23.953 -13.055 -2.703 1 90.56 245 TYR B C 1
ATOM 5488 O O . TYR B 1 245 ? -23.953 -14.242 -2.357 1 90.56 245 TYR B O 1
ATOM 5496 N N . PRO B 1 246 ? -24.797 -12.562 -3.547 1 88.81 246 PRO B N 1
ATOM 5497 C CA . PRO B 1 246 ? -25.844 -13.43 -4.098 1 88.81 246 PRO B CA 1
ATOM 5498 C C . PRO B 1 246 ? -25.297 -14.445 -5.098 1 88.81 246 PRO B C 1
ATOM 5500 O O . PRO B 1 246 ? -24.375 -14.133 -5.863 1 88.81 246 PRO B O 1
ATOM 5503 N N . VAL B 1 247 ? -25.891 -15.586 -5.047 1 84.06 247 VAL B N 1
ATOM 5504 C CA . VAL B 1 247 ? -25.547 -16.656 -5.977 1 84.06 247 VAL B CA 1
ATOM 5505 C C . VAL B 1 247 ? -26.812 -17.375 -6.43 1 84.06 247 VAL B C 1
ATOM 5507 O O . VAL B 1 247 ? -27.922 -17 -6.039 1 84.06 247 VAL B O 1
ATOM 5510 N N . ALA B 1 248 ? -26.625 -18.312 -7.281 1 81.44 248 ALA B N 1
ATOM 5511 C CA . ALA B 1 248 ? -27.734 -19.141 -7.754 1 81.44 248 ALA B CA 1
ATOM 5512 C C . ALA B 1 248 ? -28.875 -18.281 -8.281 1 81.44 248 ALA B C 1
ATOM 5514 O O . ALA B 1 248 ? -30.016 -18.438 -7.852 1 81.44 248 ALA B O 1
ATOM 5515 N N . ASN B 1 249 ? -28.5 -17.344 -9.117 1 80.19 249 ASN B N 1
ATOM 5516 C CA . ASN B 1 249 ? -29.469 -16.453 -9.734 1 80.19 249 ASN B CA 1
ATOM 5517 C C . ASN B 1 249 ? -30.297 -15.711 -8.688 1 80.19 249 ASN B C 1
ATOM 5519 O O . ASN B 1 249 ? -31.516 -15.688 -8.758 1 80.19 249 ASN B O 1
ATOM 5523 N N . GLN B 1 250 ? -29.719 -15.336 -7.629 1 84.38 250 GLN B N 1
ATOM 5524 C CA . GLN B 1 250 ? -30.25 -14.461 -6.59 1 84.38 250 GLN B CA 1
ATOM 5525 C C . GLN B 1 250 ? -31.25 -15.203 -5.703 1 84.38 250 GLN B C 1
ATOM 5527 O O . GLN B 1 250 ? -32.094 -14.578 -5.059 1 84.38 250 GLN B O 1
ATOM 5532 N N . THR B 1 251 ? -31.109 -16.5 -5.684 1 88.94 251 THR B N 1
ATOM 5533 C CA . THR B 1 251 ? -32 -17.25 -4.82 1 88.94 251 THR B CA 1
ATOM 5534 C C . THR B 1 251 ? -31.328 -17.594 -3.5 1 88.94 251 THR B C 1
ATOM 5536 O O . THR B 1 251 ? -32 -17.984 -2.537 1 88.94 251 THR B O 1
ATOM 5539 N N . MET B 1 252 ? -30.078 -17.516 -3.525 1 91.75 252 MET B N 1
ATOM 5540 C CA . MET B 1 252 ? -29.266 -17.781 -2.33 1 91.75 252 MET B CA 1
ATOM 5541 C C . MET B 1 252 ? -28.172 -16.75 -2.176 1 91.75 252 MET B C 1
ATOM 5543 O O . MET B 1 252 ? -27.875 -15.992 -3.109 1 91.75 252 MET B O 1
ATOM 5547 N N . ILE B 1 253 ? -27.625 -16.672 -0.999 1 92 253 ILE B N 1
ATOM 5548 C CA . ILE B 1 253 ? -26.359 -15.961 -0.851 1 92 253 ILE B CA 1
ATOM 5549 C C . ILE B 1 253 ? -25.266 -16.922 -0.39 1 92 253 ILE B C 1
ATOM 5551 O O . ILE B 1 253 ? -25.547 -17.891 0.324 1 92 253 ILE B O 1
ATOM 5555 N N . ASN B 1 254 ? -24.109 -16.688 -0.89 1 92.31 254 ASN B N 1
ATOM 5556 C CA . ASN B 1 254 ? -22.906 -17.297 -0.319 1 92.31 254 ASN B CA 1
ATOM 5557 C C . ASN B 1 254 ? -22.344 -16.453 0.817 1 92.31 254 ASN B C 1
ATOM 5559 O O . ASN B 1 254 ? -22.062 -15.266 0.637 1 92.31 254 ASN B O 1
ATOM 5563 N N . ALA B 1 255 ? -22.219 -17.047 1.964 1 95.56 255 ALA B N 1
ATOM 5564 C CA . ALA B 1 255 ? -21.641 -16.375 3.113 1 95.56 255 ALA B CA 1
ATOM 5565 C C . ALA B 1 255 ? -20.359 -17.062 3.564 1 95.56 255 ALA B C 1
ATOM 5567 O O . ALA B 1 255 ? -20.344 -18.281 3.781 1 95.56 255 ALA B O 1
ATOM 5568 N N . THR B 1 256 ? -19.328 -16.312 3.648 1 96.44 256 THR B N 1
ATOM 5569 C CA . THR B 1 256 ? -18.047 -16.828 4.125 1 96.44 256 THR B CA 1
ATOM 5570 C C . THR B 1 256 ? -17.531 -15.992 5.301 1 96.44 256 THR B C 1
ATOM 5572 O O . THR B 1 256 ? -17.375 -14.773 5.184 1 96.44 256 THR B O 1
ATOM 5575 N N . ALA B 1 257 ? -17.312 -16.641 6.414 1 98.12 257 ALA B N 1
ATOM 5576 C CA . ALA B 1 257 ? -16.719 -16.031 7.602 1 98.12 257 ALA B CA 1
ATOM 5577 C C . ALA B 1 257 ? -15.234 -16.375 7.719 1 98.12 257 ALA B C 1
ATOM 5579 O O . ALA B 1 257 ? -14.859 -17.547 7.715 1 98.12 257 ALA B O 1
ATOM 5580 N N . PHE B 1 258 ? -14.438 -15.383 7.75 1 98.5 258 PHE B N 1
ATOM 5581 C CA . PHE B 1 258 ? -13.016 -15.562 8.031 1 98.5 258 PHE B CA 1
ATOM 5582 C C . PHE B 1 258 ? -12.695 -15.156 9.469 1 98.5 258 PHE B C 1
ATOM 5584 O O . PHE B 1 258 ? -13.031 -14.055 9.898 1 98.5 258 PHE B O 1
ATOM 5591 N N . VAL B 1 259 ? -12.016 -16.031 10.211 1 98.44 259 VAL B N 1
ATOM 5592 C CA . VAL B 1 259 ? -11.711 -15.812 11.617 1 98.44 259 VAL B CA 1
ATOM 5593 C C . VAL B 1 259 ? -10.219 -16.016 11.859 1 98.44 259 VAL B C 1
ATOM 5595 O O . VAL B 1 259 ? -9.617 -16.969 11.352 1 98.44 259 VAL B O 1
ATOM 5598 N N . SER B 1 260 ? -9.633 -15.039 12.617 1 98.12 260 SER B N 1
ATOM 5599 C CA . SER B 1 260 ? -8.242 -15.203 13.023 1 98.12 260 SER B CA 1
ATOM 5600 C C . SER B 1 260 ? -8.078 -16.391 13.969 1 98.12 260 SER B C 1
ATOM 5602 O O . SER B 1 260 ? -8.906 -16.594 14.867 1 98.12 260 SER B O 1
ATOM 5604 N N . ASP B 1 261 ? -7.059 -17.172 13.688 1 96.38 261 ASP B N 1
ATOM 5605 C CA . ASP B 1 261 ? -6.742 -18.344 14.484 1 96.38 261 ASP B CA 1
ATOM 5606 C C . ASP B 1 261 ? -5.32 -18.281 15.039 1 96.38 261 ASP B C 1
ATOM 5608 O O . ASP B 1 261 ? -4.352 -18.484 14.305 1 96.38 261 ASP B O 1
ATOM 5612 N N . PRO B 1 262 ? -5.152 -18.031 16.328 1 93.56 262 PRO B N 1
ATOM 5613 C CA . PRO B 1 262 ? -3.807 -17.922 16.891 1 93.56 262 PRO B CA 1
ATOM 5614 C C . PRO B 1 262 ? -3.094 -19.266 17 1 93.56 262 PRO B C 1
ATOM 5616 O O . PRO B 1 262 ? -1.885 -19.312 17.234 1 93.56 262 PRO B O 1
ATOM 5619 N N . GLU B 1 263 ? -3.736 -20.359 16.781 1 92.75 263 GLU B N 1
ATOM 5620 C CA . GLU B 1 263 ? -3.156 -21.688 16.922 1 92.75 263 GLU B CA 1
ATOM 5621 C C . GLU B 1 263 ? -2.588 -22.188 15.586 1 92.75 263 GLU B C 1
ATOM 5623 O O . GLU B 1 263 ? -2.893 -21.625 14.531 1 92.75 263 GLU B O 1
ATOM 5628 N N . GLU B 1 264 ? -1.808 -23.188 15.711 1 92.38 264 GLU B N 1
ATOM 5629 C CA . GLU B 1 264 ? -1.309 -23.859 14.508 1 92.38 264 GLU B CA 1
ATOM 5630 C C . GLU B 1 264 ? -2.338 -24.844 13.961 1 92.38 264 GLU B C 1
ATOM 5632 O O . GLU B 1 264 ? -3.178 -25.359 14.703 1 92.38 264 GLU B O 1
ATOM 5637 N N . TRP B 1 265 ? -2.268 -25.016 12.672 1 91.38 265 TRP B N 1
ATOM 5638 C CA . TRP B 1 265 ? -3.1 -26.031 12.047 1 91.38 265 TRP B CA 1
ATOM 5639 C C . TRP B 1 265 ? -2.443 -27.406 12.156 1 91.38 265 TRP B C 1
ATOM 5641 O O . TRP B 1 265 ? -1.256 -27.562 11.859 1 91.38 265 TRP B O 1
ATOM 5651 N N . PRO B 1 266 ? -3.076 -28.359 12.625 1 83.12 266 PRO B N 1
ATOM 5652 C CA . PRO B 1 266 ? -2.465 -29.641 13.008 1 83.12 266 PRO B CA 1
ATOM 5653 C C . PRO B 1 266 ? -2.043 -30.484 11.812 1 83.12 266 PRO B C 1
ATOM 5655 O O . PRO B 1 266 ? -1.225 -31.391 11.945 1 83.12 266 PRO B O 1
ATOM 5658 N N . ASP B 1 267 ? -2.594 -30.281 10.633 1 74.81 267 ASP B N 1
ATOM 5659 C CA . ASP B 1 267 ? -2.34 -31.172 9.508 1 74.81 267 ASP B CA 1
ATOM 5660 C C . ASP B 1 267 ? -1.866 -30.391 8.281 1 74.81 267 ASP B C 1
ATOM 5662 O O . ASP B 1 267 ? -2.521 -29.438 7.863 1 74.81 267 ASP B O 1
ATOM 5666 N N . ASP B 1 268 ? -0.839 -30.844 7.738 1 67.94 268 ASP B N 1
ATOM 5667 C CA . ASP B 1 268 ? -0.307 -30.125 6.582 1 67.94 268 ASP B CA 1
ATOM 5668 C C . ASP B 1 268 ? -1.009 -30.562 5.297 1 67.94 268 ASP B C 1
ATOM 5670 O O . ASP B 1 268 ? -0.947 -29.859 4.285 1 67.94 268 ASP B O 1
ATOM 5674 N N . LYS B 1 269 ? -1.599 -31.688 5.395 1 72.81 269 LYS B N 1
ATOM 5675 C CA . LYS B 1 269 ? -2.191 -32.219 4.168 1 72.81 269 LYS B CA 1
ATOM 5676 C C . LYS B 1 269 ? -3.686 -31.906 4.105 1 72.81 269 LYS B C 1
ATOM 5678 O O . LYS B 1 269 ? -4.203 -31.531 3.055 1 72.81 269 LYS B O 1
ATOM 5683 N N . ARG B 1 270 ? -4.324 -32.062 5.254 1 81.31 270 ARG B N 1
ATOM 5684 C CA . ARG B 1 270 ? -5.758 -31.797 5.297 1 81.31 270 ARG B CA 1
ATOM 5685 C C . ARG B 1 270 ? -6.031 -30.344 5.684 1 81.31 270 ARG B C 1
ATOM 5687 O O . ARG B 1 270 ? -5.707 -29.922 6.793 1 81.31 270 ARG B O 1
ATOM 5694 N N . THR B 1 271 ? -6.652 -29.641 4.789 1 90.06 271 THR B N 1
ATOM 5695 C CA . THR B 1 271 ? -6.871 -28.219 5.02 1 90.06 271 THR B CA 1
ATOM 5696 C C . THR B 1 271 ? -8.328 -27.953 5.379 1 90.06 271 THR B C 1
ATOM 5698 O O . THR B 1 271 ? -8.727 -26.797 5.555 1 90.06 271 THR B O 1
ATOM 5701 N N . VAL B 1 272 ? -9.156 -29.047 5.496 1 91.69 272 VAL B N 1
ATOM 5702 C CA . VAL B 1 272 ? -10.57 -28.938 5.844 1 91.69 272 VAL B CA 1
ATOM 5703 C C . VAL B 1 272 ? -10.875 -29.797 7.062 1 91.69 272 VAL B C 1
ATOM 5705 O O . VAL B 1 272 ? -10.344 -30.906 7.195 1 91.69 272 VAL B O 1
ATOM 5708 N N . ALA B 1 273 ? -11.648 -29.312 7.949 1 92.62 273 ALA B N 1
ATOM 5709 C CA . ALA B 1 273 ? -12.086 -30.047 9.141 1 92.62 273 ALA B CA 1
ATOM 5710 C C . ALA B 1 273 ? -13.555 -29.75 9.445 1 92.62 273 ALA B C 1
ATOM 5712 O O . ALA B 1 273 ? -14.078 -28.703 9.062 1 92.62 273 ALA B O 1
ATOM 5713 N N . PRO B 1 274 ? -14.188 -30.75 10.016 1 94 274 PRO B N 1
ATOM 5714 C CA . PRO B 1 274 ? -15.562 -30.484 10.43 1 94 274 PRO B CA 1
ATOM 5715 C C . PRO B 1 274 ? -15.648 -29.406 11.508 1 94 274 PRO B C 1
ATOM 5717 O O . PRO B 1 274 ? -14.75 -29.281 12.336 1 94 274 PRO B O 1
ATOM 5720 N N . ALA B 1 275 ? -16.719 -28.688 11.398 1 95.88 275 ALA B N 1
ATOM 5721 C CA . ALA B 1 275 ? -17 -27.656 12.398 1 95.88 275 ALA B CA 1
ATOM 5722 C C . ALA B 1 275 ? -18.516 -27.547 12.648 1 95.88 275 ALA B C 1
ATOM 5724 O O . ALA B 1 275 ? -19.297 -28.297 12.07 1 95.88 275 ALA B O 1
ATOM 5725 N N . ILE B 1 276 ? -18.828 -26.781 13.68 1 96.94 276 ILE B N 1
ATOM 5726 C CA . ILE B 1 276 ? -20.234 -26.547 13.992 1 96.94 276 ILE B CA 1
ATOM 5727 C C . ILE B 1 276 ? -20.516 -25.047 13.984 1 96.94 276 ILE B C 1
ATOM 5729 O O . ILE B 1 276 ? -19.609 -24.234 14.164 1 96.94 276 ILE B O 1
ATOM 5733 N N . ARG B 1 277 ? -21.75 -24.766 13.727 1 97.5 277 ARG B N 1
ATOM 5734 C CA . ARG B 1 277 ? -22.156 -23.375 13.656 1 97.5 277 ARG B CA 1
ATOM 5735 C C . ARG B 1 277 ? -21.75 -22.609 14.914 1 97.5 277 ARG B C 1
ATOM 5737 O O . ARG B 1 277 ? -21.422 -21.422 14.852 1 97.5 277 ARG B O 1
ATOM 5744 N N . LYS B 1 278 ? -21.781 -23.234 16.031 1 97.56 278 LYS B N 1
ATOM 5745 C CA . LYS B 1 278 ? -21.453 -22.609 17.312 1 97.56 278 LYS B CA 1
ATOM 5746 C C . LYS B 1 278 ? -20.047 -22 17.281 1 97.56 278 LYS B C 1
ATOM 5748 O O . LYS B 1 278 ? -19.812 -20.953 17.906 1 97.56 278 LYS B O 1
ATOM 5753 N N . ASP B 1 279 ? -19.125 -22.625 16.547 1 96.69 279 ASP B N 1
ATOM 5754 C CA . ASP B 1 279 ? -17.781 -22.078 16.391 1 96.69 279 ASP B CA 1
ATOM 5755 C C . ASP B 1 279 ? -17.828 -20.672 15.781 1 96.69 279 ASP B C 1
ATOM 5757 O O . ASP B 1 279 ? -17.109 -19.781 16.219 1 96.69 279 ASP B O 1
ATOM 5761 N N . VAL B 1 280 ? -18.688 -20.531 14.805 1 98.06 280 VAL B N 1
ATOM 5762 C CA . VAL B 1 280 ? -18.828 -19.25 14.109 1 98.06 280 VAL B CA 1
ATOM 5763 C C . VAL B 1 280 ? -19.562 -18.25 15 1 98.06 280 VAL B C 1
ATOM 5765 O O . VAL B 1 280 ? -19.188 -17.078 15.078 1 98.06 280 VAL B O 1
ATOM 5768 N N . GLU B 1 281 ? -20.594 -18.734 15.656 1 98.19 281 GLU B N 1
ATOM 5769 C CA . GLU B 1 281 ? -21.359 -17.891 16.562 1 98.19 281 GLU B CA 1
ATOM 5770 C C . GLU B 1 281 ? -20.453 -17.328 17.672 1 98.19 281 GLU B C 1
ATOM 5772 O O . GLU B 1 281 ? -20.562 -16.141 18.016 1 98.19 281 GLU B O 1
ATOM 5777 N N . ASP B 1 282 ? -19.594 -18.141 18.156 1 97.5 282 ASP B N 1
ATOM 5778 C CA . ASP B 1 282 ? -18.688 -17.719 19.203 1 97.5 282 ASP B CA 1
ATOM 5779 C C . ASP B 1 282 ? -17.719 -16.656 18.688 1 97.5 282 ASP B C 1
ATOM 5781 O O . ASP B 1 282 ? -17.422 -15.68 19.391 1 97.5 282 ASP B O 1
ATOM 5785 N N . ALA B 1 283 ? -17.219 -16.828 17.516 1 96.88 283 ALA B N 1
ATOM 5786 C CA . ALA B 1 283 ? -16.281 -15.898 16.922 1 96.88 283 ALA B CA 1
ATOM 5787 C C . ALA B 1 283 ? -16.922 -14.531 16.688 1 96.88 283 ALA B C 1
ATOM 5789 O O . ALA B 1 283 ? -16.25 -13.5 16.703 1 96.88 283 ALA B O 1
ATOM 5790 N N . PHE B 1 284 ? -18.234 -14.484 16.484 1 97.25 284 PHE B N 1
ATOM 5791 C CA . PHE B 1 284 ? -18.922 -13.25 16.156 1 97.25 284 PHE B CA 1
ATOM 5792 C C . PHE B 1 284 ? -19.781 -12.766 17.312 1 97.25 284 PHE B C 1
ATOM 5794 O O . PHE B 1 284 ? -20.703 -11.969 17.125 1 97.25 284 PHE B O 1
ATOM 5801 N N . GLU B 1 285 ? -19.359 -13.289 18.422 1 94.19 285 GLU B N 1
ATOM 5802 C CA . GLU B 1 285 ? -20.031 -12.789 19.625 1 94.19 285 GLU B CA 1
ATOM 5803 C C . GLU B 1 285 ? -19.859 -11.281 19.766 1 94.19 285 GLU B C 1
ATOM 5805 O O . GLU B 1 285 ? -18.766 -10.758 19.594 1 94.19 285 GLU B O 1
ATOM 5810 N N . GLY B 1 286 ? -20.891 -10.516 19.969 1 90.56 286 GLY B N 1
ATOM 5811 C CA . GLY B 1 286 ? -20.828 -9.078 20.172 1 90.56 286 GLY B CA 1
ATOM 5812 C C . GLY B 1 286 ? -20.906 -8.289 18.875 1 90.56 286 GLY B C 1
ATOM 5813 O O . GLY B 1 286 ? -20.906 -7.059 18.891 1 90.56 286 GLY B O 1
ATOM 5814 N N . TRP B 1 287 ? -20.922 -8.961 17.797 1 95.38 287 TRP B N 1
ATOM 5815 C CA . TRP B 1 287 ? -21.031 -8.289 16.516 1 95.38 287 TRP B CA 1
ATOM 5816 C C . TRP B 1 287 ? -22.453 -7.777 16.281 1 95.38 287 TRP B C 1
ATOM 5818 O O . TRP B 1 287 ? -23.344 -8.008 17.094 1 95.38 287 TRP B O 1
ATOM 5828 N N . SER B 1 288 ? -22.656 -7.043 15.203 1 94.88 288 SER B N 1
ATOM 5829 C CA . SER B 1 288 ? -23.953 -6.473 14.875 1 94.88 288 SER B CA 1
ATOM 5830 C C . SER B 1 288 ? -25.031 -7.559 14.766 1 94.88 288 SER B C 1
ATOM 5832 O O . SER B 1 288 ? -24.75 -8.672 14.312 1 94.88 288 SER B O 1
ATOM 5834 N N . PRO B 1 289 ? -26.234 -7.219 15.117 1 94.88 289 PRO B N 1
ATOM 5835 C CA . PRO B 1 289 ? -27.328 -8.188 14.984 1 94.88 289 PRO B CA 1
ATOM 5836 C C . PRO B 1 289 ? -27.484 -8.703 13.555 1 94.88 289 PRO B C 1
ATOM 5838 O O . PRO B 1 289 ? -27.891 -9.852 13.352 1 94.88 289 PRO B O 1
ATOM 5841 N N . CYS B 1 290 ? -27.141 -7.883 12.625 1 95.06 290 CYS B N 1
ATOM 5842 C CA . CYS B 1 290 ? -27.219 -8.305 11.234 1 95.06 290 CYS B CA 1
ATOM 5843 C C . CYS B 1 290 ? -26.266 -9.453 10.953 1 95.06 290 CYS B C 1
ATOM 5845 O O . CYS B 1 290 ? -26.641 -10.453 10.352 1 95.06 290 CYS B O 1
ATOM 5847 N N . VAL B 1 291 ? -25.062 -9.32 11.422 1 97.12 291 VAL B N 1
ATOM 5848 C CA . VAL B 1 291 ? -24.031 -10.336 11.195 1 97.12 291 VAL B CA 1
ATOM 5849 C C . VAL B 1 291 ? -24.375 -11.602 11.984 1 97.12 291 VAL B C 1
ATOM 5851 O O . VAL B 1 291 ? -24.312 -12.711 11.445 1 97.12 291 VAL B O 1
ATOM 5854 N N . ARG B 1 292 ? -24.766 -11.43 13.195 1 96.94 292 ARG B N 1
ATOM 5855 C CA . ARG B 1 292 ? -25.156 -12.57 14.023 1 96.94 292 ARG B CA 1
ATOM 5856 C C . ARG B 1 292 ? -26.359 -13.289 13.438 1 96.94 292 ARG B C 1
ATOM 5858 O O . ARG B 1 292 ? -26.438 -14.523 13.492 1 96.94 292 ARG B O 1
ATOM 5865 N N . GLY B 1 293 ? -27.297 -12.508 12.969 1 96.94 293 GLY B N 1
ATOM 5866 C CA . GLY B 1 293 ? -28.453 -13.086 12.297 1 96.94 293 GLY B CA 1
ATOM 5867 C C . GLY B 1 293 ? -28.078 -13.938 11.102 1 96.94 293 GLY B C 1
ATOM 5868 O O . GLY B 1 293 ? -28.625 -15.023 10.914 1 96.94 293 GLY B O 1
ATOM 5869 N N . LEU B 1 294 ? -27.188 -13.422 10.336 1 97.12 294 LEU B N 1
ATOM 5870 C CA . LEU B 1 294 ? -26.734 -14.18 9.172 1 97.12 294 LEU B CA 1
ATOM 5871 C C . LEU B 1 294 ? -26.047 -15.469 9.594 1 97.12 294 LEU B C 1
ATOM 5873 O O . LEU B 1 294 ? -26.297 -16.531 9.016 1 97.12 294 LEU B O 1
ATOM 5877 N N . VAL B 1 295 ? -25.172 -15.367 10.586 1 98.06 295 VAL B N 1
ATOM 5878 C CA . VAL B 1 295 ? -24.438 -16.516 11.102 1 98.06 295 VAL B CA 1
ATOM 5879 C C . VAL B 1 295 ? -25.406 -17.578 11.602 1 98.06 295 VAL B C 1
ATOM 5881 O O . VAL B 1 295 ? -25.188 -18.781 11.414 1 98.06 295 VAL B O 1
ATOM 5884 N N . SER B 1 296 ? -26.516 -17.156 12.172 1 97.69 296 SER B N 1
ATOM 5885 C CA . SER B 1 296 ? -27.5 -18.078 12.727 1 97.69 296 SER B CA 1
ATOM 5886 C C . SER B 1 296 ? -28.203 -18.875 11.625 1 97.69 296 SER B C 1
ATOM 5888 O O . SER B 1 296 ? -28.875 -19.875 11.898 1 97.69 296 SER B O 1
ATOM 5890 N N . GLN B 1 297 ? -28.031 -18.375 10.391 1 97.25 297 GLN B N 1
ATOM 5891 C CA . GLN B 1 297 ? -28.656 -19.062 9.266 1 97.25 297 GLN B CA 1
ATOM 5892 C C . GLN B 1 297 ? -27.734 -20.109 8.656 1 97.25 297 GLN B C 1
ATOM 5894 O O . GLN B 1 297 ? -28.141 -20.859 7.77 1 97.25 297 GLN B O 1
ATOM 5899 N N . LEU B 1 298 ? -26.5 -20.156 9.133 1 96.69 298 LEU B N 1
ATOM 5900 C CA . LEU B 1 298 ? -25.578 -21.188 8.656 1 96.69 298 LEU B CA 1
ATOM 5901 C C . LEU B 1 298 ? -26.016 -22.562 9.133 1 96.69 298 LEU B C 1
ATOM 5903 O O . LEU B 1 298 ? -26.703 -22.688 10.148 1 96.69 298 LEU B O 1
ATOM 5907 N N . PRO B 1 299 ? -25.562 -23.609 8.375 1 95.19 299 PRO B N 1
ATOM 5908 C CA . PRO B 1 299 ? -25.906 -24.953 8.836 1 95.19 299 PRO B CA 1
ATOM 5909 C C . PRO B 1 299 ? -25.266 -25.297 10.18 1 95.19 299 PRO B C 1
ATOM 5911 O O . PRO B 1 299 ? -24.188 -24.797 10.5 1 95.19 299 PRO B O 1
ATOM 5914 N N . GLU B 1 300 ? -25.969 -26.094 10.906 1 96.19 300 GLU B N 1
ATOM 5915 C CA . GLU B 1 300 ? -25.453 -26.5 12.211 1 96.19 300 GLU B CA 1
ATOM 5916 C C . GLU B 1 300 ? -24.094 -27.172 12.094 1 96.19 300 GLU B C 1
ATOM 5918 O O . GLU B 1 300 ? -23.203 -26.938 12.914 1 96.19 300 GLU B O 1
ATOM 5923 N N . LYS B 1 301 ? -24.094 -28.078 11.125 1 95.94 301 LYS B N 1
ATOM 5924 C CA . LYS B 1 301 ? -22.812 -28.688 10.773 1 95.94 301 LYS B CA 1
ATOM 5925 C C . LYS B 1 301 ? -22.234 -28.094 9.492 1 95.94 301 LYS B C 1
ATOM 5927 O O . LYS B 1 301 ? -22.953 -27.969 8.492 1 95.94 301 LYS B O 1
ATOM 5932 N N . LEU B 1 302 ? -21.062 -27.672 9.633 1 94.56 302 LEU B N 1
ATOM 5933 C CA . LEU B 1 302 ? -20.359 -27.125 8.477 1 94.56 302 LEU B CA 1
ATOM 5934 C C . LEU B 1 302 ? -18.875 -27.469 8.516 1 94.56 302 LEU B C 1
ATOM 5936 O O . LEU B 1 302 ? -18.453 -28.281 9.352 1 94.56 302 LEU B O 1
ATOM 5940 N N . ASP B 1 303 ? -18.172 -27 7.531 1 92.62 303 ASP B N 1
ATOM 5941 C CA . ASP B 1 303 ? -16.734 -27.25 7.457 1 92.62 303 ASP B CA 1
ATOM 5942 C C . ASP B 1 303 ? -15.93 -25.984 7.723 1 92.62 303 ASP B C 1
ATOM 5944 O O . ASP B 1 303 ? -16.406 -24.875 7.457 1 92.62 303 ASP B O 1
ATOM 5948 N N . LYS B 1 304 ? -14.852 -26.188 8.398 1 94.12 304 LYS B N 1
ATOM 5949 C CA . LYS B 1 304 ? -13.883 -25.094 8.461 1 94.12 304 LYS B CA 1
ATOM 5950 C C . LYS B 1 304 ? -12.688 -25.359 7.555 1 94.12 304 LYS B C 1
ATOM 5952 O O . LYS B 1 304 ? -12.219 -26.5 7.465 1 94.12 304 LYS B O 1
ATOM 5957 N N . TRP B 1 305 ? -12.32 -24.375 6.871 1 94.38 305 TRP B N 1
ATOM 5958 C CA . TRP B 1 305 ? -11.211 -24.438 5.93 1 94.38 305 TRP B CA 1
ATOM 5959 C C . TRP B 1 305 ? -10.023 -23.625 6.43 1 94.38 305 TRP B C 1
ATOM 5961 O O . TRP B 1 305 ? -10.141 -22.422 6.648 1 94.38 305 TRP B O 1
ATOM 5971 N N . ALA B 1 306 ? -8.883 -24.297 6.633 1 96.56 306 ALA B N 1
ATOM 5972 C CA . ALA B 1 306 ? -7.648 -23.578 6.938 1 96.56 306 ALA B CA 1
ATOM 5973 C C . ALA B 1 306 ? -7.09 -22.906 5.691 1 96.56 306 ALA B C 1
ATOM 5975 O O . ALA B 1 306 ? -6.945 -23.531 4.641 1 96.56 306 ALA B O 1
ATOM 5976 N N . VAL B 1 307 ? -6.82 -21.656 5.789 1 96.5 307 VAL B N 1
ATOM 5977 C CA . VAL B 1 307 ? -6.301 -20.906 4.645 1 96.5 307 VAL B CA 1
ATOM 5978 C C . VAL B 1 307 ? -4.773 -21.016 4.617 1 96.5 307 VAL B C 1
ATOM 5980 O O . VAL B 1 307 ? -4.109 -20.688 5.602 1 96.5 307 VAL B O 1
ATOM 5983 N N . PHE B 1 308 ? -4.238 -21.5 3.508 1 96.69 308 PHE B N 1
ATOM 5984 C CA . PHE B 1 308 ? -2.799 -21.625 3.297 1 96.69 308 PHE B CA 1
ATOM 5985 C C . PHE B 1 308 ? -2.354 -20.734 2.135 1 96.69 308 PHE B C 1
ATOM 5987 O O . PHE B 1 308 ? -3.156 -20.391 1.266 1 96.69 308 PHE B O 1
ATOM 5994 N N . ASP B 1 309 ? -1.103 -20.328 2.146 1 97.62 309 ASP B N 1
ATOM 5995 C CA . ASP B 1 309 ? -0.509 -19.625 1.021 1 97.62 309 ASP B CA 1
ATOM 5996 C C . ASP B 1 309 ? 1.012 -19.766 1.02 1 97.62 309 ASP B C 1
ATOM 5998 O O . ASP B 1 309 ? 1.562 -20.594 1.736 1 97.62 309 ASP B O 1
ATOM 6002 N N . LEU B 1 310 ? 1.69 -19.031 0.161 1 98.31 310 LEU B N 1
ATOM 6003 C CA . LEU B 1 310 ? 3.139 -19.141 0.03 1 98.31 310 LEU B CA 1
ATOM 6004 C C . LEU B 1 310 ? 3.824 -17.875 0.54 1 98.31 310 LEU B C 1
ATOM 6006 O O . LEU B 1 310 ? 4.922 -17.531 0.097 1 98.31 310 LEU B O 1
ATOM 6010 N N . TRP B 1 311 ? 3.238 -17.219 1.499 1 98.06 311 TRP B N 1
ATOM 6011 C CA . TRP B 1 311 ? 3.703 -15.914 1.962 1 98.06 311 TRP B CA 1
ATOM 6012 C C . TRP B 1 311 ? 4.945 -16.062 2.832 1 98.06 311 TRP B C 1
ATOM 6014 O O . TRP B 1 311 ? 5.883 -15.258 2.723 1 98.06 311 TRP B O 1
ATOM 6024 N N . ASP B 1 312 ? 5.039 -17.047 3.688 1 97.12 312 ASP B N 1
ATOM 6025 C CA . ASP B 1 312 ? 6.109 -17.188 4.668 1 97.12 312 ASP B CA 1
ATOM 6026 C C . ASP B 1 312 ? 7.445 -17.469 3.984 1 97.12 312 ASP B C 1
ATOM 6028 O O . ASP B 1 312 ? 8.492 -17.016 4.445 1 97.12 312 ASP B O 1
ATOM 6032 N N . TYR B 1 313 ? 7.379 -18.25 2.932 1 97.88 313 TYR B N 1
ATOM 6033 C CA . TYR B 1 313 ? 8.539 -18.625 2.129 1 97.88 313 TYR B CA 1
ATOM 6034 C C . TYR B 1 313 ? 8.219 -18.578 0.641 1 97.88 313 TYR B C 1
ATOM 6036 O O . TYR B 1 313 ? 8.016 -19.609 0.008 1 97.88 313 TYR B O 1
ATOM 6044 N N . PRO B 1 314 ? 8.234 -17.359 0.066 1 97.94 314 PRO B N 1
ATOM 6045 C CA . PRO B 1 314 ? 7.938 -17.266 -1.365 1 97.94 314 PRO B CA 1
ATOM 6046 C C . PRO B 1 314 ? 8.961 -18 -2.23 1 97.94 314 PRO B C 1
ATOM 6048 O O . PRO B 1 314 ? 10.133 -18.094 -1.862 1 97.94 314 PRO B O 1
ATOM 6051 N N . ALA B 1 315 ? 8.469 -18.484 -3.33 1 97.69 315 ALA B N 1
ATOM 6052 C CA . ALA B 1 315 ? 9.391 -19.141 -4.254 1 97.69 315 ALA B CA 1
ATOM 6053 C C . ALA B 1 315 ? 10.453 -18.172 -4.754 1 97.69 315 ALA B C 1
ATOM 6055 O O . ALA B 1 315 ? 10.133 -17.109 -5.305 1 97.69 315 ALA B O 1
ATOM 6056 N N . PRO B 1 316 ? 11.727 -18.531 -4.598 1 96.69 316 PRO B N 1
ATOM 6057 C CA . PRO B 1 316 ? 12.781 -17.625 -5.031 1 96.69 316 PRO B CA 1
ATOM 6058 C C . PRO B 1 316 ? 12.906 -17.547 -6.551 1 96.69 316 PRO B C 1
ATOM 6060 O O . PRO B 1 316 ? 13.508 -16.594 -7.078 1 96.69 316 PRO B O 1
ATOM 6063 N N . PHE B 1 317 ? 12.398 -18.562 -7.211 1 97.69 317 PHE B N 1
ATOM 6064 C CA . PHE B 1 317 ? 12.336 -18.641 -8.664 1 97.69 317 PHE B CA 1
ATOM 6065 C C . PHE B 1 317 ? 11.18 -19.516 -9.109 1 97.69 317 PHE B C 1
ATOM 6067 O O . PHE B 1 317 ? 10.742 -20.406 -8.367 1 97.69 317 PHE B O 1
ATOM 6074 N N . TYR B 1 318 ? 10.727 -19.266 -10.312 1 98.56 318 TYR B N 1
ATOM 6075 C CA . TYR B 1 318 ? 9.594 -20.031 -10.836 1 98.56 318 TYR B CA 1
ATOM 6076 C C . TYR B 1 318 ? 10.062 -21.125 -11.781 1 98.56 318 TYR B C 1
ATOM 6078 O O . TYR B 1 318 ? 9.258 -21.953 -12.242 1 98.56 318 TYR B O 1
ATOM 6086 N N . ASN B 1 319 ? 11.414 -21.141 -12.039 1 98.25 319 ASN B N 1
ATOM 6087 C CA . ASN B 1 319 ? 11.852 -22.078 -13.062 1 98.25 319 ASN B CA 1
ATOM 6088 C C . ASN B 1 319 ? 13.227 -22.672 -12.742 1 98.25 319 ASN B C 1
ATOM 6090 O O . ASN B 1 319 ? 13.984 -22.094 -11.961 1 98.25 319 ASN B O 1
ATOM 6094 N N . ARG B 1 320 ? 13.5 -23.781 -13.242 1 96.69 320 ARG B N 1
ATOM 6095 C CA . ARG B 1 320 ? 14.805 -24.422 -13.32 1 96.69 320 ARG B CA 1
ATOM 6096 C C . ARG B 1 320 ? 14.984 -25.141 -14.664 1 96.69 320 ARG B C 1
ATOM 6098 O O . ARG B 1 320 ? 14.375 -26.188 -14.906 1 96.69 320 ARG B O 1
ATOM 6105 N N . GLY B 1 321 ? 15.805 -24.5 -15.516 1 95.19 321 GLY B N 1
ATOM 6106 C CA . GLY B 1 321 ? 15.945 -25.047 -16.859 1 95.19 321 GLY B CA 1
ATOM 6107 C C . GLY B 1 321 ? 14.656 -25 -17.656 1 95.19 321 GLY B C 1
ATOM 6108 O O . GLY B 1 321 ? 14.055 -23.938 -17.812 1 95.19 321 GLY B O 1
ATOM 6109 N N . LYS B 1 322 ? 14.234 -26.219 -18.078 1 97.06 322 LYS B N 1
ATOM 6110 C CA . LYS B 1 322 ? 13.062 -26.312 -18.953 1 97.06 322 LYS B CA 1
ATOM 6111 C C . LYS B 1 322 ? 11.812 -26.688 -18.156 1 97.06 322 LYS B C 1
ATOM 6113 O O . LYS B 1 322 ? 10.836 -27.172 -18.719 1 97.06 322 LYS B O 1
ATOM 6118 N N . ILE B 1 323 ? 11.875 -26.469 -16.844 1 98.19 323 ILE B N 1
ATOM 6119 C CA . ILE B 1 323 ? 10.734 -26.656 -15.961 1 98.19 323 ILE B CA 1
ATOM 6120 C C . ILE B 1 323 ? 10.305 -25.328 -15.359 1 98.19 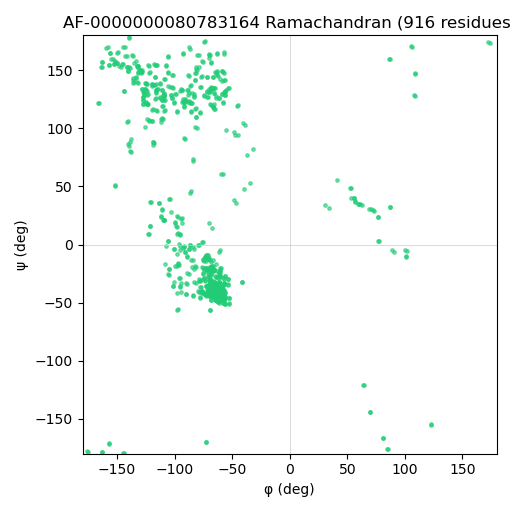323 ILE B C 1
ATOM 6122 O O . ILE B 1 323 ? 11.141 -24.531 -14.914 1 98.19 323 ILE B O 1
ATOM 6126 N N . CYS B 1 324 ? 8.977 -25.078 -15.375 1 98.56 324 CYS B N 1
ATOM 6127 C CA . CYS B 1 324 ? 8.477 -23.797 -14.891 1 98.56 324 CYS B CA 1
ATOM 6128 C C . CYS B 1 324 ? 7.199 -23.984 -14.086 1 98.56 324 CYS B C 1
ATOM 6130 O O . CYS B 1 324 ? 6.484 -24.969 -14.266 1 98.56 324 CYS B O 1
ATOM 6132 N N . LEU B 1 325 ? 6.969 -23.047 -13.148 1 98.88 325 LEU B N 1
ATOM 6133 C CA . LEU B 1 325 ? 5.738 -23 -12.359 1 98.88 325 LEU B CA 1
ATOM 6134 C C . LEU B 1 325 ? 4.836 -21.875 -12.828 1 98.88 325 LEU B C 1
ATOM 6136 O O . LEU B 1 325 ? 5.32 -20.797 -13.203 1 98.88 325 LEU B O 1
ATOM 6140 N N . ALA B 1 326 ? 3.521 -22.062 -12.734 1 98.81 326 ALA B N 1
ATOM 6141 C CA . ALA B 1 326 ? 2.551 -21.016 -13 1 98.81 326 ALA B CA 1
ATOM 6142 C C . ALA B 1 326 ? 1.314 -21.156 -12.117 1 98.81 326 ALA B C 1
ATOM 6144 O O . ALA B 1 326 ? 0.979 -22.266 -11.695 1 98.81 326 ALA B O 1
ATOM 6145 N N . GLY B 1 327 ? 0.644 -20.047 -11.852 1 98.56 327 GLY B N 1
ATOM 6146 C CA . GLY B 1 327 ? -0.538 -20.062 -11 1 98.56 327 GLY B CA 1
ATOM 6147 C C . GLY B 1 327 ? -0.223 -20.344 -9.547 1 98.56 327 GLY B C 1
ATOM 6148 O O . GLY B 1 327 ? 0.811 -19.922 -9.031 1 98.56 327 GLY B O 1
ATOM 6149 N N . ASP B 1 328 ? -1.139 -21.078 -8.891 1 98.12 328 ASP B N 1
ATOM 6150 C CA . ASP B 1 328 ? -1.012 -21.344 -7.465 1 98.12 328 ASP B CA 1
ATOM 6151 C C . ASP B 1 328 ? 0.21 -22.219 -7.172 1 98.12 328 ASP B C 1
ATOM 6153 O O . ASP B 1 328 ? 0.732 -22.203 -6.055 1 98.12 328 ASP B O 1
ATOM 6157 N N . ALA B 1 329 ? 0.672 -22.922 -8.188 1 98.75 329 ALA B N 1
ATOM 6158 C CA . ALA B 1 329 ? 1.91 -23.672 -8.008 1 98.75 329 ALA B CA 1
ATOM 6159 C C . ALA B 1 329 ? 3.088 -22.75 -7.738 1 98.75 329 ALA B C 1
ATOM 6161 O O . ALA B 1 329 ? 4.035 -23.125 -7.047 1 98.75 329 ALA B O 1
ATOM 6162 N N . ALA B 1 330 ? 3.016 -21.547 -8.234 1 98.81 330 ALA B N 1
ATOM 6163 C CA . ALA B 1 330 ? 4.117 -20.594 -8.125 1 98.81 330 ALA B CA 1
ATOM 6164 C C . ALA B 1 330 ? 3.85 -19.578 -7.023 1 98.81 330 ALA B C 1
ATOM 6166 O O . ALA B 1 330 ? 4.777 -19.141 -6.34 1 98.81 330 ALA B O 1
ATOM 6167 N N . HIS B 1 331 ? 2.598 -19.203 -6.859 1 98.69 331 HIS B N 1
ATOM 6168 C CA . HIS B 1 331 ? 2.318 -18.031 -6.035 1 98.69 331 HIS B CA 1
ATOM 6169 C C . HIS B 1 331 ? 0.94 -18.125 -5.387 1 98.69 331 HIS B C 1
ATOM 6171 O O . HIS B 1 331 ? 0.149 -17.188 -5.453 1 98.69 331 HIS B O 1
ATOM 6177 N N . ALA B 1 332 ? 0.666 -19.219 -4.754 1 98.44 332 ALA B N 1
ATOM 6178 C CA . ALA B 1 332 ? -0.61 -19.375 -4.062 1 98.44 332 ALA B CA 1
ATOM 6179 C C . ALA B 1 332 ? -0.832 -18.266 -3.045 1 98.44 332 ALA B C 1
ATOM 6181 O O . ALA B 1 332 ? 0.045 -17.984 -2.225 1 98.44 332 ALA B O 1
ATOM 6182 N N . SER B 1 333 ? -1.99 -17.641 -3.154 1 98.06 333 SER B N 1
ATOM 6183 C CA . SER B 1 333 ? -2.344 -16.531 -2.264 1 98.06 333 SER B CA 1
ATOM 6184 C C . SER B 1 333 ? -3.57 -16.875 -1.423 1 98.06 333 SER B C 1
ATOM 6186 O O . SER B 1 333 ? -4.363 -17.75 -1.795 1 98.06 333 SER B O 1
ATOM 6188 N N . SER B 1 334 ? -3.672 -16.219 -0.266 1 97.75 334 SER B N 1
ATOM 6189 C CA . SER B 1 334 ? -4.949 -16.219 0.436 1 97.75 334 SER B CA 1
ATOM 6190 C C . SER B 1 334 ? -6.035 -15.539 -0.392 1 97.75 334 SER B C 1
ATOM 6192 O O . SER B 1 334 ? -5.734 -14.852 -1.372 1 97.75 334 SER B O 1
ATOM 6194 N N . PRO B 1 335 ? -7.246 -15.703 -0.079 1 96.25 335 PRO B N 1
ATOM 6195 C CA . PRO B 1 335 ? -8.312 -15.32 -1.011 1 96.25 335 PRO B CA 1
ATOM 6196 C C . PRO B 1 335 ? -8.836 -13.914 -0.759 1 96.25 335 PRO B C 1
ATOM 6198 O O . PRO B 1 335 ? -9.922 -13.562 -1.236 1 96.25 335 PRO B O 1
ATOM 6201 N N . HIS B 1 336 ? -8.141 -13.062 -0.143 1 97.38 336 HIS B N 1
ATOM 6202 C CA . HIS B 1 336 ? -8.742 -11.844 0.393 1 97.38 336 HIS B CA 1
ATOM 6203 C C . HIS B 1 336 ? -8.891 -10.781 -0.688 1 97.38 336 HIS B C 1
ATOM 6205 O O . HIS B 1 336 ? -9.664 -9.836 -0.53 1 97.38 336 HIS B O 1
ATOM 6211 N N . HIS B 1 337 ? -8.164 -10.906 -1.771 1 96.56 337 HIS B N 1
ATOM 6212 C CA . HIS B 1 337 ? -8.406 -10.062 -2.936 1 96.56 337 HIS B CA 1
ATOM 6213 C C . HIS B 1 337 ? -9.297 -10.773 -3.955 1 96.56 337 HIS B C 1
ATOM 6215 O O . HIS B 1 337 ? -9.805 -10.141 -4.883 1 96.56 337 HIS B O 1
ATOM 6221 N N . GLY B 1 338 ? -9.414 -12.062 -3.836 1 94.56 338 GLY B N 1
ATOM 6222 C CA . GLY B 1 338 ? -10.109 -12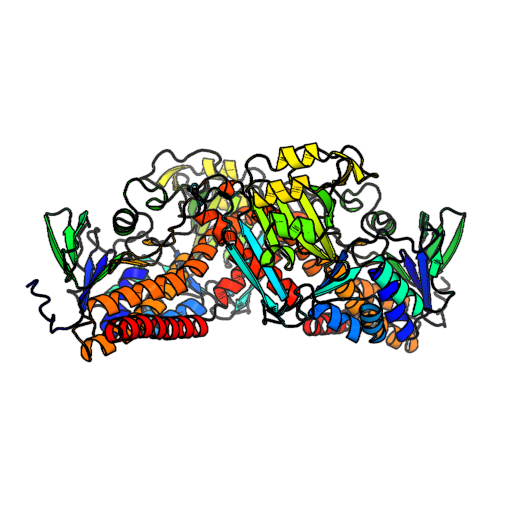.844 -4.848 1 94.56 338 GLY B CA 1
ATOM 6223 C C . GLY B 1 338 ? -9.469 -12.75 -6.219 1 94.56 338 GLY B C 1
ATOM 6224 O O . GLY B 1 338 ? -10.164 -12.742 -7.234 1 94.56 338 GLY B O 1
ATOM 6225 N N . ALA B 1 339 ? -8.18 -12.648 -6.277 1 96.56 339 ALA B N 1
ATOM 6226 C CA . ALA B 1 339 ? -7.535 -12.352 -7.551 1 96.56 339 ALA B CA 1
ATOM 6227 C C . ALA B 1 339 ? -6.527 -13.43 -7.93 1 96.56 339 ALA B C 1
ATOM 6229 O O . ALA B 1 339 ? -5.754 -13.266 -8.875 1 96.56 339 ALA B O 1
ATOM 6230 N N . GLY B 1 340 ? -6.469 -14.555 -7.219 1 96.75 340 GLY B N 1
ATOM 6231 C CA . GLY B 1 340 ? -5.512 -15.609 -7.504 1 96.75 340 GLY B CA 1
ATOM 6232 C C . GLY B 1 340 ? -5.629 -16.156 -8.914 1 96.75 340 GLY B C 1
ATOM 6233 O O . GLY B 1 340 ? -4.633 -16.25 -9.641 1 96.75 340 GLY B O 1
ATOM 6234 N N . ALA B 1 341 ? -6.832 -16.484 -9.266 1 96.31 341 ALA B N 1
ATOM 6235 C CA . ALA B 1 341 ? -7.059 -17.031 -10.602 1 96.31 341 ALA B CA 1
ATOM 6236 C C . ALA B 1 341 ? -6.758 -15.977 -11.672 1 96.31 341 ALA B C 1
ATOM 6238 O O . ALA B 1 341 ? -6.254 -16.312 -12.75 1 96.31 341 ALA B O 1
ATOM 6239 N N . CYS B 1 342 ? -7.102 -14.719 -11.359 1 98 342 CYS B N 1
ATOM 6240 C CA . CYS B 1 342 ? -6.801 -13.633 -12.289 1 98 342 CYS B CA 1
ATOM 6241 C C . CYS B 1 342 ? -5.301 -13.539 -12.547 1 98 342 CYS B C 1
ATOM 6243 O O . CYS B 1 342 ? -4.871 -13.391 -13.695 1 98 342 CYS B O 1
ATOM 6245 N N . MET B 1 343 ? -4.527 -13.648 -11.508 1 98.38 343 MET B N 1
ATOM 6246 C CA . MET B 1 343 ? -3.07 -13.625 -11.633 1 98.38 343 MET B CA 1
ATOM 6247 C C . MET B 1 343 ? -2.572 -14.812 -12.453 1 98.38 343 MET B C 1
ATOM 6249 O O . MET B 1 343 ? -1.624 -14.68 -13.227 1 98.38 343 MET B O 1
ATOM 6253 N N . GLY B 1 344 ? -3.189 -15.922 -12.242 1 98.62 344 GLY B N 1
ATOM 6254 C CA . GLY B 1 344 ? -2.865 -17.094 -13.047 1 98.62 344 GLY B CA 1
ATOM 6255 C C . GLY B 1 344 ? -3.102 -16.875 -14.531 1 98.62 344 GLY B C 1
ATOM 6256 O O . GLY B 1 344 ? -2.311 -17.312 -15.367 1 98.62 344 GLY B O 1
ATOM 6257 N N . ILE B 1 345 ? -4.176 -16.188 -14.875 1 98.75 345 ILE B N 1
ATOM 6258 C CA . ILE B 1 345 ? -4.5 -15.891 -16.266 1 98.75 345 ILE B CA 1
ATOM 6259 C C . ILE B 1 345 ? -3.422 -14.984 -16.859 1 98.75 345 ILE B C 1
ATOM 6261 O O . ILE B 1 345 ? -3.021 -15.156 -18.016 1 98.75 345 ILE B O 1
ATOM 6265 N N . GLU B 1 346 ? -2.953 -14.023 -16.047 1 98.81 346 GLU B N 1
ATOM 6266 C CA . GLU B 1 346 ? -1.852 -13.172 -16.484 1 98.81 346 GLU B CA 1
ATOM 6267 C C . GLU B 1 346 ? -0.599 -13.992 -16.781 1 98.81 346 GLU B C 1
ATOM 6269 O O . GLU B 1 346 ? 0.117 -13.727 -17.75 1 98.81 346 GLU B O 1
ATOM 6274 N N . ASP B 1 347 ? -0.338 -14.992 -15.906 1 98.88 347 ASP B N 1
ATOM 6275 C CA . ASP B 1 347 ? 0.783 -15.891 -16.141 1 98.88 347 ASP B CA 1
ATOM 6276 C C . ASP B 1 347 ? 0.661 -16.578 -17.5 1 98.88 347 ASP B C 1
ATOM 6278 O O . ASP B 1 347 ? 1.631 -16.641 -18.266 1 98.88 347 ASP B O 1
ATOM 6282 N N . VAL B 1 348 ? -0.503 -17.047 -17.766 1 98.94 348 VAL B N 1
ATOM 6283 C CA . VAL B 1 348 ? -0.748 -17.797 -19 1 98.94 348 VAL B CA 1
ATOM 6284 C C . VAL B 1 348 ? -0.527 -16.906 -20.203 1 98.94 348 VAL B C 1
ATOM 6286 O O . VAL B 1 348 ? 0.102 -17.312 -21.188 1 98.94 348 VAL B O 1
ATOM 6289 N N . LEU B 1 349 ? -1.037 -15.68 -20.109 1 98.94 349 LEU B N 1
ATOM 6290 C CA . LEU B 1 349 ? -0.85 -14.758 -21.219 1 98.94 349 LEU B CA 1
ATOM 6291 C C . LEU B 1 349 ? 0.634 -14.523 -21.484 1 98.94 349 LEU B C 1
ATOM 6293 O O . LEU B 1 349 ? 1.072 -14.539 -22.641 1 98.94 349 LEU B O 1
ATOM 6297 N N . CYS B 1 350 ? 1.376 -14.359 -20.469 1 98.88 350 CYS B N 1
ATOM 6298 C CA . CYS B 1 350 ? 2.814 -14.148 -20.578 1 98.88 350 CYS B CA 1
ATOM 6299 C C . CYS B 1 350 ? 3.494 -15.367 -21.188 1 98.88 350 CYS B C 1
ATOM 6301 O O . CYS B 1 350 ? 4.25 -15.242 -22.156 1 98.88 350 CYS B O 1
ATOM 6303 N N . LEU B 1 351 ? 3.191 -16.547 -20.703 1 98.88 351 LEU B N 1
ATOM 6304 C CA . LEU B 1 351 ? 3.807 -17.781 -21.172 1 98.88 351 LEU B CA 1
ATOM 6305 C C . LEU B 1 351 ? 3.457 -18.047 -22.625 1 98.88 351 LEU B C 1
ATOM 6307 O O . LEU B 1 351 ? 4.324 -18.438 -23.406 1 98.88 351 LEU B O 1
ATOM 6311 N N . CYS B 1 352 ? 2.197 -17.859 -22.953 1 98.75 352 CYS B N 1
ATOM 6312 C CA . CYS B 1 352 ? 1.771 -18.078 -24.328 1 98.75 352 CYS B CA 1
ATOM 6313 C C . CYS B 1 352 ? 2.504 -17.141 -25.281 1 98.75 352 CYS B C 1
ATOM 6315 O O . CYS B 1 352 ? 2.924 -17.562 -26.359 1 98.75 352 CYS B O 1
ATOM 6317 N N . THR B 1 353 ? 2.643 -15.914 -24.875 1 98.56 353 THR B N 1
ATOM 6318 C CA . THR B 1 353 ? 3.34 -14.938 -25.688 1 98.56 353 THR B CA 1
ATOM 6319 C C . THR B 1 353 ? 4.793 -15.352 -25.906 1 98.56 353 THR B C 1
ATOM 6321 O O . THR B 1 353 ? 5.277 -15.359 -27.047 1 98.56 353 THR B O 1
ATOM 6324 N N . LEU B 1 354 ? 5.445 -15.719 -24.891 1 98.56 354 LEU B N 1
ATOM 6325 C CA . LEU B 1 354 ? 6.848 -16.109 -24.953 1 98.56 354 LEU B CA 1
ATOM 6326 C C . LEU B 1 354 ? 7.02 -17.406 -25.734 1 98.56 354 LEU B C 1
ATOM 6328 O O . LEU B 1 354 ? 7.957 -17.547 -26.531 1 98.56 354 LEU B O 1
ATOM 6332 N N . MET B 1 355 ? 6.141 -18.375 -25.578 1 98.12 355 MET B N 1
ATOM 6333 C CA . MET B 1 355 ? 6.207 -19.672 -26.266 1 98.12 355 MET B CA 1
ATOM 6334 C C . MET B 1 355 ? 5.996 -19.484 -27.766 1 98.12 355 MET B C 1
ATOM 6336 O O . MET B 1 355 ? 6.586 -20.219 -28.562 1 98.12 355 MET B O 1
ATOM 6340 N N . GLY B 1 356 ? 5.117 -18.547 -28.078 1 96.25 356 GLY B N 1
ATOM 6341 C CA . GLY B 1 356 ? 4.945 -18.219 -29.484 1 96.25 356 GLY B CA 1
ATOM 6342 C C . GLY B 1 356 ? 6.223 -17.734 -30.141 1 96.25 356 GLY B C 1
ATOM 6343 O O . GLY B 1 356 ? 6.559 -18.156 -31.234 1 96.25 356 GLY B O 1
ATOM 6344 N N . GLU B 1 357 ? 6.922 -16.891 -29.438 1 95.31 357 GLU B N 1
ATOM 6345 C CA . GLU B 1 357 ? 8.211 -16.406 -29.938 1 95.31 357 GLU B CA 1
ATOM 6346 C C . GLU B 1 357 ? 9.219 -17.547 -30.047 1 95.31 357 GLU B C 1
ATOM 6348 O O . GLU B 1 357 ? 9.953 -17.641 -31.031 1 95.31 357 GLU B O 1
ATOM 6353 N N . ALA B 1 358 ? 9.234 -18.344 -29.094 1 95.56 358 ALA B N 1
ATOM 6354 C CA . ALA B 1 358 ? 10.172 -19.469 -29.078 1 95.56 358 ALA B CA 1
ATOM 6355 C C . ALA B 1 358 ? 9.898 -20.438 -30.219 1 95.56 358 ALA B C 1
ATOM 6357 O O . ALA B 1 358 ? 10.828 -20.969 -30.828 1 95.56 358 ALA B O 1
ATOM 6358 N N . ARG B 1 359 ? 8.672 -20.703 -30.469 1 94.44 359 ARG B N 1
ATOM 6359 C CA . ARG B 1 359 ? 8.289 -21.625 -31.531 1 94.44 359 ARG B CA 1
ATOM 6360 C C . ARG B 1 359 ? 8.844 -21.172 -32.875 1 94.44 359 ARG B C 1
ATOM 6362 O O . ARG B 1 359 ? 9.414 -21.969 -33.625 1 94.44 359 ARG B O 1
ATOM 6369 N N . VAL B 1 360 ? 8.664 -19.906 -33.125 1 92 360 VAL B N 1
ATOM 6370 C CA . VAL B 1 360 ? 9.125 -19.328 -34.375 1 92 360 VAL B CA 1
ATOM 6371 C C . VAL B 1 360 ? 10.648 -19.438 -34.469 1 92 360 VAL B C 1
ATOM 6373 O O . VAL B 1 360 ? 11.188 -19.812 -35.531 1 92 360 VAL B O 1
ATOM 6376 N N . LEU B 1 361 ? 11.289 -19.188 -33.469 1 90.69 361 LEU B N 1
ATOM 6377 C CA . LEU B 1 361 ? 12.75 -19.219 -33.438 1 90.69 361 LEU B CA 1
ATOM 6378 C C . LEU B 1 361 ? 13.258 -20.641 -33.594 1 90.69 361 LEU B C 1
ATOM 6380 O O . LEU B 1 361 ? 14.227 -20.875 -34.344 1 90.69 361 LEU B O 1
ATOM 6384 N N . ILE B 1 362 ? 12.664 -21.578 -32.969 1 91.62 362 ILE B N 1
ATOM 6385 C CA . ILE B 1 362 ? 13.078 -22.969 -33 1 91.62 362 ILE B CA 1
ATOM 6386 C C . ILE B 1 362 ? 12.852 -23.547 -34.406 1 91.62 362 ILE B C 1
ATOM 6388 O O . ILE B 1 362 ? 13.648 -24.344 -34.875 1 91.62 362 ILE B O 1
ATOM 6392 N N . GLN B 1 363 ? 11.797 -23.094 -35.031 1 89.56 363 GLN B N 1
ATOM 6393 C CA . GLN B 1 363 ? 11.539 -23.516 -36.406 1 89.56 363 GLN B CA 1
ATOM 6394 C C . GLN B 1 363 ? 12.672 -23.062 -37.312 1 89.56 363 GLN B C 1
ATOM 6396 O O . GLN B 1 363 ? 13.062 -23.797 -38.25 1 89.56 363 GLN B O 1
ATOM 6401 N N . LYS B 1 364 ? 13.188 -21.906 -37 1 87.75 364 LYS B N 1
ATOM 6402 C CA . LYS B 1 364 ? 14.258 -21.359 -37.844 1 87.75 364 LYS B CA 1
ATOM 6403 C C . LYS B 1 364 ? 15.609 -21.953 -37.438 1 87.75 364 LYS B C 1
ATOM 6405 O O . LYS B 1 364 ? 16.5 -22.094 -38.281 1 87.75 364 LYS B O 1
ATOM 6410 N N . ALA B 1 365 ? 15.758 -22.234 -36.219 1 88.31 365 ALA B N 1
ATOM 6411 C CA . ALA B 1 365 ? 17.016 -22.75 -35.719 1 88.31 365 ALA B CA 1
ATOM 6412 C C . ALA B 1 365 ? 16.781 -23.844 -34.688 1 88.31 365 ALA B C 1
ATOM 6414 O O . ALA B 1 365 ? 16.906 -23.609 -33.469 1 88.31 365 ALA B O 1
ATOM 6415 N N . PRO B 1 366 ? 16.625 -25.016 -35.125 1 87.88 366 PRO B N 1
ATOM 6416 C CA . PRO B 1 366 ? 16.266 -26.125 -34.219 1 87.88 366 PRO B CA 1
ATOM 6417 C C . PRO B 1 366 ? 17.375 -26.453 -33.25 1 87.88 366 PRO B C 1
ATOM 6419 O O . PRO B 1 366 ? 17.125 -27.047 -32.188 1 87.88 366 PRO B O 1
ATOM 6422 N N . THR B 1 367 ? 18.578 -26.047 -33.531 1 86.56 367 THR B N 1
ATOM 6423 C CA . THR B 1 367 ? 19.734 -26.422 -32.719 1 86.56 367 THR B CA 1
ATOM 6424 C C . THR B 1 367 ? 19.719 -25.672 -31.391 1 86.56 367 THR B C 1
ATOM 6426 O O . THR B 1 367 ? 20.406 -26.047 -30.438 1 86.56 367 THR B O 1
ATOM 6429 N N . ILE B 1 368 ? 18.875 -24.625 -31.297 1 88.75 368 ILE B N 1
ATOM 6430 C CA . ILE B 1 368 ? 18.906 -23.844 -30.078 1 88.75 368 ILE B CA 1
ATOM 6431 C C . ILE B 1 368 ? 17.609 -24.078 -29.281 1 88.75 368 ILE B C 1
ATOM 6433 O O . ILE B 1 368 ? 17.234 -23.25 -28.453 1 88.75 368 ILE B O 1
ATOM 6437 N N . ARG B 1 369 ? 16.984 -25.125 -29.547 1 91.75 369 ARG B N 1
ATOM 6438 C CA . ARG B 1 369 ? 15.68 -25.469 -28.984 1 91.75 369 ARG B CA 1
ATOM 6439 C C . ARG B 1 369 ? 15.719 -25.391 -27.453 1 91.75 369 ARG B C 1
ATOM 6441 O O . ARG B 1 369 ? 14.883 -24.719 -26.844 1 91.75 369 ARG B O 1
ATOM 6448 N N . ASP B 1 370 ? 16.672 -26.031 -26.859 1 92.81 370 ASP B N 1
ATOM 6449 C CA . ASP B 1 370 ? 16.75 -26.062 -25.406 1 92.81 370 ASP B CA 1
ATOM 6450 C C . ASP B 1 370 ? 17 -24.672 -24.828 1 92.81 370 ASP B C 1
ATOM 6452 O O . ASP B 1 370 ? 16.344 -24.25 -23.875 1 92.81 370 ASP B O 1
ATOM 6456 N N . GLN B 1 371 ? 17.859 -23.953 -25.469 1 92.56 371 GLN B N 1
ATOM 6457 C CA . GLN B 1 371 ? 18.203 -22.609 -25 1 92.56 371 GLN B CA 1
ATOM 6458 C C . GLN B 1 371 ? 17.016 -21.656 -25.156 1 92.56 371 GLN B C 1
ATOM 6460 O O . GLN B 1 371 ? 16.781 -20.797 -24.312 1 92.56 371 GLN B O 1
ATOM 6465 N N . ALA B 1 372 ? 16.312 -21.844 -26.234 1 94.31 372 ALA B N 1
ATOM 6466 C CA . ALA B 1 372 ? 15.125 -21.016 -26.484 1 94.31 372 ALA B CA 1
ATOM 6467 C C . ALA B 1 372 ? 14.078 -21.219 -25.391 1 94.31 372 ALA B C 1
ATOM 6469 O O . ALA B 1 372 ? 13.477 -20.266 -24.922 1 94.31 372 ALA B O 1
ATOM 6470 N N . LEU B 1 373 ? 13.969 -22.453 -25.016 1 96.19 373 LEU B N 1
ATOM 6471 C CA . LEU B 1 373 ? 12.969 -22.781 -24 1 96.19 373 LEU B CA 1
ATOM 6472 C C . LEU B 1 373 ? 13.406 -22.297 -22.625 1 96.19 373 LEU B C 1
ATOM 6474 O O . LEU B 1 373 ? 12.594 -21.75 -21.875 1 96.19 373 LEU B O 1
ATOM 6478 N N . ILE B 1 374 ? 14.617 -22.484 -22.312 1 96.38 374 ILE B N 1
ATOM 6479 C CA . ILE B 1 374 ? 15.156 -22 -21.031 1 96.38 374 ILE B CA 1
ATOM 6480 C C . ILE B 1 374 ? 14.969 -20.5 -20.938 1 96.38 374 ILE B C 1
ATOM 6482 O O . ILE B 1 374 ? 14.539 -19.984 -19.891 1 96.38 374 ILE B O 1
ATOM 6486 N N . SER B 1 375 ? 15.156 -19.797 -22.031 1 97.25 375 SER B N 1
ATOM 6487 C CA . SER B 1 375 ? 15.031 -18.344 -22.047 1 97.25 375 SER B CA 1
ATOM 6488 C C . SER B 1 375 ? 13.586 -17.906 -21.844 1 97.25 375 SER B C 1
ATOM 6490 O O . SER B 1 375 ? 13.32 -16.859 -21.25 1 97.25 375 SER B O 1
ATOM 6492 N N . VAL B 1 376 ? 12.656 -18.703 -22.328 1 98.31 376 VAL B N 1
ATOM 6493 C CA . VAL B 1 376 ? 11.242 -18.438 -22.109 1 98.31 376 VAL B CA 1
ATOM 6494 C C . VAL B 1 376 ? 10.953 -18.391 -20.609 1 98.31 376 VAL B C 1
ATOM 6496 O O . VAL B 1 376 ? 10.359 -17.438 -20.109 1 98.31 376 VAL B O 1
ATOM 6499 N N . PHE B 1 377 ? 11.445 -19.359 -19.969 1 98.56 377 PHE B N 1
ATOM 6500 C CA . PHE B 1 377 ? 11.086 -19.516 -18.562 1 98.56 377 PHE B CA 1
ATOM 6501 C C . PHE B 1 377 ? 11.883 -18.547 -17.688 1 98.56 377 PHE B C 1
ATOM 6503 O O . PHE B 1 377 ? 11.375 -18.047 -16.688 1 98.56 377 PHE B O 1
ATOM 6510 N N . ASP B 1 378 ? 13.094 -18.234 -18.094 1 97.88 378 ASP B N 1
ATOM 6511 C CA . ASP B 1 378 ? 13.852 -17.188 -17.406 1 97.88 378 ASP B CA 1
ATOM 6512 C C . ASP B 1 378 ? 13.148 -15.836 -17.516 1 97.88 378 ASP B C 1
ATOM 6514 O O . ASP B 1 378 ? 13.062 -15.102 -16.531 1 97.88 378 ASP B O 1
ATOM 6518 N N . THR B 1 379 ? 12.711 -15.57 -18.703 1 98.44 379 THR B N 1
ATOM 6519 C CA . THR B 1 379 ? 12.031 -14.297 -18.938 1 98.44 379 THR B CA 1
ATOM 6520 C C . THR B 1 379 ? 10.703 -14.242 -18.188 1 98.44 379 THR B C 1
ATOM 6522 O O . THR B 1 379 ? 10.375 -13.234 -17.578 1 98.44 379 THR B O 1
ATOM 6525 N N . PHE B 1 380 ? 10 -15.336 -18.234 1 98.81 380 PHE B N 1
ATOM 6526 C CA . PHE B 1 380 ? 8.75 -15.438 -17.5 1 98.81 380 PHE B CA 1
ATOM 6527 C C . PHE B 1 380 ? 8.969 -15.156 -16.016 1 98.81 380 PHE B C 1
ATOM 6529 O O . PHE B 1 380 ? 8.242 -14.359 -15.414 1 98.81 380 PHE B O 1
ATOM 6536 N N . ASN B 1 381 ? 9.898 -15.82 -15.453 1 98.5 381 ASN B N 1
ATOM 6537 C CA . ASN B 1 381 ? 10.266 -15.602 -14.055 1 98.5 381 ASN B CA 1
ATOM 6538 C C . ASN B 1 381 ? 10.555 -14.125 -13.781 1 98.5 381 ASN B C 1
ATOM 6540 O O . ASN B 1 381 ? 10.047 -13.562 -12.812 1 98.5 381 ASN B O 1
ATOM 6544 N N . SER B 1 382 ? 11.297 -13.492 -14.617 1 97.44 382 SER B N 1
ATOM 6545 C CA . SER B 1 382 ? 11.711 -12.109 -14.43 1 97.44 382 SER B CA 1
ATOM 6546 C C . SER B 1 382 ? 10.516 -11.156 -14.523 1 97.44 382 SER B C 1
ATOM 6548 O O . SER B 1 382 ? 10.469 -10.148 -13.805 1 97.44 382 SER B O 1
ATOM 6550 N N . VAL B 1 383 ? 9.57 -11.5 -15.305 1 98.12 383 VAL B N 1
ATOM 6551 C CA . VAL B 1 383 ? 8.477 -10.586 -15.617 1 98.12 383 VAL B CA 1
ATOM 6552 C C . VAL B 1 383 ? 7.344 -10.773 -14.609 1 98.12 383 VAL B C 1
ATOM 6554 O O . VAL B 1 383 ? 6.707 -9.797 -14.195 1 98.12 383 VAL B O 1
ATOM 6557 N N . ARG B 1 384 ? 7.168 -11.961 -14.156 1 98.56 384 ARG B N 1
ATOM 6558 C CA . ARG B 1 384 ? 5.926 -12.258 -13.445 1 98.56 384 ARG B CA 1
ATOM 6559 C C . ARG B 1 384 ? 6.168 -12.359 -11.945 1 98.56 384 ARG B C 1
ATOM 6561 O O . ARG B 1 384 ? 5.254 -12.141 -11.148 1 98.56 384 ARG B O 1
ATOM 6568 N N . ARG B 1 385 ? 7.328 -12.695 -11.492 1 98.19 385 ARG B N 1
ATOM 6569 C CA . ARG B 1 385 ? 7.562 -13.086 -10.102 1 98.19 385 ARG B CA 1
ATOM 6570 C C . ARG B 1 385 ? 7.246 -11.93 -9.148 1 98.19 385 ARG B C 1
ATOM 6572 O O . ARG B 1 385 ? 6.539 -12.117 -8.164 1 98.19 385 ARG B O 1
ATOM 6579 N N . THR B 1 386 ? 7.676 -10.711 -9.453 1 97.31 386 THR B N 1
ATOM 6580 C CA . THR B 1 386 ? 7.473 -9.57 -8.57 1 97.31 386 THR B CA 1
ATOM 6581 C C . THR B 1 386 ? 5.984 -9.297 -8.375 1 97.31 386 THR B C 1
ATOM 6583 O O . THR B 1 386 ? 5.508 -9.211 -7.238 1 97.31 386 THR B O 1
ATOM 6586 N N . ARG B 1 387 ? 5.246 -9.227 -9.445 1 97.75 387 ARG B N 1
ATOM 6587 C CA . ARG B 1 387 ? 3.826 -8.898 -9.383 1 97.75 387 ARG B CA 1
ATOM 6588 C C . ARG B 1 387 ? 3.047 -9.984 -8.656 1 97.75 387 ARG B C 1
ATOM 6590 O O . ARG B 1 387 ? 2.205 -9.688 -7.801 1 97.75 387 ARG B O 1
ATOM 6597 N N . SER B 1 388 ? 3.342 -11.195 -8.992 1 98.25 388 SER B N 1
ATOM 6598 C CA . SER B 1 388 ? 2.574 -12.289 -8.406 1 98.25 388 SER B CA 1
ATOM 6599 C C . SER B 1 388 ? 2.889 -12.453 -6.922 1 98.25 388 SER B C 1
ATOM 6601 O O . SER B 1 388 ? 1.997 -12.734 -6.121 1 98.25 388 SER B O 1
ATOM 6603 N N . GLN B 1 389 ? 4.102 -12.258 -6.547 1 97.69 389 GLN B N 1
ATOM 6604 C CA . GLN B 1 389 ? 4.453 -12.328 -5.133 1 97.69 389 GLN B CA 1
ATOM 6605 C C . GLN B 1 389 ? 3.883 -11.141 -4.367 1 97.69 389 GLN B C 1
ATOM 6607 O O . GLN B 1 389 ? 3.506 -11.273 -3.199 1 97.69 389 GLN B O 1
ATOM 6612 N N . TRP B 1 390 ? 3.836 -9.977 -4.996 1 98.06 390 TRP B N 1
ATOM 6613 C CA . TRP B 1 390 ? 3.168 -8.828 -4.391 1 98.06 390 TRP B CA 1
ATOM 6614 C C . TRP B 1 390 ? 1.723 -9.164 -4.043 1 98.06 390 TRP B C 1
ATOM 6616 O O . TRP B 1 390 ? 1.225 -8.766 -2.984 1 98.06 390 TRP B O 1
ATOM 6626 N N . LEU B 1 391 ? 1.022 -9.875 -4.918 1 98.56 391 LEU B N 1
ATOM 6627 C CA . LEU B 1 391 ? -0.358 -10.25 -4.633 1 98.56 391 LEU B CA 1
ATOM 6628 C C . LEU B 1 391 ? -0.443 -11.078 -3.352 1 98.56 391 LEU B C 1
ATOM 6630 O O . LEU B 1 391 ? -1.354 -10.883 -2.543 1 98.56 391 LEU B O 1
ATOM 6634 N N . VAL B 1 392 ? 0.489 -12.023 -3.232 1 98.62 392 VAL B N 1
ATOM 6635 C CA . VAL B 1 392 ? 0.5 -12.875 -2.047 1 98.62 392 VAL B CA 1
ATOM 6636 C C . VAL B 1 392 ? 0.655 -12.016 -0.794 1 98.62 392 VAL B C 1
ATOM 6638 O O . VAL B 1 392 ? -0.102 -12.164 0.167 1 98.62 392 VAL B O 1
ATOM 6641 N N . ASN B 1 393 ? 1.52 -11.023 -0.818 1 97.75 393 ASN B N 1
ATOM 6642 C CA . ASN B 1 393 ? 1.713 -10.078 0.277 1 97.75 393 ASN B CA 1
ATOM 6643 C C . ASN B 1 393 ? 0.462 -9.242 0.52 1 97.75 393 ASN B C 1
ATOM 6645 O O . ASN B 1 393 ? 0.032 -9.078 1.663 1 97.75 393 ASN B O 1
ATOM 6649 N N . SER B 1 394 ? 0.004 -8.773 -0.554 1 98.5 394 SER B N 1
ATOM 6650 C CA . SER B 1 394 ? -1.125 -7.848 -0.482 1 98.5 394 SER B CA 1
ATOM 6651 C C . SER B 1 394 ? -2.361 -8.531 0.092 1 98.5 394 SER B C 1
ATOM 6653 O O . SER B 1 394 ? -3.123 -7.922 0.845 1 98.5 394 SER B O 1
ATOM 6655 N N . SER B 1 395 ? -2.535 -9.766 -0.29 1 98.56 395 SER B N 1
ATOM 6656 C CA . SER B 1 395 ? -3.689 -10.508 0.204 1 98.56 395 SER B CA 1
ATOM 6657 C C . SER B 1 395 ? -3.633 -10.68 1.719 1 98.56 395 SER B C 1
ATOM 6659 O O . SER B 1 395 ? -4.637 -10.477 2.408 1 98.56 395 SER B O 1
ATOM 6661 N N . ARG B 1 396 ? -2.498 -10.953 2.289 1 98 396 ARG B N 1
ATOM 6662 C CA . ARG B 1 396 ? -2.326 -11.023 3.736 1 98 396 ARG B CA 1
ATOM 6663 C C . ARG B 1 396 ? -2.58 -9.664 4.387 1 98 396 ARG B C 1
ATOM 6665 O O . ARG B 1 396 ? -3.26 -9.578 5.41 1 98 396 ARG B O 1
ATOM 6672 N N . ARG B 1 397 ? -2.076 -8.695 3.756 1 97.94 397 ARG B N 1
ATOM 6673 C CA . ARG B 1 397 ? -2.178 -7.344 4.297 1 97.94 397 ARG B CA 1
ATOM 6674 C C . ARG B 1 397 ? -3.633 -6.887 4.367 1 97.94 397 ARG B C 1
ATOM 6676 O O . ARG B 1 397 ? -4.07 -6.34 5.379 1 97.94 397 ARG B O 1
ATOM 6683 N N . VAL B 1 398 ? -4.355 -7.109 3.385 1 98.38 398 VAL B N 1
ATOM 6684 C CA . VAL B 1 398 ? -5.746 -6.672 3.332 1 98.38 398 VAL B CA 1
ATOM 6685 C C . VAL B 1 398 ? -6.551 -7.371 4.426 1 98.38 398 VAL B C 1
ATOM 6687 O O . VAL B 1 398 ? -7.391 -6.746 5.082 1 98.38 398 VAL B O 1
ATOM 6690 N N . CYS B 1 399 ? -6.258 -8.617 4.617 1 98.62 399 CYS B N 1
ATOM 6691 C CA . CYS B 1 399 ? -6.945 -9.32 5.691 1 98.62 399 CYS B CA 1
ATOM 6692 C C . CYS B 1 399 ? -6.629 -8.695 7.043 1 98.62 399 CYS B C 1
ATOM 6694 O O . CYS B 1 399 ? -7.527 -8.508 7.871 1 98.62 399 CYS B O 1
ATOM 6696 N N . ASP B 1 400 ? -5.418 -8.375 7.262 1 97.75 400 ASP B N 1
ATOM 6697 C CA . ASP B 1 400 ? -5.016 -7.715 8.5 1 97.75 400 ASP B CA 1
ATOM 6698 C C . ASP B 1 400 ? -5.762 -6.398 8.688 1 97.75 400 ASP B C 1
ATOM 6700 O O . ASP B 1 400 ? -6.141 -6.043 9.805 1 97.75 400 ASP B O 1
ATOM 6704 N N . LEU B 1 401 ? -5.887 -5.703 7.609 1 98.19 401 LEU B N 1
ATOM 6705 C CA . LEU B 1 401 ? -6.586 -4.422 7.664 1 98.19 401 LEU B CA 1
ATOM 6706 C C . LEU B 1 401 ? -8.062 -4.621 7.992 1 98.19 401 LEU B C 1
ATOM 6708 O O . LEU B 1 401 ? -8.648 -3.832 8.734 1 98.19 401 LEU B O 1
ATOM 6712 N N . TYR B 1 402 ? -8.648 -5.707 7.492 1 98.31 402 TYR B N 1
ATOM 6713 C CA . TYR B 1 402 ? -10.031 -6.043 7.836 1 98.31 402 TYR B CA 1
ATOM 6714 C C . TYR B 1 402 ? -10.164 -6.344 9.32 1 98.31 402 TYR B C 1
ATOM 6716 O O . TYR B 1 402 ? -11.148 -5.965 9.953 1 98.31 402 TYR B O 1
ATOM 6724 N N . HIS B 1 403 ? -9.188 -6.969 9.875 1 98.31 403 HIS B N 1
ATOM 6725 C CA . HIS B 1 403 ? -9.289 -7.598 11.188 1 98.31 403 HIS B CA 1
ATOM 6726 C C . HIS B 1 403 ? -8.703 -6.695 12.273 1 98.31 403 HIS B C 1
ATOM 6728 O O . HIS B 1 403 ? -8.391 -7.164 13.375 1 98.31 403 HIS B O 1
ATOM 6734 N N . GLN B 1 404 ? -8.508 -5.453 12 1 97.06 404 GLN B N 1
ATOM 6735 C CA . GLN B 1 404 ? -7.863 -4.547 12.945 1 97.06 404 GLN B CA 1
ATOM 6736 C C . GLN B 1 404 ? -8.555 -4.582 14.305 1 97.06 404 GLN B C 1
ATOM 6738 O O . GLN B 1 404 ? -9.781 -4.488 14.383 1 97.06 404 GLN B O 1
ATOM 6743 N N . PRO B 1 405 ? -7.793 -4.652 15.367 1 96.31 405 PRO B N 1
ATOM 6744 C CA . PRO B 1 405 ? -8.398 -4.602 16.703 1 96.31 405 PRO B CA 1
ATOM 6745 C C . PRO B 1 405 ? -9.047 -3.254 17 1 96.31 405 PRO B C 1
ATOM 6747 O O . PRO B 1 405 ? -9.961 -3.176 17.828 1 96.31 405 PRO B O 1
ATOM 6750 N N . GLU B 1 406 ? -8.617 -2.229 16.297 1 96 406 GLU B N 1
ATOM 6751 C CA . GLU B 1 406 ? -9.102 -0.867 16.516 1 96 406 GLU B CA 1
ATOM 6752 C C . GLU B 1 406 ? -10.609 -0.774 16.281 1 96 406 GLU B C 1
ATOM 6754 O O . GLU B 1 406 ? -11.273 0.106 16.828 1 96 406 GLU B O 1
ATOM 6759 N N . TRP B 1 407 ? -11.18 -1.697 15.531 1 96.12 407 TRP B N 1
ATOM 6760 C CA . TRP B 1 407 ? -12.617 -1.703 15.305 1 96.12 407 TRP B CA 1
ATOM 6761 C C . TRP B 1 407 ? -13.383 -1.856 16.609 1 96.12 407 TRP B C 1
ATOM 6763 O O . TRP B 1 407 ? -14.531 -1.435 16.719 1 96.12 407 TRP B O 1
ATOM 6773 N N . ALA B 1 408 ? -12.758 -2.449 17.641 1 94.56 408 ALA B N 1
ATOM 6774 C CA . ALA B 1 408 ? -13.422 -2.723 18.906 1 94.56 408 ALA B CA 1
ATOM 6775 C C . ALA B 1 408 ? -13.32 -1.524 19.859 1 94.56 408 ALA B C 1
ATOM 6777 O O . ALA B 1 408 ? -13.914 -1.525 20.938 1 94.56 408 ALA B O 1
ATOM 6778 N N . ASP B 1 409 ? -12.617 -0.475 19.5 1 94.38 409 ASP B N 1
ATOM 6779 C CA . ASP B 1 409 ? -12.391 0.695 20.344 1 94.38 409 ASP B CA 1
ATOM 6780 C C . ASP B 1 409 ? -12.938 1.96 19.688 1 94.38 409 ASP B C 1
ATOM 6782 O O . ASP B 1 409 ? -12.305 2.516 18.781 1 94.38 409 ASP B O 1
ATOM 6786 N N . PRO B 1 410 ? -14.023 2.443 20.188 1 91.56 410 PRO B N 1
ATOM 6787 C CA . PRO B 1 410 ? -14.633 3.629 19.578 1 91.56 410 PRO B CA 1
ATOM 6788 C C . PRO B 1 410 ? -13.656 4.797 19.453 1 91.56 410 PRO B C 1
ATOM 6790 O O . PRO B 1 410 ? -13.75 5.586 18.516 1 91.56 410 PRO B O 1
ATOM 6793 N N . ALA B 1 411 ? -12.734 4.863 20.328 1 91.88 411 ALA B N 1
ATOM 6794 C CA . ALA B 1 411 ? -11.758 5.953 20.297 1 91.88 411 ALA B CA 1
ATOM 6795 C C . ALA B 1 411 ? -10.812 5.809 19.109 1 91.88 411 ALA B C 1
ATOM 6797 O O . ALA B 1 411 ? -10.102 6.754 18.75 1 91.88 411 ALA B O 1
ATOM 6798 N N . LYS B 1 412 ? -10.844 4.645 18.438 1 95.75 412 LYS B N 1
ATOM 6799 C CA . LYS B 1 412 ? -9.867 4.383 17.391 1 95.75 412 LYS B CA 1
ATOM 6800 C C . LYS B 1 412 ? -10.555 4.109 16.047 1 95.75 412 LYS B C 1
ATOM 6802 O O . LYS B 1 412 ? -9.93 3.604 15.117 1 95.75 412 LYS B O 1
ATOM 6807 N N . TRP B 1 413 ? -11.805 4.457 15.977 1 94.69 413 TRP B N 1
ATOM 6808 C CA . TRP B 1 413 ? -12.539 4.207 14.742 1 94.69 413 TRP B CA 1
ATOM 6809 C C . TRP B 1 413 ? -11.977 5.031 13.594 1 94.69 413 TRP B C 1
ATOM 6811 O O . TRP B 1 413 ? -11.867 4.547 12.469 1 94.69 413 TRP B O 1
ATOM 6821 N N . VAL B 1 414 ? -11.578 6.27 13.938 1 94.69 414 VAL B N 1
ATOM 6822 C CA . VAL B 1 414 ? -11.008 7.117 12.898 1 94.69 414 VAL B CA 1
ATOM 6823 C C . VAL B 1 414 ? -9.734 6.473 12.352 1 94.69 414 VAL B C 1
ATOM 6825 O O . VAL B 1 414 ? -9.555 6.391 11.133 1 94.69 414 VAL B O 1
ATOM 6828 N N . LYS B 1 415 ? -8.969 5.918 13.234 1 96.81 415 LYS B N 1
ATOM 6829 C CA . LYS B 1 415 ? -7.75 5.215 12.828 1 96.81 415 LYS B CA 1
ATOM 6830 C C . LYS B 1 415 ? -8.078 3.994 11.977 1 96.81 415 LYS B C 1
ATOM 6832 O O . LYS B 1 415 ? -7.48 3.791 10.914 1 96.81 415 LYS B O 1
ATOM 6837 N N . ALA B 1 416 ? -8.992 3.232 12.422 1 96.62 416 ALA B N 1
ATOM 6838 C CA . ALA B 1 416 ? -9.359 2.01 11.711 1 96.62 416 ALA B CA 1
ATOM 6839 C C . ALA B 1 416 ? -9.828 2.32 10.289 1 96.62 416 ALA B C 1
ATOM 6841 O O . ALA B 1 416 ? -9.461 1.62 9.344 1 96.62 416 ALA B O 1
ATOM 6842 N N . GLU B 1 417 ? -10.508 3.375 10.156 1 96.38 417 GLU B N 1
ATOM 6843 C CA . GLU B 1 417 ? -11.141 3.715 8.891 1 96.38 417 GLU B CA 1
ATOM 6844 C C . GLU B 1 417 ? -10.109 4.223 7.883 1 96.38 417 GLU B C 1
ATOM 6846 O O . GLU B 1 417 ? -10.383 4.273 6.68 1 96.38 417 GLU B O 1
ATOM 6851 N N . THR B 1 418 ? -8.906 4.539 8.336 1 96 418 THR B N 1
ATOM 6852 C CA . THR B 1 418 ? -7.879 5.023 7.422 1 96 418 THR B CA 1
ATOM 6853 C C . THR B 1 418 ? -7.383 3.895 6.52 1 96 418 THR B C 1
ATOM 6855 O O . THR B 1 418 ? -6.723 4.145 5.508 1 96 418 THR B O 1
ATOM 6858 N N . CYS B 1 419 ? -7.746 2.666 6.75 1 97.12 419 CYS B N 1
ATOM 6859 C CA . CYS B 1 419 ? -7.219 1.517 6.027 1 97.12 419 CYS B CA 1
ATOM 6860 C C . CYS B 1 419 ? -7.758 1.476 4.602 1 97.12 419 CYS B C 1
ATOM 6862 O O . CYS B 1 419 ? -7.148 0.865 3.721 1 97.12 419 CYS B O 1
ATOM 6864 N N . PHE B 1 420 ? -8.867 2.17 4.383 1 97.62 420 PHE B N 1
ATOM 6865 C CA . PHE B 1 420 ? -9.578 1.948 3.131 1 97.62 420 PHE B CA 1
ATOM 6866 C C . PHE B 1 420 ? -8.859 2.627 1.972 1 97.62 420 PHE B C 1
ATOM 6868 O O . PHE B 1 420 ? -8.961 2.186 0.826 1 97.62 420 PHE B O 1
ATOM 6875 N N . GLU B 1 421 ? -8.078 3.691 2.271 1 97.62 421 GLU B N 1
ATOM 6876 C CA . GLU B 1 421 ? -7.254 4.27 1.21 1 97.62 421 GLU B CA 1
ATOM 6877 C C . GLU B 1 421 ? -6.227 3.264 0.698 1 97.62 421 GLU B C 1
ATOM 6879 O O . GLU B 1 421 ? -6 3.16 -0.509 1 97.62 421 GLU B O 1
ATOM 6884 N N . GLU B 1 422 ? -5.625 2.553 1.616 1 97.94 422 GLU B N 1
ATOM 6885 C CA . GLU B 1 422 ? -4.664 1.521 1.237 1 97.94 422 GLU B CA 1
ATOM 6886 C C . GLU B 1 422 ? -5.348 0.379 0.491 1 97.94 422 GLU B C 1
ATOM 6888 O O . GLU B 1 422 ? -4.824 -0.121 -0.506 1 97.94 422 GLU B O 1
ATOM 6893 N N . ILE B 1 423 ? -6.473 -0.052 0.95 1 98.25 423 ILE B N 1
ATOM 6894 C CA . ILE B 1 423 ? -7.234 -1.122 0.313 1 98.25 423 ILE B CA 1
ATOM 6895 C C . ILE B 1 423 ? -7.605 -0.715 -1.111 1 98.25 423 ILE B C 1
ATOM 6897 O O . ILE B 1 423 ? -7.492 -1.516 -2.041 1 98.25 423 ILE B O 1
ATOM 6901 N N . LYS B 1 424 ? -8.008 0.521 -1.247 1 98.06 424 LYS B N 1
ATOM 6902 C CA . LYS B 1 424 ? -8.328 1.057 -2.568 1 98.06 424 LYS B CA 1
ATOM 6903 C C . LYS B 1 424 ? -7.117 0.992 -3.492 1 98.06 424 LYS B C 1
ATOM 6905 O O . LYS B 1 424 ? -7.219 0.517 -4.625 1 98.06 424 LYS B O 1
ATOM 6910 N N . ASP B 1 425 ? -5.98 1.419 -3.008 1 97.94 425 ASP B N 1
ATOM 6911 C CA . ASP B 1 425 ? -4.754 1.404 -3.799 1 97.94 425 ASP B CA 1
ATOM 6912 C C . ASP B 1 425 ? -4.418 -0.01 -4.266 1 97.94 425 ASP B C 1
ATOM 6914 O O . ASP B 1 425 ? -4.094 -0.221 -5.438 1 97.94 425 ASP B O 1
ATOM 6918 N N . ARG B 1 426 ? -4.48 -0.906 -3.4 1 98.25 426 ARG B N 1
ATOM 6919 C CA . ARG B 1 426 ? -4.121 -2.291 -3.693 1 98.25 426 ARG B CA 1
ATOM 6920 C C . ARG B 1 426 ? -5.109 -2.914 -4.676 1 98.25 426 ARG B C 1
ATOM 6922 O O . ARG B 1 426 ? -4.711 -3.643 -5.586 1 98.25 426 ARG B O 1
ATOM 6929 N N . SER B 1 427 ? -6.414 -2.637 -4.504 1 98.06 427 SER B N 1
ATOM 6930 C CA . SER B 1 427 ? -7.426 -3.131 -5.43 1 98.06 427 SER B CA 1
ATOM 6931 C C . SER B 1 427 ? -7.199 -2.59 -6.84 1 98.06 427 SER B C 1
ATOM 6933 O O . SER B 1 427 ? -7.211 -3.348 -7.812 1 98.06 427 SER B O 1
ATOM 6935 N N . HIS B 1 428 ? -6.938 -1.325 -6.906 1 97.75 428 HIS B N 1
ATOM 6936 C CA . HIS B 1 428 ? -6.754 -0.683 -8.203 1 97.75 428 HIS B CA 1
ATOM 6937 C C . HIS B 1 428 ? -5.508 -1.207 -8.906 1 97.75 428 HIS B C 1
ATOM 6939 O O . HIS B 1 428 ? -5.48 -1.317 -10.133 1 97.75 428 HIS B O 1
ATOM 6945 N N . LYS B 1 429 ? -4.465 -1.512 -8.148 1 98 429 LYS B N 1
ATOM 6946 C CA . LYS B 1 429 ? -3.248 -2.064 -8.734 1 98 429 LYS B CA 1
ATOM 6947 C C . LYS B 1 429 ? -3.525 -3.396 -9.422 1 98 429 LYS B C 1
ATOM 6949 O O . LYS B 1 429 ? -2.877 -3.736 -10.414 1 98 429 LYS B O 1
ATOM 6954 N N . ILE B 1 430 ? -4.465 -4.133 -8.891 1 98.06 430 ILE B N 1
ATOM 6955 C CA . ILE B 1 430 ? -4.844 -5.406 -9.492 1 98.06 430 ILE B CA 1
ATOM 6956 C C . ILE B 1 430 ? -5.742 -5.156 -10.703 1 98.06 430 ILE B C 1
ATOM 6958 O O . ILE B 1 430 ? -5.469 -5.656 -11.797 1 98.06 430 ILE B O 1
ATOM 6962 N N . TRP B 1 431 ? -6.746 -4.25 -10.555 1 97.12 431 TRP B N 1
ATOM 6963 C CA . TRP B 1 431 ? -7.809 -4.074 -11.539 1 97.12 431 TRP B CA 1
ATOM 6964 C C . TRP B 1 431 ? -7.289 -3.336 -12.773 1 97.12 431 TRP B C 1
ATOM 6966 O O . TRP B 1 431 ? -7.785 -3.541 -13.883 1 97.12 431 TRP B O 1
ATOM 6976 N N . HIS B 1 432 ? -6.293 -2.506 -12.547 1 96.5 432 HIS B N 1
ATOM 6977 C CA . HIS B 1 432 ? -5.852 -1.637 -13.633 1 96.5 432 HIS B CA 1
ATOM 6978 C C . HIS B 1 432 ? -4.457 -2.025 -14.109 1 96.5 432 HIS B C 1
ATOM 6980 O O . HIS B 1 432 ? -3.734 -1.196 -14.672 1 96.5 432 HIS B O 1
ATOM 6986 N N . PHE B 1 433 ? -4.113 -3.229 -13.891 1 97.38 433 PHE B N 1
ATOM 6987 C CA . PHE B 1 433 ? -2.834 -3.748 -14.367 1 97.38 433 PHE B CA 1
ATOM 6988 C C . PHE B 1 433 ? -2.697 -3.562 -15.867 1 97.38 433 PHE B C 1
ATOM 6990 O O . PHE B 1 433 ? -3.613 -3.887 -16.625 1 97.38 433 PHE B O 1
ATOM 6997 N N . ASP B 1 434 ? -1.572 -3.053 -16.297 1 97.44 434 ASP B N 1
ATOM 6998 C CA . ASP B 1 434 ? -1.307 -2.848 -17.703 1 97.44 434 ASP B CA 1
ATOM 6999 C C . ASP B 1 434 ? -0.616 -4.066 -18.328 1 97.44 434 ASP B C 1
ATOM 7001 O O . ASP B 1 434 ? 0.615 -4.137 -18.359 1 97.44 434 ASP B O 1
ATOM 7005 N N . TYR B 1 435 ? -1.399 -4.988 -18.844 1 97.94 435 TYR B N 1
ATOM 7006 C CA . TYR B 1 435 ? -0.839 -6.211 -19.406 1 97.94 435 TYR B CA 1
ATOM 7007 C C . TYR B 1 435 ? -0.065 -5.91 -20.688 1 97.94 435 TYR B C 1
ATOM 7009 O O . TYR B 1 435 ? 0.753 -6.723 -21.125 1 97.94 435 TYR B O 1
ATOM 7017 N N . ASN B 1 436 ? -0.295 -4.738 -21.375 1 97.94 436 ASN B N 1
ATOM 7018 C CA . ASN B 1 436 ? 0.488 -4.379 -22.547 1 97.94 436 ASN B CA 1
ATOM 7019 C C . ASN B 1 436 ? 1.951 -4.129 -22.203 1 97.94 436 ASN B C 1
ATOM 7021 O O . ASN B 1 436 ? 2.852 -4.527 -22.938 1 97.94 436 ASN B O 1
ATOM 7025 N N . VAL B 1 437 ? 2.125 -3.482 -21.094 1 97.81 437 VAL B N 1
ATOM 7026 C CA . VAL B 1 437 ? 3.488 -3.248 -20.641 1 97.81 437 VAL B CA 1
ATOM 7027 C C . VAL B 1 437 ? 4.156 -4.578 -20.297 1 97.81 437 VAL B C 1
ATOM 7029 O O . VAL B 1 437 ? 5.328 -4.793 -20.625 1 97.81 437 VAL B O 1
ATOM 7032 N N . MET B 1 438 ? 3.449 -5.48 -19.641 1 98.06 438 MET B N 1
ATOM 7033 C CA . MET B 1 438 ? 3.967 -6.812 -19.328 1 98.06 438 MET B CA 1
ATOM 7034 C C . MET B 1 438 ? 4.406 -7.535 -20.594 1 98.06 438 MET B C 1
ATOM 7036 O O . MET B 1 438 ? 5.488 -8.125 -20.641 1 98.06 438 MET B O 1
ATOM 7040 N N . LEU B 1 439 ? 3.582 -7.488 -21.641 1 98.38 439 LEU B N 1
ATOM 7041 C CA . LEU B 1 439 ? 3.867 -8.188 -22.891 1 98.38 439 LEU B CA 1
ATOM 7042 C C . LEU B 1 439 ? 5.09 -7.586 -23.578 1 98.38 439 LEU B C 1
ATOM 7044 O O . LEU B 1 439 ? 5.91 -8.32 -24.141 1 98.38 439 LEU B O 1
ATOM 7048 N N . GLN B 1 440 ? 5.191 -6.266 -23.5 1 98.19 440 GLN B N 1
ATOM 7049 C CA . GLN B 1 440 ? 6.367 -5.602 -24.062 1 98.19 440 GLN B CA 1
ATOM 7050 C C . GLN B 1 440 ? 7.637 -6.016 -23.328 1 98.19 440 GLN B C 1
ATOM 7052 O O . GLN B 1 440 ? 8.656 -6.32 -23.953 1 98.19 440 GLN B O 1
ATOM 7057 N N . GLU B 1 441 ? 7.539 -6.047 -22.047 1 97.94 441 GLU B N 1
ATOM 7058 C CA . GLU B 1 441 ? 8.68 -6.465 -21.234 1 97.94 441 GLU B CA 1
ATOM 7059 C C . GLU B 1 441 ? 9.047 -7.918 -21.5 1 97.94 441 GLU B C 1
ATOM 7061 O O . GLU B 1 441 ? 10.227 -8.266 -21.562 1 97.94 441 GLU B O 1
ATOM 7066 N N . ALA B 1 442 ? 8.07 -8.75 -21.641 1 98.19 442 ALA B N 1
ATOM 7067 C CA . ALA B 1 442 ? 8.297 -10.172 -21.906 1 98.19 442 ALA B CA 1
ATOM 7068 C C . ALA B 1 442 ? 8.984 -10.375 -23.25 1 98.19 442 ALA B C 1
ATOM 7070 O O . ALA B 1 442 ? 10.008 -11.062 -23.328 1 98.19 442 ALA B O 1
ATOM 7071 N N . THR B 1 443 ? 8.492 -9.742 -24.266 1 97.69 443 THR B N 1
ATOM 7072 C CA . THR B 1 443 ? 9.031 -9.914 -25.609 1 97.69 443 THR B CA 1
ATOM 7073 C C . THR B 1 443 ? 10.438 -9.328 -25.703 1 97.69 443 THR B C 1
ATOM 7075 O O . THR B 1 443 ? 11.344 -9.961 -26.266 1 97.69 443 THR B O 1
ATOM 7078 N N . GLN B 1 444 ? 10.594 -8.133 -25.141 1 97.19 444 GLN B N 1
ATOM 7079 C CA . GLN B 1 444 ? 11.906 -7.5 -25.172 1 97.19 444 GLN B CA 1
ATOM 7080 C C . GLN B 1 444 ? 12.914 -8.281 -24.328 1 97.19 444 GLN B C 1
ATOM 7082 O O . GLN B 1 444 ? 14.062 -8.453 -24.734 1 97.19 444 GLN B O 1
ATOM 7087 N N . GLY B 1 445 ? 12.438 -8.672 -23.172 1 96.69 445 GLY B N 1
ATOM 7088 C CA . GLY B 1 445 ? 13.312 -9.469 -22.328 1 96.69 445 GLY B CA 1
ATOM 7089 C C . GLY B 1 445 ? 13.758 -10.766 -22.984 1 96.69 445 GLY B C 1
ATOM 7090 O O . GLY B 1 445 ? 14.914 -11.164 -22.859 1 96.69 445 GLY B O 1
ATOM 7091 N N . TYR B 1 446 ? 12.867 -11.43 -23.672 1 97 446 TYR B N 1
ATOM 7092 C CA . TYR B 1 446 ? 13.172 -12.672 -24.359 1 97 446 TYR B CA 1
ATOM 7093 C C . TYR B 1 446 ? 14.203 -12.445 -25.469 1 97 446 TYR B C 1
ATOM 7095 O O . TYR B 1 446 ? 15.18 -13.188 -25.578 1 97 446 TYR B O 1
ATOM 7103 N N . LYS B 1 447 ? 14.039 -11.375 -26.219 1 94.56 447 LYS B N 1
ATOM 7104 C CA . LYS B 1 447 ? 14.969 -11.039 -27.297 1 94.56 447 LYS B CA 1
ATOM 7105 C C . LYS B 1 447 ? 16.359 -10.734 -26.75 1 94.56 447 LYS B C 1
ATOM 7107 O O . LYS B 1 447 ? 17.359 -11.195 -27.297 1 94.56 447 LYS B O 1
ATOM 7112 N N . GLN B 1 448 ? 16.391 -10.023 -25.688 1 93.81 448 GLN B N 1
ATOM 7113 C CA . GLN B 1 448 ? 17.656 -9.664 -25.078 1 93.81 448 GLN B CA 1
ATOM 7114 C C . GLN B 1 448 ? 18.375 -10.898 -24.547 1 93.81 448 GLN B C 1
ATOM 7116 O O . GLN B 1 448 ? 19.609 -11 -24.641 1 93.81 448 GLN B O 1
ATOM 7121 N N . SER B 1 449 ? 17.609 -11.781 -24 1 91.94 449 SER B N 1
ATOM 7122 C CA . SER B 1 449 ? 18.188 -13 -23.453 1 91.94 449 SER B CA 1
ATOM 7123 C C . SER B 1 449 ? 18.797 -13.875 -24.531 1 91.94 449 SER B C 1
ATOM 7125 O O . SER B 1 449 ? 19.828 -14.516 -24.312 1 91.94 449 SER B O 1
ATOM 7127 N N . LEU B 1 450 ? 18.312 -13.922 -25.703 1 89.31 450 LEU B N 1
ATOM 7128 C CA . LEU B 1 450 ? 18.797 -14.727 -26.828 1 89.31 450 LEU B CA 1
ATOM 7129 C C . LEU B 1 450 ? 20.016 -14.078 -27.484 1 89.31 450 LEU B C 1
ATOM 7131 O O . LEU B 1 450 ? 20.922 -14.773 -27.922 1 89.31 450 LEU B O 1
ATOM 7135 N N . GLU B 1 451 ? 19.906 -12.742 -27.594 1 85.75 451 GLU B N 1
ATOM 7136 C CA . GLU B 1 451 ? 21.062 -12.039 -28.141 1 85.75 451 GLU B CA 1
ATOM 7137 C C . GLU B 1 451 ? 22.312 -12.273 -27.297 1 85.75 451 GLU B C 1
ATOM 7139 O O . GLU B 1 451 ? 23.406 -12.445 -27.828 1 85.75 451 GLU B O 1
ATOM 7144 N N . ALA B 1 452 ? 22.062 -12.297 -26.078 1 77.75 452 ALA B N 1
ATOM 7145 C CA . ALA B 1 452 ? 23.172 -12.562 -25.172 1 77.75 452 ALA B CA 1
ATOM 7146 C C . ALA B 1 452 ? 23.719 -13.969 -25.359 1 77.75 452 ALA B C 1
ATOM 7148 O O . ALA B 1 452 ? 24.922 -14.188 -25.266 1 77.75 452 ALA B O 1
ATOM 7149 N N . LEU B 1 453 ? 22.859 -14.891 -25.734 1 74 453 LEU B N 1
ATOM 7150 C CA . LEU B 1 453 ? 23.25 -16.281 -25.953 1 74 453 LEU B CA 1
ATOM 7151 C C . LEU B 1 453 ? 23.953 -16.453 -27.297 1 74 453 LEU B C 1
ATOM 7153 O O . LEU B 1 453 ? 24.953 -17.156 -27.391 1 74 453 LEU B O 1
ATOM 7157 N N . ILE B 1 454 ? 23.375 -15.742 -28.312 1 68.5 454 ILE B N 1
ATOM 7158 C CA . ILE B 1 454 ? 23.984 -15.828 -29.641 1 68.5 454 ILE B CA 1
ATOM 7159 C C . ILE B 1 454 ? 25.344 -15.133 -29.625 1 68.5 454 ILE B C 1
ATOM 7161 O O . ILE B 1 454 ? 26.297 -15.641 -30.219 1 68.5 454 ILE B O 1
ATOM 7165 N N . GLY B 1 455 ? 25.281 -13.922 -29.047 1 61.53 455 GLY B N 1
ATOM 7166 C CA . GLY B 1 455 ? 26.578 -13.258 -28.938 1 61.53 455 GLY B CA 1
ATOM 7167 C C . GLY B 1 455 ? 27.609 -14.07 -28.172 1 61.53 455 GLY B C 1
ATOM 7168 O O . GLY B 1 455 ? 28.781 -14.07 -28.531 1 61.53 455 GLY B O 1
ATOM 7169 N N . ALA B 1 456 ? 27.188 -14.789 -27.25 1 56.47 456 ALA B N 1
ATOM 7170 C CA . ALA B 1 456 ? 28.078 -15.641 -26.469 1 56.47 456 ALA B CA 1
ATOM 7171 C C . ALA B 1 456 ? 28.547 -16.844 -27.297 1 56.47 456 ALA B C 1
ATOM 7173 O O . ALA B 1 456 ? 29.688 -17.297 -27.156 1 56.47 456 ALA B O 1
ATOM 7174 N N . VAL B 1 457 ? 27.609 -17.328 -28.141 1 54.31 457 VAL B N 1
ATOM 7175 C CA . VAL B 1 457 ? 27.953 -18.484 -28.984 1 54.31 457 VAL B CA 1
ATOM 7176 C C . VAL B 1 457 ? 28.844 -18.016 -30.141 1 54.31 457 VAL B C 1
ATOM 7178 O O . VAL B 1 457 ? 29.766 -18.734 -30.547 1 54.31 457 VAL B O 1
ATOM 7181 N N . SER B 1 458 ? 28.422 -16.828 -30.656 1 51.16 458 SER B N 1
ATOM 7182 C CA . SER B 1 458 ? 29.281 -16.344 -31.734 1 51.16 458 SER B CA 1
ATOM 7183 C C . SER B 1 458 ? 30.641 -15.906 -31.203 1 51.16 458 SER B C 1
ATOM 7185 O O . SER B 1 458 ? 31.609 -15.828 -31.953 1 51.16 458 SER B O 1
ATOM 7187 N N . GLY B 1 459 ? 30.75 -15.445 -30.062 1 42.59 459 GLY B N 1
ATOM 7188 C CA . GLY B 1 459 ? 32.031 -15.102 -29.469 1 42.59 459 GLY B CA 1
ATOM 7189 C C . GLY B 1 459 ? 32.812 -16.312 -29.016 1 42.59 459 GLY B C 1
ATOM 7190 O O . GLY B 1 459 ? 33.938 -16.188 -28.516 1 42.59 459 GLY B O 1
ATOM 7191 N N . LEU B 1 460 ? 32.312 -17.375 -28.828 1 36 460 LEU B N 1
ATOM 7192 C CA . LEU B 1 460 ? 33.094 -18.578 -28.609 1 36 460 LEU B CA 1
ATOM 7193 C C . LEU B 1 460 ? 33.562 -19.172 -29.953 1 36 460 LEU B C 1
ATOM 7195 O O . LEU B 1 460 ? 32.812 -19.156 -30.922 1 36 460 LEU B O 1
#